Protein AF-A0A1J4KW31-F1 (afdb_monomer_lite)

Structure (mmCIF, N/CA/C/O backbone):
data_AF-A0A1J4KW31-F1
#
_entry.id   AF-A0A1J4KW31-F1
#
loop_
_atom_site.group_PDB
_atom_site.id
_atom_site.type_symbol
_atom_site.label_atom_id
_atom_site.label_alt_id
_atom_site.label_comp_id
_atom_site.label_asym_id
_atom_site.label_entity_id
_atom_site.label_seq_id
_atom_site.pdbx_PDB_ins_code
_atom_site.Cartn_x
_atom_site.Cartn_y
_atom_site.Cartn_z
_atom_site.occupancy
_atom_site.B_iso_or_equiv
_atom_site.auth_seq_id
_atom_site.auth_comp_id
_atom_site.auth_asym_id
_atom_site.auth_atom_id
_atom_site.pdbx_PDB_model_num
ATOM 1 N N . MET A 1 1 ? 45.309 -9.233 -70.392 1.00 38.06 1 MET A N 1
ATOM 2 C CA . MET A 1 1 ? 43.917 -9.528 -70.014 1.00 38.06 1 MET A CA 1
ATOM 3 C C . MET A 1 1 ? 43.989 -10.274 -68.701 1.00 38.06 1 MET A C 1
ATOM 5 O O . MET A 1 1 ? 44.300 -11.445 -68.739 1.00 38.06 1 MET A O 1
ATOM 9 N N . ASP A 1 2 ? 43.793 -9.583 -67.584 1.00 34.97 2 ASP A N 1
ATOM 10 C CA . ASP A 1 2 ? 43.535 -10.191 -66.274 1.00 34.97 2 ASP A CA 1
ATOM 11 C C . ASP A 1 2 ? 42.593 -9.230 -65.551 1.00 34.97 2 ASP A C 1
ATOM 13 O O . ASP A 1 2 ? 42.995 -8.346 -64.793 1.00 34.97 2 ASP A O 1
ATOM 17 N N . GLY A 1 3 ? 41.316 -9.311 -65.922 1.00 33.84 3 GLY A N 1
ATOM 18 C CA . GLY A 1 3 ? 40.254 -8.604 -65.227 1.00 33.84 3 GLY A CA 1
ATOM 19 C C . GLY A 1 3 ? 40.004 -9.320 -63.912 1.00 33.84 3 GLY A C 1
ATOM 20 O O . GLY A 1 3 ? 39.376 -10.375 -63.903 1.00 33.84 3 GLY A O 1
ATOM 21 N N . LYS A 1 4 ? 40.487 -8.752 -62.802 1.00 35.09 4 LYS A N 1
ATOM 22 C CA . LYS A 1 4 ? 39.924 -9.063 -61.488 1.00 35.09 4 LYS A CA 1
ATOM 23 C C . LYS A 1 4 ? 38.424 -8.792 -61.585 1.00 35.09 4 LYS A C 1
ATOM 25 O O . LYS A 1 4 ? 38.028 -7.637 -61.731 1.00 35.09 4 LYS A O 1
ATOM 30 N N . LEU A 1 5 ? 37.617 -9.851 -61.556 1.00 36.75 5 LEU A N 1
ATOM 31 C CA . LEU A 1 5 ? 36.187 -9.762 -61.286 1.00 36.75 5 LEU A CA 1
ATOM 32 C C . LEU A 1 5 ? 36.043 -8.936 -60.005 1.00 36.75 5 LEU A C 1
ATOM 34 O O . LEU A 1 5 ? 36.428 -9.387 -58.930 1.00 36.75 5 LEU A O 1
ATOM 38 N N . GLN A 1 6 ? 35.576 -7.693 -60.134 1.00 41.19 6 GLN A N 1
ATOM 39 C CA . GLN A 1 6 ? 35.019 -6.973 -58.999 1.00 41.19 6 GLN A CA 1
ATOM 40 C C . GLN A 1 6 ? 33.850 -7.825 -58.518 1.00 41.19 6 GLN A C 1
ATOM 42 O O . GLN A 1 6 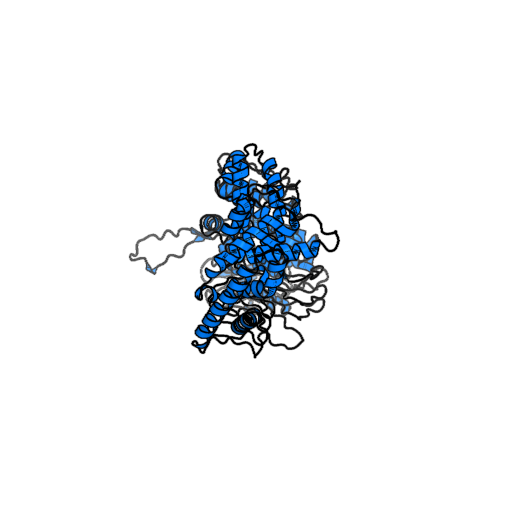? 32.857 -7.960 -59.231 1.00 41.19 6 GLN A O 1
ATOM 47 N N . GLU A 1 7 ? 34.004 -8.453 -57.354 1.00 46.44 7 GLU A N 1
ATOM 48 C CA . GLU A 1 7 ? 32.905 -9.120 -56.668 1.00 46.44 7 GLU A CA 1
ATOM 49 C C . GLU A 1 7 ? 31.782 -8.094 -56.506 1.00 46.44 7 GLU A C 1
ATOM 51 O O . GLU A 1 7 ? 31.911 -7.094 -55.801 1.00 46.44 7 GLU A O 1
ATOM 56 N N . THR A 1 8 ? 30.698 -8.286 -57.250 1.00 50.97 8 THR A N 1
ATOM 57 C CA . THR A 1 8 ? 29.507 -7.447 -57.146 1.00 50.97 8 THR A CA 1
ATOM 58 C C . THR A 1 8 ? 28.950 -7.569 -55.728 1.00 50.97 8 THR A C 1
ATOM 60 O O . THR A 1 8 ? 28.707 -8.702 -55.290 1.00 50.97 8 THR A O 1
ATOM 63 N N . PRO A 1 9 ? 28.715 -6.456 -55.012 1.00 57.38 9 PRO A N 1
ATOM 64 C CA . PRO A 1 9 ? 28.168 -6.512 -53.666 1.00 57.38 9 PRO A CA 1
ATOM 65 C C . PRO A 1 9 ? 26.799 -7.196 -53.691 1.00 57.38 9 PRO A C 1
ATOM 67 O O . PRO A 1 9 ? 25.962 -6.933 -54.558 1.00 57.38 9 PRO A O 1
ATOM 70 N N . THR A 1 10 ? 26.576 -8.112 -52.748 1.00 69.81 10 THR A N 1
ATOM 71 C CA . THR A 1 10 ? 25.244 -8.686 -52.549 1.00 69.81 10 THR A CA 1
ATOM 72 C C . THR A 1 10 ? 24.372 -7.629 -51.887 1.00 69.81 10 THR A C 1
ATOM 74 O O . THR A 1 10 ? 24.680 -7.185 -50.779 1.00 69.81 10 THR A O 1
ATOM 77 N N . SER A 1 11 ? 23.287 -7.237 -52.554 1.00 77.44 11 SER A N 1
ATOM 78 C CA . SER A 1 11 ? 22.391 -6.193 -52.054 1.00 77.44 11 SER A CA 1
ATOM 79 C C . SER A 1 11 ? 21.002 -6.744 -51.752 1.00 77.44 11 SER A C 1
ATOM 81 O O . SER A 1 11 ? 20.461 -7.543 -52.510 1.00 77.44 11 SER A O 1
ATOM 83 N N . VAL A 1 12 ? 20.387 -6.306 -50.661 1.00 80.75 12 VAL A N 1
ATOM 84 C CA . VAL A 1 12 ? 18.989 -6.596 -50.329 1.00 80.75 12 VAL A CA 1
ATOM 85 C C . VAL A 1 12 ? 18.170 -5.350 -50.621 1.00 80.75 12 VAL A C 1
ATOM 87 O O . VAL A 1 12 ? 18.346 -4.325 -49.973 1.00 80.75 12 VAL A O 1
ATOM 90 N N . ILE A 1 13 ? 17.265 -5.424 -51.591 1.00 78.88 13 ILE A N 1
ATOM 91 C CA . ILE A 1 13 ? 16.371 -4.321 -51.938 1.00 78.88 13 ILE A CA 1
ATOM 92 C C . ILE A 1 13 ? 15.018 -4.547 -51.273 1.00 78.88 13 ILE A C 1
ATOM 94 O O . ILE A 1 13 ? 14.358 -5.553 -51.527 1.00 78.88 13 ILE A O 1
ATOM 98 N N . ILE A 1 14 ? 14.597 -3.597 -50.443 1.00 80.50 14 ILE A N 1
ATOM 99 C CA . ILE A 1 14 ? 13.292 -3.581 -49.785 1.00 80.50 14 ILE A CA 1
ATOM 100 C C . ILE A 1 14 ? 12.451 -2.484 -50.426 1.00 80.50 14 ILE A C 1
ATOM 102 O O . ILE A 1 14 ? 12.738 -1.302 -50.252 1.00 80.50 14 ILE A O 1
ATOM 106 N N . TYR A 1 15 ? 11.404 -2.865 -51.150 1.00 77.81 15 TYR A N 1
ATOM 107 C CA . TYR A 1 15 ? 10.405 -1.932 -51.656 1.00 77.81 15 TYR A CA 1
ATOM 108 C C . TYR A 1 15 ? 9.298 -1.760 -50.615 1.00 77.81 15 TYR A C 1
ATOM 110 O O . TYR A 1 15 ? 8.607 -2.726 -50.299 1.00 77.81 15 TYR A O 1
ATOM 118 N N . ASN A 1 16 ? 9.145 -0.553 -50.067 1.00 72.38 16 ASN A N 1
ATOM 119 C CA . ASN A 1 16 ? 8.153 -0.233 -49.042 1.00 72.38 16 ASN A CA 1
ATOM 120 C C . ASN A 1 16 ? 7.063 0.693 -49.614 1.00 72.38 16 ASN A C 1
ATOM 122 O O . ASN A 1 16 ? 7.331 1.860 -49.918 1.00 72.38 16 ASN A O 1
ATOM 126 N N . GLY A 1 17 ? 5.845 0.168 -49.772 1.00 64.00 17 GLY A N 1
ATOM 127 C CA . GLY A 1 17 ? 4.671 0.923 -50.216 1.00 64.00 17 GLY A CA 1
ATOM 128 C C . GLY A 1 17 ? 3.807 1.394 -49.041 1.00 64.00 17 GLY A C 1
ATOM 129 O O . GLY A 1 17 ? 3.681 0.691 -48.048 1.00 64.00 17 GLY A O 1
ATOM 130 N N . ASP A 1 18 ? 3.158 2.557 -49.166 1.00 56.75 18 ASP A N 1
ATOM 131 C CA . ASP A 1 18 ? 2.408 3.206 -48.066 1.00 56.75 18 ASP A CA 1
ATOM 132 C C . ASP A 1 18 ? 1.224 2.383 -47.501 1.00 56.75 18 ASP A C 1
ATOM 134 O O . ASP A 1 18 ? 0.701 2.696 -46.436 1.00 56.75 18 ASP A O 1
ATOM 138 N N . SER A 1 19 ? 0.756 1.356 -48.218 1.00 56.47 19 SER A N 1
ATOM 139 C CA . SER A 1 19 ? -0.443 0.563 -47.870 1.00 56.47 19 SER A CA 1
ATOM 140 C C . SER A 1 19 ? -0.339 -0.927 -48.218 1.00 56.47 19 SER A C 1
ATOM 142 O O . SER A 1 19 ? -1.289 -1.676 -47.997 1.00 56.47 19 SER A O 1
ATOM 144 N N . GLU A 1 20 ? 0.812 -1.375 -48.722 1.00 65.19 20 GLU A N 1
ATOM 145 C CA . GLU A 1 20 ? 1.041 -2.759 -49.142 1.00 65.19 20 GLU A CA 1
ATOM 146 C C . GLU A 1 20 ? 2.162 -3.397 -48.321 1.00 65.19 20 GLU A C 1
ATOM 148 O O . GLU A 1 20 ? 2.982 -2.715 -47.706 1.00 65.19 20 GLU A O 1
ATOM 153 N N . ALA A 1 21 ? 2.195 -4.729 -48.307 1.00 69.38 21 ALA A N 1
ATOM 154 C CA . ALA A 1 21 ? 3.321 -5.477 -47.772 1.00 69.38 21 ALA A CA 1
ATOM 155 C C . ALA A 1 21 ? 4.626 -5.020 -48.447 1.00 69.38 21 ALA A C 1
ATOM 157 O O . ALA A 1 21 ? 4.641 -4.882 -49.675 1.00 69.38 21 ALA A O 1
ATOM 158 N N . PRO A 1 22 ? 5.729 -4.826 -47.698 1.00 78.94 22 PRO A N 1
ATOM 159 C CA . PRO A 1 22 ? 7.011 -4.604 -48.329 1.00 78.94 22 PRO A CA 1
ATOM 160 C C . PRO A 1 22 ? 7.345 -5.804 -49.220 1.00 78.94 22 PRO A C 1
ATOM 162 O O . PRO A 1 22 ? 6.882 -6.921 -48.991 1.00 78.94 22 PRO A O 1
ATOM 165 N N . ILE A 1 23 ? 8.149 -5.581 -50.251 1.00 81.00 23 ILE A N 1
ATOM 166 C CA . ILE A 1 23 ? 8.647 -6.644 -51.124 1.00 81.00 23 ILE A CA 1
ATOM 167 C C . ILE A 1 23 ? 10.164 -6.654 -51.008 1.00 81.00 23 ILE A C 1
ATOM 169 O O . ILE A 1 23 ? 10.805 -5.622 -51.193 1.00 81.00 23 ILE A O 1
ATOM 173 N N . VAL A 1 24 ? 10.742 -7.815 -50.697 1.00 84.00 24 VAL A N 1
ATOM 174 C CA . VAL A 1 24 ? 12.191 -7.972 -50.535 1.00 84.00 24 VAL A CA 1
ATOM 175 C C . VAL A 1 24 ? 12.764 -8.751 -51.712 1.00 84.00 24 VAL A C 1
ATOM 177 O O . VAL A 1 24 ? 12.282 -9.831 -52.061 1.00 84.00 24 VAL A O 1
ATOM 180 N N . HIS A 1 25 ? 13.823 -8.210 -52.302 1.00 84.56 25 HIS A N 1
ATOM 181 C CA . HIS A 1 25 ? 14.609 -8.844 -53.350 1.00 84.56 25 HIS A CA 1
ATOM 182 C C . HIS A 1 25 ? 16.068 -8.962 -52.916 1.00 84.56 25 HIS A C 1
ATOM 184 O O . HIS A 1 25 ? 16.668 -7.992 -52.466 1.00 84.56 25 HIS A O 1
ATOM 190 N N . LEU A 1 26 ? 16.655 -10.139 -53.100 1.00 82.75 26 LEU A N 1
ATOM 191 C CA . LEU A 1 26 ? 18.092 -10.349 -53.007 1.00 82.75 26 LEU A CA 1
ATOM 192 C C . LEU A 1 26 ? 18.710 -10.166 -54.391 1.00 82.75 26 LEU A C 1
ATOM 194 O O . LEU A 1 26 ? 18.348 -10.871 -55.333 1.00 82.75 26 LEU A O 1
ATOM 198 N N . HIS A 1 27 ? 19.638 -9.228 -54.506 1.00 81.00 27 HIS A N 1
ATOM 199 C CA . HIS A 1 27 ? 20.459 -9.007 -55.682 1.00 81.00 27 HIS A CA 1
ATOM 200 C C . HIS A 1 27 ? 21.807 -9.704 -55.489 1.00 81.00 27 HIS A C 1
ATOM 202 O O . HIS A 1 27 ? 22.612 -9.293 -54.652 1.00 81.00 27 HIS A O 1
ATOM 208 N N . ARG A 1 28 ? 22.044 -10.774 -56.253 1.00 74.25 28 ARG A N 1
ATOM 209 C CA . ARG A 1 28 ? 23.346 -11.452 -56.348 1.00 74.25 28 ARG A CA 1
ATOM 210 C C . ARG A 1 28 ? 23.798 -11.402 -57.802 1.00 74.25 28 ARG A C 1
ATOM 212 O O . ARG A 1 28 ? 23.046 -11.819 -58.685 1.00 74.25 28 ARG A O 1
ATOM 219 N N . GLU A 1 29 ? 25.010 -10.902 -58.030 1.00 71.00 29 GLU A N 1
ATOM 220 C CA . GLU A 1 29 ? 25.612 -10.732 -59.360 1.00 71.00 29 GLU A CA 1
ATOM 221 C C . GLU A 1 29 ? 24.761 -9.861 -60.300 1.00 71.00 29 GLU A C 1
ATOM 223 O O . GLU A 1 29 ? 24.913 -8.643 -60.324 1.00 71.00 29 GLU A O 1
ATOM 228 N N . THR A 1 30 ? 23.860 -10.489 -61.064 1.00 64.56 30 THR A N 1
ATOM 229 C CA . THR A 1 30 ? 22.984 -9.870 -62.076 1.00 64.56 30 THR A CA 1
ATOM 230 C C . THR A 1 30 ? 21.518 -10.308 -61.963 1.00 64.56 30 THR A C 1
ATOM 232 O O . THR A 1 30 ? 20.706 -9.998 -62.837 1.00 64.56 30 THR A O 1
ATOM 235 N N . LYS A 1 31 ? 21.147 -11.057 -60.913 1.00 72.75 31 LYS A N 1
ATOM 236 C CA . LYS A 1 31 ? 19.794 -11.612 -60.743 1.00 72.75 31 LYS A CA 1
ATOM 237 C C . LYS A 1 31 ? 19.123 -11.078 -59.484 1.00 72.75 31 LYS A C 1
ATOM 239 O O . LYS A 1 31 ? 19.715 -11.056 -58.407 1.00 72.75 31 LYS A O 1
ATOM 244 N N . PHE A 1 32 ? 17.844 -10.729 -59.624 1.00 77.88 32 PHE A N 1
ATOM 245 C CA . PHE A 1 32 ? 16.955 -10.420 -58.508 1.00 77.88 32 PHE A CA 1
ATOM 246 C C . PHE A 1 32 ? 16.147 -11.657 -58.126 1.00 77.88 32 PHE A C 1
ATOM 248 O O . PHE A 1 32 ? 15.304 -12.122 -58.893 1.00 77.88 32 PHE A O 1
ATOM 255 N N . GLN A 1 33 ? 16.366 -12.163 -56.918 1.00 82.19 33 GLN A N 1
ATOM 256 C CA . GLN A 1 33 ? 15.561 -13.228 -56.333 1.00 82.19 33 GLN A CA 1
ATOM 257 C C . GLN A 1 33 ? 14.582 -12.626 -55.327 1.00 82.19 33 GLN A C 1
ATOM 259 O O . GLN A 1 33 ? 14.995 -12.005 -54.351 1.00 82.19 33 GLN A O 1
ATOM 264 N N . LYS A 1 34 ? 13.276 -12.806 -55.543 1.00 81.19 34 LYS A N 1
ATOM 265 C CA . LYS A 1 34 ? 12.263 -12.414 -54.552 1.00 81.19 34 LYS A CA 1
ATOM 266 C C . LYS A 1 34 ? 12.401 -13.303 -53.312 1.00 81.19 34 LYS A C 1
ATOM 268 O O . LYS A 1 34 ? 12.395 -14.527 -53.439 1.00 81.19 34 LYS A O 1
ATOM 273 N N . ILE A 1 35 ? 12.510 -12.694 -52.133 1.00 83.00 35 ILE A N 1
ATOM 274 C CA . ILE A 1 35 ? 12.564 -13.402 -50.850 1.00 83.00 35 ILE A CA 1
ATOM 275 C C . ILE A 1 35 ? 11.153 -13.467 -50.264 1.00 83.00 35 ILE A C 1
ATOM 277 O O . ILE A 1 35 ? 10.398 -12.493 -50.310 1.00 83.00 35 ILE A O 1
ATOM 281 N N . ALA A 1 36 ? 10.789 -14.628 -49.717 1.00 79.31 36 ALA A N 1
ATOM 282 C CA . ALA A 1 36 ? 9.534 -14.787 -48.999 1.00 79.31 36 ALA A CA 1
ATOM 283 C C . ALA A 1 36 ? 9.558 -13.966 -47.702 1.00 79.31 36 ALA A C 1
ATOM 285 O O . ALA A 1 36 ? 10.450 -14.110 -46.866 1.00 79.31 36 ALA A O 1
ATOM 286 N N . LEU A 1 37 ? 8.552 -13.113 -47.547 1.00 77.88 37 LEU A N 1
ATOM 287 C CA . LEU A 1 37 ? 8.342 -12.289 -46.370 1.00 77.88 37 LEU A CA 1
ATOM 288 C C . LEU A 1 37 ? 7.237 -12.896 -45.521 1.00 77.88 37 LEU A C 1
ATOM 290 O O . LEU A 1 37 ? 6.115 -13.078 -45.993 1.00 77.88 37 LEU A O 1
ATOM 294 N N . ASN A 1 38 ? 7.548 -13.164 -44.259 1.00 74.69 38 ASN A N 1
ATOM 295 C CA . ASN A 1 38 ? 6.564 -13.638 -43.302 1.00 74.69 38 ASN A CA 1
ATOM 296 C C . ASN A 1 38 ? 6.038 -12.441 -42.509 1.00 74.69 38 ASN A C 1
ATOM 298 O O . ASN A 1 38 ? 6.777 -11.818 -41.740 1.00 74.69 38 ASN A O 1
ATOM 302 N N . GLN A 1 39 ? 4.759 -12.116 -42.704 1.00 71.50 39 GLN A N 1
ATOM 303 C CA . GLN A 1 39 ? 4.060 -11.163 -41.851 1.00 71.50 39 GLN A CA 1
ATOM 304 C C . GLN A 1 39 ? 3.663 -11.863 -40.552 1.00 71.50 39 GLN A C 1
ATOM 306 O O . GLN A 1 39 ? 2.917 -12.838 -40.584 1.00 71.50 39 GLN A O 1
ATOM 311 N N . TYR A 1 40 ? 4.133 -11.360 -39.413 1.00 67.25 40 TYR A N 1
ATOM 312 C CA . TYR A 1 40 ? 3.756 -11.919 -38.107 1.00 67.25 40 TYR A CA 1
ATOM 313 C C . TYR A 1 40 ? 2.586 -11.160 -37.491 1.00 67.25 40 TYR A C 1
ATOM 315 O O . TYR A 1 40 ? 1.611 -11.745 -37.025 1.00 67.25 40 TYR A O 1
ATOM 323 N N . ARG A 1 41 ? 2.676 -9.830 -37.497 1.00 65.75 41 ARG A N 1
ATOM 324 C CA . ARG A 1 41 ? 1.650 -8.923 -36.978 1.00 65.75 41 ARG A CA 1
ATOM 325 C C . ARG A 1 41 ? 1.728 -7.608 -37.746 1.00 65.75 41 ARG A C 1
ATOM 327 O O . ARG A 1 41 ? 2.753 -7.334 -38.366 1.00 65.75 41 ARG A O 1
ATOM 334 N N . ARG A 1 42 ? 0.649 -6.815 -37.753 1.00 67.81 42 ARG A N 1
ATOM 335 C CA . ARG A 1 42 ? 0.576 -5.533 -38.484 1.00 67.81 42 ARG A CA 1
ATOM 336 C C . ARG A 1 42 ? 1.876 -4.732 -38.299 1.00 67.81 42 ARG A C 1
ATOM 338 O O . ARG A 1 42 ? 2.243 -4.421 -37.179 1.00 67.81 42 ARG A O 1
ATOM 345 N N . GLY A 1 43 ? 2.580 -4.451 -39.397 1.00 68.12 43 GLY A N 1
ATOM 346 C CA . GLY A 1 43 ? 3.809 -3.647 -39.394 1.00 68.12 43 GLY A CA 1
ATOM 347 C C . GLY A 1 43 ? 5.132 -4.384 -39.136 1.00 68.12 43 GLY A C 1
ATOM 348 O O . GLY A 1 43 ? 6.165 -3.839 -39.515 1.00 68.12 43 GLY A O 1
ATOM 349 N N . PHE A 1 44 ? 5.137 -5.609 -38.590 1.00 76.00 44 PHE A N 1
ATOM 350 C CA . PHE A 1 44 ? 6.361 -6.404 -38.407 1.00 76.00 44 PHE A CA 1
ATOM 351 C C . PHE A 1 44 ? 6.514 -7.488 -39.472 1.00 76.00 44 PHE A C 1
ATOM 353 O O . PHE A 1 44 ? 5.629 -8.324 -39.687 1.00 76.00 44 PHE A O 1
ATOM 360 N N . TRP A 1 45 ? 7.693 -7.500 -40.083 1.00 78.25 45 TRP A N 1
ATOM 361 C CA . TRP A 1 45 ? 8.047 -8.380 -41.183 1.00 78.25 45 TRP A CA 1
ATOM 362 C C . TRP A 1 45 ? 9.384 -9.048 -40.897 1.00 78.25 45 TRP A C 1
ATOM 364 O O . TRP A 1 45 ? 10.328 -8.384 -40.475 1.00 78.25 45 TRP A O 1
ATOM 374 N N . LEU A 1 46 ? 9.457 -10.354 -41.145 1.00 81.25 46 LEU A N 1
ATOM 375 C CA . LEU A 1 46 ? 10.680 -11.132 -40.990 1.00 81.25 46 LEU A CA 1
ATOM 376 C C . LEU A 1 46 ? 10.975 -11.878 -42.290 1.00 81.25 46 LEU A C 1
ATOM 378 O O . LEU A 1 46 ? 10.084 -12.490 -42.888 1.00 81.25 46 LEU A O 1
ATOM 382 N N . PHE A 1 47 ? 12.238 -11.866 -42.693 1.00 80.81 47 PHE A N 1
ATOM 383 C CA . PHE A 1 47 ? 12.762 -12.724 -43.744 1.00 80.81 47 PHE A CA 1
ATOM 384 C C . PHE A 1 47 ? 14.138 -13.241 -43.327 1.00 80.81 47 PHE A C 1
ATOM 386 O O . PHE A 1 47 ? 14.874 -12.554 -42.620 1.00 80.81 47 PHE A O 1
ATOM 393 N N . ASN A 1 48 ? 14.469 -14.449 -43.775 1.00 76.81 48 ASN A N 1
ATOM 394 C CA . ASN A 1 48 ? 15.753 -15.078 -43.498 1.00 76.81 48 ASN A CA 1
ATOM 395 C C . ASN A 1 48 ? 16.630 -15.005 -44.744 1.00 76.81 48 ASN A C 1
ATOM 397 O O . ASN A 1 48 ? 16.151 -15.164 -45.869 1.00 76.81 48 ASN A O 1
ATOM 401 N N . LEU A 1 49 ? 17.918 -14.770 -44.529 1.00 75.50 49 LEU A N 1
ATOM 402 C CA . LEU A 1 49 ? 18.929 -14.763 -45.573 1.00 75.50 49 LEU A CA 1
ATOM 403 C C . LEU A 1 49 ? 19.797 -16.010 -45.410 1.00 75.50 49 LEU A C 1
ATOM 405 O O . LEU A 1 49 ? 20.544 -16.119 -44.444 1.00 75.50 49 LEU A O 1
ATOM 409 N N . GLU A 1 50 ? 19.690 -16.947 -46.352 1.00 68.25 50 GLU A N 1
ATOM 410 C CA . GLU A 1 50 ? 20.485 -18.179 -46.369 1.00 68.25 50 GLU A CA 1
ATOM 411 C C . GLU A 1 50 ? 21.524 -18.148 -47.510 1.00 68.25 50 GLU A C 1
ATOM 413 O O . GLU A 1 50 ? 21.262 -17.685 -48.631 1.00 68.25 50 GLU A O 1
ATOM 418 N N . GLY A 1 51 ? 22.733 -18.641 -47.228 1.00 67.00 51 GLY A N 1
ATOM 419 C CA . GLY A 1 51 ? 23.801 -18.857 -48.213 1.00 67.00 51 GLY A CA 1
ATOM 420 C C . GLY A 1 51 ? 25.112 -18.119 -47.926 1.00 67.00 51 GLY A C 1
ATOM 421 O O . GLY A 1 51 ? 25.188 -17.267 -47.048 1.00 67.00 51 GLY A O 1
ATOM 422 N N . ASN A 1 52 ? 26.149 -18.457 -48.698 1.00 61.91 52 ASN A N 1
ATOM 423 C CA . ASN A 1 52 ? 27.462 -17.817 -48.615 1.00 61.91 52 ASN A CA 1
ATOM 424 C C . ASN A 1 52 ? 27.424 -16.445 -49.299 1.00 61.91 52 ASN A C 1
ATOM 426 O O . ASN A 1 52 ? 27.055 -16.341 -50.470 1.00 61.91 52 ASN A O 1
ATOM 430 N N . PHE A 1 53 ? 27.811 -15.402 -48.571 1.00 70.06 53 PHE A N 1
ATOM 431 C CA . PHE A 1 53 ? 27.911 -14.040 -49.087 1.00 70.06 53 PHE A CA 1
ATOM 432 C C . PHE A 1 53 ? 29.383 -13.734 -49.405 1.00 70.06 53 PHE A C 1
ATOM 434 O O . PHE A 1 53 ? 30.219 -13.892 -48.517 1.00 70.06 53 PHE A O 1
ATOM 441 N N . PRO A 1 54 ? 29.726 -13.318 -50.638 1.00 59.47 54 PRO A N 1
ATOM 442 C CA . PRO A 1 54 ? 31.112 -13.127 -51.085 1.00 59.47 54 PRO A CA 1
ATOM 443 C C . PRO A 1 54 ? 31.770 -11.842 -50.536 1.00 59.47 54 PRO A C 1
ATOM 445 O O . PRO A 1 54 ? 32.561 -11.208 -51.212 1.00 59.47 54 PRO A O 1
ATOM 448 N N . GLY A 1 55 ? 31.445 -11.408 -49.317 1.00 68.12 55 GLY A N 1
ATOM 449 C CA . GLY A 1 55 ? 31.992 -10.179 -48.742 1.00 68.12 55 GLY A CA 1
ATOM 450 C C . GLY A 1 55 ? 31.823 -10.106 -47.229 1.00 68.12 55 GLY A C 1
ATOM 451 O O . GLY A 1 55 ? 31.240 -10.996 -46.622 1.00 68.12 55 GLY A O 1
ATOM 452 N N . ASN A 1 56 ? 32.313 -9.022 -46.621 1.00 72.62 56 ASN A N 1
ATOM 453 C CA . ASN A 1 56 ? 32.197 -8.777 -45.177 1.00 72.62 56 ASN A CA 1
ATOM 454 C C . ASN A 1 56 ? 30.960 -7.940 -44.804 1.00 72.62 56 ASN A C 1
ATOM 456 O O . ASN A 1 56 ? 30.840 -7.530 -43.651 1.00 72.62 56 ASN A O 1
ATOM 460 N N . SER A 1 57 ? 30.064 -7.648 -45.752 1.00 76.00 57 SER A N 1
ATOM 461 C CA . SER A 1 57 ? 28.860 -6.838 -45.535 1.00 76.00 57 SER A CA 1
ATOM 462 C C . SER A 1 57 ? 27.740 -7.158 -46.526 1.00 76.00 57 SER A C 1
ATOM 464 O O . SER A 1 57 ? 27.981 -7.712 -47.600 1.00 76.00 57 SER A O 1
ATOM 466 N N . ILE A 1 58 ? 26.516 -6.759 -46.172 1.00 79.75 58 ILE A N 1
ATOM 467 C CA . ILE A 1 58 ? 25.348 -6.725 -47.061 1.00 79.75 58 ILE A CA 1
ATOM 468 C C . ILE A 1 58 ? 24.906 -5.277 -47.241 1.00 79.75 58 ILE A C 1
ATOM 470 O O . ILE A 1 58 ? 24.724 -4.555 -46.259 1.00 79.75 58 ILE A O 1
ATOM 474 N N . ASP A 1 59 ? 24.665 -4.884 -48.490 1.00 81.38 59 ASP A N 1
ATOM 475 C CA . ASP A 1 59 ? 24.108 -3.572 -48.812 1.00 81.38 59 ASP A CA 1
ATOM 476 C C . ASP A 1 59 ? 22.582 -3.648 -48.840 1.00 81.38 59 ASP A C 1
ATOM 478 O O . ASP A 1 59 ? 21.984 -4.268 -49.713 1.00 81.38 59 ASP A O 1
ATOM 482 N N . LEU A 1 60 ? 21.916 -3.019 -47.884 1.00 80.75 60 LEU A N 1
ATOM 483 C CA . LEU A 1 60 ? 20.466 -3.003 -47.781 1.00 80.75 60 LEU A CA 1
ATOM 484 C C . LEU A 1 60 ? 19.907 -1.684 -48.321 1.00 80.75 60 LEU A C 1
ATOM 486 O O . LEU A 1 60 ? 20.082 -0.623 -47.730 1.00 80.75 60 LEU A O 1
ATOM 490 N N . CYS A 1 61 ? 19.214 -1.745 -49.453 1.00 82.31 61 CYS A N 1
ATOM 491 C CA . CYS A 1 61 ? 18.599 -0.601 -50.112 1.00 82.31 61 CYS A CA 1
ATOM 492 C C . CYS A 1 61 ? 17.095 -0.577 -49.846 1.00 82.31 61 CYS A C 1
ATOM 494 O O . CYS A 1 61 ? 16.345 -1.402 -50.358 1.00 82.31 61 CYS A O 1
ATOM 496 N N . ILE A 1 62 ? 16.632 0.406 -49.083 1.00 79.19 62 ILE A N 1
ATOM 497 C CA . ILE A 1 62 ? 15.214 0.639 -48.826 1.00 79.19 62 ILE A CA 1
ATOM 498 C C . ILE A 1 62 ? 14.701 1.658 -49.835 1.00 79.19 62 ILE A C 1
ATOM 500 O O . ILE A 1 62 ? 15.017 2.847 -49.756 1.00 79.19 62 ILE A O 1
ATOM 504 N N . SER A 1 63 ? 13.902 1.179 -50.779 1.00 77.69 63 SER A N 1
ATOM 505 C CA . SER A 1 63 ? 13.211 1.996 -51.765 1.00 77.69 63 SER A CA 1
ATOM 506 C C . SER A 1 63 ? 11.811 2.329 -51.257 1.00 77.69 63 SER A C 1
ATOM 508 O O . SER A 1 63 ? 11.034 1.438 -50.913 1.00 77.69 63 SER A O 1
ATOM 510 N N . GLN A 1 64 ? 11.500 3.618 -51.167 1.00 70.75 64 GLN A N 1
ATOM 511 C CA . GLN A 1 64 ? 10.187 4.109 -50.751 1.00 70.75 64 GLN A CA 1
ATOM 512 C C . GLN A 1 64 ? 9.371 4.521 -51.979 1.00 70.75 64 GLN A C 1
ATOM 514 O O . GLN A 1 64 ? 9.933 4.896 -53.008 1.00 70.75 64 GLN A O 1
ATOM 519 N N . LYS A 1 65 ? 8.037 4.505 -51.869 1.00 66.12 65 LYS A N 1
ATOM 520 C CA . LYS A 1 65 ? 7.139 4.928 -52.961 1.00 66.12 65 LYS A CA 1
ATOM 521 C C . LYS A 1 65 ? 7.390 6.371 -53.429 1.00 66.12 65 LYS A C 1
ATOM 523 O O . LYS A 1 65 ? 7.187 6.677 -54.603 1.00 66.12 65 LYS A O 1
ATOM 528 N N . LYS A 1 66 ? 7.820 7.256 -52.523 1.00 59.91 66 LYS A N 1
ATOM 529 C CA . LYS A 1 66 ? 8.224 8.642 -52.805 1.00 59.91 66 LYS A CA 1
ATOM 530 C C . LYS A 1 66 ? 9.529 8.959 -52.071 1.00 59.91 66 LYS A C 1
ATOM 532 O O . LYS A 1 66 ? 9.648 8.651 -50.892 1.00 59.91 66 LYS A O 1
ATOM 537 N N . GLY A 1 67 ? 10.460 9.631 -52.747 1.00 64.31 67 GLY A N 1
ATOM 538 C CA . GLY A 1 67 ? 11.736 10.073 -52.171 1.00 64.31 67 GLY A CA 1
ATOM 539 C C . GLY A 1 67 ? 12.937 9.183 -52.526 1.00 64.31 67 GLY A C 1
ATOM 540 O O . GLY A 1 67 ? 12.782 8.168 -53.208 1.00 64.31 67 GLY A O 1
ATOM 541 N N . PRO A 1 68 ? 14.157 9.586 -52.122 1.00 71.50 68 PRO A N 1
ATOM 542 C CA . PRO A 1 68 ? 15.373 8.842 -52.425 1.00 71.50 68 PRO A CA 1
ATOM 543 C C . PRO A 1 68 ? 15.402 7.499 -51.685 1.00 71.50 68 PRO A C 1
ATOM 545 O O . PRO A 1 68 ? 14.982 7.398 -50.531 1.00 71.50 68 PRO A O 1
ATOM 548 N N . SER A 1 69 ? 15.939 6.469 -52.344 1.00 75.06 69 SER A N 1
ATOM 549 C CA . SER A 1 69 ? 16.205 5.189 -51.681 1.00 75.06 69 SER A CA 1
ATOM 550 C C . SER A 1 69 ? 17.313 5.371 -50.644 1.00 75.06 69 SER A C 1
ATOM 552 O O . SER A 1 69 ? 18.299 6.062 -50.902 1.00 75.06 69 SER A O 1
ATOM 554 N N . LYS A 1 70 ? 17.158 4.755 -49.472 1.00 75.19 70 LYS A N 1
ATOM 555 C CA . LYS A 1 70 ? 18.173 4.768 -48.412 1.00 75.19 70 LYS A CA 1
ATOM 556 C C . LYS A 1 70 ? 19.002 3.496 -48.495 1.00 75.19 70 LYS A C 1
ATOM 558 O O . LYS A 1 70 ? 18.426 2.413 -48.509 1.00 75.19 70 LYS A O 1
ATOM 563 N N . SER A 1 71 ? 20.323 3.609 -48.535 1.00 76.69 71 SER A N 1
ATOM 564 C CA . SER A 1 71 ? 21.217 2.460 -48.399 1.00 76.69 71 SER A CA 1
ATOM 565 C C . SER A 1 71 ? 21.735 2.351 -46.968 1.00 76.69 71 SER A C 1
ATOM 567 O O . SER A 1 71 ? 22.050 3.347 -46.320 1.00 76.69 71 SER A O 1
ATOM 569 N N . PHE A 1 72 ? 21.822 1.121 -46.484 1.00 76.19 72 PHE A N 1
ATOM 570 C CA . PHE A 1 72 ? 22.411 0.753 -45.208 1.00 76.19 72 PHE A CA 1
ATOM 571 C C . PHE A 1 72 ? 23.442 -0.326 -45.487 1.00 76.19 72 PHE A C 1
ATOM 573 O O . PHE A 1 72 ? 23.116 -1.340 -46.091 1.00 76.19 72 PHE A O 1
ATOM 580 N N . ILE A 1 73 ? 24.678 -0.121 -45.057 1.00 77.81 73 ILE A N 1
ATOM 581 C CA . ILE A 1 73 ? 25.706 -1.155 -45.149 1.00 77.81 73 ILE A CA 1
ATOM 582 C C . ILE A 1 73 ? 25.690 -1.894 -43.819 1.00 77.81 73 ILE A C 1
ATOM 584 O O . ILE A 1 73 ? 25.888 -1.276 -42.773 1.00 77.81 73 ILE A O 1
ATOM 588 N N . ILE A 1 74 ? 25.430 -3.198 -43.854 1.00 74.31 74 ILE A N 1
ATOM 589 C CA . ILE A 1 74 ? 25.420 -4.056 -42.669 1.00 74.31 74 ILE A CA 1
ATOM 590 C C . ILE A 1 74 ? 26.676 -4.931 -42.713 1.00 74.31 74 ILE A C 1
ATOM 592 O O . ILE A 1 74 ? 26.678 -5.947 -43.410 1.00 74.31 74 ILE A O 1
ATOM 596 N N . PRO A 1 75 ? 27.766 -4.556 -42.022 1.00 72.12 75 PRO A N 1
ATOM 597 C CA . PRO A 1 75 ? 28.943 -5.407 -41.933 1.00 72.12 75 PRO A CA 1
ATOM 598 C C . PRO A 1 75 ? 28.646 -6.665 -41.114 1.00 72.12 75 PRO A C 1
ATOM 600 O O . PRO A 1 75 ? 28.122 -6.575 -40.007 1.00 72.12 75 PRO A O 1
ATOM 603 N N . PHE A 1 76 ? 29.041 -7.841 -41.601 1.00 70.56 76 PHE A N 1
ATOM 604 C CA . PHE A 1 76 ? 28.906 -9.105 -40.872 1.00 70.56 76 PHE A CA 1
ATOM 605 C C . PHE A 1 76 ? 29.648 -9.085 -39.535 1.00 70.56 76 PHE A C 1
ATOM 607 O O . PHE A 1 76 ? 29.175 -9.667 -38.570 1.00 70.56 76 PHE A O 1
ATOM 614 N N . SER A 1 77 ? 30.749 -8.335 -39.432 1.00 62.62 77 SER A N 1
ATOM 615 C CA . SER A 1 77 ? 31.455 -8.111 -38.164 1.00 62.62 77 SER A CA 1
ATOM 616 C C . SER A 1 77 ? 30.662 -7.289 -37.137 1.00 62.62 77 SER A C 1
ATOM 618 O O . SER A 1 77 ? 30.987 -7.327 -35.953 1.00 62.62 77 SER A O 1
ATOM 620 N N . SER A 1 78 ? 29.637 -6.541 -37.565 1.00 57.44 78 SER A N 1
ATOM 621 C CA . SER A 1 78 ? 28.740 -5.789 -36.671 1.00 57.44 78 SER A CA 1
ATOM 622 C C . SER A 1 78 ? 27.521 -6.588 -36.214 1.00 57.44 78 SER A C 1
ATOM 624 O O . SER A 1 78 ? 26.872 -6.208 -35.241 1.00 57.44 78 SER A O 1
ATOM 626 N N . ILE A 1 79 ? 27.231 -7.709 -36.880 1.00 61.91 79 ILE A N 1
ATOM 627 C CA . ILE A 1 79 ? 26.144 -8.614 -36.523 1.00 61.91 79 ILE A CA 1
ATOM 628 C C . ILE A 1 79 ? 26.644 -9.510 -35.384 1.00 61.91 79 ILE A C 1
ATOM 630 O O . ILE A 1 79 ? 27.238 -10.560 -35.609 1.00 61.91 79 ILE A O 1
ATOM 634 N N . LYS A 1 80 ? 26.455 -9.055 -34.142 1.00 59.03 80 LYS A N 1
ATOM 635 C CA . LYS A 1 80 ? 26.743 -9.864 -32.945 1.00 59.03 80 LYS A CA 1
ATOM 636 C C . LYS A 1 80 ? 25.631 -10.868 -32.642 1.00 59.03 80 LYS A C 1
ATOM 638 O O . LYS A 1 80 ? 25.884 -11.915 -32.065 1.00 59.03 80 LYS A O 1
ATOM 643 N N . SER A 1 81 ? 24.407 -10.547 -33.040 1.00 60.81 81 SER A N 1
ATOM 644 C CA . SER A 1 81 ? 23.202 -11.348 -32.840 1.00 60.81 81 SER A CA 1
ATOM 645 C C . SER A 1 81 ? 22.766 -12.062 -34.114 1.00 60.81 81 SER A C 1
ATOM 647 O O . SER A 1 81 ? 23.144 -11.700 -35.218 1.00 60.81 81 SER A O 1
ATOM 649 N N . ASN A 1 82 ? 21.875 -13.042 -33.992 1.00 67.44 82 ASN A N 1
ATOM 650 C CA . ASN A 1 82 ? 21.345 -13.770 -35.148 1.00 67.44 82 ASN A CA 1
ATOM 651 C C . ASN A 1 82 ? 20.336 -12.960 -36.002 1.00 67.44 82 ASN A C 1
ATOM 653 O O . ASN A 1 82 ? 19.698 -13.536 -36.883 1.00 67.44 82 ASN A O 1
ATOM 657 N N . PHE A 1 83 ? 20.134 -11.658 -35.741 1.00 77.12 83 PHE A N 1
ATOM 658 C CA . PHE A 1 83 ? 19.211 -10.801 -36.499 1.00 77.12 83 PHE A CA 1
ATOM 659 C C . PHE A 1 83 ? 19.573 -9.307 -36.420 1.00 77.12 83 PHE A C 1
ATOM 661 O O . PHE A 1 83 ? 20.243 -8.857 -35.501 1.00 77.12 83 PHE A O 1
ATOM 668 N N . THR A 1 84 ? 19.069 -8.498 -37.354 1.00 76.38 84 THR A N 1
ATOM 669 C CA . THR A 1 84 ? 19.181 -7.029 -37.307 1.00 76.38 84 THR A CA 1
ATOM 670 C C . THR A 1 84 ? 17.790 -6.408 -37.333 1.00 76.38 84 THR A C 1
ATOM 672 O O . THR A 1 84 ? 16.974 -6.756 -38.188 1.00 76.38 84 THR A O 1
ATOM 675 N N . PHE A 1 85 ? 17.508 -5.486 -36.409 1.00 80.88 85 PHE A N 1
ATOM 676 C CA . PHE A 1 85 ? 16.234 -4.775 -36.368 1.00 80.88 85 PHE A CA 1
ATOM 677 C C . PHE A 1 85 ? 16.316 -3.457 -37.143 1.00 80.88 85 PHE A C 1
ATOM 679 O O . PHE A 1 85 ? 17.141 -2.597 -36.843 1.00 80.88 85 PHE A O 1
ATOM 686 N N . LEU A 1 86 ? 15.431 -3.271 -38.124 1.00 76.94 86 LEU A N 1
ATOM 687 C CA . LEU A 1 86 ? 15.401 -2.070 -38.959 1.00 76.94 86 LEU A CA 1
ATOM 688 C C . LEU A 1 86 ? 14.025 -1.410 -38.905 1.00 76.94 86 LEU A C 1
ATOM 690 O O . LEU A 1 86 ? 13.028 -1.992 -39.331 1.00 76.94 86 LEU A O 1
ATOM 694 N N . ASN A 1 87 ? 13.975 -0.162 -38.433 1.00 74.12 87 ASN A N 1
ATOM 695 C CA . ASN A 1 87 ? 12.772 0.656 -38.543 1.00 74.12 87 ASN A CA 1
ATOM 696 C C . ASN A 1 87 ? 12.733 1.357 -39.909 1.00 74.12 87 ASN A C 1
ATOM 698 O O . ASN A 1 87 ? 13.510 2.273 -40.176 1.00 74.12 87 ASN A O 1
ATOM 702 N N . ILE A 1 88 ? 11.804 0.935 -40.765 1.00 70.25 88 ILE A N 1
ATOM 703 C CA . ILE A 1 88 ? 11.654 1.454 -42.133 1.00 70.25 88 ILE A CA 1
ATOM 704 C C . ILE A 1 88 ? 10.679 2.640 -42.238 1.00 70.25 88 ILE A C 1
ATOM 706 O O . ILE A 1 88 ? 10.648 3.321 -43.269 1.00 70.25 88 ILE A O 1
ATOM 710 N N . LYS A 1 89 ? 9.904 2.911 -41.179 1.00 63.53 89 LYS A N 1
ATOM 711 C CA . LYS A 1 89 ? 8.981 4.048 -41.079 1.00 63.53 89 LYS A CA 1
ATOM 712 C C . LYS A 1 89 ? 9.724 5.247 -40.489 1.00 63.53 89 LYS A C 1
ATOM 714 O O . LYS A 1 89 ? 9.889 5.371 -39.279 1.00 63.53 89 LYS A O 1
ATOM 719 N N . ASN A 1 90 ? 10.221 6.126 -41.356 1.00 53.09 90 ASN A N 1
ATOM 720 C CA . ASN A 1 90 ? 10.854 7.371 -40.926 1.00 53.09 90 ASN A CA 1
ATOM 721 C C . ASN A 1 90 ? 9.769 8.388 -40.534 1.00 53.09 90 ASN A C 1
ATOM 723 O O . ASN A 1 90 ? 9.089 8.892 -41.420 1.00 53.09 90 ASN A O 1
ATOM 727 N N . GLY A 1 91 ? 9.638 8.705 -39.240 1.00 53.47 91 GLY A N 1
ATOM 728 C CA . GLY A 1 91 ? 8.875 9.870 -38.761 1.00 53.47 91 GLY A CA 1
ATOM 729 C C . GLY A 1 91 ? 7.455 9.636 -38.220 1.00 53.47 91 GLY A C 1
ATOM 730 O O . GLY A 1 91 ? 6.788 10.619 -37.940 1.00 53.47 91 GLY A O 1
ATOM 731 N N . GLU A 1 92 ? 6.986 8.393 -38.048 1.00 54.97 92 GLU A N 1
ATOM 732 C CA . GLU A 1 92 ? 5.648 8.090 -37.475 1.00 54.97 92 GLU A CA 1
ATOM 733 C C . GLU A 1 92 ? 5.686 7.677 -35.980 1.00 54.97 92 GLU A C 1
ATOM 735 O O . GLU A 1 92 ? 4.766 7.023 -35.494 1.00 54.97 92 GLU A O 1
ATOM 740 N N . GLY A 1 93 ? 6.747 8.019 -35.239 1.00 66.25 93 GLY A N 1
ATOM 741 C CA . GLY A 1 93 ? 6.937 7.568 -33.852 1.00 66.25 93 GLY A CA 1
ATOM 742 C C . GLY A 1 93 ? 7.327 6.084 -33.713 1.00 66.25 93 GLY A C 1
ATOM 743 O O . GLY A 1 93 ? 7.620 5.391 -34.693 1.00 66.25 93 GLY A O 1
ATOM 744 N N . LEU A 1 94 ? 7.403 5.594 -32.470 1.00 79.00 94 LEU A N 1
ATOM 745 C CA . LEU A 1 94 ? 7.595 4.166 -32.179 1.00 79.00 94 LEU A CA 1
ATOM 746 C C . LEU A 1 94 ? 6.262 3.425 -32.341 1.00 79.00 94 LEU A C 1
ATOM 748 O O . LEU A 1 94 ? 5.201 3.955 -32.023 1.00 79.00 94 LEU A O 1
ATOM 752 N N . MET A 1 95 ? 6.313 2.178 -32.809 1.00 82.44 95 MET A N 1
ATOM 753 C CA . MET A 1 95 ? 5.145 1.293 -32.770 1.00 82.44 95 MET A CA 1
ATOM 754 C C . MET A 1 95 ? 4.725 1.018 -31.322 1.00 82.44 95 MET A C 1
ATOM 756 O O . MET A 1 95 ? 5.533 1.183 -30.417 1.00 82.44 95 MET A O 1
ATOM 760 N N . SER A 1 96 ? 3.492 0.567 -31.081 1.00 87.25 96 SER A N 1
ATOM 761 C CA . SER A 1 96 ? 3.075 0.243 -29.716 1.00 87.25 96 SER A CA 1
ATOM 762 C C . SER A 1 96 ? 3.936 -0.874 -29.107 1.00 87.25 96 SER A C 1
ATOM 764 O O . SER A 1 96 ? 4.240 -1.886 -29.751 1.00 87.25 96 SER A O 1
ATOM 766 N N . PHE A 1 97 ? 4.297 -0.730 -27.831 1.00 90.31 97 PHE A N 1
ATOM 767 C CA . PHE A 1 97 ? 5.055 -1.749 -27.111 1.00 90.31 97 PHE A CA 1
ATOM 768 C C . PHE A 1 97 ? 4.308 -3.090 -27.056 1.00 90.31 97 PHE A C 1
ATOM 770 O O . PHE A 1 97 ? 4.922 -4.147 -27.156 1.00 90.31 97 PHE A O 1
ATOM 777 N N . ALA A 1 98 ? 2.974 -3.074 -26.982 1.00 87.56 98 ALA A N 1
ATOM 778 C CA . ALA A 1 98 ? 2.161 -4.290 -27.008 1.00 87.56 98 ALA A CA 1
ATOM 779 C C . ALA A 1 98 ? 2.329 -5.099 -28.312 1.00 87.56 98 ALA A C 1
ATOM 781 O O . ALA A 1 98 ? 2.325 -6.335 -28.287 1.00 87.56 98 ALA A O 1
ATOM 782 N N . GLU A 1 99 ? 2.485 -4.427 -29.456 1.00 86.75 99 GLU A N 1
ATOM 783 C CA . GLU A 1 99 ? 2.779 -5.082 -30.732 1.0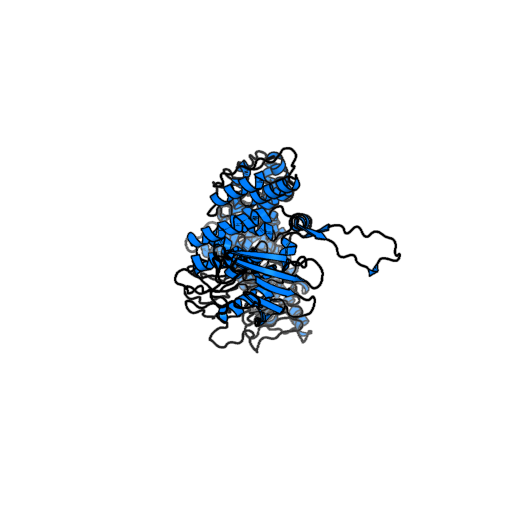0 86.75 99 GLU A CA 1
ATOM 784 C C . GLU A 1 99 ? 4.211 -5.616 -30.765 1.00 86.75 99 GLU A C 1
ATOM 786 O O . GLU A 1 99 ? 4.401 -6.772 -31.149 1.00 86.75 99 GLU A O 1
ATOM 791 N N . PHE A 1 100 ? 5.185 -4.824 -30.299 1.00 89.75 100 PHE A N 1
ATOM 792 C CA . PHE A 1 100 ? 6.589 -5.234 -30.172 1.00 89.75 100 PHE A CA 1
ATOM 793 C C . PHE A 1 100 ? 6.740 -6.483 -29.291 1.00 89.75 100 PHE A C 1
ATOM 795 O O . PHE A 1 100 ? 7.288 -7.496 -29.725 1.00 89.75 100 PHE A O 1
ATOM 802 N N . HIS A 1 101 ? 6.181 -6.447 -28.082 1.00 89.81 101 HIS A N 1
ATOM 803 C CA . HIS A 1 101 ? 6.236 -7.533 -27.108 1.00 89.81 101 HIS A CA 1
ATOM 804 C C . HIS A 1 101 ? 5.611 -8.824 -27.656 1.00 89.81 101 HIS A C 1
ATOM 806 O O . HIS A 1 101 ? 6.195 -9.902 -27.555 1.00 89.81 101 HIS A O 1
ATOM 812 N N . ALA A 1 102 ? 4.441 -8.731 -28.295 1.00 86.75 102 ALA A N 1
ATOM 813 C CA . ALA A 1 102 ? 3.794 -9.896 -28.893 1.00 86.75 102 ALA A CA 1
ATOM 814 C C . ALA A 1 102 ? 4.571 -10.469 -30.087 1.00 86.75 102 ALA A C 1
ATOM 816 O O . ALA A 1 102 ? 4.626 -11.690 -30.241 1.00 86.75 102 ALA A O 1
ATOM 817 N N . PHE A 1 103 ? 5.163 -9.608 -30.924 1.00 88.38 103 PHE A N 1
ATOM 818 C CA . PHE A 1 103 ? 5.996 -10.042 -32.042 1.00 88.38 103 PHE A CA 1
ATOM 819 C C . PHE A 1 103 ? 7.193 -10.855 -31.545 1.00 88.38 103 PHE A C 1
ATOM 821 O O . PHE A 1 103 ? 7.364 -11.992 -31.982 1.00 88.38 103 PHE A O 1
ATOM 828 N N . PHE A 1 104 ? 7.974 -10.322 -30.600 1.00 88.19 104 PHE A N 1
ATOM 829 C CA . PHE A 1 104 ? 9.167 -11.013 -30.109 1.00 88.19 104 PHE A CA 1
ATOM 830 C C . PHE A 1 104 ? 8.827 -12.297 -29.348 1.00 88.19 104 PHE A C 1
ATOM 832 O O . PHE A 1 104 ? 9.456 -13.321 -29.611 1.00 88.19 104 PHE A O 1
ATOM 839 N N . ASN A 1 105 ? 7.769 -12.315 -28.529 1.00 87.25 105 ASN A N 1
ATOM 840 C CA . ASN A 1 105 ? 7.302 -13.559 -27.903 1.00 87.25 105 ASN A CA 1
ATOM 841 C C . ASN A 1 105 ? 6.931 -14.629 -28.944 1.00 87.25 105 ASN A C 1
ATOM 843 O O . ASN A 1 105 ? 7.284 -15.800 -28.791 1.00 87.25 105 ASN A O 1
ATOM 847 N N . SER A 1 106 ? 6.253 -14.247 -30.033 1.00 84.94 106 SER A N 1
ATOM 848 C CA . SER A 1 106 ? 5.899 -15.175 -31.115 1.00 84.94 106 SER A CA 1
ATOM 849 C C . SER A 1 106 ? 7.121 -15.630 -31.921 1.00 84.94 106 SER A C 1
ATOM 851 O O . SER A 1 106 ? 7.235 -16.804 -32.269 1.00 84.94 106 SER A O 1
ATOM 853 N N . ALA A 1 107 ? 8.057 -14.727 -32.211 1.00 81.88 107 ALA A N 1
ATOM 854 C CA . ALA A 1 107 ? 9.248 -15.039 -32.991 1.00 81.88 107 ALA A CA 1
ATOM 855 C C . ALA A 1 107 ? 10.214 -15.965 -32.229 1.00 81.88 107 ALA A C 1
ATOM 857 O O . ALA A 1 107 ? 10.759 -16.898 -32.821 1.00 81.88 107 ALA A O 1
ATOM 858 N N . ILE A 1 108 ? 10.380 -15.748 -30.921 1.00 82.12 108 ILE A N 1
ATOM 859 C CA . ILE A 1 108 ? 11.220 -16.578 -30.046 1.00 82.12 108 ILE A CA 1
ATOM 860 C C . ILE A 1 108 ? 10.578 -17.955 -29.833 1.00 82.12 108 ILE A C 1
ATOM 862 O O . ILE A 1 108 ? 11.227 -18.973 -30.064 1.00 82.12 108 ILE A O 1
ATOM 866 N N . SER A 1 109 ? 9.284 -18.014 -29.488 1.00 81.94 109 SER A N 1
ATOM 867 C CA . SER A 1 109 ? 8.579 -19.295 -29.278 1.00 81.94 109 SER A CA 1
ATOM 868 C C . SER A 1 109 ? 8.554 -20.181 -30.529 1.00 81.94 109 SER A C 1
ATOM 870 O O . SER A 1 109 ? 8.711 -21.396 -30.428 1.00 81.94 109 SER A O 1
ATOM 872 N N . ASN A 1 110 ? 8.452 -19.580 -31.719 1.00 80.06 110 ASN A N 1
ATOM 873 C CA . ASN A 1 110 ? 8.527 -20.295 -32.995 1.00 80.06 110 ASN A CA 1
ATOM 874 C C . ASN A 1 110 ? 9.967 -20.588 -33.466 1.00 80.06 110 ASN A C 1
ATOM 876 O O . ASN A 1 110 ? 10.143 -21.079 -34.585 1.00 80.06 110 ASN A O 1
ATOM 880 N N . ARG A 1 111 ? 10.993 -20.281 -32.653 1.00 76.19 111 ARG A N 1
ATOM 881 C CA . ARG A 1 111 ? 12.429 -20.445 -32.970 1.00 76.19 111 ARG A CA 1
ATOM 882 C C . ARG A 1 111 ? 12.848 -19.761 -34.275 1.00 76.19 111 ARG A C 1
ATOM 884 O O . ARG A 1 111 ? 13.673 -20.264 -35.032 1.00 76.19 111 ARG A O 1
ATOM 891 N N . LYS A 1 112 ? 12.224 -18.624 -34.576 1.00 72.69 112 LYS A N 1
ATOM 892 C CA . LYS A 1 112 ? 12.501 -17.810 -35.771 1.00 72.69 112 LYS A CA 1
ATOM 893 C C . LYS A 1 112 ? 13.586 -16.776 -35.509 1.00 72.69 112 LYS A C 1
ATOM 895 O O . LYS A 1 112 ? 14.232 -16.325 -36.446 1.00 72.69 112 LYS A O 1
ATOM 900 N N . ILE A 1 113 ? 13.788 -16.449 -34.237 1.00 74.44 113 ILE A N 1
ATOM 901 C CA . ILE A 1 113 ? 14.941 -15.723 -33.724 1.00 74.44 113 ILE A CA 1
ATOM 902 C C . ILE A 1 113 ? 15.657 -16.680 -32.770 1.00 74.44 113 ILE A C 1
ATOM 904 O O . ILE A 1 113 ? 15.043 -17.182 -31.829 1.00 74.44 113 ILE A O 1
ATOM 908 N N . ASN A 1 114 ? 16.937 -16.951 -33.029 1.00 68.50 114 ASN A N 1
ATOM 909 C CA . ASN A 1 114 ? 17.785 -17.763 -32.156 1.00 68.50 114 ASN A CA 1
ATOM 910 C C . ASN A 1 114 ? 18.189 -16.932 -30.936 1.00 68.50 114 ASN A C 1
ATOM 912 O O . ASN A 1 114 ? 19.258 -16.323 -30.918 1.00 68.50 114 ASN A O 1
ATOM 916 N N . PHE A 1 115 ? 17.286 -16.880 -29.965 1.00 75.25 115 PHE A N 1
ATOM 917 C CA . PHE A 1 115 ? 17.480 -16.286 -28.654 1.00 75.25 115 PHE A CA 1
ATOM 918 C C . PHE A 1 115 ? 16.780 -17.185 -27.642 1.00 75.25 115 PHE A C 1
ATOM 920 O O . PHE A 1 115 ? 15.597 -17.494 -27.795 1.00 75.25 115 PHE A O 1
ATOM 927 N N . SER A 1 116 ? 17.520 -17.660 -26.650 1.00 70.62 116 SER A N 1
ATOM 928 C CA . SER A 1 116 ? 16.990 -18.524 -25.605 1.00 70.62 116 SER A CA 1
ATOM 929 C C . SER A 1 116 ? 17.673 -18.173 -24.303 1.00 70.62 116 SER A C 1
ATOM 931 O O . SER A 1 116 ? 18.889 -18.063 -24.241 1.00 70.62 116 SER A O 1
ATOM 933 N N . PHE A 1 117 ? 16.883 -18.048 -23.250 1.00 70.31 117 PHE A N 1
ATOM 934 C CA . PHE A 1 117 ? 17.411 -17.894 -21.902 1.00 70.31 117 PHE A CA 1
ATOM 935 C C . PHE A 1 117 ? 17.700 -19.240 -21.250 1.00 70.31 117 PHE A C 1
ATOM 937 O O . PHE A 1 117 ? 18.165 -19.280 -20.123 1.00 70.31 117 PHE A O 1
ATOM 944 N N . ASP A 1 118 ? 17.484 -20.342 -21.966 1.00 68.44 118 ASP A N 1
ATOM 945 C CA . ASP A 1 118 ? 17.915 -21.676 -21.556 1.00 68.44 118 ASP A CA 1
ATOM 946 C C . ASP A 1 118 ? 19.289 -22.025 -22.159 1.00 68.44 118 ASP A C 1
ATOM 948 O O . ASP A 1 118 ? 19.719 -23.178 -22.112 1.00 68.44 118 ASP A O 1
ATOM 952 N N . SER A 1 119 ? 19.976 -21.055 -22.776 1.00 76.00 119 SER A N 1
ATOM 953 C CA . SER A 1 119 ? 21.315 -21.262 -23.315 1.00 76.00 119 SER A CA 1
ATOM 954 C C . SER A 1 119 ? 22.361 -21.387 -22.204 1.00 76.00 119 SER A C 1
ATOM 956 O O . SER A 1 119 ? 22.185 -20.911 -21.081 1.00 76.00 119 SER A O 1
ATOM 958 N N . ASN A 1 120 ? 23.493 -22.014 -22.534 1.00 74.06 120 ASN A N 1
ATOM 959 C CA . ASN A 1 120 ? 24.627 -22.137 -21.615 1.00 74.06 120 ASN A CA 1
ATOM 960 C C . ASN A 1 120 ? 25.319 -20.784 -21.328 1.00 74.06 120 ASN A C 1
ATOM 962 O O . ASN A 1 120 ? 26.100 -20.710 -20.384 1.00 74.06 120 ASN A O 1
ATOM 966 N N . ASP A 1 121 ? 25.056 -19.739 -22.126 1.00 83.31 121 ASP A N 1
ATOM 967 C CA . ASP A 1 121 ? 25.642 -18.396 -21.991 1.00 83.31 121 ASP A CA 1
ATOM 968 C C . ASP A 1 121 ? 24.570 -17.300 -22.155 1.00 83.31 121 ASP A C 1
ATOM 970 O O . ASP A 1 121 ? 24.541 -16.526 -23.116 1.00 83.31 121 ASP A O 1
ATOM 974 N N . GLN A 1 122 ? 23.658 -17.253 -21.181 1.00 84.56 122 GLN A N 1
ATOM 975 C CA . GLN A 1 122 ? 22.520 -16.327 -21.157 1.00 84.56 122 GLN A CA 1
ATOM 976 C C . GLN A 1 122 ? 22.946 -14.853 -21.257 1.00 84.56 122 GLN A C 1
ATOM 978 O O . GLN A 1 122 ? 22.253 -14.046 -21.875 1.00 84.56 122 GLN A O 1
ATOM 983 N N . LEU A 1 123 ? 24.076 -14.481 -20.646 1.00 88.56 123 LEU A N 1
ATOM 984 C CA . LEU A 1 123 ? 24.547 -13.093 -20.613 1.00 88.56 123 LEU A CA 1
ATOM 985 C C . LEU A 1 123 ? 24.998 -12.621 -21.995 1.00 88.56 123 LEU A C 1
ATOM 987 O O . LEU A 1 123 ? 24.647 -11.514 -22.410 1.00 88.56 123 LEU A O 1
ATOM 991 N N . SER A 1 124 ? 25.737 -13.465 -22.718 1.00 86.50 124 SER A N 1
ATOM 992 C CA . SER A 1 124 ? 26.140 -13.179 -24.095 1.00 86.50 124 SER A CA 1
ATOM 993 C C . SER A 1 124 ? 24.926 -13.061 -25.015 1.00 86.50 124 SER A C 1
ATOM 995 O O . SER A 1 124 ? 24.833 -12.106 -25.789 1.00 86.50 124 SER A O 1
ATOM 997 N N . ASP A 1 125 ? 23.941 -13.952 -24.868 1.00 85.50 125 ASP A N 1
ATOM 998 C CA . ASP A 1 125 ? 22.699 -13.892 -25.642 1.00 85.50 125 ASP A CA 1
ATOM 999 C C . ASP A 1 125 ? 21.909 -12.601 -25.373 1.00 85.50 125 ASP A C 1
ATOM 1001 O O . ASP A 1 125 ? 21.400 -11.982 -26.313 1.00 85.50 125 ASP A O 1
ATOM 1005 N N . ILE A 1 126 ? 21.843 -12.155 -24.113 1.00 89.06 126 ILE A N 1
ATOM 1006 C CA . ILE A 1 126 ? 21.216 -10.882 -23.727 1.00 89.06 126 ILE A CA 1
ATOM 1007 C C . ILE A 1 126 ? 21.961 -9.687 -24.341 1.00 89.06 126 ILE A C 1
ATOM 1009 O O . ILE A 1 126 ? 21.316 -8.828 -24.949 1.00 89.06 126 ILE A O 1
ATOM 1013 N N . ASP A 1 127 ? 23.296 -9.612 -24.226 1.00 89.62 127 ASP A N 1
ATOM 1014 C CA . ASP A 1 127 ? 24.076 -8.506 -24.817 1.00 89.62 127 ASP A CA 1
ATOM 1015 C C . ASP A 1 127 ? 23.924 -8.483 -26.344 1.00 89.62 127 ASP A C 1
ATOM 1017 O O . ASP A 1 127 ? 23.723 -7.417 -26.933 1.00 89.62 127 ASP A O 1
ATOM 1021 N N . CYS A 1 128 ? 23.936 -9.656 -26.983 1.00 85.38 128 CYS A N 1
ATOM 1022 C CA . CYS A 1 128 ? 23.703 -9.791 -28.416 1.00 85.38 128 CYS A CA 1
ATOM 1023 C C . CYS A 1 128 ? 22.303 -9.291 -28.795 1.00 85.38 128 CYS A C 1
ATOM 1025 O O . CYS A 1 128 ? 22.178 -8.438 -29.679 1.00 85.38 128 CYS A O 1
ATOM 1027 N N . PHE A 1 129 ? 21.252 -9.750 -28.108 1.00 88.31 129 PHE A N 1
ATOM 1028 C CA . PHE A 1 129 ? 19.882 -9.299 -28.354 1.00 88.31 129 PHE A CA 1
ATOM 1029 C C . PHE A 1 129 ? 19.765 -7.774 -28.241 1.00 88.31 129 PHE A C 1
ATOM 1031 O O . PHE A 1 129 ? 19.308 -7.129 -29.185 1.00 88.31 129 PHE A O 1
ATOM 1038 N N . LEU A 1 130 ? 20.257 -7.183 -27.149 1.00 90.31 130 LEU A N 1
ATOM 1039 C CA . LEU A 1 130 ? 20.200 -5.736 -26.917 1.00 90.31 130 LEU A CA 1
ATOM 1040 C C . LEU A 1 130 ? 20.984 -4.935 -27.964 1.00 90.31 130 LEU A C 1
ATOM 1042 O O . LEU A 1 130 ? 20.488 -3.919 -28.449 1.00 90.31 130 LEU A O 1
ATOM 1046 N N . SER A 1 131 ? 22.152 -5.424 -28.388 1.00 88.00 131 SER A N 1
ATOM 1047 C CA . SER A 1 131 ? 22.971 -4.766 -29.417 1.00 88.00 131 SER A CA 1
ATOM 1048 C C . SER A 1 131 ? 22.304 -4.679 -30.799 1.00 88.00 131 SER A C 1
ATOM 1050 O O . SER A 1 131 ? 22.765 -3.929 -31.656 1.00 88.00 131 SER A O 1
ATOM 1052 N N . SER A 1 132 ? 21.205 -5.413 -31.012 1.00 86.00 132 SER A N 1
ATOM 1053 C CA . SER A 1 132 ? 20.459 -5.444 -32.279 1.00 86.00 132 SER A CA 1
ATOM 1054 C C . SER A 1 132 ? 19.535 -4.240 -32.479 1.00 86.00 132 SER A C 1
ATOM 1056 O O . SER A 1 132 ? 18.959 -4.093 -33.561 1.00 86.00 132 SER A O 1
ATOM 1058 N N . PHE A 1 133 ? 19.341 -3.416 -31.443 1.00 86.75 133 PHE A N 1
ATOM 1059 C CA . PHE A 1 133 ? 18.372 -2.322 -31.425 1.00 86.75 133 PHE A CA 1
ATOM 1060 C C . PHE A 1 133 ? 19.041 -0.955 -31.271 1.00 86.75 133 PHE A C 1
ATOM 1062 O O . PHE A 1 133 ? 20.001 -0.786 -30.525 1.00 86.75 133 PHE A O 1
ATOM 1069 N N . ASN A 1 134 ? 18.453 0.052 -31.922 1.00 79.25 134 ASN A N 1
ATOM 1070 C CA . ASN A 1 134 ? 18.925 1.437 -31.889 1.00 79.25 134 ASN A CA 1
ATOM 1071 C C . ASN A 1 134 ? 17.958 2.348 -31.110 1.00 79.25 134 ASN A C 1
ATOM 1073 O O . ASN A 1 134 ? 16.739 2.154 -31.156 1.00 79.25 134 ASN A O 1
ATOM 1077 N N . GLU A 1 135 ? 18.504 3.391 -30.471 1.00 75.69 135 GLU A N 1
ATOM 1078 C CA . GLU A 1 135 ? 17.784 4.483 -29.785 1.00 75.69 135 GLU A CA 1
ATOM 1079 C C . GLU A 1 135 ? 16.556 4.023 -28.965 1.00 75.69 135 GLU A C 1
ATOM 1081 O O . GLU A 1 135 ? 16.704 3.418 -27.907 1.00 75.69 135 GLU A O 1
ATOM 1086 N N . GLY A 1 136 ? 15.335 4.313 -29.439 1.00 79.25 136 GLY A N 1
ATOM 1087 C CA . GLY A 1 136 ? 14.087 4.070 -28.709 1.00 79.25 136 GLY A CA 1
ATOM 1088 C C . GLY A 1 136 ? 13.668 2.600 -28.643 1.00 79.25 136 GLY A C 1
ATOM 1089 O O . GLY A 1 136 ? 13.072 2.184 -27.654 1.00 79.25 136 GLY A O 1
ATOM 1090 N N . TYR A 1 137 ? 14.025 1.780 -29.638 1.00 87.75 137 TYR A N 1
ATOM 1091 C CA . TYR A 1 137 ? 13.720 0.343 -29.592 1.00 87.75 137 TYR A CA 1
ATOM 1092 C C . TYR A 1 137 ? 14.649 -0.424 -28.645 1.00 87.75 137 TYR A C 1
ATOM 1094 O O . TYR A 1 137 ? 14.293 -1.519 -28.220 1.00 87.75 137 TYR A O 1
ATOM 1102 N N . LEU A 1 138 ? 15.792 0.153 -28.257 1.00 90.94 138 LEU A N 1
ATOM 1103 C CA . LEU A 1 138 ? 16.625 -0.404 -27.191 1.00 90.94 138 LEU A CA 1
ATOM 1104 C C . LEU A 1 138 ? 15.895 -0.349 -25.838 1.00 90.94 138 LEU A C 1
ATOM 1106 O O . LEU A 1 138 ? 15.929 -1.320 -25.090 1.00 90.94 138 LEU A O 1
ATOM 1110 N N . VAL A 1 139 ? 15.167 0.741 -25.555 1.00 91.44 139 VAL A N 1
ATOM 1111 C CA . VAL A 1 139 ? 14.305 0.839 -24.361 1.00 91.44 139 VAL A CA 1
ATOM 1112 C C . VAL A 1 139 ? 13.221 -0.241 -24.401 1.00 91.44 139 VAL A C 1
ATOM 1114 O O . VAL A 1 139 ? 12.999 -0.926 -23.408 1.00 91.44 139 VAL A O 1
ATOM 1117 N N . TYR A 1 140 ? 12.597 -0.466 -25.562 1.00 93.19 140 TYR A N 1
ATOM 1118 C CA . TYR A 1 140 ? 11.613 -1.543 -25.728 1.00 93.19 140 TYR A CA 1
ATOM 1119 C C . TYR A 1 140 ? 12.237 -2.923 -25.522 1.00 93.19 140 TYR A C 1
ATOM 1121 O O . TYR A 1 140 ? 11.640 -3.768 -24.867 1.00 93.19 140 TYR A O 1
ATOM 1129 N N . ALA A 1 141 ? 13.440 -3.162 -26.039 1.00 93.38 141 ALA A N 1
ATOM 1130 C CA . ALA A 1 141 ? 14.142 -4.423 -25.841 1.00 93.38 141 ALA A CA 1
ATOM 1131 C C . ALA A 1 141 ? 14.442 -4.680 -24.353 1.00 93.38 141 ALA A C 1
ATOM 1133 O O . ALA A 1 141 ? 14.222 -5.787 -23.869 1.00 93.38 141 ALA A O 1
ATOM 1134 N N . LEU A 1 142 ? 14.857 -3.654 -23.606 1.00 94.75 142 LEU A N 1
ATOM 1135 C CA . LEU A 1 142 ? 15.111 -3.751 -22.165 1.00 94.75 142 LEU A CA 1
ATOM 1136 C C . LEU A 1 142 ? 13.836 -4.038 -21.358 1.00 94.75 142 LEU A C 1
ATOM 1138 O O . LEU A 1 142 ? 13.834 -4.937 -20.518 1.00 94.75 142 LEU A O 1
ATOM 1142 N N . ILE A 1 143 ? 12.739 -3.331 -21.650 1.00 94.19 143 ILE A N 1
ATOM 1143 C CA . ILE A 1 143 ? 11.432 -3.596 -21.024 1.00 94.19 143 ILE A CA 1
ATOM 1144 C C . ILE A 1 143 ? 10.929 -4.990 -21.423 1.00 94.19 143 ILE A C 1
ATOM 1146 O O . ILE A 1 143 ? 10.360 -5.712 -20.613 1.00 94.19 143 ILE A O 1
ATOM 1150 N N . PHE A 1 144 ? 11.156 -5.415 -22.665 1.00 93.81 144 PHE A N 1
ATOM 1151 C CA . PHE A 1 144 ? 10.782 -6.751 -23.113 1.00 93.81 144 PHE A CA 1
ATOM 1152 C C . PHE A 1 144 ? 11.483 -7.843 -22.302 1.00 93.81 144 PHE A C 1
ATOM 1154 O O . PHE A 1 144 ? 10.801 -8.781 -21.893 1.00 93.81 144 PHE A O 1
ATOM 1161 N N . ILE A 1 145 ? 12.791 -7.706 -22.043 1.00 93.12 145 ILE A N 1
ATOM 1162 C CA . ILE A 1 145 ? 13.559 -8.647 -21.212 1.00 93.12 145 ILE A CA 1
ATOM 1163 C C . ILE A 1 145 ? 13.004 -8.692 -19.786 1.00 93.12 145 ILE A C 1
ATOM 1165 O O . ILE A 1 145 ? 12.783 -9.784 -19.270 1.00 93.12 145 ILE A O 1
ATOM 1169 N N . SER A 1 146 ? 12.714 -7.543 -19.164 1.00 92.69 146 SER A N 1
ATOM 1170 C CA . SER A 1 146 ? 12.195 -7.519 -17.785 1.00 92.69 146 SER A CA 1
ATOM 1171 C C . SER A 1 146 ? 10.826 -8.195 -17.637 1.00 92.69 146 SER A C 1
ATOM 1173 O O . SER A 1 146 ? 10.463 -8.646 -16.555 1.00 92.69 146 SER A O 1
ATOM 1175 N N . CYS A 1 147 ? 10.056 -8.299 -18.720 1.00 90.81 147 CYS A N 1
ATOM 1176 C CA . CYS A 1 147 ? 8.732 -8.920 -18.711 1.00 90.81 147 CYS A CA 1
ATOM 1177 C C . CYS A 1 147 ? 8.760 -10.448 -18.819 1.00 90.81 147 CYS A C 1
ATOM 1179 O O . CYS A 1 147 ? 7.703 -11.082 -18.752 1.00 90.81 147 CYS A O 1
ATOM 1181 N N . GLN A 1 148 ? 9.933 -11.044 -19.019 1.00 89.06 148 GLN A N 1
ATOM 1182 C CA . GLN A 1 148 ? 10.048 -12.475 -19.248 1.00 89.06 148 GLN A CA 1
ATOM 1183 C C . GLN A 1 148 ? 10.010 -13.262 -17.930 1.00 89.06 148 GLN A C 1
ATOM 1185 O O . GLN A 1 148 ? 10.503 -12.781 -16.907 1.00 89.06 148 GLN A O 1
ATOM 1190 N N . PRO A 1 149 ? 9.435 -14.478 -17.922 1.00 86.62 149 PRO A N 1
ATOM 1191 C CA . PRO A 1 149 ? 9.247 -15.270 -16.710 1.00 86.62 149 PRO A CA 1
ATOM 1192 C C . PRO A 1 149 ? 10.532 -16.016 -16.298 1.00 86.62 149 PRO A C 1
ATOM 1194 O O . PRO A 1 149 ? 10.496 -17.224 -16.072 1.00 86.62 149 PRO A O 1
ATOM 1197 N N . TRP A 1 150 ? 11.672 -15.318 -16.210 1.00 87.25 150 TRP A N 1
ATOM 1198 C CA . TRP A 1 150 ? 12.911 -15.900 -15.686 1.00 87.25 150 TRP A CA 1
ATOM 1199 C C . TRP A 1 150 ? 13.272 -15.331 -14.337 1.00 87.25 150 TRP A C 1
ATOM 1201 O O . TRP A 1 150 ? 13.577 -14.151 -14.170 1.00 87.25 150 TRP A O 1
ATOM 1211 N N . TYR A 1 151 ? 13.305 -16.248 -13.387 1.00 87.75 151 TYR A N 1
ATOM 1212 C CA . TYR A 1 151 ? 13.633 -15.994 -12.003 1.00 87.75 151 TYR A CA 1
ATOM 1213 C C . TYR A 1 151 ? 14.996 -15.301 -11.844 1.00 87.75 151 TYR A C 1
ATOM 1215 O O . TYR A 1 151 ? 15.102 -14.325 -11.110 1.00 87.75 151 TYR A O 1
ATOM 1223 N N . SER A 1 152 ? 16.016 -15.735 -12.595 1.00 87.19 152 SER A N 1
ATOM 1224 C CA . SER A 1 152 ? 17.386 -15.208 -12.511 1.00 87.19 152 SER A CA 1
ATOM 1225 C C . SER A 1 152 ? 17.520 -13.721 -12.851 1.00 87.19 152 SER A C 1
ATOM 1227 O O . SER A 1 152 ? 18.464 -13.093 -12.383 1.00 87.19 152 SER A O 1
ATOM 1229 N N . LEU A 1 153 ? 16.586 -13.133 -13.611 1.00 88.31 153 LEU A N 1
ATOM 1230 C CA . LEU A 1 153 ? 16.615 -11.699 -13.927 1.00 88.31 153 LEU A CA 1
ATOM 1231 C C . LEU A 1 153 ? 16.381 -10.818 -12.695 1.00 88.31 153 LEU A C 1
ATOM 1233 O O . LEU A 1 153 ? 16.858 -9.686 -12.645 1.00 88.31 153 LEU A O 1
ATOM 1237 N N . PHE A 1 154 ? 15.653 -11.331 -11.706 1.00 88.88 154 PHE A N 1
ATOM 1238 C CA . PHE A 1 154 ? 15.276 -10.612 -10.488 1.00 88.88 154 PHE A CA 1
ATOM 1239 C C . PHE A 1 154 ? 16.144 -11.014 -9.291 1.00 88.88 154 PHE A C 1
ATOM 1241 O O . PHE A 1 154 ? 15.749 -10.851 -8.143 1.00 88.88 154 PHE A O 1
ATOM 1248 N N . HIS A 1 155 ? 17.339 -11.533 -9.574 1.00 88.50 155 HIS A N 1
ATOM 1249 C CA . HIS A 1 155 ? 18.400 -11.731 -8.600 1.00 88.50 155 HIS A CA 1
ATOM 1250 C C . HIS A 1 155 ? 19.662 -11.050 -9.095 1.00 88.50 155 HIS A C 1
ATOM 1252 O O . HIS A 1 155 ? 20.011 -11.168 -10.272 1.00 88.50 155 HIS A O 1
ATOM 1258 N N . PHE A 1 156 ? 20.342 -10.342 -8.195 1.00 90.00 156 PHE A N 1
ATOM 1259 C CA . PHE A 1 156 ? 21.561 -9.626 -8.536 1.00 90.00 156 PHE A CA 1
ATOM 1260 C C . PHE A 1 156 ? 22.573 -10.550 -9.226 1.00 90.00 156 PHE A C 1
ATOM 1262 O O . PHE A 1 156 ? 22.914 -11.628 -8.728 1.00 90.00 156 PHE A O 1
ATOM 1269 N N . ASN A 1 157 ? 23.058 -10.108 -10.382 1.00 91.38 157 ASN A N 1
ATOM 1270 C CA . ASN A 1 157 ? 24.112 -10.769 -11.129 1.00 91.38 157 ASN A CA 1
ATOM 1271 C C . ASN A 1 157 ? 25.070 -9.703 -11.664 1.00 91.38 157 ASN A C 1
ATOM 1273 O O . ASN A 1 157 ? 24.672 -8.844 -12.446 1.00 91.38 157 ASN A O 1
ATOM 1277 N N . GLU A 1 158 ? 26.342 -9.772 -11.274 1.00 90.94 158 GLU A N 1
ATOM 1278 C CA . GLU A 1 158 ? 27.347 -8.762 -1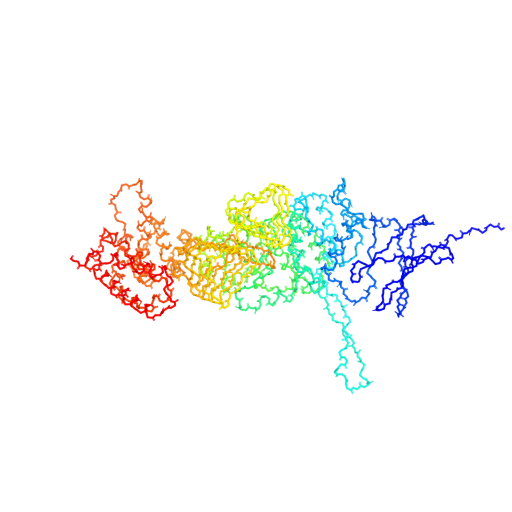1.632 1.00 90.94 158 GLU A CA 1
ATOM 1279 C C . GLU A 1 158 ? 27.492 -8.580 -13.155 1.00 90.94 158 GLU A C 1
ATOM 1281 O O . GLU A 1 158 ? 27.569 -7.454 -13.649 1.00 90.94 158 GLU A O 1
ATOM 1286 N N . GLY A 1 159 ? 27.455 -9.674 -13.923 1.00 92.38 159 GLY A N 1
ATOM 1287 C CA . GLY A 1 159 ? 27.545 -9.626 -15.382 1.00 92.38 159 GLY A CA 1
ATOM 1288 C C . GLY A 1 159 ? 26.323 -8.970 -16.030 1.00 92.38 159 GLY A C 1
ATOM 1289 O O . GLY A 1 159 ? 26.469 -8.103 -16.894 1.00 92.38 159 GLY A O 1
ATOM 1290 N N . LEU A 1 160 ? 25.117 -9.332 -15.581 1.00 92.00 160 LEU A N 1
ATOM 1291 C CA . LEU A 1 160 ? 23.871 -8.722 -16.052 1.00 92.00 160 LEU A CA 1
ATOM 1292 C C . LEU A 1 160 ? 23.788 -7.241 -15.669 1.00 92.00 160 LEU A C 1
ATOM 1294 O O . LEU A 1 160 ? 23.408 -6.415 -16.498 1.00 92.00 160 LEU A O 1
ATOM 1298 N N . SER A 1 161 ? 24.199 -6.904 -14.447 1.00 92.44 161 SER A N 1
ATOM 1299 C CA . SER A 1 161 ? 24.312 -5.534 -13.953 1.00 92.44 161 SER A CA 1
ATOM 1300 C C . SER A 1 161 ? 25.252 -4.702 -14.835 1.00 92.44 161 SER A C 1
ATOM 1302 O O . SER A 1 161 ? 24.872 -3.626 -15.301 1.00 92.44 161 SER A O 1
ATOM 1304 N N . GLY A 1 162 ? 26.424 -5.239 -15.196 1.00 92.62 162 GLY A N 1
ATOM 1305 C CA . GLY A 1 162 ? 27.360 -4.591 -16.120 1.00 92.62 162 GLY A CA 1
ATOM 1306 C C . GLY A 1 162 ? 26.775 -4.342 -17.518 1.00 92.62 162 GLY A C 1
ATOM 1307 O O . GLY A 1 162 ? 26.933 -3.248 -18.074 1.00 92.62 162 GLY A O 1
ATOM 1308 N N . ILE A 1 163 ? 26.049 -5.320 -18.075 1.00 93.06 163 ILE A N 1
ATOM 1309 C CA . ILE A 1 163 ? 25.334 -5.174 -19.356 1.00 93.06 163 ILE A CA 1
ATOM 1310 C C . ILE A 1 163 ? 24.264 -4.081 -19.247 1.00 93.06 163 ILE A C 1
ATOM 1312 O O . ILE A 1 163 ? 24.182 -3.194 -20.101 1.00 93.06 163 ILE A O 1
ATOM 1316 N N . LEU A 1 164 ? 23.459 -4.116 -18.185 1.00 93.44 164 LEU A N 1
ATOM 1317 C CA . LEU A 1 164 ? 22.367 -3.175 -17.977 1.00 93.44 164 LEU A CA 1
ATOM 1318 C C . LEU A 1 164 ? 22.889 -1.743 -17.800 1.00 93.44 164 LEU A C 1
ATOM 1320 O O . LEU A 1 164 ? 22.397 -0.828 -18.462 1.00 93.44 164 LEU A O 1
ATOM 1324 N N . PHE A 1 165 ? 23.936 -1.553 -16.991 1.00 92.62 165 PHE A N 1
ATOM 1325 C CA . PHE A 1 165 ? 24.590 -0.259 -16.794 1.00 92.62 165 PHE A CA 1
ATOM 1326 C C . PHE A 1 165 ? 25.103 0.323 -18.117 1.00 92.62 165 PHE A C 1
ATOM 1328 O O . PHE A 1 165 ? 24.826 1.484 -18.422 1.00 92.62 165 PHE A O 1
ATOM 1335 N N . LYS A 1 166 ? 25.784 -0.488 -18.943 1.00 91.75 166 LYS A N 1
ATOM 1336 C CA . LYS A 1 166 ? 26.296 -0.085 -20.266 1.00 91.75 166 LYS A CA 1
ATOM 1337 C C . LYS A 1 166 ? 25.195 0.501 -21.157 1.00 91.75 166 LYS A C 1
ATOM 1339 O O . LYS A 1 166 ? 25.397 1.562 -21.750 1.00 91.75 166 LYS A O 1
ATOM 1344 N N . TYR A 1 167 ? 24.043 -0.163 -21.268 1.00 93.12 167 TYR A N 1
ATOM 1345 C CA . TYR A 1 167 ? 22.957 0.306 -22.137 1.00 93.12 167 TYR A CA 1
ATOM 1346 C C . TYR A 1 167 ? 22.154 1.456 -21.518 1.00 93.12 167 TYR A C 1
ATOM 1348 O O . TYR A 1 167 ? 21.874 2.439 -22.208 1.00 93.12 167 TYR A O 1
ATOM 1356 N N . LEU A 1 168 ? 21.824 1.383 -20.225 1.00 92.31 168 LEU A N 1
ATOM 1357 C CA . LEU A 1 168 ? 21.030 2.420 -19.559 1.00 92.31 168 LEU A CA 1
ATOM 1358 C C . LEU A 1 168 ? 21.776 3.736 -19.401 1.00 92.31 168 LEU A C 1
ATOM 1360 O O . LEU A 1 168 ? 21.161 4.784 -19.577 1.00 92.31 168 LEU A O 1
ATOM 1364 N N . LYS A 1 169 ? 23.090 3.704 -19.143 1.00 91.19 169 LYS A N 1
ATOM 1365 C CA . LYS A 1 169 ? 23.919 4.915 -19.107 1.00 91.19 169 LYS A CA 1
ATOM 1366 C C . LYS A 1 169 ? 23.785 5.701 -20.419 1.00 91.19 169 LYS A C 1
ATOM 1368 O O . LYS A 1 169 ? 23.527 6.900 -20.394 1.00 91.19 169 LYS A O 1
ATOM 1373 N N . ASN A 1 170 ? 23.859 5.018 -21.563 1.00 88.50 170 ASN A N 1
ATOM 1374 C CA . ASN A 1 170 ? 23.695 5.651 -22.876 1.00 88.50 170 ASN A CA 1
ATOM 1375 C C . ASN A 1 170 ? 22.276 6.193 -23.098 1.00 88.50 170 ASN A C 1
ATOM 1377 O O . ASN A 1 170 ? 22.113 7.292 -23.625 1.00 88.50 170 ASN A O 1
ATOM 1381 N N . ILE A 1 171 ? 21.248 5.443 -22.690 1.00 89.12 171 ILE A N 1
ATOM 1382 C CA . ILE A 1 171 ? 19.848 5.881 -22.792 1.00 89.12 171 ILE A CA 1
ATOM 1383 C C . ILE A 1 171 ? 19.613 7.134 -21.941 1.00 89.12 171 ILE A C 1
ATOM 1385 O O . ILE A 1 171 ? 18.991 8.078 -22.425 1.00 89.12 171 ILE A O 1
ATOM 1389 N N . LEU A 1 172 ? 20.139 7.178 -20.714 1.00 89.00 172 LEU A N 1
ATOM 1390 C CA . LEU A 1 172 ? 20.035 8.346 -19.841 1.00 89.00 172 LEU A CA 1
ATOM 1391 C C . LEU A 1 172 ? 20.625 9.584 -20.520 1.00 89.00 172 LEU A C 1
ATOM 1393 O O . LEU A 1 172 ? 19.911 10.567 -20.676 1.00 89.00 172 LEU A O 1
ATOM 1397 N N . PHE A 1 173 ? 21.849 9.531 -21.053 1.00 86.38 173 PHE A N 1
ATOM 1398 C CA . PHE A 1 173 ? 22.402 10.684 -21.785 1.00 86.38 173 PHE A CA 1
ATOM 1399 C C . PHE A 1 173 ? 21.567 11.108 -22.987 1.00 86.38 173 PHE A C 1
ATOM 1401 O O . PHE A 1 173 ? 21.484 12.294 -23.303 1.00 86.38 173 PHE A O 1
ATOM 1408 N N . LEU A 1 174 ? 20.951 10.144 -23.671 1.00 83.19 174 LEU A N 1
ATOM 1409 C CA . LEU A 1 174 ? 20.131 10.430 -24.836 1.00 83.19 174 LEU A CA 1
ATOM 1410 C C . LEU A 1 174 ? 18.795 11.076 -24.482 1.00 83.19 174 LEU A C 1
ATOM 1412 O O . LEU A 1 174 ? 18.290 11.821 -25.316 1.00 83.19 174 LEU A O 1
ATOM 1416 N N . TYR A 1 175 ? 18.203 10.783 -23.323 1.00 84.06 175 TYR A N 1
ATOM 1417 C CA . TYR A 1 175 ? 16.818 11.165 -23.027 1.00 84.06 175 TYR A CA 1
ATOM 1418 C C . TYR A 1 175 ? 16.640 12.075 -21.809 1.00 84.06 175 TYR A C 1
ATOM 1420 O O . TYR A 1 175 ? 15.600 12.719 -21.731 1.00 84.06 175 TYR A O 1
ATOM 1428 N N . PHE A 1 176 ? 17.635 12.209 -20.926 1.00 82.81 176 PHE A N 1
ATOM 1429 C CA . PHE A 1 176 ? 17.512 12.967 -19.674 1.00 82.81 176 PHE A CA 1
ATOM 1430 C C . PHE A 1 176 ? 17.142 14.443 -19.901 1.00 82.81 176 PHE A C 1
ATOM 1432 O O . PHE A 1 176 ? 16.176 14.931 -19.327 1.00 82.81 176 PHE A O 1
ATOM 1439 N N . PHE A 1 177 ? 17.848 15.136 -20.804 1.00 76.38 177 PHE A N 1
ATOM 1440 C CA . PHE A 1 177 ? 17.541 16.530 -21.176 1.00 76.38 177 PHE A CA 1
ATOM 1441 C C . PHE A 1 177 ? 16.716 16.653 -22.471 1.00 76.38 177 PHE A C 1
ATOM 1443 O O . PHE A 1 177 ? 16.259 17.738 -22.842 1.00 76.38 177 PHE A O 1
ATOM 1450 N N . LYS A 1 178 ? 16.559 15.562 -23.234 1.00 65.88 178 LYS A N 1
ATOM 1451 C CA . LYS A 1 178 ? 16.142 15.645 -24.640 1.00 65.88 178 LYS A CA 1
ATOM 1452 C C . LYS A 1 178 ? 14.644 15.898 -24.794 1.00 65.88 178 LYS A C 1
ATOM 1454 O O . LYS A 1 178 ? 13.808 15.053 -24.493 1.00 65.88 178 LYS A O 1
ATOM 1459 N N . ARG A 1 179 ? 14.330 17.027 -25.430 1.00 56.84 179 ARG A N 1
ATOM 1460 C CA . ARG A 1 179 ? 13.029 17.340 -26.041 1.00 56.84 179 ARG A CA 1
ATOM 1461 C C . ARG A 1 179 ? 13.196 17.167 -27.560 1.00 56.84 179 ARG A C 1
ATOM 1463 O O . ARG A 1 179 ? 13.806 18.026 -28.194 1.00 56.84 179 ARG A O 1
ATOM 1470 N N . LYS A 1 180 ? 12.785 16.038 -28.163 1.00 44.47 180 LYS A N 1
ATOM 1471 C CA . LYS A 1 180 ? 12.924 15.841 -29.631 1.00 44.47 180 LYS A CA 1
ATOM 1472 C C . LYS A 1 180 ? 11.904 16.719 -30.360 1.00 44.47 180 LYS A C 1
ATOM 1474 O O . LYS A 1 180 ? 10.780 16.826 -29.903 1.00 44.47 180 LYS A O 1
ATOM 1479 N N . THR A 1 181 ? 12.266 17.315 -31.491 1.00 36.81 181 THR A N 1
ATOM 1480 C CA . THR A 1 181 ? 11.355 18.060 -32.377 1.00 36.81 181 THR A CA 1
ATOM 1481 C C . THR A 1 181 ? 10.729 17.137 -33.434 1.00 36.81 181 THR A C 1
ATOM 1483 O O . THR A 1 181 ? 11.446 16.416 -34.123 1.00 36.81 181 THR A O 1
ATOM 1486 N N . GLU A 1 182 ? 9.409 17.181 -33.607 1.00 41.00 182 GLU A N 1
ATOM 1487 C CA . GLU A 1 182 ? 8.667 16.661 -34.766 1.00 41.00 182 GLU A CA 1
ATOM 1488 C C . GLU A 1 182 ? 7.951 17.805 -35.490 1.00 41.00 182 GLU A C 1
ATOM 1490 O O . GLU A 1 182 ? 7.580 18.794 -34.879 1.00 41.00 182 GLU A O 1
ATOM 1495 N N . LEU A 1 183 ? 7.749 17.704 -36.801 1.00 38.59 183 LEU A N 1
ATOM 1496 C CA . LEU A 1 183 ? 7.038 18.709 -37.601 1.00 38.59 183 LEU A CA 1
ATOM 1497 C C . LEU A 1 183 ? 5.515 18.526 -37.441 1.00 38.59 183 LEU A C 1
ATOM 1499 O O . LEU A 1 183 ? 5.013 17.437 -37.706 1.00 38.59 183 LEU A O 1
ATOM 1503 N N . GLU A 1 184 ? 4.763 19.560 -37.034 1.00 39.34 184 GLU A N 1
ATOM 1504 C CA . GLU A 1 184 ? 3.290 19.481 -37.000 1.00 39.34 184 GLU A CA 1
ATOM 1505 C C . GLU A 1 184 ? 2.707 19.172 -38.390 1.00 39.34 184 GLU A C 1
ATOM 1507 O O . GLU A 1 184 ? 3.042 19.813 -39.387 1.00 39.34 184 GLU A O 1
ATOM 1512 N N . THR A 1 185 ? 1.772 18.224 -38.468 1.00 42.41 185 THR A N 1
ATOM 1513 C CA . THR A 1 185 ? 0.937 18.068 -39.664 1.00 42.41 185 THR A CA 1
ATOM 1514 C C . THR A 1 185 ? -0.164 19.135 -39.635 1.00 42.41 185 THR A C 1
ATOM 1516 O O . THR A 1 185 ? -0.954 19.175 -38.689 1.00 42.41 185 THR A O 1
ATOM 1519 N N . PRO A 1 186 ? -0.239 20.040 -40.627 1.00 43.12 186 PRO A N 1
ATOM 1520 C CA . PRO A 1 186 ? -1.214 21.122 -40.594 1.00 43.12 186 PRO A CA 1
ATOM 1521 C C . PRO A 1 186 ? -2.651 20.596 -40.658 1.00 43.12 186 PRO A C 1
ATOM 1523 O O . PRO A 1 186 ? -2.995 19.724 -41.457 1.00 43.12 186 PRO A O 1
ATOM 1526 N N . ASN A 1 187 ? -3.524 21.160 -39.822 1.00 44.78 187 ASN A N 1
ATOM 1527 C CA . ASN A 1 187 ? -4.949 20.851 -39.842 1.00 44.78 187 ASN A CA 1
ATOM 1528 C C . ASN A 1 187 ? -5.634 21.607 -40.992 1.00 44.78 187 ASN A C 1
ATOM 1530 O O . ASN A 1 187 ? -6.123 22.726 -40.828 1.00 44.78 187 ASN A O 1
ATOM 1534 N N . PHE A 1 188 ? -5.685 20.977 -42.167 1.00 52.44 188 PHE A N 1
ATOM 1535 C CA . PHE A 1 188 ? -6.236 21.561 -43.395 1.00 52.44 188 PHE A CA 1
ATOM 1536 C C . PHE A 1 188 ? -7.727 21.941 -43.319 1.00 52.44 188 PHE A C 1
ATOM 1538 O O . PHE A 1 188 ? -8.208 22.659 -44.189 1.00 52.44 188 PHE A O 1
ATOM 1545 N N . LYS A 1 189 ? -8.472 21.524 -42.280 1.00 49.12 189 LYS A N 1
ATOM 1546 C CA . LYS A 1 189 ? -9.890 21.901 -42.106 1.00 49.12 189 LYS A CA 1
ATOM 1547 C C . LYS A 1 189 ? -10.107 23.364 -41.691 1.00 49.12 189 LYS A C 1
ATOM 1549 O O . LYS A 1 189 ? -11.250 23.809 -41.696 1.00 49.12 189 LYS A O 1
ATOM 1554 N N . LYS A 1 190 ? -9.054 24.099 -41.311 1.00 47.00 190 LYS A N 1
ATOM 1555 C CA . LYS A 1 190 ? -9.149 25.492 -40.828 1.00 47.00 190 LYS A CA 1
ATOM 1556 C C . LYS A 1 190 ? -8.632 26.559 -41.806 1.00 47.00 190 LYS A C 1
ATOM 1558 O O . LYS A 1 190 ? -8.697 27.735 -41.468 1.00 47.00 190 LYS A O 1
ATOM 1563 N N . PHE A 1 191 ? -8.145 26.190 -42.990 1.00 48.06 191 PHE A N 1
ATOM 1564 C CA . PHE A 1 191 ? -7.605 27.152 -43.960 1.00 48.06 191 PHE A CA 1
ATOM 1565 C C . PHE A 1 191 ? -8.654 27.524 -45.015 1.00 48.06 191 PHE A C 1
ATOM 1567 O O . PHE A 1 191 ? -9.179 26.649 -45.699 1.00 48.06 191 PHE A O 1
ATOM 1574 N N . SER A 1 192 ? -8.958 28.819 -45.150 1.00 48.25 192 SER A N 1
ATOM 1575 C CA . SER A 1 192 ? -9.943 29.347 -46.108 1.00 48.25 192 SER A CA 1
ATOM 1576 C C . SER A 1 192 ? -9.338 30.009 -47.357 1.00 48.25 192 SER A C 1
ATOM 1578 O O . SER A 1 192 ? -10.101 30.365 -48.251 1.00 48.25 192 SER A O 1
ATOM 1580 N N . CYS A 1 193 ? -8.009 30.132 -47.487 1.00 44.53 193 CYS A N 1
ATOM 1581 C CA . CYS A 1 193 ? -7.371 30.802 -48.633 1.00 44.53 193 CYS A CA 1
ATOM 1582 C C . CYS A 1 193 ? -6.107 30.084 -49.146 1.00 44.53 193 CYS A C 1
ATOM 1584 O O . CYS A 1 193 ? -5.313 29.553 -48.377 1.00 44.53 193 CYS A O 1
ATOM 1586 N N . GLN A 1 194 ? -5.908 30.109 -50.471 1.00 45.19 194 GLN A N 1
ATOM 1587 C CA . GLN A 1 194 ? -4.837 29.419 -51.214 1.00 45.19 194 GLN A CA 1
ATOM 1588 C C . GLN A 1 194 ? -3.439 30.082 -51.148 1.00 45.19 194 GLN A C 1
ATOM 1590 O O . GLN A 1 194 ? -2.553 29.681 -51.899 1.00 45.19 194 GLN A O 1
ATOM 1595 N N . THR A 1 195 ? -3.199 31.072 -50.282 1.00 44.97 195 THR A N 1
ATOM 1596 C CA . THR A 1 195 ? -1.937 31.850 -50.283 1.00 44.97 195 THR A CA 1
ATO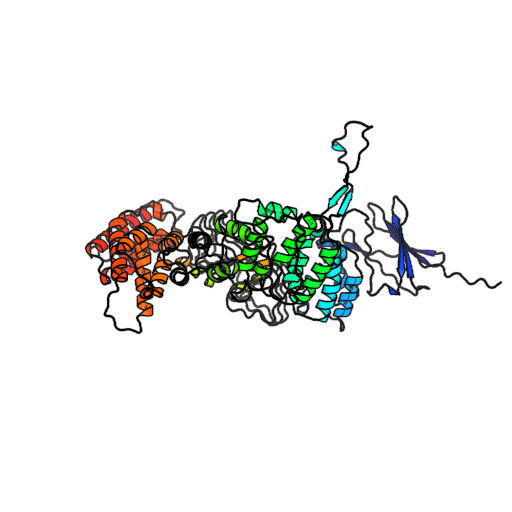M 1597 C C . THR A 1 195 ? -1.194 31.920 -48.948 1.00 44.97 195 THR A C 1
ATOM 1599 O O . THR A 1 195 ? -0.151 32.569 -48.885 1.00 44.97 195 THR A O 1
ATOM 1602 N N . ASP A 1 196 ? -1.654 31.242 -47.895 1.00 41.44 196 ASP A N 1
ATOM 1603 C CA . ASP A 1 196 ? -0.947 31.262 -46.610 1.00 41.44 196 ASP A CA 1
ATOM 1604 C C . ASP A 1 196 ? 0.211 30.252 -46.606 1.00 41.44 196 ASP A C 1
ATOM 1606 O O . ASP A 1 196 ? 0.017 29.037 -46.690 1.00 41.44 196 ASP A O 1
ATOM 1610 N N . ILE A 1 197 ? 1.446 30.757 -46.509 1.00 47.03 197 ILE A N 1
ATOM 1611 C CA . ILE A 1 197 ? 2.650 29.939 -46.323 1.00 47.03 197 ILE A CA 1
ATOM 1612 C C . ILE A 1 197 ? 2.544 29.257 -44.954 1.00 47.03 197 ILE A C 1
ATOM 1614 O O . ILE A 1 197 ? 2.712 29.887 -43.910 1.00 47.03 197 ILE A O 1
ATOM 1618 N N . CYS A 1 198 ? 2.263 27.954 -44.952 1.00 41.09 198 CYS A N 1
ATOM 1619 C CA . CYS A 1 198 ? 2.197 27.151 -43.738 1.00 41.09 198 CYS A CA 1
ATOM 1620 C C . CYS A 1 198 ? 3.606 26.971 -43.151 1.00 41.09 198 CYS A C 1
ATOM 1622 O O . CYS A 1 198 ? 4.359 26.089 -43.568 1.00 41.09 198 CYS A O 1
ATOM 1624 N N . VAL A 1 199 ? 3.971 27.798 -42.169 1.00 47.22 199 VAL A N 1
ATOM 1625 C CA . VAL A 1 199 ? 5.165 27.562 -41.349 1.00 47.22 199 VAL A CA 1
ATOM 1626 C C . VAL A 1 199 ? 4.839 26.427 -40.386 1.00 47.22 199 VAL A C 1
ATOM 1628 O O . VAL A 1 199 ? 4.198 26.636 -39.357 1.00 47.22 199 VAL A O 1
ATOM 1631 N N . ILE A 1 200 ? 5.253 25.210 -40.741 1.00 46.47 200 ILE A N 1
ATOM 1632 C CA . ILE A 1 200 ? 5.177 24.061 -39.841 1.00 46.47 200 ILE A CA 1
ATOM 1633 C C . ILE A 1 200 ? 6.089 24.352 -38.650 1.00 46.47 200 ILE A C 1
ATOM 1635 O O . ILE A 1 200 ? 7.315 24.364 -38.786 1.00 46.47 200 ILE A O 1
ATOM 1639 N N . LYS A 1 201 ? 5.499 24.619 -37.484 1.00 47.16 201 LYS A N 1
ATOM 1640 C CA . LYS A 1 201 ? 6.274 24.731 -36.253 1.00 47.16 201 LYS A CA 1
ATOM 1641 C C . LYS A 1 201 ? 6.633 23.319 -35.789 1.00 47.16 201 LYS A C 1
ATOM 1643 O O . LYS A 1 201 ? 5.764 22.447 -35.770 1.00 47.16 201 LYS A O 1
ATOM 1648 N N . PRO A 1 202 ? 7.898 23.058 -35.436 1.00 48.41 202 PRO A N 1
ATOM 1649 C CA . PRO A 1 202 ? 8.243 21.801 -34.807 1.00 48.41 202 PRO A CA 1
ATOM 1650 C C . PRO A 1 202 ? 7.572 21.716 -33.424 1.00 48.41 202 PRO A C 1
ATOM 1652 O O . PRO A 1 202 ? 7.799 22.573 -32.570 1.00 48.41 202 PRO A O 1
ATOM 1655 N N . ARG A 1 203 ? 6.743 20.694 -33.201 1.00 53.31 203 ARG A N 1
ATOM 1656 C CA . ARG A 1 203 ? 6.235 20.280 -31.892 1.00 53.31 203 ARG A CA 1
ATOM 1657 C C . ARG A 1 203 ? 7.289 19.425 -31.198 1.00 53.31 203 ARG A C 1
ATOM 1659 O O . ARG A 1 203 ? 7.823 18.489 -31.778 1.00 53.31 203 ARG A O 1
ATOM 1666 N N . PHE A 1 204 ? 7.579 19.721 -29.941 1.00 57.56 204 PHE A N 1
ATOM 1667 C CA . PHE A 1 204 ? 8.477 18.891 -29.148 1.00 57.56 204 PHE A CA 1
ATOM 1668 C C . PHE A 1 204 ? 7.731 17.649 -28.641 1.00 57.56 204 PHE A C 1
ATOM 1670 O O . PHE A 1 204 ? 6.698 17.802 -27.995 1.00 57.56 204 PHE A O 1
ATOM 1677 N N . ILE A 1 205 ? 8.247 16.449 -28.921 1.00 61.62 205 ILE A N 1
ATOM 1678 C CA . ILE A 1 205 ? 7.854 15.207 -28.252 1.00 61.62 205 ILE A CA 1
ATOM 1679 C C . ILE A 1 205 ? 8.853 14.939 -27.132 1.00 61.62 205 ILE A C 1
ATOM 1681 O O . ILE A 1 205 ? 10.066 14.798 -27.344 1.00 61.62 205 ILE A O 1
ATOM 1685 N N . SER A 1 206 ? 8.324 14.895 -25.919 1.00 69.81 206 SER A N 1
ATOM 1686 C CA . SER A 1 206 ? 9.063 14.524 -24.719 1.00 69.81 206 SER A CA 1
ATOM 1687 C C . SER A 1 206 ? 9.308 13.005 -24.676 1.00 69.81 206 SER A C 1
ATOM 1689 O O . SER A 1 206 ? 8.549 12.224 -25.251 1.00 69.81 206 SER A O 1
ATOM 1691 N N . ALA A 1 207 ? 10.370 12.554 -24.002 1.00 75.12 207 ALA A N 1
ATOM 1692 C CA . ALA A 1 207 ? 10.618 11.117 -23.823 1.00 75.12 207 ALA A CA 1
ATOM 1693 C C . ALA A 1 207 ? 9.416 10.344 -23.212 1.00 75.12 207 ALA A C 1
ATOM 1695 O O . ALA A 1 207 ? 9.101 9.269 -23.726 1.00 75.12 207 ALA A O 1
ATOM 1696 N N . PRO A 1 208 ? 8.667 10.891 -22.232 1.00 76.69 208 PRO A N 1
ATOM 1697 C CA . PRO A 1 208 ? 7.447 10.265 -21.713 1.00 76.69 208 PRO A CA 1
ATOM 1698 C C . PRO A 1 208 ? 6.375 10.032 -22.780 1.00 76.69 208 PRO A C 1
ATOM 1700 O O . PRO A 1 208 ? 5.798 8.950 -22.853 1.00 76.69 208 PRO A O 1
ATOM 1703 N N . GLU A 1 209 ? 6.138 11.009 -23.662 1.00 77.56 209 GLU A N 1
ATOM 1704 C CA . GLU A 1 209 ? 5.187 10.850 -24.770 1.00 77.56 209 GLU A CA 1
ATOM 1705 C C . GLU A 1 209 ? 5.652 9.751 -25.741 1.00 77.56 209 GLU A C 1
ATOM 1707 O O . GLU A 1 209 ? 4.842 8.921 -26.163 1.00 77.56 209 GLU A O 1
ATOM 1712 N N . LEU A 1 210 ? 6.960 9.690 -26.034 1.00 80.88 210 LEU A N 1
ATOM 1713 C CA . LEU A 1 210 ? 7.563 8.674 -26.907 1.00 80.88 210 LEU A CA 1
ATOM 1714 C C . LEU A 1 210 ? 7.388 7.245 -26.363 1.00 80.88 210 LEU A C 1
ATOM 1716 O O . LEU A 1 210 ? 7.203 6.305 -27.140 1.00 80.88 210 LEU A O 1
ATOM 1720 N N . PHE A 1 211 ? 7.449 7.078 -25.040 1.00 85.94 211 PHE A N 1
ATOM 1721 C CA . PHE A 1 211 ? 7.370 5.779 -24.366 1.00 85.94 211 PHE A CA 1
ATOM 1722 C C . PHE A 1 211 ? 6.021 5.510 -23.686 1.00 85.94 211 PHE A C 1
ATOM 1724 O O . PHE A 1 211 ? 5.886 4.510 -22.986 1.00 85.94 211 PHE A O 1
ATOM 1731 N N . SER A 1 212 ? 5.005 6.335 -23.941 1.00 84.81 212 SER A N 1
ATOM 1732 C CA . SER A 1 212 ? 3.661 6.213 -23.353 1.00 84.81 212 SER A CA 1
ATOM 1733 C C . SER A 1 212 ? 3.037 4.822 -23.526 1.00 84.81 212 SER A C 1
ATOM 1735 O O . SER A 1 212 ? 2.409 4.299 -22.612 1.00 84.81 212 SER A O 1
ATOM 1737 N N . SER A 1 213 ? 3.278 4.148 -24.658 1.00 88.94 213 SER A N 1
ATOM 1738 C CA . SER A 1 213 ? 2.753 2.791 -24.885 1.00 88.94 213 SER A CA 1
ATOM 1739 C C . SER A 1 213 ? 3.364 1.709 -23.975 1.00 88.94 213 SER A C 1
ATOM 1741 O O . SER A 1 213 ? 2.838 0.594 -23.916 1.00 88.94 213 SER A O 1
ATOM 1743 N N . CYS A 1 214 ? 4.449 2.024 -23.258 1.00 88.50 214 CYS A N 1
ATOM 1744 C CA . CYS A 1 214 ? 5.097 1.133 -22.301 1.00 88.50 214 CYS A CA 1
ATOM 1745 C C . CYS A 1 214 ? 4.509 1.210 -20.893 1.00 88.50 214 CYS A C 1
ATOM 1747 O O . CYS A 1 214 ? 4.853 0.339 -20.105 1.00 88.50 214 CYS A O 1
ATOM 1749 N N . GLU A 1 215 ? 3.665 2.196 -20.566 1.00 84.69 215 GLU A N 1
ATOM 1750 C CA . GLU A 1 215 ? 3.236 2.534 -19.194 1.00 84.69 215 GLU A CA 1
ATOM 1751 C C . GLU A 1 215 ? 2.890 1.303 -18.343 1.00 84.69 215 GLU A C 1
ATOM 1753 O O . GLU A 1 215 ? 3.405 1.120 -17.248 1.00 84.69 215 GLU A O 1
ATOM 1758 N N . ALA A 1 216 ? 2.123 0.361 -18.895 1.00 84.12 216 ALA A N 1
ATOM 1759 C CA . ALA A 1 216 ? 1.744 -0.848 -18.175 1.00 84.12 216 ALA A CA 1
ATOM 1760 C C . ALA A 1 216 ? 2.938 -1.741 -17.755 1.00 84.12 216 ALA A C 1
ATOM 1762 O O . ALA A 1 216 ? 2.779 -2.593 -16.892 1.00 84.12 216 ALA A O 1
ATOM 1763 N N . PHE A 1 217 ? 4.105 -1.656 -18.382 1.00 88.25 217 PHE A N 1
ATOM 1764 C CA . PHE A 1 217 ? 5.263 -2.542 -18.175 1.00 88.25 217 PHE A CA 1
ATOM 1765 C C . PHE A 1 217 ? 6.434 -1.853 -17.461 1.00 88.25 217 PHE A C 1
ATOM 1767 O O . PHE A 1 217 ? 7.410 -2.516 -17.102 1.00 88.25 217 PHE A O 1
ATOM 1774 N N . VAL A 1 218 ? 6.345 -0.537 -17.261 1.00 88.62 218 VAL A N 1
ATOM 1775 C CA . VAL A 1 218 ? 7.447 0.289 -16.762 1.00 88.62 218 VAL A CA 1
ATOM 1776 C C . VAL A 1 218 ? 7.841 -0.094 -15.335 1.00 88.62 218 VAL A C 1
ATOM 1778 O O . VAL A 1 218 ? 9.027 -0.273 -15.076 1.00 88.62 218 VAL A O 1
ATOM 1781 N N . ASP A 1 219 ? 6.887 -0.357 -14.441 1.00 88.12 219 ASP A N 1
ATOM 1782 C CA . ASP A 1 219 ? 7.229 -0.784 -13.079 1.00 88.12 219 ASP A CA 1
ATOM 1783 C C . ASP A 1 219 ? 7.989 -2.110 -13.044 1.00 88.12 219 ASP A C 1
ATOM 1785 O O . ASP A 1 219 ? 8.910 -2.275 -12.248 1.00 88.12 219 ASP A O 1
ATOM 1789 N N . THR A 1 220 ? 7.628 -3.073 -13.901 1.00 91.25 220 THR A N 1
ATOM 1790 C CA . THR A 1 220 ? 8.348 -4.354 -13.994 1.00 91.25 220 THR A CA 1
ATOM 1791 C C . THR A 1 220 ? 9.790 -4.126 -14.428 1.00 91.25 220 THR A C 1
ATOM 1793 O O . THR A 1 220 ? 10.714 -4.753 -13.913 1.00 91.25 220 THR A O 1
ATOM 1796 N N . PHE A 1 221 ? 9.991 -3.192 -15.354 1.00 92.62 221 PHE A N 1
ATOM 1797 C CA . PHE A 1 221 ? 11.314 -2.746 -15.748 1.00 92.62 221 PHE A CA 1
ATOM 1798 C C . PHE A 1 221 ? 12.054 -2.031 -14.608 1.00 92.62 221 PHE A C 1
ATOM 1800 O O . PHE A 1 221 ? 13.222 -2.332 -14.386 1.00 92.62 221 PHE A O 1
ATOM 1807 N N . PHE A 1 222 ? 11.400 -1.180 -13.816 1.00 90.94 222 PHE A N 1
ATOM 1808 C CA . PHE A 1 222 ? 12.032 -0.560 -12.647 1.00 90.94 222 PHE A CA 1
ATOM 1809 C C . PHE A 1 222 ? 12.376 -1.559 -11.548 1.00 90.94 222 PHE A C 1
ATOM 1811 O O . PHE A 1 222 ? 13.437 -1.428 -10.952 1.00 90.94 222 PHE A O 1
ATOM 1818 N N . ALA A 1 223 ? 11.539 -2.570 -11.304 1.00 89.81 223 ALA A N 1
ATOM 1819 C CA . ALA A 1 223 ? 11.866 -3.670 -10.400 1.00 89.81 223 ALA A CA 1
ATOM 1820 C C . ALA A 1 223 ? 13.121 -4.412 -10.881 1.00 89.81 223 ALA A C 1
ATOM 1822 O O . ALA A 1 223 ? 14.053 -4.613 -10.112 1.00 89.81 223 ALA A O 1
ATOM 1823 N N . PHE A 1 224 ? 13.202 -4.717 -12.179 1.00 92.75 224 PHE A N 1
ATOM 1824 C CA . PHE A 1 224 ? 14.396 -5.318 -12.774 1.00 92.75 224 PHE A CA 1
ATOM 1825 C C . PHE A 1 224 ? 15.648 -4.436 -12.604 1.00 92.75 224 PHE A C 1
ATOM 1827 O O . PHE A 1 224 ? 16.693 -4.919 -12.174 1.00 92.75 224 PHE A O 1
ATOM 1834 N N . VAL A 1 225 ? 15.547 -3.132 -12.881 1.00 92.31 225 VAL A N 1
ATOM 1835 C CA . VAL A 1 225 ? 16.657 -2.184 -12.686 1.00 92.31 225 VAL A CA 1
ATOM 1836 C C . VAL A 1 225 ? 17.042 -2.072 -11.212 1.00 92.31 225 VAL A C 1
ATOM 1838 O O . VAL A 1 225 ? 18.230 -2.022 -10.908 1.00 92.31 225 VAL A O 1
ATOM 1841 N N . ARG A 1 226 ? 16.068 -2.059 -10.298 1.00 89.88 226 ARG A N 1
ATOM 1842 C CA . ARG A 1 226 ? 16.297 -1.964 -8.854 1.00 89.88 226 ARG A CA 1
ATOM 1843 C C . ARG A 1 226 ? 17.106 -3.149 -8.344 1.00 89.88 226 ARG A C 1
ATOM 1845 O O . ARG A 1 226 ? 18.072 -2.920 -7.627 1.00 89.88 226 ARG A O 1
ATOM 1852 N N . GLU A 1 227 ? 16.773 -4.365 -8.771 1.00 89.56 227 GLU A N 1
ATOM 1853 C CA . GLU A 1 227 ? 17.509 -5.568 -8.357 1.00 89.56 227 GLU A CA 1
ATOM 1854 C C . GLU A 1 227 ? 18.935 -5.632 -8.917 1.00 89.56 227 GLU A C 1
ATOM 1856 O O . GLU A 1 227 ? 19.827 -6.188 -8.283 1.00 89.56 227 GLU A O 1
ATOM 1861 N N . GLN A 1 228 ? 19.181 -5.068 -10.104 1.00 91.12 228 GLN A N 1
ATOM 1862 C CA . GLN A 1 228 ? 20.503 -5.141 -10.740 1.00 91.12 228 GLN A CA 1
ATOM 1863 C C . GLN A 1 228 ? 21.410 -3.942 -10.429 1.00 91.12 228 GLN A C 1
ATOM 1865 O O . GLN A 1 228 ? 22.631 -4.090 -10.385 1.00 91.12 228 GLN A O 1
ATOM 1870 N N . LEU A 1 229 ? 20.842 -2.744 -10.267 1.00 90.81 229 LEU A N 1
ATOM 1871 C CA . LEU A 1 229 ? 21.573 -1.471 -10.186 1.00 90.81 229 LEU A CA 1
ATOM 1872 C C . LEU A 1 229 ? 21.190 -0.611 -8.973 1.00 90.81 229 LEU A C 1
ATOM 1874 O O . LEU A 1 229 ? 21.820 0.421 -8.747 1.00 90.81 229 LEU A O 1
ATOM 1878 N N . GLY A 1 230 ? 20.207 -1.027 -8.173 1.00 88.62 230 GLY A N 1
ATOM 1879 C CA . GLY A 1 230 ? 19.778 -0.328 -6.963 1.00 88.62 230 GLY A CA 1
ATOM 1880 C C . GLY A 1 230 ? 18.685 0.725 -7.188 1.00 88.62 230 GLY A C 1
ATOM 1881 O O . GLY A 1 230 ? 18.441 1.213 -8.297 1.00 88.62 230 GLY A O 1
ATOM 1882 N N . SER A 1 231 ? 18.014 1.099 -6.095 1.00 85.50 231 SER A N 1
ATOM 1883 C CA . SER A 1 231 ? 16.844 1.992 -6.112 1.00 85.50 231 SER A CA 1
ATOM 1884 C C . SER A 1 231 ? 17.139 3.391 -6.657 1.00 85.50 231 SER A C 1
ATOM 1886 O O . SER A 1 231 ? 16.322 3.928 -7.403 1.00 85.50 231 SER A O 1
ATOM 1888 N N . GLY A 1 232 ? 18.303 3.978 -6.353 1.00 87.94 232 GLY A N 1
ATOM 1889 C CA . GLY A 1 232 ? 18.663 5.294 -6.893 1.00 87.94 232 GLY A CA 1
ATOM 1890 C C . GLY A 1 232 ? 18.860 5.299 -8.406 1.00 87.94 232 GLY A C 1
ATOM 1891 O O . GLY A 1 232 ? 18.476 6.255 -9.077 1.00 87.94 232 GLY A O 1
ATOM 1892 N N . PHE A 1 233 ? 19.379 4.207 -8.972 1.00 90.12 233 PHE A N 1
ATOM 1893 C CA . PHE A 1 233 ? 19.499 4.076 -10.421 1.00 90.12 233 PHE A CA 1
ATOM 1894 C C . PHE A 1 233 ? 18.129 3.877 -11.077 1.00 90.12 233 PHE A C 1
ATOM 1896 O O . PHE A 1 233 ? 17.841 4.492 -12.104 1.00 90.12 233 PHE A O 1
ATOM 1903 N N . ALA A 1 234 ? 17.258 3.064 -10.470 1.00 89.31 234 ALA A N 1
ATOM 1904 C CA . ALA A 1 234 ? 15.881 2.904 -10.935 1.00 89.31 234 ALA A CA 1
ATOM 1905 C C . ALA A 1 234 ? 15.133 4.250 -10.958 1.00 89.31 234 ALA A C 1
ATOM 1907 O O . ALA A 1 234 ? 14.467 4.557 -11.948 1.00 89.31 234 ALA A O 1
ATOM 1908 N N . PHE A 1 235 ? 15.323 5.092 -9.934 1.00 87.81 235 PHE A N 1
ATOM 1909 C CA . PHE A 1 235 ? 14.779 6.451 -9.914 1.00 87.81 235 PHE A CA 1
ATOM 1910 C C . PHE A 1 235 ? 15.334 7.313 -11.057 1.00 87.81 235 PHE A C 1
ATOM 1912 O O . PHE A 1 235 ? 14.557 7.927 -11.785 1.00 87.81 235 PHE A O 1
ATOM 1919 N N . LEU A 1 236 ? 16.653 7.312 -11.292 1.00 88.31 236 LEU A N 1
ATOM 1920 C CA . LEU A 1 236 ? 17.248 8.027 -12.431 1.00 88.31 236 LEU A CA 1
ATOM 1921 C C . LEU A 1 236 ? 16.628 7.603 -13.764 1.00 88.31 236 LEU A C 1
ATOM 1923 O O . LEU A 1 236 ? 16.283 8.450 -14.582 1.00 88.31 236 LEU A O 1
ATOM 1927 N N . VAL A 1 237 ? 16.440 6.303 -13.981 1.00 89.00 237 VAL A N 1
ATOM 1928 C CA . VAL A 1 237 ? 15.813 5.777 -15.202 1.00 89.00 237 VAL A CA 1
ATOM 1929 C C . VAL A 1 237 ? 14.341 6.184 -15.299 1.00 89.00 237 VAL A C 1
ATOM 1931 O O . VAL A 1 237 ? 13.858 6.457 -16.398 1.00 89.00 237 VAL A O 1
ATOM 1934 N N . SER A 1 238 ? 13.637 6.299 -14.170 1.00 86.38 238 SER A N 1
ATOM 1935 C CA . SER A 1 238 ? 12.233 6.724 -14.144 1.00 86.38 238 SER A CA 1
ATOM 1936 C C . SER A 1 238 ? 12.006 8.137 -14.687 1.00 86.38 238 SER A C 1
ATOM 1938 O O . SER A 1 238 ? 10.952 8.411 -15.268 1.00 86.38 238 SER A O 1
ATOM 1940 N N . THR A 1 239 ? 13.025 9.001 -14.617 1.00 82.38 239 THR A N 1
ATOM 1941 C CA . THR A 1 239 ? 12.971 10.361 -15.176 1.00 82.38 239 THR A CA 1
ATOM 1942 C C . THR A 1 239 ? 12.735 10.380 -16.691 1.00 82.38 239 THR A C 1
ATOM 1944 O O . THR A 1 239 ? 12.165 11.332 -17.212 1.00 82.38 239 THR A O 1
ATOM 1947 N N . ILE A 1 240 ? 13.086 9.303 -17.408 1.00 83.31 240 ILE A N 1
ATOM 1948 C CA . ILE A 1 240 ? 12.846 9.166 -18.855 1.00 83.31 240 ILE A CA 1
ATOM 1949 C C . ILE A 1 240 ? 11.349 9.011 -19.163 1.00 83.31 240 ILE A C 1
ATOM 1951 O O . ILE A 1 240 ? 10.874 9.447 -20.213 1.00 83.31 240 ILE A O 1
ATOM 1955 N N . PHE A 1 241 ? 10.605 8.377 -18.256 1.00 80.19 241 PHE A N 1
ATOM 1956 C CA . PHE A 1 241 ? 9.187 8.048 -18.426 1.00 80.19 241 PHE A CA 1
ATOM 1957 C C . PHE A 1 241 ? 8.260 9.095 -17.814 1.00 80.19 241 PHE A C 1
ATOM 1959 O O . PHE A 1 241 ? 7.044 8.998 -17.952 1.00 80.19 241 PHE A O 1
ATOM 1966 N N . THR A 1 242 ? 8.829 10.114 -17.176 1.00 70.25 242 THR A N 1
ATOM 1967 C CA . THR A 1 242 ? 8.092 11.080 -16.374 1.00 70.25 242 THR A CA 1
ATOM 1968 C C . THR A 1 242 ? 8.312 12.499 -16.895 1.00 70.25 242 THR A C 1
ATOM 1970 O O . THR A 1 242 ? 9.445 12.910 -17.127 1.00 70.25 242 THR A O 1
ATOM 1973 N N . SER A 1 243 ? 7.243 13.270 -17.132 1.00 57.34 243 SER A N 1
ATOM 1974 C CA . SER A 1 243 ? 7.390 14.617 -17.712 1.00 57.34 243 SER A CA 1
ATOM 1975 C C . SER A 1 243 ? 7.674 15.690 -16.656 1.00 57.34 243 SER A C 1
ATOM 1977 O O . SER A 1 243 ? 7.082 15.685 -15.583 1.00 57.34 243 SER A O 1
ATOM 1979 N N . ILE A 1 244 ? 8.523 16.669 -16.985 1.00 49.38 244 ILE A N 1
ATOM 1980 C CA . ILE A 1 244 ? 8.789 17.850 -16.137 1.00 49.38 244 ILE A CA 1
ATOM 1981 C C . ILE A 1 244 ? 7.506 18.665 -15.888 1.00 49.38 244 ILE A C 1
ATOM 1983 O O . ILE A 1 244 ? 7.317 19.222 -14.813 1.00 49.38 244 ILE A O 1
ATOM 1987 N N . ASN A 1 245 ? 6.585 18.702 -16.857 1.00 43.62 245 ASN A N 1
ATOM 1988 C CA . ASN A 1 245 ? 5.282 19.339 -16.661 1.00 43.62 245 ASN A CA 1
ATOM 1989 C C . ASN A 1 245 ? 4.406 18.552 -15.684 1.00 43.62 245 ASN A C 1
ATOM 1991 O O . ASN A 1 245 ? 3.640 19.176 -14.969 1.00 43.62 245 ASN A O 1
ATOM 1995 N N . ALA A 1 246 ? 4.545 17.224 -15.613 1.00 50.28 246 ALA A N 1
ATOM 1996 C CA . ALA A 1 246 ? 3.907 16.426 -14.573 1.00 50.28 246 ALA A CA 1
ATOM 1997 C C . ALA A 1 246 ? 4.512 16.755 -13.206 1.00 50.28 246 ALA A C 1
ATOM 1999 O O . ALA A 1 246 ? 3.746 16.960 -12.286 1.00 50.28 246 ALA A O 1
ATOM 2000 N N . ILE A 1 247 ? 5.833 16.942 -13.078 1.00 48.06 247 ILE A N 1
ATOM 2001 C CA . ILE A 1 247 ? 6.456 17.429 -11.828 1.00 48.06 247 ILE A CA 1
ATOM 2002 C C . ILE A 1 247 ? 5.818 18.759 -11.395 1.00 48.06 247 ILE A C 1
ATOM 2004 O O . ILE A 1 247 ? 5.280 18.843 -10.301 1.00 48.06 247 ILE A O 1
ATOM 2008 N N . HIS A 1 248 ? 5.766 19.764 -12.277 1.00 43.28 248 HIS A N 1
ATOM 2009 C CA . HIS A 1 248 ? 5.172 21.067 -11.946 1.00 43.28 248 HIS A CA 1
ATOM 2010 C C . HIS A 1 248 ? 3.634 21.073 -11.805 1.00 43.28 248 HIS A C 1
ATOM 2012 O O . HIS A 1 248 ? 3.114 21.907 -11.072 1.00 43.28 248 HIS A O 1
ATOM 2018 N N . GLN A 1 249 ? 2.885 20.210 -12.502 1.00 42.81 249 GLN A N 1
ATOM 2019 C CA . GLN A 1 249 ? 1.418 20.116 -12.381 1.00 42.81 249 GLN A CA 1
ATOM 2020 C C . GLN A 1 249 ? 0.992 19.310 -11.150 1.00 42.81 249 GLN A C 1
ATOM 2022 O O . GLN A 1 249 ? 0.060 19.721 -10.475 1.00 42.81 249 GLN A O 1
ATOM 2027 N N . ILE A 1 250 ? 1.711 18.233 -10.819 1.00 45.34 250 ILE A N 1
ATOM 2028 C CA . ILE A 1 250 ? 1.534 17.452 -9.581 1.00 45.34 250 ILE A CA 1
ATOM 2029 C C . ILE A 1 250 ? 1.809 18.325 -8.345 1.00 45.34 250 ILE A C 1
ATOM 2031 O O . ILE A 1 250 ? 1.233 18.102 -7.290 1.00 45.34 250 ILE A O 1
ATOM 2035 N N . MET A 1 251 ? 2.660 19.345 -8.480 1.00 43.50 251 MET A N 1
ATOM 2036 C CA . MET A 1 251 ? 3.027 20.262 -7.395 1.00 43.50 251 MET A CA 1
ATOM 2037 C C . MET A 1 251 ? 2.084 21.457 -7.206 1.00 43.50 251 MET A C 1
ATOM 2039 O O . MET A 1 251 ? 2.218 22.143 -6.206 1.00 43.50 251 MET A O 1
ATOM 2043 N N . ASN A 1 252 ? 1.162 21.720 -8.139 1.00 37.06 252 ASN A N 1
ATOM 2044 C CA . ASN A 1 252 ? 0.212 22.843 -8.061 1.00 37.06 252 ASN A CA 1
ATOM 2045 C C . ASN A 1 252 ? -1.241 22.388 -7.823 1.00 37.06 252 ASN A C 1
ATOM 2047 O O . ASN A 1 252 ? -2.152 23.212 -7.883 1.00 37.06 252 ASN A O 1
ATOM 2051 N N . ASP A 1 253 ? -1.484 21.090 -7.631 1.00 36.97 253 ASP A N 1
ATOM 2052 C CA . ASP A 1 253 ? -2.822 20.580 -7.331 1.00 36.97 253 ASP A CA 1
ATOM 2053 C C . ASP A 1 253 ? -3.033 20.628 -5.808 1.00 36.97 253 ASP A C 1
ATOM 2055 O O . ASP A 1 253 ? -2.448 19.845 -5.062 1.00 36.97 253 ASP A O 1
ATOM 2059 N N . ASP A 1 254 ? -3.874 21.559 -5.345 1.00 34.75 254 ASP A N 1
ATOM 2060 C CA . ASP A 1 254 ? -4.267 21.730 -3.931 1.00 34.75 254 ASP A CA 1
ATOM 2061 C C . ASP A 1 254 ? -5.010 20.503 -3.360 1.00 34.75 254 ASP A C 1
ATOM 2063 O O . ASP A 1 254 ? -5.326 20.426 -2.169 1.00 34.75 254 ASP A O 1
ATOM 2067 N N . ASN A 1 255 ? -5.296 19.504 -4.197 1.00 34.09 255 ASN A N 1
ATOM 2068 C CA . ASN A 1 255 ? -5.742 18.205 -3.735 1.00 34.09 255 ASN A CA 1
ATOM 2069 C C . ASN A 1 255 ? -4.551 17.442 -3.150 1.00 34.09 255 ASN A C 1
ATOM 2071 O O . ASN A 1 255 ? -3.759 16.851 -3.877 1.00 34.09 255 ASN A O 1
ATOM 2075 N N . HIS A 1 256 ? -4.482 17.403 -1.819 1.00 38.62 256 HIS A N 1
ATOM 2076 C CA . HIS A 1 256 ? -3.539 16.660 -0.969 1.00 38.62 256 HIS A CA 1
ATOM 2077 C C . HIS A 1 256 ? -3.426 15.128 -1.224 1.00 38.62 256 HIS A C 1
ATOM 2079 O O . HIS A 1 256 ? -3.219 14.372 -0.277 1.00 38.62 256 HIS A O 1
ATOM 2085 N N . ASN A 1 257 ? -3.615 14.610 -2.443 1.00 35.72 257 ASN A N 1
ATOM 2086 C CA . ASN A 1 257 ? -3.882 13.189 -2.671 1.00 35.72 257 ASN A CA 1
ATOM 2087 C C . ASN A 1 257 ? -3.197 12.491 -3.858 1.00 35.72 257 ASN A C 1
ATOM 2089 O O . ASN A 1 257 ? -3.435 11.293 -3.985 1.00 35.72 257 ASN A O 1
ATOM 2093 N N . ASP A 1 258 ? -2.339 13.121 -4.667 1.00 37.84 258 ASP A N 1
ATOM 2094 C CA . ASP A 1 258 ? -1.647 12.389 -5.750 1.00 37.84 258 ASP A CA 1
ATOM 2095 C C . ASP A 1 258 ? -0.189 12.851 -5.971 1.00 37.84 258 ASP A C 1
ATOM 2097 O O . ASP A 1 258 ? 0.162 13.441 -6.989 1.00 37.84 258 ASP A O 1
ATOM 2101 N N . PHE A 1 259 ? 0.699 12.524 -5.025 1.00 39.97 259 PHE A N 1
ATOM 2102 C CA . PHE A 1 259 ? 2.141 12.838 -5.048 1.00 39.97 259 PHE A CA 1
ATOM 2103 C C . PHE A 1 259 ? 3.002 11.839 -5.866 1.00 39.97 259 PHE A C 1
ATOM 2105 O O . PHE A 1 259 ? 4.134 11.517 -5.522 1.00 39.97 259 PHE A O 1
ATOM 2112 N N . GLN A 1 260 ? 2.525 11.389 -7.030 1.00 44.94 260 GLN A N 1
ATOM 2113 C CA . GLN A 1 260 ? 2.985 10.147 -7.689 1.00 44.94 260 GLN A CA 1
ATOM 2114 C C . GLN A 1 260 ? 4.458 10.072 -8.158 1.00 44.94 260 GLN A C 1
ATOM 2116 O O . GLN A 1 260 ? 4.919 9.001 -8.563 1.00 44.94 260 GLN A O 1
ATOM 2121 N N . LEU A 1 261 ? 5.209 11.176 -8.145 1.00 39.94 261 LEU A N 1
ATOM 2122 C CA . LEU A 1 261 ? 6.563 11.246 -8.707 1.00 39.94 261 LEU A CA 1
ATOM 2123 C C . LEU A 1 261 ? 7.666 10.951 -7.683 1.00 39.94 261 LEU A C 1
ATOM 2125 O O . LEU A 1 261 ? 8.677 10.335 -8.024 1.00 39.94 261 LEU A O 1
ATOM 2129 N N . PHE A 1 262 ? 7.452 11.350 -6.426 1.00 47.72 262 PHE A N 1
ATOM 2130 C CA . PHE A 1 262 ? 8.442 11.230 -5.349 1.00 47.72 262 PHE A CA 1
ATOM 2131 C C . PHE A 1 262 ? 8.145 10.096 -4.364 1.00 47.72 262 PHE A C 1
ATOM 2133 O O . PHE A 1 262 ? 9.046 9.720 -3.624 1.00 47.72 262 PHE A O 1
ATOM 2140 N N . ASP A 1 263 ? 6.979 9.447 -4.441 1.00 48.16 263 ASP A N 1
ATOM 2141 C CA . ASP A 1 263 ? 6.683 8.218 -3.674 1.00 48.16 263 ASP A CA 1
ATOM 2142 C C . ASP A 1 263 ? 7.580 7.031 -4.088 1.00 48.16 263 ASP A C 1
ATOM 2144 O O . ASP A 1 263 ? 7.649 6.003 -3.416 1.00 48.16 263 ASP A O 1
ATOM 2148 N N . SER A 1 264 ? 8.315 7.190 -5.196 1.00 53.88 264 SER A N 1
ATOM 2149 C CA . SER A 1 264 ? 9.356 6.275 -5.671 1.00 53.88 264 SER A CA 1
ATOM 2150 C C . SER A 1 264 ? 10.784 6.724 -5.334 1.00 53.88 264 SER A C 1
ATOM 2152 O O . SER A 1 264 ? 11.739 6.040 -5.726 1.00 53.88 264 SER A O 1
ATOM 2154 N N . ALA A 1 265 ? 10.953 7.861 -4.640 1.00 69.00 265 ALA A N 1
ATOM 2155 C CA . ALA A 1 265 ? 12.265 8.326 -4.218 1.00 69.00 265 ALA A CA 1
ATOM 2156 C C . ALA A 1 265 ? 12.925 7.224 -3.382 1.00 69.00 265 ALA A C 1
ATOM 2158 O O . ALA A 1 265 ? 12.295 6.651 -2.490 1.00 69.00 265 ALA A O 1
ATOM 2159 N N . PRO A 1 266 ? 14.181 6.868 -3.681 1.00 79.94 266 PRO A N 1
ATOM 2160 C CA . PRO A 1 266 ? 14.846 5.823 -2.938 1.00 79.94 266 PRO A CA 1
ATOM 2161 C C . PRO A 1 266 ? 15.029 6.246 -1.469 1.00 79.94 266 PRO A C 1
ATOM 2163 O O . PRO A 1 266 ? 15.172 7.444 -1.173 1.00 79.94 266 PRO A O 1
ATOM 2166 N N . PRO A 1 267 ? 15.107 5.268 -0.549 1.00 78.00 267 PRO A N 1
ATOM 2167 C CA . PRO A 1 267 ? 15.487 5.533 0.833 1.00 78.00 267 PRO A CA 1
ATOM 2168 C C . PRO A 1 267 ? 16.834 6.269 0.919 1.00 78.00 267 PRO A C 1
ATOM 2170 O O . PRO A 1 267 ? 17.619 6.335 -0.032 1.00 78.00 267 PRO A O 1
ATOM 2173 N N . LEU A 1 268 ? 17.133 6.839 2.085 1.00 79.12 268 LEU A N 1
ATOM 2174 C CA . LEU A 1 268 ? 18.396 7.546 2.345 1.00 79.12 268 LEU A CA 1
ATOM 2175 C C . LEU A 1 268 ? 19.642 6.651 2.250 1.00 79.12 268 LEU A C 1
ATOM 2177 O O . LEU A 1 268 ? 20.763 7.160 2.180 1.00 79.12 268 LEU A O 1
ATOM 2181 N N . THR A 1 269 ? 19.449 5.336 2.187 1.00 73.44 269 THR A N 1
ATOM 2182 C CA . THR A 1 269 ? 20.477 4.310 2.027 1.00 73.44 269 THR A CA 1
ATOM 2183 C C . THR A 1 269 ? 20.043 3.293 0.972 1.00 73.44 269 THR A C 1
ATOM 2185 O O . THR A 1 269 ? 18.932 2.782 1.012 1.00 73.44 269 THR A O 1
ATOM 2188 N N . TYR A 1 270 ? 20.912 2.995 0.005 1.00 75.31 270 TYR A N 1
ATOM 2189 C CA . TYR A 1 270 ? 20.717 1.927 -0.983 1.00 75.31 270 TYR A CA 1
ATOM 2190 C C . TYR A 1 270 ? 22.063 1.567 -1.648 1.00 75.31 270 TYR A C 1
ATOM 2192 O O . TYR A 1 270 ? 23.047 2.302 -1.519 1.00 75.31 270 TYR A O 1
ATOM 2200 N N . GLU A 1 271 ? 22.114 0.426 -2.339 1.00 72.12 271 GLU A N 1
ATOM 2201 C CA . GLU A 1 271 ? 23.330 -0.123 -2.963 1.00 72.12 271 GLU A CA 1
ATOM 2202 C C . GLU A 1 271 ? 23.777 0.641 -4.231 1.00 72.12 271 GLU A C 1
ATOM 2204 O O . GLU A 1 271 ? 22.990 1.332 -4.870 1.00 72.12 271 GLU A O 1
ATOM 2209 N N . ASN A 1 272 ? 25.044 0.493 -4.642 1.00 69.62 272 ASN A N 1
ATOM 2210 C CA . ASN A 1 272 ? 25.571 0.990 -5.930 1.00 69.62 272 ASN A CA 1
ATOM 2211 C C . ASN A 1 272 ? 25.589 2.526 -6.144 1.00 69.62 272 ASN A C 1
ATOM 2213 O O . ASN A 1 272 ? 25.531 3.007 -7.280 1.00 69.62 272 ASN A O 1
ATOM 2217 N N . SER A 1 273 ? 25.771 3.321 -5.082 1.00 67.81 273 SER A N 1
ATOM 2218 C CA . SER A 1 273 ? 25.867 4.796 -5.167 1.00 67.81 273 SER A CA 1
ATOM 2219 C C . SER A 1 273 ? 27.021 5.328 -6.039 1.00 67.81 273 SER A C 1
ATOM 2221 O O . SER A 1 273 ? 26.953 6.447 -6.544 1.00 67.81 273 SER A O 1
ATOM 2223 N N . THR A 1 274 ? 28.059 4.530 -6.296 1.00 73.44 274 THR A N 1
ATOM 2224 C CA . THR A 1 274 ? 29.216 4.923 -7.123 1.00 73.44 274 THR A CA 1
ATOM 2225 C C . THR A 1 274 ? 28.876 5.099 -8.606 1.00 73.44 274 THR A C 1
ATOM 2227 O O . THR A 1 274 ? 29.424 5.987 -9.263 1.00 73.44 274 THR A O 1
ATOM 2230 N N . HIS A 1 275 ? 27.957 4.294 -9.150 1.00 81.19 275 HIS A N 1
ATOM 2231 C CA . HIS A 1 275 ? 27.486 4.439 -10.532 1.00 81.19 275 HIS A CA 1
ATOM 2232 C C . HIS A 1 275 ? 26.730 5.755 -10.737 1.00 81.19 275 HIS A C 1
ATOM 2234 O O . HIS A 1 275 ? 26.845 6.388 -11.789 1.00 81.19 275 HIS A O 1
ATOM 2240 N N . ILE A 1 276 ? 25.996 6.176 -9.708 1.00 86.88 276 ILE A N 1
ATOM 2241 C CA . ILE A 1 276 ? 25.210 7.407 -9.695 1.00 86.88 276 ILE A CA 1
ATOM 2242 C C . ILE A 1 276 ? 26.122 8.634 -9.748 1.00 86.88 276 ILE A C 1
ATOM 2244 O O . ILE A 1 276 ? 25.887 9.526 -10.562 1.00 86.88 276 ILE A O 1
ATOM 2248 N N . ASP A 1 277 ? 27.207 8.642 -8.967 1.00 88.00 277 ASP A N 1
ATOM 2249 C CA . ASP A 1 277 ? 28.187 9.735 -8.973 1.00 88.00 277 ASP A CA 1
ATOM 2250 C C . ASP A 1 277 ? 28.782 9.976 -10.377 1.00 88.00 277 ASP A C 1
ATOM 2252 O O . ASP A 1 277 ? 28.875 11.120 -10.828 1.00 88.00 277 ASP A O 1
ATOM 2256 N N . SER A 1 278 ? 29.141 8.905 -11.103 1.00 88.19 278 SER A N 1
ATOM 2257 C CA . SER A 1 278 ? 29.655 9.017 -12.480 1.00 88.19 278 SER A CA 1
ATOM 2258 C C . SER A 1 278 ? 28.617 9.602 -13.436 1.00 88.19 278 SER A C 1
ATOM 2260 O O . SER A 1 278 ? 28.967 10.444 -14.260 1.00 88.19 278 SER A O 1
ATOM 2262 N N . ILE A 1 279 ? 27.359 9.165 -13.344 1.00 91.38 279 ILE A N 1
ATOM 2263 C CA . ILE A 1 279 ? 26.295 9.641 -14.234 1.00 91.38 279 ILE A CA 1
ATOM 2264 C C . ILE A 1 279 ? 26.010 11.119 -13.992 1.00 91.38 279 ILE A C 1
ATOM 2266 O O . ILE A 1 279 ? 25.916 11.872 -14.957 1.00 91.38 279 ILE A O 1
ATOM 2270 N N . PHE A 1 280 ? 25.916 11.555 -12.733 1.00 92.19 280 PHE A N 1
ATOM 2271 C CA . PHE A 1 280 ? 25.695 12.969 -12.435 1.00 92.19 280 PHE A CA 1
ATOM 2272 C C . PHE A 1 280 ? 26.843 13.852 -12.901 1.00 92.19 280 PHE A C 1
ATOM 2274 O O . PHE A 1 280 ? 26.578 14.919 -13.447 1.00 92.19 280 PHE A O 1
ATOM 2281 N N . SER A 1 281 ? 28.095 13.408 -12.752 1.00 91.12 281 SER A N 1
ATOM 2282 C CA . SER A 1 281 ? 29.245 14.153 -13.274 1.00 91.12 281 SER A CA 1
ATOM 2283 C C . SER A 1 281 ? 29.144 14.372 -14.783 1.00 91.12 281 SER A C 1
ATOM 2285 O O . SER A 1 281 ? 29.359 15.482 -15.267 1.00 91.12 281 SER A O 1
ATOM 2287 N N . ASP A 1 282 ? 28.786 13.325 -15.523 1.00 91.12 282 ASP A N 1
ATOM 2288 C CA . ASP A 1 282 ? 28.660 13.391 -16.975 1.00 91.12 282 ASP A CA 1
ATOM 2289 C C . ASP A 1 282 ? 27.422 14.218 -17.403 1.00 91.12 282 ASP A C 1
ATOM 2291 O O . ASP A 1 282 ? 27.503 15.014 -18.338 1.00 91.12 282 ASP A O 1
ATOM 2295 N N . LEU A 1 283 ? 26.279 14.079 -16.711 1.00 91.50 283 LEU A N 1
ATOM 2296 C CA . LEU A 1 283 ? 25.054 14.852 -16.983 1.00 91.50 283 LEU A CA 1
ATOM 2297 C C . LEU A 1 283 ? 25.237 16.342 -16.676 1.00 91.50 283 LEU A C 1
ATOM 2299 O O . LEU A 1 283 ? 24.789 17.191 -17.443 1.00 91.50 283 LEU A O 1
ATOM 2303 N N . PHE A 1 284 ? 25.923 16.667 -15.581 1.00 91.75 284 PHE A N 1
ATOM 2304 C CA . PHE A 1 284 ? 26.235 18.045 -15.213 1.00 91.75 284 PHE A CA 1
ATOM 2305 C C . PHE A 1 284 ? 27.107 18.724 -16.276 1.00 91.75 284 PHE A C 1
ATOM 2307 O O . PHE A 1 284 ? 26.897 19.893 -16.585 1.00 91.75 284 PHE A O 1
ATOM 2314 N N . ALA A 1 285 ? 28.040 17.985 -16.890 1.00 90.31 285 ALA A N 1
ATOM 2315 C CA . ALA A 1 285 ? 28.915 18.506 -17.941 1.00 90.31 285 ALA A CA 1
ATOM 2316 C C . ALA A 1 285 ? 28.182 18.860 -19.250 1.00 90.31 285 ALA A C 1
ATOM 2318 O O . ALA A 1 285 ? 28.695 19.663 -20.030 1.00 90.31 285 ALA A O 1
ATOM 2319 N N . ILE A 1 286 ? 27.007 18.272 -19.504 1.00 89.38 286 ILE A N 1
ATOM 2320 C CA . ILE A 1 286 ? 26.219 18.520 -20.724 1.00 89.38 286 ILE A CA 1
ATOM 2321 C C . ILE A 1 286 ? 24.996 19.421 -20.498 1.00 89.38 286 ILE A C 1
ATOM 2323 O O . ILE A 1 286 ? 24.346 19.781 -21.478 1.00 89.38 286 ILE A O 1
ATOM 2327 N N . ALA A 1 287 ? 24.668 19.773 -19.250 1.00 87.75 287 ALA A N 1
ATOM 2328 C CA . ALA A 1 287 ? 23.565 20.678 -18.926 1.00 87.75 287 ALA A CA 1
ATOM 2329 C C . ALA A 1 287 ? 23.839 22.092 -19.472 1.00 87.75 287 ALA A C 1
ATOM 2331 O O . ALA A 1 287 ? 24.952 22.606 -19.348 1.00 87.75 287 ALA A O 1
ATOM 2332 N N . GLN A 1 288 ? 22.835 22.725 -20.095 1.00 85.62 288 GLN A N 1
ATOM 2333 C CA . GLN A 1 288 ? 23.020 24.014 -20.785 1.00 85.62 288 GLN A CA 1
ATOM 2334 C C . GLN A 1 288 ? 22.090 25.116 -20.281 1.00 85.62 288 GLN A C 1
ATOM 2336 O O . GLN A 1 288 ? 22.472 26.286 -20.290 1.00 85.62 288 GLN A O 1
ATOM 2341 N N . THR A 1 289 ? 20.870 24.771 -19.871 1.00 83.94 289 THR A N 1
ATOM 2342 C CA . THR A 1 289 ? 19.847 25.747 -19.477 1.00 83.94 289 THR A CA 1
ATOM 2343 C C . THR A 1 289 ? 19.614 25.756 -17.969 1.00 83.94 289 THR A C 1
ATOM 2345 O O . THR A 1 289 ? 19.876 24.773 -17.284 1.00 83.94 289 THR A O 1
ATOM 2348 N N . GLU A 1 290 ? 19.068 26.853 -17.440 1.00 82.62 290 GLU A N 1
ATOM 2349 C CA . GLU A 1 290 ? 18.649 26.955 -16.032 1.00 82.62 290 GLU A CA 1
ATOM 2350 C C . GLU A 1 290 ? 17.727 25.800 -15.619 1.00 82.62 290 GLU A C 1
ATOM 2352 O O . GLU A 1 290 ? 17.961 25.155 -14.601 1.00 82.62 290 GLU A O 1
ATOM 2357 N N . LYS A 1 291 ? 16.759 25.456 -16.479 1.00 79.81 291 LYS A N 1
ATOM 2358 C CA . LYS A 1 291 ? 15.836 24.334 -16.262 1.00 79.81 291 LYS A CA 1
ATOM 2359 C C . LYS A 1 291 ? 16.537 22.976 -16.232 1.00 79.81 291 LYS A C 1
ATOM 2361 O O . LYS A 1 291 ? 16.076 22.083 -15.530 1.00 79.81 291 LYS A O 1
ATOM 2366 N N . ASP A 1 292 ? 17.627 22.808 -16.982 1.00 83.56 292 ASP A N 1
ATOM 2367 C CA . ASP A 1 292 ? 18.419 21.574 -16.948 1.00 83.56 292 ASP A CA 1
ATOM 2368 C C . ASP A 1 292 ? 19.124 21.426 -15.597 1.00 83.56 292 ASP A C 1
ATOM 2370 O O . ASP A 1 292 ? 19.092 20.349 -15.004 1.00 83.56 292 ASP A O 1
ATOM 2374 N N . PHE A 1 293 ? 19.726 22.507 -15.089 1.00 87.31 293 PHE A N 1
ATOM 2375 C CA . PHE A 1 293 ? 20.389 22.506 -13.783 1.00 87.31 293 PHE A CA 1
ATOM 2376 C C . PHE A 1 293 ? 19.403 22.328 -12.630 1.00 87.31 293 PHE A C 1
ATOM 2378 O O . PHE A 1 293 ? 19.693 21.564 -11.713 1.00 87.31 293 PHE A O 1
ATOM 2385 N N . GLU A 1 294 ? 18.241 22.980 -12.691 1.00 83.94 294 GLU A N 1
ATOM 2386 C CA . GLU A 1 294 ? 17.170 22.820 -11.706 1.00 83.94 294 GLU A CA 1
ATOM 2387 C C . GLU A 1 294 ? 16.659 21.368 -11.674 1.00 83.94 294 GLU A C 1
ATOM 2389 O O . GLU A 1 294 ? 16.629 20.730 -10.620 1.00 83.94 294 GLU A O 1
ATOM 2394 N N . PHE A 1 295 ? 16.350 20.795 -12.841 1.00 82.31 295 PHE A N 1
ATOM 2395 C CA . PHE A 1 295 ? 15.904 19.406 -12.943 1.00 82.31 295 PHE A CA 1
ATOM 2396 C C . PHE A 1 295 ? 16.962 18.411 -12.450 1.00 82.31 295 PHE A C 1
ATOM 2398 O O . PHE A 1 295 ? 16.651 17.464 -11.719 1.00 82.31 295 PHE A O 1
ATOM 2405 N N . LEU A 1 296 ? 18.226 18.632 -12.819 1.00 88.00 296 LEU A N 1
ATOM 2406 C CA . LEU A 1 296 ? 19.337 17.797 -12.378 1.00 88.00 296 LEU A CA 1
ATOM 2407 C C . LEU A 1 296 ? 19.550 17.904 -10.860 1.00 88.00 296 LEU A C 1
ATOM 2409 O O . LEU A 1 296 ? 19.824 16.888 -10.223 1.00 88.00 296 LEU A O 1
ATOM 2413 N N . TYR A 1 297 ? 19.364 19.093 -10.277 1.00 88.56 297 TYR A N 1
ATOM 2414 C CA . TYR A 1 297 ? 19.440 19.316 -8.834 1.00 88.56 297 TYR A CA 1
ATOM 2415 C C . TYR A 1 297 ? 18.347 18.558 -8.074 1.00 88.56 297 TYR A C 1
ATOM 2417 O O . TYR A 1 297 ? 18.666 17.803 -7.155 1.00 88.56 297 TYR A O 1
ATOM 2425 N N . PHE A 1 298 ? 17.079 18.671 -8.486 1.00 85.94 298 PHE A N 1
ATOM 2426 C CA . PHE A 1 298 ? 15.979 17.921 -7.862 1.00 85.94 298 PHE A CA 1
ATOM 2427 C C . PHE A 1 298 ? 16.167 16.409 -7.987 1.00 85.94 298 PHE A C 1
ATOM 2429 O O . PHE A 1 298 ? 15.957 15.662 -7.028 1.00 85.94 298 PHE A O 1
ATOM 2436 N N . THR A 1 299 ? 16.626 15.954 -9.154 1.00 87.69 299 THR A N 1
ATOM 2437 C CA . THR A 1 299 ? 16.917 14.537 -9.388 1.00 87.69 299 THR A CA 1
ATOM 2438 C C . THR A 1 299 ? 18.049 14.051 -8.484 1.00 87.69 299 THR A C 1
ATOM 2440 O O . THR A 1 299 ? 17.936 12.992 -7.869 1.00 87.69 299 THR A O 1
ATOM 2443 N N . TRP A 1 300 ? 19.127 14.829 -8.358 1.00 90.00 300 TRP A N 1
ATOM 2444 C CA . TRP A 1 300 ? 20.234 14.521 -7.456 1.00 90.00 300 TRP A CA 1
ATOM 2445 C C . TRP A 1 300 ? 19.790 14.485 -5.998 1.00 90.00 300 TRP A C 1
ATOM 2447 O O . TRP A 1 300 ? 20.094 13.517 -5.305 1.00 90.00 300 TRP A O 1
ATOM 2457 N N . LEU A 1 301 ? 19.019 15.474 -5.543 1.00 87.44 301 LEU A N 1
ATOM 2458 C CA . LEU A 1 301 ? 18.507 15.528 -4.174 1.00 87.44 301 LEU A CA 1
ATOM 2459 C C . LEU A 1 301 ? 17.612 14.321 -3.841 1.00 87.44 301 LEU A C 1
ATOM 2461 O O . LEU A 1 301 ? 17.636 13.810 -2.719 1.00 87.44 301 LEU A O 1
ATOM 2465 N N . SER A 1 302 ? 16.865 13.831 -4.831 1.00 86.31 302 SER A N 1
ATOM 2466 C CA . SER A 1 302 ? 15.990 12.664 -4.686 1.00 86.31 302 SER A CA 1
ATOM 2467 C C . SER A 1 302 ? 16.764 11.367 -4.457 1.00 86.31 302 SER A C 1
ATOM 2469 O O . SER A 1 302 ? 16.266 10.472 -3.782 1.00 86.31 302 SER A O 1
ATOM 2471 N N . VAL A 1 303 ? 17.991 11.259 -4.978 1.00 87.38 303 VAL A N 1
ATOM 2472 C CA . VAL A 1 303 ? 18.785 10.023 -4.896 1.00 87.38 303 VAL A CA 1
ATOM 2473 C C . VAL A 1 303 ? 20.025 10.140 -4.016 1.00 87.38 303 VAL A C 1
ATOM 2475 O O . VAL A 1 303 ? 20.606 9.118 -3.672 1.00 87.38 303 VAL A O 1
ATOM 2478 N N . CYS A 1 304 ? 20.471 11.331 -3.619 1.00 86.06 304 CYS A N 1
ATOM 2479 C CA . CYS A 1 304 ? 21.734 11.477 -2.896 1.00 86.06 304 CYS A CA 1
ATOM 2480 C C . CYS A 1 304 ? 21.700 10.768 -1.532 1.00 86.06 304 CYS A C 1
ATOM 2482 O O . CYS A 1 304 ? 20.743 10.879 -0.771 1.00 86.06 304 CYS A O 1
ATOM 2484 N N . THR A 1 305 ? 22.751 10.031 -1.197 1.00 83.38 305 THR A N 1
ATOM 2485 C CA . THR A 1 305 ? 22.895 9.339 0.097 1.00 83.38 305 THR A CA 1
ATOM 2486 C C . THR A 1 305 ? 24.133 9.856 0.834 1.00 83.38 305 THR A C 1
ATOM 2488 O O . THR A 1 305 ? 24.968 10.539 0.222 1.00 83.38 305 THR A O 1
ATOM 2491 N N . PRO A 1 306 ? 24.338 9.503 2.113 1.00 78.75 306 PRO A N 1
ATOM 2492 C CA . PRO A 1 306 ? 25.606 9.766 2.796 1.00 78.75 306 PRO A CA 1
ATOM 2493 C C . PRO A 1 306 ? 26.825 9.165 2.075 1.00 78.75 306 PRO A C 1
ATOM 2495 O O . PRO A 1 306 ? 27.914 9.725 2.147 1.00 78.75 306 PRO A O 1
ATOM 2498 N N . SER A 1 307 ? 26.648 8.067 1.326 1.00 79.44 307 SER A N 1
ATOM 2499 C CA . SER A 1 307 ? 27.729 7.413 0.576 1.00 79.44 307 SER A CA 1
ATOM 2500 C C . SER A 1 307 ? 28.018 8.035 -0.797 1.00 79.44 307 SER A C 1
ATOM 2502 O O . SER A 1 307 ? 29.060 7.733 -1.380 1.00 79.44 307 SER A O 1
ATOM 2504 N N . THR A 1 308 ? 27.139 8.903 -1.317 1.00 83.44 308 THR A N 1
ATOM 2505 C CA . THR A 1 308 ? 27.386 9.615 -2.587 1.00 83.44 308 THR A CA 1
ATOM 2506 C C . THR A 1 308 ? 28.520 10.627 -2.450 1.00 83.44 308 THR A C 1
ATOM 2508 O O . THR A 1 308 ? 28.494 11.494 -1.566 1.00 83.44 308 THR A O 1
ATOM 2511 N N . LYS A 1 309 ? 29.503 10.532 -3.352 1.00 86.12 309 LYS A N 1
ATOM 2512 C CA . LYS A 1 309 ? 30.694 11.393 -3.385 1.00 86.12 309 LYS A CA 1
ATOM 2513 C C . LYS A 1 309 ? 30.507 12.614 -4.276 1.00 86.12 309 LYS A C 1
ATOM 2515 O O . LYS A 1 309 ? 31.189 13.617 -4.069 1.00 86.12 309 LYS A O 1
ATOM 2520 N N . PHE A 1 310 ? 29.613 12.546 -5.262 1.00 86.19 310 PHE A N 1
ATOM 2521 C CA . PHE A 1 310 ? 29.331 13.674 -6.136 1.00 86.19 310 PHE A CA 1
ATOM 2522 C C . PHE A 1 310 ? 28.671 14.808 -5.342 1.00 86.19 310 PHE A C 1
ATOM 2524 O O . PHE A 1 310 ? 27.616 14.633 -4.725 1.00 86.19 310 PHE A O 1
ATOM 2531 N N . GLN A 1 311 ? 29.300 15.983 -5.363 1.00 83.25 311 GLN A N 1
ATOM 2532 C CA . GLN A 1 311 ? 28.783 17.196 -4.737 1.00 83.25 311 GLN A CA 1
ATOM 2533 C C . GLN A 1 311 ? 28.196 18.112 -5.805 1.00 83.25 311 GLN A C 1
ATOM 2535 O O . GLN A 1 311 ? 28.926 18.654 -6.637 1.00 83.25 311 GLN A O 1
ATOM 2540 N N . PHE A 1 312 ? 26.880 18.307 -5.762 1.00 85.38 312 PHE A N 1
ATOM 2541 C CA . PHE A 1 312 ? 26.199 19.220 -6.666 1.00 85.38 312 PHE A CA 1
ATOM 2542 C C . PHE A 1 312 ? 26.388 20.662 -6.188 1.00 85.38 312 PHE A C 1
ATOM 2544 O O . PHE A 1 312 ? 25.919 21.037 -5.116 1.00 85.38 312 PHE A O 1
ATOM 2551 N N . LYS A 1 313 ? 27.069 21.488 -6.985 1.00 84.25 313 LYS A N 1
ATOM 2552 C CA . LYS A 1 313 ? 27.134 22.936 -6.756 1.00 84.25 313 LYS A CA 1
ATOM 2553 C C . LYS A 1 313 ? 26.159 23.613 -7.698 1.00 84.25 313 LYS A C 1
ATOM 2555 O O . LYS A 1 313 ? 26.406 23.663 -8.902 1.00 84.25 313 LYS A O 1
ATOM 2560 N N . LEU A 1 314 ? 25.054 24.098 -7.143 1.00 83.31 314 LEU A N 1
ATOM 2561 C CA . LEU A 1 314 ? 24.048 24.795 -7.924 1.00 83.31 314 LEU A CA 1
ATOM 2562 C C . LEU A 1 314 ? 24.645 26.098 -8.489 1.00 83.31 314 LEU A C 1
ATOM 2564 O O . LEU A 1 314 ? 25.289 26.833 -7.734 1.00 83.31 314 LEU A O 1
ATOM 2568 N N . PRO A 1 315 ? 24.503 26.378 -9.797 1.00 84.31 315 PRO A N 1
ATOM 2569 C CA . PRO A 1 315 ? 24.955 27.644 -10.359 1.00 84.31 315 PRO A CA 1
ATOM 2570 C C . PRO A 1 315 ? 24.183 28.830 -9.767 1.00 84.31 315 PRO A C 1
ATOM 2572 O O . PRO A 1 315 ? 22.969 28.758 -9.630 1.00 84.31 315 PRO A O 1
ATOM 2575 N N . ASN A 1 316 ? 24.862 29.953 -9.510 1.00 82.56 316 ASN A N 1
ATOM 2576 C CA . ASN A 1 316 ? 24.276 31.136 -8.851 1.00 82.56 316 ASN A CA 1
ATOM 2577 C C . ASN A 1 316 ? 23.052 31.752 -9.560 1.00 82.56 316 ASN A C 1
ATOM 2579 O O . ASN A 1 316 ? 22.361 32.575 -8.971 1.00 82.56 316 ASN A O 1
ATOM 2583 N N . PHE A 1 317 ? 22.828 31.433 -10.836 1.00 80.50 317 PHE A N 1
ATOM 2584 C CA . PHE A 1 317 ? 21.684 31.925 -11.610 1.00 80.50 317 PHE A CA 1
ATOM 2585 C C . PHE A 1 317 ? 20.443 31.031 -11.494 1.00 80.50 317 PHE A C 1
ATOM 2587 O O . PHE A 1 317 ? 19.408 31.390 -12.038 1.00 80.50 317 PHE A O 1
ATOM 2594 N N . VAL A 1 318 ? 20.549 29.873 -10.837 1.00 80.19 318 VAL A N 1
ATOM 2595 C CA . VAL A 1 318 ? 19.438 28.942 -10.618 1.00 80.19 318 VAL A CA 1
ATOM 2596 C C . VAL A 1 318 ? 18.917 29.159 -9.203 1.00 80.19 318 VAL A C 1
ATOM 2598 O O . VAL A 1 318 ? 19.677 29.020 -8.245 1.00 80.19 318 VAL A O 1
ATOM 2601 N N . ASN A 1 319 ? 17.628 29.462 -9.068 1.00 82.25 319 ASN A N 1
ATOM 2602 C CA . ASN A 1 319 ? 16.956 29.533 -7.773 1.00 82.25 319 ASN A CA 1
ATOM 2603 C C . ASN A 1 319 ? 15.901 28.416 -7.689 1.00 82.25 319 ASN A C 1
ATOM 2605 O O . ASN A 1 319 ? 14.831 28.559 -8.283 1.00 82.25 319 ASN A O 1
ATOM 2609 N N . PRO A 1 320 ? 16.203 27.280 -7.038 1.00 80.56 320 PRO A N 1
ATOM 2610 C CA . PRO A 1 320 ? 15.323 26.125 -7.044 1.00 80.56 320 PRO A CA 1
ATOM 2611 C C . PRO A 1 320 ? 14.113 26.388 -6.145 1.00 80.56 320 PRO A C 1
ATOM 2613 O O . PRO A 1 320 ? 14.246 26.957 -5.062 1.00 80.56 320 PRO A O 1
ATOM 2616 N N . SER A 1 321 ? 12.931 25.923 -6.550 1.00 83.25 321 SER A N 1
ATOM 2617 C CA . SER A 1 321 ? 11.754 26.005 -5.679 1.00 83.25 321 SER A CA 1
ATOM 2618 C C . SER A 1 321 ? 11.972 25.226 -4.374 1.00 83.25 321 SER A C 1
ATOM 2620 O O . SER A 1 321 ? 12.094 23.997 -4.368 1.00 83.25 321 SER A O 1
ATOM 2622 N N . LEU A 1 322 ? 11.983 25.948 -3.252 1.00 83.12 322 LEU A N 1
ATOM 2623 C CA . LEU A 1 322 ? 12.119 25.380 -1.909 1.00 83.12 322 LEU A CA 1
ATOM 2624 C C . LEU A 1 322 ? 10.928 24.482 -1.523 1.00 83.12 322 LEU A C 1
ATOM 2626 O O . LEU A 1 322 ? 11.073 23.567 -0.711 1.00 83.12 322 LEU A O 1
ATOM 2630 N N . GLU A 1 323 ? 9.766 24.664 -2.155 1.00 81.31 323 GLU A N 1
ATOM 2631 C CA . GLU A 1 323 ? 8.612 23.768 -2.007 1.00 81.31 323 GLU A CA 1
ATOM 2632 C C . GLU A 1 323 ? 8.896 22.378 -2.561 1.00 81.31 323 GLU A C 1
ATOM 2634 O O . GLU A 1 323 ? 8.640 21.370 -1.901 1.00 81.31 323 GLU A O 1
ATOM 2639 N N . ILE A 1 324 ? 9.526 22.324 -3.732 1.00 79.50 324 ILE A N 1
ATOM 2640 C CA . ILE A 1 324 ? 9.941 21.071 -4.361 1.00 79.50 324 ILE A CA 1
ATOM 2641 C C . ILE A 1 324 ? 10.982 20.367 -3.495 1.00 79.50 324 ILE A C 1
ATOM 2643 O O . ILE A 1 324 ? 10.856 19.173 -3.225 1.00 79.50 324 ILE A O 1
ATOM 2647 N N . VAL A 1 325 ? 11.973 21.116 -3.005 1.00 83.31 325 VAL A N 1
ATOM 2648 C CA . VAL A 1 325 ? 12.997 20.610 -2.077 1.00 83.31 325 VAL A CA 1
ATOM 2649 C C . VAL A 1 325 ? 12.349 20.023 -0.822 1.00 83.31 325 VAL A C 1
ATOM 2651 O O . VAL A 1 325 ? 12.655 18.893 -0.440 1.00 83.31 325 VAL A O 1
ATOM 2654 N N . THR A 1 326 ? 11.406 20.750 -0.223 1.00 81.38 326 THR A N 1
ATOM 2655 C CA . THR A 1 326 ? 10.675 20.314 0.972 1.00 81.38 326 THR A CA 1
ATOM 2656 C C . THR A 1 326 ? 9.906 19.018 0.711 1.00 81.38 326 THR A C 1
ATOM 2658 O O . THR A 1 326 ? 9.984 18.083 1.506 1.00 81.38 326 THR A O 1
ATOM 2661 N N . ASN A 1 327 ? 9.211 18.915 -0.422 1.00 81.00 327 ASN A N 1
ATOM 2662 C CA . ASN A 1 327 ? 8.449 17.719 -0.775 1.00 81.00 327 ASN A CA 1
ATOM 2663 C C . ASN A 1 327 ? 9.347 16.506 -1.068 1.00 81.00 327 ASN A C 1
ATOM 2665 O O . ASN A 1 327 ? 9.014 15.395 -0.655 1.00 81.00 327 ASN A O 1
ATOM 2669 N N . ILE A 1 328 ? 10.520 16.709 -1.682 1.00 82.50 328 ILE A N 1
ATOM 2670 C CA . ILE A 1 328 ? 11.534 15.653 -1.843 1.00 82.50 328 ILE A CA 1
ATOM 2671 C C . ILE A 1 328 ? 11.992 15.145 -0.473 1.00 82.50 328 ILE A C 1
ATOM 2673 O O . ILE A 1 328 ? 12.035 13.936 -0.249 1.00 82.50 328 ILE A O 1
ATOM 2677 N N . ILE A 1 329 ? 12.308 16.050 0.460 1.00 83.06 329 ILE A N 1
ATOM 2678 C CA . ILE A 1 329 ? 12.725 15.677 1.818 1.00 83.06 329 ILE A CA 1
ATOM 2679 C C . ILE A 1 329 ? 11.618 14.870 2.504 1.00 83.06 329 ILE A C 1
ATOM 2681 O O . ILE A 1 329 ? 11.890 13.773 2.992 1.00 83.06 329 ILE A O 1
ATOM 2685 N N . LYS A 1 330 ? 10.370 15.363 2.485 1.00 82.00 330 LYS A N 1
ATOM 2686 C CA . LYS A 1 330 ? 9.205 14.664 3.053 1.00 82.00 330 LYS A CA 1
ATOM 2687 C C . LYS A 1 330 ? 9.083 13.241 2.508 1.00 82.00 330 LYS A C 1
ATOM 2689 O O . LYS A 1 330 ? 9.056 12.294 3.292 1.00 82.00 330 LYS A O 1
ATOM 2694 N N . ALA A 1 331 ? 9.066 13.083 1.184 1.00 80.31 331 ALA A N 1
ATOM 2695 C CA . ALA A 1 331 ? 8.908 11.783 0.537 1.00 80.31 331 ALA A CA 1
ATOM 2696 C C . ALA A 1 331 ? 10.009 10.798 0.959 1.00 80.31 331 ALA A C 1
ATOM 2698 O O . ALA A 1 331 ? 9.729 9.660 1.333 1.00 80.31 331 ALA A O 1
ATOM 2699 N N . ARG A 1 332 ? 11.265 11.258 1.012 1.00 83.44 332 ARG A N 1
ATOM 2700 C CA . ARG A 1 332 ? 12.397 10.423 1.436 1.00 83.44 332 ARG A CA 1
ATOM 2701 C C . ARG A 1 332 ? 12.330 10.030 2.908 1.00 83.44 332 ARG A C 1
ATOM 2703 O O . ARG A 1 332 ? 12.660 8.891 3.239 1.00 83.44 332 ARG A O 1
ATOM 2710 N N . LEU A 1 333 ? 11.890 10.932 3.788 1.00 84.94 333 LEU A N 1
ATOM 2711 C CA . LEU A 1 333 ? 11.701 10.629 5.210 1.00 84.94 333 LEU A CA 1
ATOM 2712 C C . LEU A 1 333 ? 10.601 9.585 5.430 1.00 84.94 333 LEU A C 1
ATOM 2714 O O . LEU A 1 333 ? 10.730 8.753 6.321 1.00 84.94 333 LEU A O 1
ATOM 2718 N N . LEU A 1 334 ? 9.546 9.579 4.611 1.00 84.94 334 LEU A N 1
ATOM 2719 C CA . LEU A 1 334 ? 8.443 8.619 4.725 1.00 84.94 334 LEU A CA 1
ATOM 2720 C C . LEU A 1 334 ? 8.846 7.174 4.399 1.00 84.94 334 LEU A C 1
ATOM 2722 O O . LEU A 1 334 ? 8.272 6.250 4.977 1.00 84.94 334 LEU A O 1
ATOM 2726 N N . VAL A 1 335 ? 9.817 6.978 3.503 1.00 81.38 335 VAL A N 1
ATOM 2727 C CA . VAL A 1 335 ? 10.213 5.655 2.972 1.00 81.38 335 VAL A CA 1
ATOM 2728 C C . VAL A 1 335 ? 11.577 5.159 3.464 1.00 81.38 335 VAL A C 1
ATOM 2730 O O . VAL A 1 335 ? 11.997 4.065 3.098 1.00 81.38 335 VAL A O 1
ATOM 2733 N N . SER A 1 336 ? 12.294 5.948 4.266 1.00 83.56 336 SER A N 1
ATOM 2734 C CA . SER A 1 336 ? 13.606 5.563 4.808 1.00 83.56 336 SER A CA 1
ATOM 2735 C C . SER A 1 336 ? 13.484 4.819 6.131 1.00 83.56 336 SER A C 1
ATOM 2737 O O . SER A 1 336 ? 12.608 5.115 6.930 1.00 83.56 336 SER A O 1
ATOM 2739 N N . GLU A 1 337 ? 14.393 3.896 6.423 1.00 80.00 337 GLU A N 1
ATOM 2740 C CA . GLU A 1 337 ? 14.478 3.315 7.766 1.00 80.00 337 GLU A CA 1
ATOM 2741 C C . GLU A 1 337 ? 15.034 4.335 8.774 1.00 80.00 337 GLU A C 1
ATOM 2743 O O . GLU A 1 337 ? 15.879 5.173 8.436 1.00 80.00 337 GLU A O 1
ATOM 2748 N N . VAL A 1 338 ? 14.564 4.263 10.022 1.00 66.50 338 VAL A N 1
ATOM 2749 C CA . VAL A 1 338 ? 14.998 5.155 11.107 1.00 66.50 338 VAL A CA 1
ATOM 2750 C C . VAL A 1 338 ? 16.467 4.875 11.428 1.00 66.50 338 VAL A C 1
ATOM 2752 O O . VAL A 1 338 ? 16.802 3.876 12.061 1.00 66.50 338 VAL A O 1
ATOM 2755 N N . SER A 1 339 ? 17.363 5.760 10.988 1.00 64.94 339 SER A N 1
ATOM 2756 C CA . SER A 1 339 ? 18.789 5.712 11.330 1.00 64.94 339 SER A CA 1
ATOM 2757 C C . SER A 1 339 ? 19.332 7.129 11.540 1.00 64.94 339 SER A C 1
ATOM 2759 O O . SER A 1 339 ? 19.348 7.955 10.626 1.00 64.94 339 SER A O 1
ATOM 2761 N N . LEU A 1 340 ? 19.757 7.409 12.777 1.00 55.81 340 LEU A N 1
ATOM 2762 C CA . LEU A 1 340 ? 20.075 8.752 13.284 1.00 55.81 340 LEU A CA 1
ATOM 2763 C C . LEU A 1 340 ? 21.271 9.409 12.560 1.00 55.81 340 LEU A C 1
ATOM 2765 O O . LEU A 1 340 ? 21.323 10.625 12.403 1.00 55.81 340 LEU A O 1
ATOM 2769 N N . GLU A 1 341 ? 22.227 8.610 12.078 1.00 59.69 341 GLU A N 1
ATOM 2770 C CA . GLU A 1 341 ? 23.513 9.104 11.557 1.00 59.69 341 GLU A CA 1
ATOM 2771 C C . GLU A 1 341 ? 23.456 9.603 10.100 1.00 59.69 341 GLU A C 1
ATOM 2773 O O . GLU A 1 341 ? 24.343 10.338 9.656 1.00 59.69 341 GLU A O 1
ATOM 2778 N N . ASN A 1 342 ? 22.408 9.244 9.349 1.00 61.56 342 ASN A N 1
ATOM 2779 C CA . ASN A 1 342 ? 22.361 9.440 7.897 1.00 61.56 342 ASN A CA 1
ATOM 2780 C C . ASN A 1 342 ? 21.799 10.807 7.464 1.00 61.56 342 ASN A C 1
ATOM 2782 O O . ASN A 1 342 ? 22.126 11.290 6.378 1.00 61.56 342 ASN A O 1
ATOM 2786 N N . LEU A 1 343 ? 20.978 11.461 8.295 1.00 66.00 343 LEU A N 1
ATOM 2787 C CA . LEU A 1 343 ? 20.293 12.703 7.912 1.00 66.00 343 LEU A CA 1
ATOM 2788 C C . LEU A 1 343 ? 21.223 13.927 7.951 1.00 66.00 343 LEU A C 1
ATOM 2790 O O . LEU A 1 343 ? 21.315 14.671 6.973 1.00 66.00 343 LEU A O 1
ATOM 2794 N N . GLN A 1 344 ? 21.933 14.101 9.072 1.00 60.22 344 GLN A N 1
ATOM 2795 C CA . GLN A 1 344 ? 22.804 15.254 9.341 1.00 60.22 344 GLN A CA 1
ATOM 2796 C C . GLN A 1 344 ? 24.069 15.244 8.485 1.00 60.22 344 GLN A C 1
ATOM 2798 O O . GLN A 1 344 ? 24.416 16.245 7.863 1.00 60.22 344 GLN A O 1
ATOM 2803 N N . ASN A 1 345 ? 24.729 14.088 8.397 1.00 59.81 345 ASN A N 1
ATOM 2804 C CA . ASN A 1 345 ? 25.975 13.945 7.646 1.00 59.81 345 ASN A CA 1
ATOM 2805 C C . ASN A 1 345 ? 25.749 13.847 6.124 1.00 59.81 345 ASN A C 1
ATOM 2807 O O . ASN A 1 345 ? 26.700 13.984 5.354 1.00 59.81 345 ASN A O 1
ATOM 2811 N N . GLY A 1 346 ? 24.508 13.606 5.682 1.00 68.38 346 GLY A N 1
ATOM 2812 C CA . GLY A 1 346 ? 24.173 13.273 4.297 1.00 68.38 346 GLY A CA 1
ATOM 2813 C C . GLY A 1 346 ? 23.379 14.338 3.544 1.00 68.38 346 GLY A C 1
ATOM 2814 O O . GLY A 1 346 ? 23.915 14.961 2.633 1.00 68.38 346 GLY A O 1
ATOM 2815 N N . LEU A 1 347 ? 22.082 14.465 3.849 1.00 76.31 347 LEU A N 1
ATOM 2816 C CA . LEU A 1 347 ? 21.122 15.201 3.015 1.00 76.31 347 LEU A CA 1
ATOM 2817 C C . LEU A 1 347 ? 21.169 16.710 3.265 1.00 76.31 347 LEU A C 1
ATOM 2819 O O . LEU A 1 347 ? 21.339 17.474 2.322 1.00 76.31 347 LEU A O 1
ATOM 2823 N N . PHE A 1 348 ? 21.044 17.142 4.522 1.00 78.06 348 PHE A N 1
ATOM 2824 C CA . PHE A 1 348 ? 20.921 18.568 4.849 1.00 78.06 348 PHE A CA 1
ATOM 2825 C C . PHE A 1 348 ? 22.228 19.337 4.662 1.00 78.06 348 PHE A C 1
ATOM 2827 O O . PHE A 1 348 ? 22.205 20.452 4.156 1.00 78.06 348 PHE A O 1
ATOM 2834 N N . SER A 1 349 ? 23.377 18.713 4.941 1.00 73.19 349 SER A N 1
ATOM 2835 C CA . SER A 1 349 ? 24.700 19.309 4.686 1.00 73.19 349 SER A CA 1
ATOM 2836 C C . SER A 1 349 ? 24.951 19.647 3.208 1.00 73.19 349 SER A C 1
ATOM 2838 O O . SER A 1 349 ? 25.874 20.394 2.882 1.00 73.19 349 SER A O 1
ATOM 2840 N N . LYS A 1 350 ? 24.139 19.084 2.308 1.00 74.50 350 LYS A N 1
ATOM 2841 C CA . LYS A 1 350 ? 24.234 19.206 0.854 1.00 74.50 350 LYS A CA 1
ATOM 2842 C C . LYS A 1 350 ? 23.235 20.210 0.255 1.00 74.50 350 LYS A C 1
ATOM 2844 O O . LYS A 1 350 ? 23.291 20.452 -0.952 1.00 74.50 350 LYS A O 1
ATOM 2849 N N . ILE A 1 351 ? 22.341 20.791 1.058 1.00 79.00 351 ILE A N 1
ATOM 2850 C CA . ILE A 1 351 ? 21.321 21.751 0.611 1.00 79.00 351 ILE A CA 1
ATOM 2851 C C . ILE A 1 351 ? 21.837 23.188 0.784 1.00 79.00 351 ILE A C 1
ATOM 2853 O O . ILE A 1 351 ? 22.434 23.526 1.803 1.00 79.00 351 ILE A O 1
ATOM 2857 N N . GLN A 1 352 ? 21.633 24.035 -0.229 1.00 74.12 352 GLN A N 1
ATOM 2858 C CA . GLN A 1 352 ? 21.909 25.476 -0.151 1.00 74.12 352 GLN A CA 1
ATOM 2859 C C . GLN A 1 352 ? 20.704 26.205 0.474 1.00 74.12 352 GLN A C 1
ATOM 2861 O O . GLN A 1 352 ? 19.589 25.707 0.375 1.00 74.12 352 GLN A O 1
ATOM 2866 N N . ASN A 1 353 ? 20.911 27.372 1.097 1.00 76.50 353 ASN A N 1
ATOM 2867 C CA . ASN A 1 353 ? 19.860 28.170 1.761 1.00 76.50 353 ASN A CA 1
ATOM 2868 C C . ASN A 1 353 ? 19.076 27.411 2.855 1.00 76.50 353 ASN A C 1
ATOM 2870 O O . ASN A 1 353 ? 17.849 27.460 2.915 1.00 76.50 353 ASN A O 1
ATOM 2874 N N . LEU A 1 354 ? 19.790 26.712 3.743 1.00 80.38 354 LEU A N 1
ATOM 2875 C CA . LEU A 1 354 ? 19.196 25.978 4.871 1.00 80.38 354 LEU A CA 1
ATOM 2876 C C . LEU A 1 354 ? 18.300 26.848 5.769 1.00 80.38 354 LEU A C 1
ATOM 2878 O O . LEU A 1 354 ? 17.295 26.347 6.270 1.00 80.38 354 LEU A O 1
ATOM 2882 N N . ASP A 1 355 ? 18.628 28.130 5.941 1.00 79.88 355 ASP A N 1
ATOM 2883 C CA . ASP A 1 355 ? 17.838 29.058 6.759 1.00 79.88 355 ASP A CA 1
ATOM 2884 C C . ASP A 1 355 ? 16.443 29.294 6.143 1.00 79.88 355 ASP A C 1
ATOM 2886 O O . ASP A 1 355 ? 15.431 29.080 6.806 1.00 79.88 355 ASP A O 1
ATOM 2890 N N . GLU A 1 356 ? 16.368 29.603 4.842 1.00 83.00 356 GLU A N 1
ATOM 2891 C CA . GLU A 1 356 ? 15.095 29.785 4.119 1.00 83.00 356 GLU A CA 1
ATOM 2892 C C . GLU A 1 356 ? 14.272 28.488 4.070 1.00 83.00 356 GLU A C 1
ATOM 2894 O O . GLU A 1 356 ? 13.045 28.506 4.182 1.00 83.00 356 GLU A O 1
ATOM 2899 N N . LEU A 1 357 ? 14.942 27.337 3.939 1.00 83.56 357 LEU A N 1
ATOM 2900 C CA . LEU A 1 357 ? 14.284 26.033 4.015 1.00 83.56 357 LEU A CA 1
ATOM 2901 C C . LEU A 1 357 ? 13.686 25.785 5.407 1.00 83.56 357 LEU A C 1
ATOM 2903 O O . LEU A 1 357 ? 12.606 25.208 5.514 1.00 83.56 357 LEU A O 1
ATOM 2907 N N . THR A 1 358 ? 14.372 26.214 6.467 1.00 82.56 358 THR A N 1
ATOM 2908 C CA . THR A 1 358 ? 13.887 26.083 7.847 1.00 82.56 358 THR A CA 1
ATOM 2909 C C . THR A 1 358 ? 12.623 26.913 8.053 1.00 82.56 358 THR A C 1
ATOM 2911 O O . THR A 1 358 ? 11.636 26.388 8.572 1.00 82.56 358 THR A O 1
ATOM 2914 N N . ASP A 1 359 ? 12.612 28.152 7.554 1.00 82.19 359 ASP A N 1
ATOM 2915 C CA . ASP A 1 359 ? 11.427 29.019 7.561 1.00 82.19 359 ASP A CA 1
ATOM 2916 C C . ASP A 1 359 ? 10.273 28.421 6.749 1.00 82.19 359 ASP A C 1
ATOM 2918 O O . ASP A 1 359 ? 9.103 28.530 7.116 1.00 82.19 359 ASP A O 1
ATOM 2922 N N . GLN A 1 360 ? 10.575 27.749 5.641 1.00 83.44 360 GLN A N 1
ATOM 2923 C CA . GLN A 1 360 ? 9.551 27.085 4.850 1.00 83.44 360 GLN A CA 1
ATOM 2924 C C . GLN A 1 360 ? 8.975 25.845 5.551 1.00 83.44 360 GLN A C 1
ATOM 2926 O O . GLN A 1 360 ? 7.763 25.620 5.515 1.00 83.44 360 GLN A O 1
ATOM 2931 N N . ILE A 1 361 ? 9.821 25.040 6.197 1.00 81.88 361 ILE A N 1
ATOM 2932 C CA . ILE A 1 361 ? 9.381 23.860 6.950 1.00 81.88 361 ILE A CA 1
ATOM 2933 C C . ILE A 1 361 ? 8.494 24.280 8.131 1.00 81.88 361 ILE A C 1
ATOM 2935 O O . ILE A 1 361 ? 7.503 23.609 8.417 1.00 81.88 361 ILE A O 1
ATOM 2939 N N . SER A 1 362 ? 8.795 25.393 8.797 1.00 79.25 362 SER A N 1
ATOM 2940 C CA . SER A 1 362 ? 7.982 25.873 9.916 1.00 79.25 362 SER A CA 1
ATOM 2941 C C . SER A 1 362 ? 6.652 26.500 9.478 1.00 79.25 362 SER A C 1
ATOM 2943 O O . SER A 1 362 ? 5.637 26.255 10.130 1.00 79.25 362 SER A O 1
ATOM 2945 N N . ASN A 1 363 ? 6.626 27.245 8.365 1.00 77.50 363 ASN A N 1
ATOM 2946 C CA . ASN A 1 363 ? 5.456 28.037 7.960 1.00 77.50 363 ASN A CA 1
ATOM 2947 C C . ASN A 1 363 ? 4.464 27.327 7.011 1.00 77.50 363 ASN A C 1
ATOM 2949 O O . ASN A 1 363 ? 3.286 27.674 7.024 1.00 77.50 363 ASN A O 1
ATOM 2953 N N . ASN A 1 364 ? 4.889 26.346 6.199 1.00 68.44 364 ASN A N 1
ATOM 2954 C CA . ASN A 1 364 ? 4.058 25.768 5.121 1.00 68.44 364 ASN A CA 1
ATOM 2955 C C . ASN A 1 364 ? 3.445 24.391 5.453 1.00 68.44 364 ASN A C 1
ATOM 2957 O O . ASN A 1 364 ? 3.508 23.478 4.624 1.00 68.44 364 ASN A O 1
ATOM 2961 N N . ASP A 1 365 ? 2.890 24.204 6.660 1.00 68.00 365 ASP A N 1
ATOM 2962 C CA . ASP A 1 365 ? 2.247 22.940 7.085 1.00 68.00 365 ASP A CA 1
ATOM 2963 C C . ASP A 1 365 ? 3.117 21.699 6.758 1.00 68.00 365 ASP A C 1
ATOM 2965 O O . ASP A 1 365 ? 2.656 20.650 6.292 1.00 68.00 365 ASP A O 1
ATOM 2969 N N . CYS A 1 366 ? 4.437 21.823 6.934 1.00 74.94 366 CYS A N 1
ATOM 2970 C CA . CYS A 1 366 ? 5.363 20.766 6.562 1.00 74.94 366 CYS A CA 1
ATOM 2971 C C . CYS A 1 366 ? 5.248 19.591 7.533 1.00 74.94 366 CYS A C 1
ATOM 2973 O O . CYS A 1 366 ? 5.544 19.711 8.720 1.00 74.94 366 CYS A O 1
ATOM 2975 N N . PHE A 1 367 ? 4.854 18.429 7.015 1.00 83.25 367 PHE A N 1
ATOM 2976 C CA . PHE A 1 367 ? 4.874 17.196 7.782 1.00 83.25 367 PHE A CA 1
ATOM 2977 C C . PHE A 1 367 ? 6.293 16.638 7.917 1.00 83.25 367 PHE A C 1
ATOM 2979 O O . PHE A 1 367 ? 6.881 16.198 6.928 1.00 83.25 367 PHE A O 1
ATOM 2986 N N . ILE A 1 368 ? 6.796 16.570 9.148 1.00 86.94 368 ILE A N 1
ATOM 2987 C CA . ILE A 1 368 ? 7.983 15.797 9.498 1.00 86.94 368 ILE A CA 1
ATOM 2988 C C . ILE A 1 368 ? 7.546 14.597 10.350 1.00 86.94 368 ILE A C 1
ATOM 2990 O O . ILE A 1 368 ? 6.866 14.769 11.358 1.00 86.94 368 ILE A O 1
ATOM 2994 N N . PRO A 1 369 ? 7.929 13.362 9.995 1.00 88.56 369 PRO A N 1
ATOM 2995 C CA . PRO A 1 369 ? 7.712 12.215 10.868 1.00 88.56 369 PRO A CA 1
ATOM 2996 C C . PRO A 1 369 ? 8.265 12.420 12.289 1.00 88.56 369 PRO A C 1
ATOM 2998 O O . PRO A 1 369 ? 9.402 12.866 12.454 1.00 88.56 369 PRO A O 1
ATOM 3001 N N . PHE A 1 370 ? 7.494 12.050 13.317 1.00 88.38 370 PHE A N 1
ATOM 3002 C CA . PHE A 1 370 ? 7.886 12.247 14.721 1.00 88.38 370 PHE A CA 1
ATOM 3003 C C . PHE A 1 370 ? 9.222 11.591 15.071 1.00 88.38 370 PHE A C 1
ATOM 3005 O O . PHE A 1 370 ? 10.002 12.142 15.842 1.00 88.38 370 PHE A O 1
ATOM 3012 N N . GLU A 1 371 ? 9.500 10.439 14.463 1.00 87.19 371 GLU A N 1
ATOM 3013 C CA . GLU A 1 371 ? 10.734 9.671 14.622 1.00 87.19 371 GLU A CA 1
ATOM 3014 C C . GLU A 1 371 ? 11.987 10.466 14.204 1.00 87.19 371 GLU A C 1
ATOM 3016 O O . GLU A 1 371 ? 13.098 10.123 14.602 1.00 87.19 371 GLU A O 1
ATOM 3021 N N . TRP A 1 372 ? 11.812 11.531 13.415 1.00 86.69 372 TRP A N 1
ATOM 3022 C CA . TRP A 1 372 ? 12.889 12.335 12.845 1.00 86.69 372 TRP A CA 1
ATOM 3023 C C . TRP A 1 372 ? 12.993 13.749 13.436 1.00 86.69 372 TRP A C 1
ATOM 3025 O O . TRP A 1 372 ? 13.944 14.457 13.106 1.00 86.69 372 TRP A O 1
ATOM 3035 N N . LEU A 1 373 ? 12.079 14.168 14.323 1.00 87.75 373 LEU A N 1
ATOM 3036 C CA . LEU A 1 373 ? 12.023 15.545 14.840 1.00 87.75 373 LEU A CA 1
ATOM 3037 C C . LEU A 1 373 ? 13.327 15.990 15.515 1.00 87.75 373 LEU A C 1
ATOM 3039 O O . LEU A 1 373 ? 13.853 17.048 15.172 1.00 87.75 373 LEU A O 1
ATOM 3043 N N . ASP A 1 374 ? 13.897 15.170 16.401 1.00 85.12 374 ASP A N 1
ATOM 3044 C CA . ASP A 1 374 ? 15.157 15.497 17.090 1.00 85.12 374 ASP A CA 1
ATOM 3045 C C . ASP A 1 374 ? 16.337 15.581 16.112 1.00 85.12 374 ASP A C 1
ATOM 3047 O O . ASP A 1 374 ? 17.182 16.478 16.193 1.00 85.12 374 ASP A O 1
ATOM 3051 N N . SER A 1 375 ? 16.359 14.672 15.131 1.00 84.25 375 SER A N 1
ATOM 3052 C CA . SER A 1 375 ? 17.382 14.661 14.081 1.00 84.25 375 SER A CA 1
ATOM 3053 C C . SER A 1 375 ? 17.309 15.924 13.230 1.00 84.25 375 SER A C 1
ATOM 3055 O O . SER A 1 375 ? 18.352 16.497 12.919 1.00 84.25 375 SER A O 1
ATOM 3057 N N . ILE A 1 376 ? 16.097 16.380 12.891 1.00 84.50 376 ILE A N 1
ATOM 3058 C CA . ILE A 1 376 ? 15.871 17.606 12.119 1.00 84.50 376 ILE A CA 1
ATOM 3059 C C . ILE A 1 376 ? 16.186 18.852 12.940 1.00 84.50 376 ILE A C 1
ATOM 3061 O O . ILE A 1 376 ? 16.874 19.728 12.419 1.00 84.50 376 ILE A O 1
ATOM 3065 N N . LYS A 1 377 ? 15.780 18.914 14.217 1.00 86.31 377 LYS A N 1
ATOM 3066 C CA . LYS A 1 377 ? 16.129 20.029 15.116 1.00 86.31 377 LYS A CA 1
ATOM 3067 C C . LYS A 1 377 ? 17.634 20.272 15.106 1.00 86.31 377 LYS A C 1
ATOM 3069 O O . LYS A 1 377 ? 18.082 21.402 14.929 1.00 86.31 377 LYS A O 1
ATOM 3074 N N . SER A 1 378 ? 18.409 19.194 15.227 1.00 85.19 378 SER A N 1
ATOM 3075 C CA . SER A 1 378 ? 19.866 19.276 15.221 1.00 85.19 378 SER A CA 1
ATOM 3076 C C . SER A 1 378 ? 20.476 19.404 13.815 1.00 85.19 378 SER A C 1
ATOM 3078 O O . SER A 1 378 ? 21.542 19.996 13.708 1.00 85.19 378 SER A O 1
ATOM 3080 N N . ALA A 1 379 ? 19.841 18.911 12.743 1.00 82.38 379 ALA A N 1
ATOM 3081 C CA . ALA A 1 379 ? 20.340 19.072 11.368 1.00 82.38 379 ALA A CA 1
ATOM 3082 C C . ALA A 1 379 ? 20.190 20.506 10.845 1.00 82.38 379 ALA A C 1
ATOM 3084 O O . ALA A 1 379 ? 21.061 20.998 10.133 1.00 82.38 379 ALA A O 1
ATOM 3085 N N . LEU A 1 380 ? 19.079 21.155 11.195 1.00 82.50 380 LEU A N 1
ATOM 3086 C CA . LEU A 1 380 ? 18.736 22.513 10.777 1.00 82.50 380 LEU A CA 1
ATOM 3087 C C . LEU A 1 380 ? 19.169 23.577 11.800 1.00 82.50 380 LEU A C 1
ATOM 3089 O O . LEU A 1 380 ? 18.887 24.752 11.607 1.00 82.50 380 LEU A O 1
ATOM 3093 N N . ASN A 1 381 ? 19.852 23.188 12.886 1.00 83.06 381 ASN A N 1
ATOM 3094 C CA . ASN A 1 381 ? 20.260 24.085 13.976 1.00 83.06 381 ASN A CA 1
ATOM 3095 C C . ASN A 1 381 ? 19.107 24.958 14.516 1.00 83.06 381 ASN A C 1
ATOM 3097 O O . ASN A 1 381 ? 19.288 26.144 14.799 1.00 83.06 381 ASN A O 1
ATOM 3101 N N . ILE A 1 382 ? 17.918 24.372 14.682 1.00 85.25 382 ILE A N 1
ATOM 3102 C CA . ILE A 1 382 ? 16.739 25.096 15.171 1.00 85.25 382 ILE A CA 1
ATOM 3103 C C . ILE A 1 382 ? 16.933 25.395 16.658 1.00 85.25 382 ILE A C 1
ATOM 3105 O O . ILE A 1 382 ? 16.883 24.500 17.505 1.00 85.25 382 ILE A O 1
ATOM 3109 N N . THR A 1 383 ? 17.169 26.669 16.965 1.00 82.69 383 THR A N 1
ATOM 3110 C CA . THR A 1 383 ? 17.384 27.166 18.334 1.00 82.69 383 THR A CA 1
ATOM 3111 C C . THR A 1 383 ? 16.133 27.790 18.945 1.00 82.69 383 THR A C 1
ATOM 3113 O O . THR A 1 383 ? 16.022 27.846 20.167 1.00 82.69 383 THR A O 1
ATOM 3116 N N . ASP A 1 384 ? 15.188 28.228 18.113 1.00 85.25 384 ASP A N 1
ATOM 3117 C CA . ASP A 1 384 ? 13.932 28.829 18.550 1.00 85.25 384 ASP A CA 1
ATOM 3118 C C . ASP A 1 384 ? 12.878 27.760 18.884 1.00 85.25 384 ASP A C 1
ATOM 3120 O O . ASP A 1 384 ? 12.471 26.960 18.036 1.00 85.25 384 ASP A O 1
ATOM 3124 N N . GLU A 1 385 ? 12.418 27.757 20.136 1.00 85.06 385 GLU A N 1
ATOM 3125 C CA . GLU A 1 385 ? 11.408 26.810 20.624 1.00 85.06 385 GLU A CA 1
ATOM 3126 C C . GLU A 1 385 ? 10.024 27.061 20.006 1.00 85.06 385 GLU A C 1
ATOM 3128 O O . GLU A 1 385 ? 9.252 26.114 19.852 1.00 85.06 385 GLU A O 1
ATOM 3133 N N . LEU A 1 386 ? 9.702 28.296 19.594 1.00 85.88 386 LEU A N 1
ATOM 3134 C CA . LEU A 1 386 ? 8.427 28.588 18.924 1.00 85.88 386 LEU A CA 1
ATOM 3135 C C . LEU A 1 386 ? 8.372 27.928 17.541 1.00 85.88 386 LEU A C 1
ATOM 3137 O O . LEU A 1 386 ? 7.406 27.233 17.225 1.00 85.88 386 LEU A O 1
ATOM 3141 N N . THR A 1 387 ? 9.438 28.080 16.757 1.00 85.75 387 THR A N 1
ATOM 3142 C CA . THR A 1 387 ? 9.607 27.438 15.448 1.00 85.75 387 THR A CA 1
ATOM 3143 C C . THR A 1 387 ? 9.547 25.918 15.568 1.00 85.75 387 THR A C 1
ATOM 3145 O O . THR A 1 387 ? 8.827 25.261 14.816 1.00 85.75 387 THR A O 1
ATOM 3148 N N . PHE A 1 388 ? 10.257 25.338 16.542 1.00 88.00 388 PHE A N 1
ATOM 3149 C CA . PHE A 1 388 ? 10.226 23.890 16.744 1.00 88.00 388 PHE A CA 1
ATOM 3150 C C . PHE A 1 388 ? 8.837 23.398 17.175 1.00 88.00 388 PHE A C 1
ATOM 3152 O O . PHE A 1 388 ? 8.355 22.397 16.650 1.00 88.00 388 PHE A O 1
ATOM 3159 N N . SER A 1 389 ? 8.151 24.131 18.056 1.00 86.44 389 SER A N 1
ATOM 3160 C CA . SER A 1 389 ? 6.777 23.819 18.466 1.00 86.44 389 SER A CA 1
ATOM 3161 C C . SER A 1 389 ? 5.794 23.840 17.287 1.00 86.44 389 SER A C 1
ATOM 3163 O O . SER A 1 389 ? 4.987 22.918 17.144 1.00 86.44 389 SER A O 1
ATOM 3165 N N . ALA A 1 390 ? 5.918 24.814 16.376 1.00 87.19 390 ALA A N 1
ATOM 3166 C CA . ALA A 1 390 ? 5.122 24.860 15.147 1.00 87.19 390 ALA A CA 1
ATOM 3167 C C . ALA A 1 390 ? 5.345 23.616 14.264 1.00 87.19 390 ALA A C 1
ATOM 3169 O O . ALA A 1 390 ? 4.384 23.010 13.787 1.00 87.19 390 ALA A O 1
ATOM 3170 N N . ILE A 1 391 ? 6.599 23.168 14.115 1.00 88.81 391 ILE A N 1
ATOM 3171 C CA . ILE A 1 391 ? 6.929 21.942 13.370 1.00 88.81 391 ILE A CA 1
ATOM 3172 C C . ILE A 1 391 ? 6.295 20.714 14.028 1.00 88.81 391 ILE A C 1
ATOM 3174 O O . ILE A 1 391 ? 5.728 19.876 13.325 1.00 88.81 391 ILE A O 1
ATOM 3178 N N . ILE A 1 392 ? 6.353 20.594 15.359 1.00 89.94 392 ILE A N 1
ATOM 3179 C CA . ILE A 1 392 ? 5.730 19.474 16.079 1.00 89.94 392 ILE A CA 1
ATOM 3180 C C . ILE A 1 392 ? 4.211 19.477 15.863 1.00 89.94 392 ILE A C 1
ATOM 3182 O O . ILE A 1 392 ? 3.632 18.418 15.613 1.00 89.94 392 ILE A O 1
ATOM 3186 N N . HIS A 1 393 ? 3.561 20.641 15.928 1.00 88.56 393 HIS A N 1
ATOM 3187 C CA . HIS A 1 393 ? 2.112 20.756 15.733 1.00 88.56 393 HIS A CA 1
ATOM 3188 C C . HIS A 1 393 ? 1.692 20.344 14.315 1.00 88.56 393 HIS A C 1
ATOM 3190 O O . HIS A 1 393 ? 0.834 19.470 14.150 1.00 88.56 393 HIS A O 1
ATOM 3196 N N . ASN A 1 394 ? 2.390 20.855 13.296 1.00 87.94 394 ASN A N 1
ATOM 3197 C CA . ASN A 1 394 ? 2.192 20.468 11.894 1.00 87.94 394 ASN A CA 1
ATOM 3198 C C . ASN A 1 394 ? 2.442 18.971 11.675 1.00 87.94 394 ASN A C 1
ATOM 3200 O O . ASN A 1 394 ? 1.688 18.284 10.978 1.00 87.94 394 ASN A O 1
ATOM 3204 N N . SER A 1 395 ? 3.468 18.439 12.340 1.00 90.38 395 SER A N 1
ATOM 3205 C CA . SER A 1 395 ? 3.782 17.015 12.320 1.00 90.38 395 SER A CA 1
ATOM 3206 C C . SER A 1 395 ? 2.637 16.199 12.916 1.00 90.38 395 SER A C 1
ATOM 3208 O O . SER A 1 395 ? 2.171 15.236 12.309 1.00 90.38 395 SER A O 1
ATOM 3210 N N . LEU A 1 396 ? 2.099 16.618 14.067 1.00 90.69 396 LEU A N 1
ATOM 3211 C CA . LEU A 1 396 ? 1.000 15.926 14.740 1.00 90.69 396 LEU A CA 1
ATOM 3212 C C . LEU A 1 396 ? -0.250 15.916 13.875 1.00 90.69 396 LEU A C 1
ATOM 3214 O O . LEU A 1 396 ? -0.872 14.864 13.732 1.00 90.69 396 LEU A O 1
ATOM 3218 N N . LYS A 1 397 ? -0.569 17.044 13.233 1.00 87.44 397 LYS A N 1
ATOM 3219 C CA . LYS A 1 397 ? -1.709 17.202 12.321 1.00 87.44 397 LYS A CA 1
ATOM 3220 C C . LYS A 1 397 ? -1.696 16.171 11.187 1.00 87.44 397 LYS A C 1
ATOM 3222 O O . LYS A 1 397 ? -2.750 15.633 10.855 1.00 87.44 397 LYS A O 1
ATOM 3227 N N . MET A 1 398 ? -0.522 15.792 10.680 1.00 85.62 398 MET A N 1
ATOM 3228 C CA . MET A 1 398 ? -0.360 14.902 9.516 1.00 85.62 398 MET A CA 1
ATOM 3229 C C . MET A 1 398 ? 0.128 13.469 9.850 1.00 85.62 398 MET A C 1
ATOM 3231 O O . MET A 1 398 ? 0.162 12.603 8.974 1.00 85.62 398 MET A O 1
ATOM 3235 N N . SER A 1 399 ? 0.460 13.170 11.113 1.00 89.69 399 SER A N 1
ATOM 3236 C CA . SER A 1 399 ? 0.842 11.815 11.558 1.00 89.69 399 SER A CA 1
ATOM 3237 C C . SER A 1 399 ? -0.293 10.788 11.462 1.00 89.69 399 SER A C 1
ATOM 3239 O O . SER A 1 399 ? -1.470 11.126 11.546 1.00 89.69 399 SER A O 1
ATOM 3241 N N . ILE A 1 400 ? 0.043 9.505 11.358 1.00 90.75 400 ILE A N 1
ATOM 3242 C CA . ILE A 1 400 ? -0.937 8.409 11.402 1.00 90.75 400 ILE A CA 1
ATOM 3243 C C . ILE A 1 400 ? -0.832 7.705 12.752 1.00 90.75 400 ILE A C 1
ATOM 3245 O O . ILE A 1 400 ? 0.264 7.526 13.271 1.00 90.75 400 ILE A O 1
ATOM 3249 N N . SER A 1 401 ? -1.953 7.295 13.340 1.00 91.06 401 SER A N 1
ATOM 3250 C CA . SER A 1 401 ? -1.898 6.546 14.595 1.00 91.06 401 SER A CA 1
ATOM 3251 C C . SER A 1 401 ? -1.249 5.178 14.384 1.00 91.06 401 SER A C 1
ATOM 3253 O O . SER A 1 401 ? -1.604 4.436 13.465 1.00 91.06 401 SER A O 1
ATOM 3255 N N . LYS A 1 402 ? -0.287 4.834 15.239 1.00 92.81 402 LYS A N 1
ATOM 3256 C CA . LYS A 1 402 ? 0.528 3.621 15.094 1.00 92.81 402 LYS A CA 1
ATOM 3257 C C . LYS A 1 402 ? -0.272 2.321 15.228 1.00 92.81 402 LYS A C 1
ATOM 3259 O O . LYS A 1 402 ? 0.149 1.297 14.696 1.00 92.81 402 LYS A O 1
ATOM 3264 N N . HIS A 1 403 ? -1.436 2.361 15.877 1.00 92.19 403 HIS A N 1
ATOM 3265 C CA . HIS A 1 403 ? -2.299 1.191 16.069 1.00 92.19 403 HIS A CA 1
ATOM 3266 C C . HIS A 1 403 ? -2.822 0.584 14.759 1.00 92.19 403 HIS A C 1
ATOM 3268 O O . HIS A 1 403 ? -3.167 -0.593 14.737 1.00 92.19 403 HIS A O 1
ATOM 3274 N N . PHE A 1 404 ? -2.822 1.340 13.655 1.00 92.50 404 PHE A N 1
ATOM 3275 C CA . PHE A 1 404 ? -3.202 0.821 12.343 1.00 92.50 404 PHE A CA 1
ATOM 3276 C C . PHE A 1 404 ? -2.140 -0.077 11.699 1.00 92.50 404 PHE A C 1
ATOM 3278 O O . PHE A 1 404 ? -2.475 -0.879 10.830 1.00 92.50 404 PHE A O 1
ATOM 3285 N N . LEU A 1 405 ? -0.864 0.046 12.084 1.00 91.25 405 LEU A N 1
ATOM 3286 C CA . LEU A 1 405 ? 0.246 -0.645 11.413 1.00 91.25 405 LEU A CA 1
ATOM 3287 C C . LEU A 1 405 ? 0.058 -2.165 11.265 1.00 91.25 405 LEU A C 1
ATOM 3289 O O . LEU A 1 405 ? 0.319 -2.665 10.167 1.00 91.25 405 LEU A O 1
ATOM 3293 N N . PRO A 1 406 ? -0.411 -2.904 12.293 1.00 92.81 406 PRO A N 1
ATOM 3294 C CA . PRO A 1 406 ? -0.626 -4.349 12.190 1.00 92.81 406 PRO A CA 1
ATOM 3295 C C . PRO A 1 406 ? -1.732 -4.744 11.203 1.00 92.81 406 PRO A C 1
ATOM 3297 O O . PRO A 1 406 ? -1.773 -5.889 10.760 1.00 92.81 406 PRO A O 1
ATOM 3300 N N . TYR A 1 407 ? -2.618 -3.808 10.855 1.00 94.38 407 TYR A N 1
ATOM 3301 C CA . TYR A 1 407 ? -3.770 -4.038 9.985 1.00 94.38 407 TYR A CA 1
ATOM 3302 C C . TYR A 1 407 ? -3.482 -3.710 8.521 1.00 94.38 407 TYR A C 1
ATOM 3304 O O . TYR A 1 407 ? -4.305 -3.992 7.659 1.00 94.38 407 TYR A O 1
ATOM 3312 N N . PHE A 1 408 ? -2.317 -3.153 8.193 1.00 95.38 408 PHE A N 1
ATOM 3313 C CA . PHE A 1 408 ? -1.910 -2.977 6.803 1.00 95.38 408 PHE A CA 1
ATOM 3314 C C . PHE A 1 408 ? -1.076 -4.156 6.313 1.00 95.38 408 PHE A C 1
ATOM 3316 O O . PHE A 1 408 ? -0.125 -4.584 6.969 1.00 95.38 408 PHE A O 1
ATOM 3323 N N . ALA A 1 409 ? -1.375 -4.607 5.097 1.00 95.81 409 ALA A N 1
ATOM 3324 C CA . ALA A 1 409 ? -0.591 -5.579 4.357 1.00 95.81 409 ALA A CA 1
ATOM 3325 C C . ALA A 1 409 ? 0.897 -5.197 4.299 1.00 95.81 409 ALA A C 1
ATOM 3327 O O . ALA A 1 409 ? 1.301 -4.033 4.436 1.00 95.81 409 ALA A O 1
ATOM 3328 N N . ASN A 1 410 ? 1.731 -6.198 4.064 1.00 94.62 410 ASN A N 1
ATOM 3329 C CA . ASN A 1 410 ? 3.130 -5.985 3.755 1.00 94.62 410 ASN A CA 1
ATOM 3330 C C . ASN A 1 410 ? 3.289 -5.646 2.273 1.00 94.62 410 ASN A C 1
ATOM 3332 O O . ASN A 1 410 ? 2.504 -6.077 1.424 1.00 94.62 410 ASN A O 1
ATOM 3336 N N . VAL A 1 411 ? 4.322 -4.861 1.976 1.00 93.38 411 VAL A N 1
ATOM 3337 C CA . VAL A 1 411 ? 4.702 -4.498 0.613 1.00 93.38 411 VAL A CA 1
ATOM 3338 C C . VAL A 1 411 ? 6.127 -4.974 0.378 1.00 93.38 411 VAL A C 1
ATOM 3340 O O . VAL A 1 411 ? 7.027 -4.645 1.146 1.00 93.38 411 VAL A O 1
ATOM 3343 N N . SER A 1 412 ? 6.338 -5.784 -0.657 1.00 91.56 412 SER A N 1
ATOM 3344 C CA . SER A 1 412 ? 7.682 -6.247 -1.027 1.00 91.56 412 SER A CA 1
ATOM 3345 C C . SER A 1 412 ? 8.521 -5.081 -1.580 1.00 91.56 412 SER A C 1
ATOM 3347 O O . SER A 1 412 ? 7.926 -4.164 -2.148 1.00 91.56 412 SER A O 1
ATOM 3349 N N . PRO A 1 413 ? 9.862 -5.170 -1.620 1.00 84.94 413 PRO A N 1
ATOM 3350 C CA . PRO A 1 413 ? 10.716 -4.160 -2.269 1.00 84.94 413 PRO A CA 1
ATOM 3351 C C . PRO A 1 413 ? 10.358 -3.848 -3.736 1.00 84.94 413 PRO A C 1
ATOM 3353 O O . PRO A 1 413 ? 10.596 -2.747 -4.229 1.00 84.94 413 PRO A O 1
ATOM 3356 N N . ASN A 1 414 ? 9.745 -4.808 -4.437 1.00 86.75 414 ASN A N 1
ATOM 3357 C CA . ASN A 1 414 ? 9.290 -4.666 -5.822 1.00 86.75 414 ASN A CA 1
ATOM 3358 C C . ASN A 1 414 ? 7.833 -4.199 -5.959 1.00 86.75 414 ASN A C 1
ATOM 3360 O O . ASN A 1 414 ? 7.308 -4.150 -7.066 1.00 86.75 414 ASN A O 1
ATOM 3364 N N . GLY A 1 415 ? 7.174 -3.832 -4.859 1.00 90.75 415 GLY A N 1
ATOM 3365 C CA . GLY A 1 415 ? 5.829 -3.265 -4.868 1.00 90.75 415 GLY A CA 1
ATOM 3366 C C . GLY A 1 415 ? 4.694 -4.265 -5.091 1.00 90.75 415 GLY A C 1
ATOM 3367 O O . GLY A 1 415 ? 3.707 -3.926 -5.745 1.00 90.75 415 GLY A O 1
ATOM 3368 N N . ALA A 1 416 ? 4.823 -5.491 -4.580 1.00 94.81 416 ALA A N 1
ATOM 3369 C CA . ALA A 1 416 ? 3.740 -6.460 -4.422 1.00 94.81 416 ALA A CA 1
ATOM 3370 C C . ALA A 1 416 ? 3.107 -6.381 -3.024 1.00 94.81 416 ALA A C 1
ATOM 3372 O O . ALA A 1 416 ? 3.816 -6.134 -2.051 1.00 94.81 416 ALA A O 1
ATOM 3373 N N . LEU A 1 417 ? 1.802 -6.643 -2.925 1.00 96.44 417 LEU A N 1
ATOM 3374 C CA . LEU A 1 417 ? 1.052 -6.730 -1.668 1.00 96.44 417 LEU A CA 1
ATOM 3375 C C . LEU A 1 417 ? 0.957 -8.173 -1.181 1.00 96.44 417 LEU A C 1
ATOM 3377 O O . LEU A 1 417 ? 0.630 -9.067 -1.964 1.00 96.44 417 LEU A O 1
ATOM 3381 N N . PHE A 1 418 ? 1.156 -8.395 0.115 1.00 95.31 418 PHE A N 1
ATOM 3382 C CA . PHE A 1 418 ? 0.948 -9.706 0.720 1.00 95.31 418 PHE A CA 1
ATOM 3383 C C . PHE A 1 418 ? 0.568 -9.620 2.200 1.00 95.31 418 PHE A C 1
ATOM 3385 O O . PHE A 1 418 ? 0.930 -8.673 2.900 1.00 95.31 418 PHE A O 1
ATOM 3392 N N . TYR A 1 419 ? -0.148 -10.634 2.682 1.00 91.25 419 TYR A N 1
ATOM 3393 C CA . TYR A 1 419 ? -0.540 -10.759 4.085 1.00 91.25 419 TYR A CA 1
ATOM 3394 C C . TYR A 1 419 ? 0.236 -11.858 4.810 1.00 91.25 419 TYR A C 1
ATOM 3396 O O . TYR A 1 419 ? 0.599 -12.877 4.225 1.00 91.25 419 TYR A O 1
ATOM 3404 N N . GLY A 1 420 ? 0.428 -11.659 6.115 1.00 83.38 420 GLY A N 1
ATOM 3405 C CA . GLY A 1 420 ? 1.095 -12.611 6.997 1.00 83.38 420 GLY A CA 1
ATOM 3406 C C . GLY A 1 420 ? 2.617 -12.643 6.842 1.00 83.38 420 GLY A C 1
ATOM 3407 O O . GLY A 1 420 ? 3.226 -11.839 6.132 1.00 83.38 420 GLY A O 1
ATOM 3408 N N . ASN A 1 421 ? 3.231 -13.606 7.527 1.00 81.00 421 ASN A N 1
ATOM 3409 C CA . ASN A 1 421 ? 4.679 -13.809 7.553 1.00 81.00 421 ASN A CA 1
ATOM 3410 C C . ASN A 1 421 ? 5.120 -14.734 6.410 1.00 81.00 421 ASN A C 1
ATOM 3412 O O . ASN A 1 421 ? 5.683 -15.803 6.642 1.00 81.00 421 ASN A O 1
ATOM 3416 N N . ILE A 1 422 ? 4.815 -14.349 5.169 1.00 83.12 422 ILE A N 1
ATOM 3417 C CA . ILE A 1 422 ? 5.308 -15.068 3.992 1.00 83.12 422 ILE A CA 1
ATOM 3418 C C . ILE A 1 422 ? 6.799 -14.768 3.859 1.00 83.12 422 ILE A C 1
ATOM 3420 O O . ILE A 1 422 ? 7.195 -13.618 3.676 1.00 83.12 422 ILE A O 1
ATOM 3424 N N . ASP A 1 423 ? 7.629 -15.807 3.926 1.00 85.12 423 ASP A N 1
ATOM 3425 C CA . ASP A 1 423 ? 9.033 -15.686 3.557 1.00 85.12 423 ASP A CA 1
ATOM 3426 C C . ASP A 1 423 ? 9.108 -15.346 2.067 1.00 85.12 423 ASP A C 1
ATOM 3428 O O . ASP A 1 423 ? 8.817 -16.193 1.227 1.00 85.12 423 ASP A O 1
ATOM 3432 N N . ILE A 1 424 ? 9.478 -14.118 1.719 1.00 85.75 424 ILE A N 1
ATOM 3433 C CA . ILE A 1 424 ? 9.655 -13.700 0.322 1.00 85.75 424 ILE A CA 1
ATOM 3434 C C . ILE A 1 424 ? 11.037 -14.074 -0.230 1.00 85.75 424 ILE A C 1
ATOM 3436 O O . ILE A 1 424 ? 11.310 -13.855 -1.409 1.00 85.75 424 ILE A O 1
ATOM 3440 N N . THR A 1 425 ? 11.901 -14.693 0.583 1.00 86.31 425 THR A N 1
ATOM 3441 C CA . THR A 1 425 ? 13.213 -15.158 0.134 1.00 86.31 425 THR A CA 1
ATOM 3442 C C . THR A 1 425 ? 13.044 -16.180 -0.984 1.00 86.31 425 THR A C 1
ATOM 3444 O O . THR A 1 425 ? 12.229 -17.111 -0.915 1.00 86.31 425 THR A O 1
ATOM 3447 N N . ASN A 1 426 ? 13.850 -16.010 -2.029 1.00 88.12 426 ASN A N 1
ATOM 3448 C CA . ASN A 1 426 ? 13.828 -16.828 -3.234 1.00 88.12 426 ASN A CA 1
ATOM 3449 C C . ASN A 1 426 ? 12.472 -16.864 -3.960 1.00 88.12 426 ASN A C 1
ATOM 3451 O O . ASN A 1 426 ? 12.071 -17.906 -4.484 1.00 88.12 426 ASN A O 1
ATOM 3455 N N . LYS A 1 427 ? 11.727 -15.757 -3.945 1.00 92.31 427 LYS A N 1
ATOM 3456 C CA . LYS A 1 427 ? 10.457 -15.596 -4.661 1.00 92.31 427 LYS A CA 1
ATOM 3457 C C . LYS A 1 427 ? 10.483 -14.266 -5.389 1.00 92.31 427 LYS A C 1
ATOM 3459 O O . LYS A 1 427 ? 10.984 -13.280 -4.858 1.00 92.31 427 LYS A O 1
ATOM 3464 N N . VAL A 1 428 ? 9.921 -14.232 -6.590 1.00 93.38 428 VAL A N 1
ATOM 3465 C CA . VAL A 1 428 ? 9.830 -12.990 -7.364 1.00 93.38 428 VAL A CA 1
ATOM 3466 C C . VAL A 1 428 ? 8.389 -12.523 -7.346 1.00 93.38 428 VAL A C 1
ATOM 3468 O O . VAL A 1 428 ? 7.541 -13.078 -8.041 1.00 93.38 428 VAL A O 1
ATOM 3471 N N . LEU A 1 429 ? 8.111 -11.497 -6.548 1.00 94.44 429 LEU A N 1
ATOM 3472 C CA . LEU A 1 429 ? 6.815 -10.829 -6.529 1.00 94.44 429 LEU A CA 1
ATOM 3473 C C . LEU A 1 429 ? 6.941 -9.522 -7.310 1.00 94.44 429 LEU A C 1
ATOM 3475 O O . LEU A 1 429 ? 7.518 -8.551 -6.829 1.00 94.44 429 LEU A O 1
ATOM 3479 N N . GLN A 1 430 ? 6.459 -9.515 -8.549 1.00 93.25 430 GLN A N 1
ATOM 3480 C CA . GLN A 1 430 ? 6.542 -8.338 -9.407 1.00 93.25 430 GLN A CA 1
ATOM 3481 C C . GLN A 1 430 ? 5.531 -7.255 -8.988 1.00 93.25 430 GLN A C 1
ATOM 3483 O O . GLN A 1 430 ? 4.514 -7.568 -8.355 1.00 93.25 430 GLN A O 1
ATOM 3488 N N . PRO A 1 431 ? 5.764 -5.996 -9.403 1.00 92.69 431 PRO A N 1
ATOM 3489 C CA . PRO A 1 431 ? 4.882 -4.871 -9.122 1.00 92.69 431 PRO A CA 1
ATOM 3490 C C . PRO A 1 431 ? 3.395 -5.150 -9.329 1.00 92.69 431 PRO A C 1
ATOM 3492 O O . PRO A 1 431 ? 2.962 -5.702 -10.348 1.00 92.69 431 PRO A O 1
ATOM 3495 N N . GLY A 1 432 ? 2.593 -4.761 -8.343 1.00 93.31 432 GLY A N 1
ATOM 3496 C CA . GLY A 1 432 ? 1.141 -4.866 -8.407 1.00 93.31 432 GLY A CA 1
ATOM 3497 C C . GLY A 1 432 ? 0.584 -6.271 -8.233 1.00 93.31 432 GLY A C 1
ATOM 3498 O O . GLY A 1 432 ? -0.635 -6.433 -8.319 1.00 93.31 432 GLY A O 1
ATOM 3499 N N . SER A 1 433 ? 1.434 -7.280 -8.018 1.00 96.00 433 SER A N 1
ATOM 3500 C CA . SER A 1 433 ? 0.952 -8.599 -7.616 1.00 96.00 433 SER A CA 1
ATOM 3501 C C . SER A 1 433 ? 0.376 -8.561 -6.196 1.00 96.00 433 SER A C 1
ATOM 3503 O O . SER A 1 433 ? 0.804 -7.756 -5.366 1.00 96.00 433 SER A O 1
ATOM 3505 N N . ILE A 1 434 ? -0.652 -9.375 -5.942 1.00 97.25 434 ILE A N 1
ATOM 3506 C CA . ILE A 1 434 ? -1.385 -9.410 -4.669 1.00 97.25 434 ILE A CA 1
ATOM 3507 C C . ILE A 1 434 ? -1.520 -10.858 -4.206 1.00 97.25 434 ILE A C 1
ATOM 3509 O O . ILE A 1 434 ? -2.083 -11.690 -4.922 1.00 97.25 434 ILE A O 1
ATOM 3513 N N . LEU A 1 435 ? -1.036 -11.147 -3.002 1.00 96.19 435 LEU A N 1
ATOM 3514 C CA . LEU A 1 435 ? -1.205 -12.428 -2.327 1.00 96.19 435 LEU A CA 1
ATOM 3515 C C . LEU A 1 435 ? -2.198 -12.237 -1.181 1.00 96.19 435 LEU A C 1
ATOM 3517 O O . LEU A 1 435 ? -1.920 -11.510 -0.224 1.00 96.19 435 LEU A O 1
ATOM 3521 N N . GLN A 1 436 ? -3.356 -12.887 -1.278 1.00 94.06 436 GLN A N 1
ATOM 3522 C CA . GLN A 1 436 ? -4.298 -12.951 -0.163 1.00 94.06 436 GLN A CA 1
ATOM 3523 C C . GLN A 1 436 ? -3.720 -13.776 0.999 1.00 94.06 436 GLN A C 1
ATOM 3525 O O . GLN A 1 436 ? -2.715 -14.475 0.864 1.00 94.06 436 GLN A O 1
ATOM 3530 N N . GLU A 1 437 ? -4.376 -13.715 2.158 1.00 90.31 437 GLU A N 1
ATOM 3531 C CA . GLU A 1 437 ? -4.026 -14.548 3.313 1.00 90.31 437 GLU A CA 1
ATOM 3532 C C . GLU A 1 437 ? -4.012 -16.043 2.951 1.00 90.31 437 GLU A C 1
ATOM 3534 O O . GLU A 1 437 ? -4.832 -16.506 2.156 1.00 90.31 437 GLU A O 1
ATOM 3539 N N . ASN A 1 438 ? -3.143 -16.827 3.592 1.00 89.00 438 ASN A N 1
ATOM 3540 C CA . ASN A 1 438 ? -3.046 -18.283 3.408 1.00 89.00 438 ASN A CA 1
ATOM 3541 C C . ASN A 1 438 ? -2.682 -18.728 1.977 1.00 89.00 438 ASN A C 1
ATOM 3543 O O . ASN A 1 438 ? -3.114 -19.793 1.533 1.00 89.00 438 ASN A O 1
ATOM 3547 N N . VAL A 1 439 ? -1.925 -17.918 1.235 1.00 91.75 439 VAL A N 1
ATOM 3548 C CA . VAL A 1 439 ? -1.286 -18.340 -0.021 1.00 91.75 439 VAL A CA 1
ATOM 3549 C C . VAL A 1 439 ? 0.042 -19.026 0.297 1.00 91.75 439 VAL A C 1
ATOM 3551 O O . VAL A 1 439 ? 0.870 -18.469 1.015 1.00 91.75 439 VAL A O 1
ATOM 3554 N N . ASP A 1 440 ? 0.257 -20.214 -0.269 1.00 90.88 440 ASP A N 1
ATOM 3555 C CA . ASP A 1 440 ? 1.544 -20.910 -0.214 1.00 90.88 440 ASP A CA 1
ATOM 3556 C C . ASP A 1 440 ? 2.325 -20.671 -1.512 1.00 90.88 440 ASP A C 1
ATOM 3558 O O . ASP A 1 440 ? 1.864 -20.995 -2.611 1.00 90.88 440 ASP A O 1
ATOM 3562 N N . CYS A 1 441 ? 3.519 -20.095 -1.387 1.00 90.81 441 CYS A N 1
ATOM 3563 C CA . CYS A 1 441 ? 4.428 -19.872 -2.502 1.00 90.81 441 CYS A CA 1
ATOM 3564 C C . CYS A 1 441 ? 5.682 -20.729 -2.332 1.00 90.81 441 CYS A C 1
ATOM 3566 O O . CYS A 1 441 ? 6.528 -20.474 -1.474 1.00 90.81 441 CYS A O 1
ATOM 3568 N N . GLY A 1 442 ? 5.849 -21.708 -3.217 1.00 90.62 442 GLY A N 1
ATOM 3569 C CA . GLY A 1 442 ? 7.035 -22.546 -3.298 1.00 90.62 442 GLY A CA 1
ATOM 3570 C C . GLY A 1 442 ? 8.294 -21.756 -3.663 1.00 90.62 442 GLY A C 1
ATOM 3571 O O . GLY A 1 442 ? 8.243 -20.631 -4.167 1.00 90.62 442 GLY A O 1
ATOM 3572 N N . LYS A 1 443 ? 9.461 -22.360 -3.421 1.00 92.00 443 LYS A N 1
ATOM 3573 C CA . LYS A 1 443 ? 10.763 -21.767 -3.770 1.00 92.00 443 LYS A CA 1
ATOM 3574 C C . LYS A 1 443 ? 10.863 -21.481 -5.268 1.00 92.00 443 LYS A C 1
ATOM 3576 O O . LYS A 1 443 ? 10.379 -22.265 -6.082 1.00 92.00 443 LYS A O 1
ATOM 3581 N N . CYS A 1 444 ? 11.517 -20.379 -5.613 1.00 90.88 444 CYS A N 1
ATOM 3582 C CA . CYS A 1 444 ? 11.718 -19.920 -6.984 1.00 90.88 444 CYS A CA 1
ATOM 3583 C C . CYS A 1 444 ? 10.416 -19.713 -7.771 1.00 90.88 444 CYS A C 1
ATOM 3585 O O . CYS A 1 444 ? 10.423 -19.729 -8.999 1.00 90.88 444 CYS A O 1
ATOM 3587 N N . SER A 1 445 ? 9.288 -19.542 -7.074 1.00 93.88 445 SER A N 1
ATOM 3588 C CA . SER A 1 445 ? 8.033 -19.175 -7.719 1.00 93.88 445 SER A CA 1
ATOM 3589 C C . SER A 1 445 ? 8.021 -17.691 -8.080 1.00 93.88 445 SER A C 1
ATOM 3591 O O . SER A 1 445 ? 8.676 -16.864 -7.434 1.00 93.88 445 SER A O 1
ATOM 3593 N N . MET A 1 446 ? 7.281 -17.354 -9.134 1.00 94.38 446 MET A N 1
ATOM 3594 C CA . MET A 1 446 ? 7.164 -15.983 -9.617 1.00 94.38 446 MET A CA 1
ATOM 3595 C C . MET A 1 446 ? 5.701 -15.568 -9.735 1.00 94.38 446 MET A C 1
ATOM 3597 O O . MET A 1 446 ? 4.897 -16.224 -10.393 1.00 94.38 446 MET A O 1
ATOM 3601 N N . MET A 1 447 ? 5.356 -14.431 -9.155 1.00 94.94 447 MET A N 1
ATOM 3602 C CA . MET A 1 447 ? 4.097 -13.752 -9.414 1.00 94.94 447 MET A CA 1
ATOM 3603 C C . MET A 1 447 ? 4.365 -12.554 -10.305 1.00 94.94 447 MET A C 1
ATOM 3605 O O . MET A 1 447 ? 4.964 -11.572 -9.876 1.00 94.94 447 MET A O 1
ATOM 3609 N N . MET A 1 448 ? 3.946 -12.649 -11.567 1.00 93.56 448 MET A N 1
ATOM 3610 C CA . MET A 1 448 ? 4.185 -11.591 -12.546 1.00 93.56 448 MET A CA 1
ATOM 3611 C C . MET A 1 448 ? 3.268 -10.388 -12.291 1.00 93.56 448 MET A C 1
ATOM 3613 O O . MET A 1 448 ? 2.264 -10.490 -11.579 1.00 93.56 448 MET A O 1
ATOM 3617 N N . ALA A 1 449 ? 3.589 -9.245 -12.895 1.00 92.31 449 ALA A N 1
ATOM 3618 C CA . ALA A 1 449 ? 2.931 -7.980 -12.582 1.00 92.31 449 ALA A CA 1
ATOM 3619 C C . ALA A 1 449 ? 1.391 -8.046 -12.656 1.00 92.31 449 ALA A C 1
ATOM 3621 O O . ALA A 1 449 ? 0.808 -8.607 -13.594 1.00 92.31 449 ALA A O 1
ATOM 3622 N N . GLY A 1 450 ? 0.725 -7.485 -11.645 1.00 92.50 450 GLY A N 1
ATOM 3623 C CA . GLY A 1 450 ? -0.741 -7.454 -11.542 1.00 92.50 450 GLY A CA 1
ATOM 3624 C C . GLY A 1 450 ? -1.435 -8.808 -11.322 1.00 92.50 450 GLY A C 1
ATOM 3625 O O . GLY A 1 450 ? -2.665 -8.873 -11.398 1.00 92.50 450 GLY A O 1
ATOM 3626 N N . SER A 1 451 ? -0.692 -9.902 -11.115 1.00 96.12 451 SER A N 1
ATOM 3627 C CA . SER A 1 451 ? -1.282 -11.213 -10.806 1.00 96.12 451 SER A CA 1
ATOM 3628 C C . SER A 1 451 ? -1.834 -11.270 -9.378 1.00 96.12 451 SER A C 1
ATOM 3630 O O . SER A 1 451 ? -1.337 -10.600 -8.478 1.00 96.12 451 SER A O 1
ATOM 3632 N N . VAL A 1 452 ? -2.884 -12.061 -9.165 1.00 97.25 452 VAL A N 1
ATOM 3633 C CA . VAL A 1 452 ? -3.553 -12.198 -7.865 1.00 97.25 452 VAL A CA 1
ATOM 3634 C C . VAL A 1 452 ? -3.586 -13.668 -7.470 1.00 97.25 452 VAL A C 1
ATOM 3636 O O . VAL A 1 452 ? -4.095 -14.485 -8.236 1.00 97.25 452 VAL A O 1
ATOM 3639 N N . ALA A 1 453 ? -3.086 -14.005 -6.285 1.00 95.50 453 ALA A N 1
ATOM 3640 C CA . ALA A 1 453 ? -3.227 -15.330 -5.694 1.00 95.50 453 ALA A CA 1
ATOM 3641 C C . ALA A 1 453 ? -4.304 -15.288 -4.610 1.00 95.50 453 ALA A C 1
ATOM 3643 O O . ALA A 1 453 ? -4.199 -14.520 -3.652 1.00 95.50 453 ALA A O 1
ATOM 3644 N N . LEU A 1 454 ? -5.359 -16.084 -4.797 1.00 94.81 454 LEU A N 1
ATOM 3645 C CA . LEU A 1 454 ? -6.492 -16.121 -3.876 1.00 94.81 454 LEU A CA 1
ATOM 3646 C C . LEU A 1 454 ? -6.168 -16.942 -2.626 1.00 94.81 454 LEU A C 1
ATOM 3648 O O . LEU A 1 454 ? -5.313 -17.827 -2.666 1.00 94.81 454 LEU A O 1
ATOM 3652 N N . SER A 1 455 ? -6.894 -16.705 -1.539 1.00 91.38 455 SER A N 1
ATOM 3653 C CA . SER A 1 455 ? -6.693 -17.411 -0.276 1.00 91.38 455 SER A CA 1
ATOM 3654 C C . SER A 1 455 ? -6.793 -18.931 -0.452 1.00 91.38 455 SER A C 1
ATOM 3656 O O . SER A 1 455 ? -7.723 -19.435 -1.087 1.00 91.38 455 SER A O 1
ATOM 3658 N N . GLY A 1 456 ? -5.809 -19.668 0.075 1.00 89.25 456 GLY A N 1
ATOM 3659 C CA . GLY A 1 456 ? -5.695 -21.122 -0.087 1.00 89.25 456 GLY A CA 1
ATOM 3660 C C . GLY A 1 456 ? -5.102 -21.583 -1.425 1.00 89.25 456 GLY A C 1
ATOM 3661 O O . GLY A 1 456 ? -5.128 -22.779 -1.724 1.00 89.25 456 GLY A O 1
ATOM 3662 N N . SER A 1 457 ? -4.595 -20.667 -2.254 1.00 92.44 457 SER A N 1
ATOM 3663 C CA . SER A 1 457 ? -3.860 -21.019 -3.475 1.00 92.44 457 SER A CA 1
ATOM 3664 C C . SER A 1 457 ? -2.450 -21.506 -3.160 1.00 92.44 457 SER A C 1
ATOM 3666 O O . SER A 1 457 ? -1.810 -21.019 -2.230 1.00 92.44 457 SER A O 1
ATOM 3668 N N . ILE A 1 458 ? -1.956 -22.435 -3.980 1.00 91.56 458 ILE A N 1
ATOM 3669 C CA . ILE A 1 458 ? -0.607 -22.994 -3.871 1.00 91.56 458 ILE A CA 1
ATOM 3670 C C . ILE A 1 458 ? 0.120 -22.762 -5.195 1.00 91.56 458 ILE A C 1
ATOM 3672 O O . ILE A 1 458 ? -0.304 -23.263 -6.238 1.00 91.56 458 ILE A O 1
ATOM 3676 N N . LEU A 1 459 ? 1.228 -22.024 -5.157 1.00 91.88 459 LEU A N 1
ATOM 3677 C CA . LEU A 1 459 ? 2.186 -21.951 -6.255 1.00 91.88 459 LEU A CA 1
ATOM 3678 C C . LEU A 1 459 ? 3.298 -22.961 -5.974 1.00 91.88 459 LEU A C 1
ATOM 3680 O O . LEU A 1 459 ? 4.115 -22.751 -5.083 1.00 91.88 459 LEU A O 1
ATOM 3684 N N . SER A 1 460 ? 3.352 -24.059 -6.728 1.00 91.75 460 SER A N 1
ATOM 3685 C CA . SER A 1 460 ? 4.428 -25.048 -6.575 1.00 91.75 460 SER A CA 1
ATOM 3686 C C . SER A 1 460 ? 5.816 -24.439 -6.865 1.00 91.75 460 SER A C 1
ATOM 3688 O O . SER A 1 460 ? 5.912 -23.414 -7.548 1.00 91.75 460 SER A O 1
ATOM 3690 N N . PRO A 1 461 ? 6.913 -25.044 -6.368 1.00 92.88 461 PRO A N 1
ATOM 3691 C CA . PRO A 1 461 ? 8.260 -24.555 -6.650 1.00 92.88 461 PRO A CA 1
ATOM 3692 C C . PRO A 1 461 ? 8.538 -24.421 -8.153 1.00 92.88 461 PRO A C 1
ATOM 3694 O O . PRO A 1 461 ? 8.148 -25.290 -8.931 1.00 92.88 461 PRO A O 1
ATOM 3697 N N . ASN A 1 462 ? 9.239 -23.356 -8.548 1.00 90.81 462 ASN A N 1
ATOM 3698 C CA . ASN A 1 462 ? 9.545 -22.992 -9.943 1.00 90.81 462 ASN A CA 1
ATOM 3699 C C . ASN A 1 462 ? 8.328 -22.674 -10.839 1.00 90.81 462 ASN A C 1
ATOM 3701 O O . ASN A 1 462 ? 8.481 -22.537 -12.053 1.00 90.81 462 ASN A O 1
ATOM 3705 N N . CYS A 1 463 ? 7.118 -22.548 -10.284 1.00 91.94 463 CYS A N 1
ATOM 3706 C CA . CYS A 1 463 ? 5.958 -22.094 -11.051 1.00 91.94 463 CYS A CA 1
ATOM 3707 C C . CYS A 1 463 ? 5.943 -20.573 -11.193 1.00 91.94 463 CYS A C 1
ATOM 3709 O O . CYS A 1 463 ? 6.353 -19.849 -10.287 1.00 91.94 463 CYS A O 1
ATOM 3711 N N . TYR A 1 464 ? 5.361 -20.079 -12.284 1.00 92.62 464 TYR A N 1
ATOM 3712 C CA . TYR A 1 464 ? 5.043 -18.663 -12.414 1.00 92.62 464 TYR A CA 1
ATOM 3713 C C . TYR A 1 464 ? 3.557 -18.437 -12.699 1.00 92.62 464 TYR A C 1
ATOM 3715 O O . TYR A 1 464 ? 2.929 -19.179 -13.455 1.00 92.62 464 TYR A O 1
ATOM 3723 N N . ALA A 1 465 ? 2.995 -17.391 -12.098 1.00 94.56 465 ALA A N 1
ATOM 3724 C CA . ALA A 1 465 ? 1.672 -16.876 -12.410 1.00 94.56 465 ALA A CA 1
ATOM 3725 C C . ALA A 1 465 ? 1.816 -15.774 -13.472 1.00 94.56 465 ALA A C 1
ATOM 3727 O O . ALA A 1 465 ? 2.459 -14.764 -13.183 1.00 94.56 465 ALA A O 1
ATOM 3728 N N . PRO A 1 466 ? 1.247 -15.928 -14.685 1.00 92.94 466 PRO A N 1
ATOM 3729 C CA . PRO A 1 466 ? 1.377 -14.937 -15.750 1.00 92.94 466 PRO A CA 1
ATOM 3730 C C . PRO A 1 466 ? 0.888 -13.542 -15.356 1.00 92.94 466 PRO A C 1
ATOM 3732 O O . PRO A 1 466 ? 0.130 -13.363 -14.401 1.00 92.94 466 PRO A O 1
ATOM 3735 N N . ARG A 1 467 ? 1.288 -12.538 -16.143 1.00 90.75 467 ARG A N 1
ATOM 3736 C CA . ARG A 1 467 ? 0.871 -11.150 -15.935 1.00 90.75 467 ARG A CA 1
ATOM 3737 C C . ARG A 1 467 ? -0.653 -11.061 -15.874 1.00 90.75 467 ARG A C 1
ATOM 3739 O O . ARG A 1 467 ? -1.340 -11.563 -16.763 1.00 90.75 467 ARG A O 1
ATOM 3746 N N . ASN A 1 468 ? -1.179 -10.394 -14.850 1.00 92.50 468 ASN A N 1
ATOM 3747 C CA . ASN A 1 468 ? -2.613 -10.335 -14.589 1.00 92.50 468 ASN A CA 1
ATOM 3748 C C . ASN A 1 468 ? -3.270 -11.734 -14.555 1.00 92.50 468 ASN A C 1
ATOM 3750 O O . ASN A 1 468 ? -4.392 -11.881 -15.028 1.00 92.50 468 ASN A O 1
ATOM 3754 N N . ALA A 1 469 ? -2.628 -12.790 -14.061 1.00 95.12 469 ALA A N 1
ATOM 3755 C CA . ALA A 1 469 ? -3.320 -14.055 -13.802 1.00 95.12 469 ALA A CA 1
ATOM 3756 C C . ALA A 1 469 ? -4.124 -13.981 -12.493 1.00 95.12 469 ALA A C 1
ATOM 3758 O O . ALA A 1 469 ? -3.841 -13.147 -11.635 1.00 95.12 469 ALA A O 1
ATOM 3759 N N . VAL A 1 470 ? -5.138 -14.838 -12.347 1.00 95.81 470 VAL A N 1
ATOM 3760 C CA . VAL A 1 470 ? -5.730 -15.154 -11.036 1.00 95.81 470 VAL A CA 1
ATOM 3761 C C . VAL A 1 470 ? -5.381 -16.603 -10.731 1.00 95.81 470 VAL A C 1
ATOM 3763 O O . VAL A 1 470 ? -5.767 -17.487 -11.495 1.00 95.81 470 VAL A O 1
ATOM 3766 N N . VAL A 1 471 ? -4.637 -16.841 -9.655 1.00 94.25 471 VAL A N 1
ATOM 3767 C CA . VAL A 1 471 ? -4.338 -18.186 -9.156 1.00 94.25 471 VAL A CA 1
ATOM 3768 C C . VAL A 1 471 ? -5.478 -18.593 -8.230 1.00 94.25 471 VAL A C 1
ATOM 3770 O O . VAL A 1 471 ? -5.767 -17.887 -7.266 1.00 94.25 471 VAL A O 1
ATOM 3773 N N . LEU A 1 472 ? -6.161 -19.682 -8.577 1.00 92.12 472 LEU A N 1
ATOM 3774 C CA . LEU A 1 472 ? -7.315 -20.200 -7.844 1.00 92.12 472 LEU A CA 1
ATOM 3775 C C . LEU A 1 472 ? -6.882 -21.254 -6.811 1.00 92.12 472 LEU A C 1
ATOM 3777 O O . LEU A 1 472 ? -5.916 -21.983 -7.060 1.00 92.12 472 LEU A O 1
ATOM 3781 N N . PRO A 1 473 ? -7.620 -21.405 -5.698 1.00 89.69 473 PRO A N 1
ATOM 3782 C CA . PRO A 1 473 ? -7.364 -22.466 -4.735 1.00 89.69 473 PRO A CA 1
ATOM 3783 C C . PRO A 1 473 ? -7.733 -23.841 -5.309 1.00 89.69 473 PRO A C 1
ATOM 3785 O O . PRO A 1 473 ? -8.726 -23.996 -6.023 1.00 89.69 473 PRO A O 1
ATOM 3788 N N . LEU A 1 474 ? -6.971 -24.875 -4.933 1.00 83.44 474 LEU A N 1
ATOM 3789 C CA . LEU A 1 474 ? -7.218 -26.263 -5.362 1.00 83.44 474 LEU A CA 1
ATOM 3790 C C . LEU A 1 474 ? -8.534 -26.842 -4.824 1.00 83.44 474 LEU A C 1
ATOM 3792 O O . LEU A 1 474 ? -9.045 -27.814 -5.371 1.00 83.44 474 LEU A O 1
ATOM 3796 N N . SER A 1 475 ? -9.096 -26.241 -3.772 1.00 80.75 475 SER A N 1
ATOM 3797 C CA . SER A 1 475 ? -10.354 -26.666 -3.144 1.00 80.75 475 SER A CA 1
ATOM 3798 C C . SER A 1 475 ? -11.570 -26.582 -4.073 1.00 80.75 475 SER A C 1
ATOM 3800 O O . SER A 1 475 ? -12.636 -27.077 -3.717 1.00 80.75 475 SER A O 1
ATOM 3802 N N . GLY A 1 476 ? -11.443 -25.936 -5.239 1.00 74.94 476 GLY A N 1
ATOM 3803 C CA . GLY A 1 476 ? -12.541 -25.754 -6.189 1.00 74.94 476 GLY A CA 1
ATOM 3804 C C . GLY A 1 476 ? -13.616 -24.778 -5.705 1.00 74.94 476 GLY A C 1
ATOM 3805 O O . GLY A 1 476 ? -14.645 -24.631 -6.366 1.00 74.94 476 GLY A O 1
ATOM 3806 N N . LYS A 1 477 ? -13.391 -24.096 -4.570 1.00 78.44 477 LYS A N 1
ATOM 3807 C CA . LYS A 1 477 ? -14.279 -23.037 -4.089 1.00 78.44 477 LYS A CA 1
ATOM 3808 C C . LYS A 1 477 ? -14.360 -21.931 -5.137 1.00 78.44 477 LYS A C 1
ATOM 3810 O O . LYS A 1 477 ? -13.342 -21.463 -5.651 1.00 78.44 477 LYS A O 1
ATOM 3815 N N . LYS A 1 478 ? -15.588 -21.524 -5.461 1.00 85.88 478 LYS A N 1
ATOM 3816 C CA . LYS A 1 478 ? -15.816 -20.375 -6.336 1.00 85.88 478 LYS A CA 1
ATOM 3817 C C . LYS A 1 478 ? -15.293 -19.116 -5.637 1.00 85.88 478 LYS A C 1
ATOM 3819 O O . LYS A 1 478 ? -15.430 -19.023 -4.421 1.00 85.88 478 LYS A O 1
ATOM 3824 N N . PRO A 1 479 ? -14.726 -18.147 -6.377 1.00 88.75 479 PRO A N 1
ATOM 3825 C CA . PRO A 1 479 ? -14.285 -16.894 -5.774 1.00 88.75 479 PRO A CA 1
ATOM 3826 C C . PRO A 1 479 ? -15.434 -16.155 -5.082 1.00 88.75 479 PRO A C 1
ATOM 3828 O O . PRO A 1 479 ? -15.257 -15.665 -3.979 1.00 88.75 479 PRO A O 1
ATOM 3831 N N . ILE A 1 480 ? -16.616 -16.123 -5.699 1.00 94.12 480 ILE A N 1
ATOM 3832 C CA . ILE A 1 480 ? -17.835 -15.570 -5.101 1.00 94.12 480 ILE A CA 1
ATOM 3833 C C . ILE A 1 480 ? -18.734 -16.741 -4.725 1.00 94.12 480 ILE A C 1
ATOM 3835 O O . ILE A 1 480 ? -19.096 -17.545 -5.597 1.00 94.12 480 ILE A O 1
ATOM 3839 N N . ASP A 1 481 ? -19.056 -16.844 -3.441 1.00 94.50 481 ASP A N 1
ATOM 3840 C CA . ASP A 1 481 ? -19.954 -17.870 -2.938 1.00 94.50 481 ASP A CA 1
ATOM 3841 C C . ASP A 1 481 ? -21.387 -17.670 -3.486 1.00 94.50 481 ASP A C 1
ATOM 3843 O O . ASP A 1 481 ? -21.856 -16.531 -3.558 1.00 94.50 481 ASP A O 1
ATOM 3847 N N . PRO A 1 482 ? -22.098 -18.734 -3.912 1.00 93.06 482 PRO A N 1
ATOM 3848 C CA . PRO A 1 482 ? -23.478 -18.627 -4.391 1.00 93.06 482 PRO A CA 1
ATOM 3849 C C . PRO A 1 482 ? -24.478 -18.060 -3.376 1.00 93.06 482 PRO A C 1
ATOM 3851 O O . PRO A 1 482 ? -25.542 -17.604 -3.790 1.00 93.06 482 PRO A O 1
ATOM 3854 N N . GLU A 1 483 ? -24.171 -18.124 -2.079 1.00 92.25 483 GLU A N 1
ATOM 3855 C CA . GLU A 1 483 ? -25.026 -17.610 -1.004 1.00 92.25 483 GLU A CA 1
ATOM 3856 C C . GLU A 1 483 ? -24.799 -16.119 -0.715 1.00 92.25 483 GLU A C 1
ATOM 3858 O O . GLU A 1 483 ? -25.502 -15.549 0.119 1.00 92.25 483 GLU A O 1
ATOM 3863 N N . ALA A 1 484 ? -23.832 -15.483 -1.385 1.00 93.19 484 ALA A N 1
ATOM 3864 C CA . ALA A 1 484 ? -23.632 -14.043 -1.303 1.00 93.19 484 ALA A CA 1
ATOM 3865 C C . ALA A 1 484 ? -24.707 -13.289 -2.108 1.00 93.19 484 ALA A C 1
ATOM 3867 O O . ALA A 1 484 ? -25.008 -13.625 -3.257 1.00 93.19 484 ALA A O 1
ATOM 3868 N N . GLU A 1 485 ? -25.259 -12.226 -1.524 1.00 93.19 485 GLU A N 1
ATOM 3869 C CA . GLU A 1 485 ? -26.283 -11.382 -2.142 1.00 93.19 485 GLU A CA 1
ATOM 3870 C C . GLU A 1 485 ? -25.673 -10.033 -2.558 1.00 93.19 485 GLU A C 1
ATOM 3872 O O . GLU A 1 485 ? -25.086 -9.316 -1.748 1.00 93.19 485 GLU A O 1
ATOM 3877 N N . LEU A 1 486 ? -25.823 -9.678 -3.839 1.00 94.25 486 LEU A N 1
ATOM 3878 C CA . LEU A 1 486 ? -25.296 -8.441 -4.424 1.00 94.25 486 LEU A CA 1
ATOM 3879 C C . LEU A 1 486 ? -26.447 -7.554 -4.909 1.00 94.25 486 LEU A C 1
ATOM 3881 O O . LEU A 1 486 ? -27.218 -7.958 -5.785 1.00 94.25 486 LEU A O 1
ATOM 3885 N N . GLN A 1 487 ? -26.541 -6.330 -4.391 1.00 91.94 487 GLN A N 1
ATOM 3886 C CA . GLN A 1 487 ? -27.536 -5.354 -4.826 1.00 91.94 487 GLN A CA 1
ATOM 3887 C C . GLN A 1 487 ? -26.949 -4.417 -5.886 1.00 91.94 487 GLN A C 1
ATOM 3889 O O . GLN A 1 487 ? -26.119 -3.569 -5.593 1.00 91.94 487 GLN A O 1
ATOM 3894 N N . PHE A 1 488 ? -27.390 -4.541 -7.137 1.00 90.94 488 PHE A N 1
ATOM 3895 C CA . PHE A 1 488 ? -26.825 -3.762 -8.241 1.00 90.94 488 PHE A CA 1
ATOM 3896 C C . PHE A 1 488 ? -27.204 -2.266 -8.206 1.00 90.94 488 PHE A C 1
ATOM 3898 O O . PHE A 1 488 ? -28.323 -1.929 -7.809 1.00 90.94 488 PHE A O 1
ATOM 3905 N N . PRO A 1 489 ? -26.320 -1.375 -8.701 1.00 94.94 489 PRO A N 1
ATOM 3906 C CA . PRO A 1 489 ? -25.024 -1.668 -9.333 1.00 94.94 489 PRO A CA 1
ATOM 3907 C C . PRO A 1 489 ? -23.907 -1.951 -8.312 1.00 94.94 489 PRO A C 1
ATOM 3909 O O . PRO A 1 489 ? -23.810 -1.267 -7.305 1.00 94.94 489 PRO A O 1
ATOM 3912 N N . VAL A 1 490 ? -23.036 -2.926 -8.597 1.00 95.50 490 VAL A N 1
ATOM 3913 C CA . VAL A 1 490 ? -21.809 -3.211 -7.823 1.00 95.50 490 VAL A CA 1
ATOM 3914 C C . VAL A 1 490 ? -20.649 -3.348 -8.801 1.00 95.50 490 VAL A C 1
ATOM 3916 O O . VAL A 1 490 ? -20.784 -4.000 -9.840 1.00 95.50 490 VAL A O 1
ATOM 3919 N N . GLU A 1 491 ? -19.504 -2.755 -8.476 1.00 97.12 491 GLU A N 1
ATOM 3920 C CA . GLU A 1 491 ? -18.282 -2.882 -9.261 1.00 97.12 491 GLU A CA 1
ATOM 3921 C C . GLU A 1 491 ? -17.303 -3.848 -8.584 1.00 97.12 491 GLU A C 1
ATOM 3923 O O . GLU A 1 491 ? -16.659 -3.519 -7.592 1.00 97.12 491 GLU A O 1
ATOM 3928 N N . LEU A 1 492 ? -17.147 -5.043 -9.157 1.00 96.12 492 LEU A N 1
ATOM 3929 C CA . LEU A 1 492 ? -16.190 -6.045 -8.690 1.00 96.12 492 LEU A CA 1
ATOM 3930 C C . LEU A 1 492 ? -15.011 -6.141 -9.665 1.00 96.12 492 LEU A C 1
ATOM 3932 O O . LEU A 1 492 ? -15.166 -6.520 -10.829 1.00 96.12 492 LEU A O 1
ATOM 3936 N N . LYS A 1 493 ? -13.810 -5.796 -9.195 1.00 95.69 493 LYS A N 1
ATOM 3937 C CA . LYS A 1 493 ? -12.566 -5.958 -9.956 1.00 95.69 493 LYS A CA 1
ATOM 3938 C C . LYS A 1 493 ? -12.032 -7.405 -9.910 1.00 95.69 493 LYS A C 1
ATOM 3940 O O . LYS A 1 493 ? -12.635 -8.342 -9.400 1.00 95.69 493 LYS A O 1
ATOM 3945 N N . LYS A 1 494 ? -10.864 -7.610 -10.515 1.00 94.12 494 LYS A N 1
ATOM 3946 C CA . LYS A 1 494 ? -10.232 -8.921 -10.706 1.00 94.12 494 LYS A CA 1
ATOM 3947 C C . LYS A 1 494 ? -9.797 -9.581 -9.389 1.00 94.12 494 LYS A C 1
ATOM 3949 O O . LYS A 1 494 ? -9.140 -8.940 -8.575 1.00 94.12 494 LYS A O 1
ATOM 3954 N N . GLY A 1 495 ? -10.023 -10.891 -9.265 1.00 94.00 495 GLY A N 1
ATOM 3955 C CA . GLY A 1 495 ? -9.445 -11.703 -8.187 1.00 94.00 495 GLY A CA 1
ATOM 3956 C C . GLY A 1 495 ? -10.027 -11.381 -6.811 1.00 94.00 495 GLY A C 1
ATOM 3957 O O . GLY A 1 495 ? -9.299 -11.407 -5.829 1.00 94.00 495 GLY A O 1
ATOM 3958 N N . ILE A 1 496 ? -11.308 -11.020 -6.764 1.00 96.00 496 ILE A N 1
ATOM 3959 C CA . ILE A 1 496 ? -12.048 -10.820 -5.517 1.00 96.00 496 ILE A CA 1
ATOM 3960 C C . ILE A 1 496 ? -12.579 -12.162 -5.032 1.00 96.00 496 ILE A C 1
ATOM 3962 O O . ILE A 1 496 ? -13.021 -12.979 -5.846 1.00 96.00 496 ILE A O 1
ATOM 3966 N N . THR A 1 497 ? -12.570 -12.355 -3.715 1.00 95.94 497 THR A N 1
ATOM 3967 C CA . THR A 1 497 ? -13.283 -13.455 -3.064 1.00 95.94 497 THR A CA 1
ATOM 3968 C C . THR A 1 497 ? -14.364 -12.928 -2.132 1.00 95.94 497 THR A C 1
ATOM 3970 O O . THR A 1 497 ? -14.109 -11.972 -1.407 1.00 95.94 497 THR A O 1
ATOM 3973 N N . VAL A 1 498 ? -15.540 -13.554 -2.136 1.00 96.62 498 VAL A N 1
ATOM 3974 C CA . VAL A 1 498 ? -16.683 -13.215 -1.276 1.00 96.62 498 VAL A CA 1
ATOM 3975 C C . VAL A 1 498 ? -17.188 -14.490 -0.611 1.00 96.62 498 VAL A C 1
ATOM 3977 O O . VAL A 1 498 ? -17.525 -15.446 -1.314 1.00 96.62 498 VAL A O 1
ATOM 3980 N N . GLY A 1 499 ? -17.201 -14.506 0.722 1.00 94.88 499 GLY A N 1
ATOM 3981 C CA . GLY A 1 499 ? -17.697 -15.621 1.524 1.00 94.88 499 GLY A CA 1
ATOM 3982 C C . GLY A 1 499 ? -19.227 -15.774 1.507 1.00 94.88 499 GLY A C 1
ATOM 3983 O O . GLY A 1 499 ? -19.938 -14.901 1.003 1.00 94.88 499 GLY A O 1
ATOM 3984 N N . PRO A 1 500 ? -19.741 -16.896 2.042 1.00 93.00 500 PRO A N 1
ATOM 3985 C CA . PRO A 1 500 ? -21.173 -17.183 2.105 1.00 93.00 500 PRO A CA 1
ATOM 3986 C C . PRO A 1 500 ? -21.924 -16.180 2.985 1.00 93.00 500 PRO A C 1
ATOM 3988 O O . PRO A 1 500 ? -21.356 -15.595 3.908 1.00 93.00 500 PRO A O 1
ATOM 3991 N N . HIS A 1 501 ? -23.214 -15.994 2.690 1.00 91.62 501 HIS A N 1
ATOM 3992 C CA . HIS A 1 501 ? -24.141 -15.105 3.409 1.00 91.62 501 HIS A CA 1
ATOM 3993 C C . HIS A 1 501 ? -23.720 -13.630 3.506 1.00 91.62 501 HIS A C 1
ATOM 3995 O O . HIS A 1 501 ? -24.322 -12.859 4.253 1.00 91.62 501 HIS A O 1
ATOM 4001 N N . THR A 1 502 ? -22.708 -13.219 2.747 1.00 93.44 502 THR A N 1
ATOM 4002 C CA . THR A 1 502 ? -22.285 -11.825 2.673 1.00 93.44 502 THR A CA 1
ATOM 4003 C C . THR A 1 502 ? -23.263 -11.017 1.832 1.00 93.44 502 THR A C 1
ATOM 4005 O O . THR A 1 502 ? -23.676 -11.446 0.752 1.00 93.44 502 THR A O 1
ATOM 4008 N N . PHE A 1 503 ? -23.605 -9.824 2.313 1.00 91.44 503 PHE A N 1
ATOM 4009 C CA . PHE A 1 503 ? -24.449 -8.875 1.604 1.00 91.44 503 PHE A CA 1
ATOM 4010 C C . PHE A 1 503 ? -23.648 -7.644 1.171 1.00 91.44 503 PHE A C 1
ATOM 4012 O O . PHE A 1 503 ? -23.060 -6.948 2.000 1.00 91.44 503 PHE A O 1
ATOM 4019 N N . ILE A 1 504 ? -23.662 -7.353 -0.132 1.00 94.38 504 ILE A N 1
ATOM 4020 C CA . ILE A 1 504 ? -23.035 -6.161 -0.709 1.00 94.38 504 ILE A CA 1
ATOM 4021 C C . ILE A 1 504 ? -24.121 -5.240 -1.258 1.00 94.38 504 ILE A C 1
ATOM 4023 O O . ILE A 1 504 ? -24.838 -5.606 -2.196 1.00 94.38 504 ILE A O 1
ATOM 4027 N N . SER A 1 505 ? -24.229 -4.047 -0.675 1.00 91.62 505 SER A N 1
ATOM 4028 C CA . SER A 1 505 ? -25.233 -3.060 -1.060 1.00 91.62 505 SER A CA 1
ATOM 4029 C C . SER A 1 505 ? -24.920 -2.359 -2.392 1.00 91.62 505 SER A C 1
ATOM 4031 O O . SER A 1 505 ? -23.888 -2.588 -3.030 1.00 91.62 505 SER A O 1
ATOM 4033 N N . LYS A 1 506 ? -25.839 -1.495 -2.834 1.00 91.94 506 LYS A N 1
ATOM 4034 C CA . LYS A 1 506 ? -25.723 -0.754 -4.097 1.00 91.94 506 LYS A CA 1
ATOM 4035 C C . LYS A 1 506 ? -24.579 0.263 -4.083 1.00 91.94 506 LYS A C 1
ATOM 4037 O O . LYS A 1 506 ? -24.226 0.836 -3.054 1.00 91.94 506 LYS A O 1
ATOM 4042 N N . ASN A 1 507 ? -24.055 0.531 -5.276 1.00 95.75 507 ASN A N 1
ATOM 4043 C CA . ASN A 1 507 ? -22.962 1.458 -5.571 1.00 95.75 507 ASN A CA 1
ATOM 4044 C C . ASN A 1 507 ? -21.637 1.134 -4.864 1.00 95.75 507 ASN A C 1
ATOM 4046 O O . ASN A 1 507 ? -20.780 2.007 -4.745 1.00 95.75 507 ASN A O 1
ATOM 4050 N N . VAL A 1 508 ? -21.446 -0.103 -4.405 1.00 97.00 508 VAL A N 1
ATOM 4051 C CA . VAL A 1 508 ? -20.174 -0.529 -3.817 1.00 97.00 508 VAL A CA 1
ATOM 4052 C C . VAL A 1 508 ? -19.145 -0.783 -4.920 1.00 97.00 508 VAL A C 1
ATOM 4054 O O . VAL A 1 508 ? -19.450 -1.429 -5.928 1.00 97.00 508 VAL A O 1
ATOM 4057 N N . SER A 1 509 ? -17.912 -0.312 -4.717 1.00 98.12 509 SER A N 1
ATOM 4058 C CA . SER A 1 509 ? -16.763 -0.626 -5.576 1.00 98.12 509 SER A CA 1
ATOM 4059 C C . SER A 1 509 ? -15.708 -1.391 -4.787 1.00 98.12 509 SER A C 1
ATOM 4061 O O . SER A 1 509 ? -15.264 -0.946 -3.730 1.00 98.12 509 SER A O 1
ATOM 4063 N N . VAL A 1 510 ? -15.303 -2.554 -5.299 1.00 98.12 510 VAL A N 1
ATOM 4064 C CA . VAL A 1 510 ? -14.334 -3.445 -4.655 1.00 98.12 510 VAL A CA 1
ATOM 4065 C C . VAL A 1 510 ? -13.108 -3.628 -5.546 1.00 98.12 510 VAL A C 1
ATOM 4067 O O . VAL A 1 510 ? -13.192 -4.073 -6.694 1.00 98.12 510 VAL A O 1
ATOM 4070 N N . GLY A 1 511 ? -11.943 -3.290 -4.998 1.00 97.06 511 GLY A N 1
ATOM 4071 C CA . GLY A 1 511 ? -10.643 -3.349 -5.648 1.00 97.06 511 GLY A CA 1
ATOM 4072 C C . GLY A 1 511 ? -10.147 -4.769 -5.928 1.00 97.06 511 GLY A C 1
ATOM 4073 O O . GLY A 1 511 ? -10.635 -5.765 -5.405 1.00 97.06 511 GLY A O 1
ATOM 4074 N N . SER A 1 512 ? -9.151 -4.876 -6.813 1.00 95.75 512 SER A N 1
ATOM 4075 C CA . SER A 1 512 ? -8.591 -6.177 -7.207 1.00 95.75 512 SER A CA 1
ATOM 4076 C C . SER A 1 512 ? -7.897 -6.868 -6.038 1.00 95.75 512 SER A C 1
ATOM 4078 O O . SER A 1 512 ? -7.220 -6.197 -5.266 1.00 95.75 512 SER A O 1
ATOM 4080 N N . GLY A 1 513 ? -8.001 -8.194 -5.955 1.00 95.88 513 GLY A N 1
ATOM 4081 C CA . GLY A 1 513 ? -7.332 -8.990 -4.922 1.00 95.88 513 GLY A CA 1
ATOM 4082 C C . GLY A 1 513 ? -7.957 -8.919 -3.532 1.00 95.88 513 GLY A C 1
ATOM 4083 O O . GLY A 1 513 ? -7.419 -9.533 -2.617 1.00 95.88 513 GLY A O 1
ATOM 4084 N N . THR A 1 514 ? -9.071 -8.208 -3.357 1.00 97.81 514 THR A N 1
ATOM 4085 C CA . THR A 1 514 ? -9.730 -8.066 -2.055 1.00 97.81 514 THR A CA 1
ATOM 4086 C C . THR A 1 514 ? -10.431 -9.356 -1.627 1.00 97.81 514 THR A C 1
ATOM 4088 O O . THR A 1 514 ? -11.105 -10.005 -2.432 1.00 97.81 514 THR A O 1
ATOM 4091 N N . LYS A 1 515 ? -10.273 -9.721 -0.354 1.00 96.75 515 LYS A N 1
ATOM 4092 C CA . LYS A 1 515 ? -10.960 -10.842 0.292 1.00 96.75 515 LYS A CA 1
ATOM 4093 C C . LYS A 1 515 ? -12.066 -10.309 1.195 1.00 96.75 515 LYS A C 1
ATOM 4095 O O . LYS A 1 515 ? -11.796 -9.486 2.059 1.00 96.75 515 LYS A O 1
ATOM 4100 N N . ILE A 1 516 ? -13.283 -10.803 1.009 1.00 97.38 516 ILE A N 1
ATOM 4101 C CA . ILE A 1 516 ? -14.430 -10.542 1.876 1.00 97.38 516 ILE A CA 1
ATOM 4102 C C . ILE A 1 516 ? -14.842 -11.866 2.524 1.00 97.38 516 ILE A C 1
ATOM 4104 O O . ILE A 1 516 ? -15.057 -12.852 1.810 1.00 97.38 516 ILE A O 1
ATOM 4108 N N . GLY A 1 517 ? -14.899 -11.880 3.855 1.00 95.19 517 GLY A N 1
ATOM 4109 C CA . GLY A 1 517 ? -15.291 -13.020 4.680 1.00 95.19 517 GLY A CA 1
ATOM 4110 C C . GLY A 1 517 ? -16.749 -13.453 4.513 1.00 95.19 517 GLY A C 1
ATOM 4111 O O . GLY A 1 517 ? -17.461 -13.009 3.605 1.00 95.19 517 GLY A O 1
ATOM 4112 N N . ALA A 1 518 ? -17.172 -14.372 5.375 1.00 92.81 518 ALA A N 1
ATOM 4113 C CA . ALA A 1 518 ? -18.552 -14.819 5.520 1.00 92.81 518 ALA A CA 1
ATOM 4114 C C . ALA A 1 518 ? -19.363 -13.854 6.399 1.00 92.81 518 ALA A C 1
ATOM 4116 O O . ALA A 1 518 ? -18.806 -13.198 7.276 1.00 92.81 518 ALA A O 1
ATOM 4117 N N . ASN A 1 519 ? -20.681 -13.805 6.186 1.00 89.50 519 ASN A N 1
ATOM 4118 C CA . ASN A 1 519 ? -21.622 -12.986 6.966 1.00 89.50 519 ASN A CA 1
ATOM 4119 C C . ASN A 1 519 ? -21.262 -11.486 7.038 1.00 89.50 519 ASN A C 1
ATOM 4121 O O . ASN A 1 519 ? -21.632 -10.804 7.995 1.00 89.50 519 ASN A O 1
ATOM 4125 N N . VAL A 1 520 ? -20.534 -10.963 6.050 1.00 92.12 520 VAL A N 1
ATOM 4126 C CA . VAL A 1 520 ? -20.142 -9.550 6.022 1.00 92.12 520 VAL A CA 1
ATOM 4127 C C . VAL A 1 520 ? -21.301 -8.705 5.502 1.00 92.12 520 VAL A C 1
ATOM 4129 O O . VAL A 1 520 ? -21.976 -9.083 4.541 1.00 92.12 520 VAL A O 1
ATOM 4132 N N . PHE A 1 521 ? -21.506 -7.530 6.095 1.00 89.94 521 PHE A N 1
ATOM 4133 C CA . PHE A 1 521 ? -22.428 -6.519 5.579 1.00 89.94 521 PHE A CA 1
ATOM 4134 C C . PHE A 1 521 ? -21.649 -5.311 5.057 1.00 89.94 521 PHE A C 1
ATOM 4136 O O . PHE A 1 521 ? -20.899 -4.683 5.801 1.00 89.94 521 PHE A O 1
ATOM 4143 N N . ILE A 1 522 ? -21.835 -4.970 3.779 1.00 92.44 522 ILE A N 1
ATOM 4144 C CA . ILE A 1 522 ? -21.201 -3.802 3.157 1.00 92.44 522 ILE A CA 1
ATOM 4145 C C . ILE A 1 522 ? -22.268 -2.773 2.795 1.00 92.44 522 ILE A C 1
ATOM 4147 O O . ILE A 1 522 ? -23.101 -3.030 1.921 1.00 92.44 522 ILE A O 1
ATOM 4151 N N . GLY A 1 523 ? -22.211 -1.613 3.453 1.00 88.69 523 GLY A N 1
ATOM 4152 C CA . GLY A 1 523 ? -23.116 -0.486 3.251 1.00 88.69 523 GLY A CA 1
ATOM 4153 C C . GLY A 1 523 ? -23.078 0.121 1.845 1.00 88.69 523 GLY A C 1
ATOM 4154 O O . GLY A 1 523 ? -22.220 -0.171 1.013 1.00 88.69 523 GLY A O 1
ATOM 4155 N N . GLU A 1 524 ? -24.050 0.984 1.567 1.00 88.94 524 GLU A N 1
ATOM 4156 C CA . GLU A 1 524 ? -24.181 1.702 0.299 1.00 88.94 524 GLU A CA 1
ATOM 4157 C C . GLU A 1 524 ? -22.989 2.631 0.044 1.00 88.94 524 GLU A C 1
ATOM 4159 O O . GLU A 1 524 ? -22.467 3.263 0.962 1.00 88.94 524 GLU A O 1
ATOM 4164 N N . ASN A 1 525 ? -22.591 2.755 -1.225 1.00 92.56 525 ASN A N 1
ATOM 4165 C CA . ASN A 1 525 ? -21.516 3.651 -1.680 1.00 92.56 525 ASN A CA 1
ATOM 4166 C C . ASN A 1 525 ? -20.140 3.409 -1.016 1.00 92.56 525 ASN A C 1
ATOM 4168 O O . ASN A 1 525 ? -19.294 4.304 -1.007 1.00 92.56 525 ASN A O 1
ATOM 4172 N N . VAL A 1 526 ? -19.897 2.224 -0.450 1.00 94.31 526 VAL A N 1
ATOM 4173 C CA . VAL A 1 526 ? -18.584 1.868 0.106 1.00 94.31 526 VAL A CA 1
ATOM 4174 C C . VAL A 1 526 ? -17.556 1.695 -1.013 1.00 94.31 526 VAL A C 1
ATOM 4176 O O . VAL A 1 526 ? -17.822 1.065 -2.042 1.00 94.31 526 VAL A O 1
ATOM 4179 N N . VAL A 1 527 ? -16.344 2.203 -0.785 1.00 96.44 527 VAL A N 1
ATOM 4180 C CA . VAL A 1 527 ? -15.195 2.019 -1.681 1.00 96.44 527 VAL A CA 1
ATOM 4181 C C . VAL A 1 527 ? -14.123 1.209 -0.968 1.00 96.44 527 VAL A C 1
ATOM 4183 O O . VAL A 1 527 ? -13.492 1.675 -0.021 1.00 96.44 527 VAL A O 1
ATOM 4186 N N . ILE A 1 528 ? -13.875 -0.005 -1.452 1.00 97.38 528 ILE A N 1
ATOM 4187 C CA . ILE A 1 528 ? -12.810 -0.877 -0.958 1.00 97.38 528 ILE A CA 1
ATOM 4188 C C . ILE A 1 528 ? -11.680 -0.873 -1.977 1.00 97.38 528 ILE A C 1
ATOM 4190 O O . ILE A 1 528 ? -11.859 -1.302 -3.116 1.00 97.38 528 ILE A O 1
ATOM 4194 N N . HIS A 1 529 ? -10.501 -0.397 -1.585 1.00 96.75 529 HIS A N 1
ATOM 4195 C CA . HIS A 1 529 ? -9.333 -0.377 -2.458 1.00 96.75 529 HIS A CA 1
ATOM 4196 C C . HIS A 1 529 ? -8.744 -1.788 -2.673 1.00 96.75 529 HIS A C 1
ATOM 4198 O O . HIS A 1 529 ? -9.366 -2.814 -2.398 1.00 96.75 529 HIS A O 1
ATOM 4204 N N . LYS A 1 530 ? -7.575 -1.862 -3.321 1.00 96.44 530 LYS A N 1
ATOM 4205 C CA . LYS A 1 530 ? -6.988 -3.131 -3.766 1.00 96.44 530 LYS A CA 1
ATOM 4206 C C . LYS A 1 530 ? -6.401 -3.919 -2.604 1.00 96.44 530 LYS A C 1
ATOM 4208 O O . LYS A 1 530 ? -5.775 -3.343 -1.719 1.00 96.44 530 LYS A O 1
ATOM 4213 N N . GLY A 1 531 ? -6.515 -5.239 -2.710 1.00 96.50 531 GLY A N 1
ATOM 4214 C CA . GLY A 1 531 ? -5.856 -6.186 -1.826 1.00 96.50 531 GLY A CA 1
ATOM 4215 C C . GLY A 1 531 ? -6.231 -5.996 -0.368 1.00 96.50 531 GLY A C 1
ATOM 4216 O O . GLY A 1 531 ? -5.363 -6.203 0.456 1.00 96.50 531 GLY A O 1
ATOM 4217 N N . CYS A 1 532 ? -7.453 -5.552 -0.064 1.00 97.62 532 CYS A N 1
ATOM 4218 C CA . CYS A 1 532 ? -7.940 -5.451 1.310 1.00 97.62 532 CYS A CA 1
ATOM 4219 C C . CYS A 1 532 ? -8.424 -6.819 1.809 1.00 97.62 532 CYS A C 1
ATOM 4221 O O . CYS A 1 532 ? -8.772 -7.694 1.008 1.00 97.62 532 CYS A O 1
ATOM 4223 N N . THR A 1 533 ? -8.525 -6.975 3.124 1.00 96.94 533 THR A N 1
ATOM 4224 C CA . THR A 1 533 ? -9.148 -8.146 3.750 1.00 96.94 533 THR A CA 1
ATOM 4225 C C . THR A 1 533 ? -10.243 -7.678 4.690 1.00 96.94 533 THR A C 1
ATOM 4227 O O . THR A 1 533 ? -9.991 -6.840 5.547 1.00 96.94 533 THR A O 1
ATOM 4230 N N . ILE A 1 534 ? -11.448 -8.206 4.527 1.00 96.69 534 ILE A N 1
ATOM 4231 C CA . ILE A 1 534 ? -12.562 -8.021 5.451 1.00 96.69 534 ILE A CA 1
ATOM 4232 C C . ILE A 1 534 ? -12.785 -9.371 6.122 1.00 96.69 534 ILE A C 1
ATOM 4234 O O . ILE A 1 534 ? -13.042 -10.354 5.418 1.00 96.69 534 ILE A O 1
ATOM 4238 N N . ASP A 1 535 ? -12.608 -9.421 7.439 1.00 93.50 535 ASP A N 1
ATOM 4239 C CA . ASP A 1 535 ? -12.795 -10.646 8.214 1.00 93.50 535 ASP A CA 1
ATOM 4240 C C . ASP A 1 535 ? -14.280 -11.044 8.270 1.00 93.50 535 ASP A C 1
ATOM 4242 O O . ASP A 1 535 ? -15.165 -10.317 7.811 1.00 93.50 535 ASP A O 1
ATOM 4246 N N . ASP A 1 536 ? -14.540 -12.252 8.764 1.00 92.12 536 ASP A N 1
ATOM 4247 C CA . ASP A 1 536 ? -15.898 -12.764 8.908 1.00 92.12 536 ASP A CA 1
ATOM 4248 C C . ASP A 1 536 ? -16.695 -11.902 9.898 1.00 92.12 536 ASP A C 1
ATOM 4250 O O . ASP A 1 536 ? -16.150 -11.336 10.844 1.00 92.12 536 ASP A O 1
ATOM 4254 N N . ASP A 1 537 ? -18.005 -11.822 9.676 1.00 88.62 537 ASP A N 1
ATOM 4255 C CA . ASP A 1 537 ? -18.950 -11.107 10.530 1.00 88.62 537 ASP A CA 1
ATOM 4256 C C . ASP A 1 537 ? -18.717 -9.578 10.624 1.00 88.62 537 ASP A C 1
ATOM 4258 O O . ASP A 1 537 ? -19.310 -8.916 11.471 1.00 88.62 537 ASP A O 1
ATOM 4262 N N . GLU A 1 538 ? -17.903 -8.957 9.776 1.00 90.12 538 GLU A N 1
ATOM 4263 C CA . GLU A 1 538 ? -17.688 -7.502 9.820 1.00 90.12 538 GLU A CA 1
ATOM 4264 C C . GLU A 1 538 ? -18.871 -6.697 9.234 1.00 90.12 538 GLU A C 1
ATOM 4266 O O . GLU A 1 538 ? -19.568 -7.143 8.315 1.00 90.12 538 GLU A O 1
ATOM 4271 N N . ILE A 1 539 ? -19.079 -5.476 9.743 1.00 86.94 539 ILE A N 1
ATOM 4272 C CA . ILE A 1 539 ? -20.069 -4.513 9.230 1.00 86.94 539 ILE A CA 1
ATOM 4273 C C . ILE A 1 539 ? -19.337 -3.253 8.782 1.00 86.94 539 ILE A C 1
ATOM 4275 O O . ILE A 1 539 ? -18.705 -2.580 9.591 1.00 86.94 539 ILE A O 1
ATOM 4279 N N . ILE A 1 540 ? -19.449 -2.915 7.498 1.00 89.94 540 ILE A N 1
ATOM 4280 C CA . ILE A 1 540 ? -18.870 -1.695 6.935 1.00 89.94 540 ILE A CA 1
ATOM 4281 C C . ILE A 1 540 ? -19.997 -0.675 6.714 1.00 89.94 540 ILE A C 1
ATOM 4283 O O . ILE A 1 540 ? -20.909 -0.961 5.929 1.00 89.94 540 ILE A O 1
ATOM 4287 N N . PRO A 1 541 ? -19.940 0.510 7.351 1.00 86.25 541 PRO A N 1
ATOM 4288 C CA . PRO A 1 541 ? -21.000 1.508 7.255 1.00 86.25 541 PRO A CA 1
ATOM 4289 C C . PRO A 1 541 ? -21.069 2.145 5.862 1.00 86.25 541 PRO A C 1
ATOM 4291 O O . PRO A 1 541 ? -20.147 2.048 5.049 1.00 86.25 541 PRO A O 1
ATOM 4294 N N . ASN A 1 542 ? -22.181 2.824 5.582 1.00 85.88 542 ASN A N 1
ATOM 4295 C CA . ASN A 1 542 ? -22.391 3.523 4.314 1.00 85.88 542 ASN A CA 1
ATOM 4296 C C . ASN A 1 542 ? -21.303 4.585 4.064 1.00 85.88 542 ASN A C 1
ATOM 4298 O O . ASN A 1 542 ? -20.819 5.230 4.991 1.00 85.88 542 ASN A O 1
ATOM 4302 N N . ASN A 1 543 ? -20.970 4.817 2.792 1.00 89.25 543 ASN A N 1
ATOM 4303 C CA . ASN A 1 543 ? -19.998 5.822 2.336 1.00 89.25 543 ASN A CA 1
ATOM 4304 C C . ASN A 1 543 ? -18.571 5.649 2.899 1.00 89.25 543 ASN A C 1
ATOM 4306 O O . ASN A 1 543 ? -17.766 6.579 2.837 1.00 89.25 543 ASN A O 1
ATOM 4310 N N . PHE A 1 544 ? -18.240 4.479 3.447 1.00 91.69 544 PHE A N 1
ATOM 4311 C CA . PHE A 1 544 ? -16.924 4.225 4.021 1.00 91.69 544 PHE A CA 1
ATOM 4312 C C . PHE A 1 544 ? -15.865 3.953 2.944 1.00 91.69 544 PHE A C 1
ATOM 4314 O O . PHE A 1 544 ? -16.138 3.307 1.928 1.00 91.69 544 PHE A O 1
ATOM 4321 N N . VAL A 1 545 ? -14.628 4.402 3.184 1.00 94.00 545 VAL A N 1
ATOM 4322 C CA . VAL A 1 545 ? -13.490 4.174 2.280 1.00 94.00 545 VAL A CA 1
ATOM 4323 C C . VAL A 1 545 ? -12.415 3.350 2.982 1.00 94.00 545 VAL A C 1
ATOM 4325 O O . VAL A 1 545 ? -11.797 3.798 3.948 1.00 94.00 545 VAL A O 1
ATOM 4328 N N . ILE A 1 546 ? -12.157 2.151 2.455 1.00 95.69 546 ILE A N 1
ATOM 4329 C CA . ILE A 1 546 ? -11.129 1.233 2.954 1.00 95.69 546 ILE A CA 1
ATOM 4330 C C . ILE A 1 546 ? -9.876 1.356 2.078 1.00 95.69 546 ILE A C 1
ATOM 4332 O O . ILE A 1 546 ? -9.933 0.966 0.908 1.00 95.69 546 ILE A O 1
ATOM 4336 N N . PRO A 1 547 ? -8.740 1.855 2.600 1.00 95.94 547 PRO A N 1
ATOM 4337 C CA . PRO A 1 547 ? -7.525 2.077 1.823 1.00 95.94 547 PRO A CA 1
ATOM 4338 C C . PRO A 1 547 ? -6.832 0.765 1.434 1.00 95.94 547 PRO A C 1
ATOM 4340 O O . PRO A 1 547 ? -7.086 -0.297 1.999 1.00 95.94 547 PRO A O 1
ATOM 4343 N N . THR A 1 548 ? -5.942 0.852 0.441 1.00 95.81 548 THR A N 1
ATOM 4344 C CA . THR A 1 548 ? -5.219 -0.289 -0.141 1.00 95.81 548 THR A CA 1
ATOM 4345 C C . THR A 1 548 ? -4.528 -1.127 0.933 1.00 95.81 548 THR A C 1
ATOM 4347 O O . THR A 1 548 ? -3.816 -0.591 1.781 1.00 95.81 548 THR A O 1
ATOM 4350 N N . GLY A 1 549 ? -4.696 -2.448 0.865 1.00 96.44 549 GLY A N 1
ATOM 4351 C CA . GLY A 1 549 ? -4.027 -3.380 1.768 1.00 96.44 549 GLY A CA 1
ATOM 4352 C C . GLY A 1 549 ? -4.513 -3.340 3.218 1.00 96.44 549 GLY A C 1
ATOM 4353 O O . GLY A 1 549 ? -3.887 -3.973 4.063 1.00 96.44 549 GLY A O 1
ATOM 4354 N N . PHE A 1 550 ? -5.590 -2.623 3.546 1.00 96.94 550 PHE A N 1
ATOM 4355 C CA . PHE A 1 550 ? -6.116 -2.606 4.911 1.00 96.94 550 PHE A CA 1
ATOM 4356 C C . PHE A 1 550 ? -6.900 -3.885 5.229 1.00 96.94 550 PHE A C 1
ATOM 4358 O O . PHE A 1 550 ? -7.689 -4.373 4.416 1.00 96.94 550 PHE A O 1
ATOM 4365 N N . LYS A 1 551 ? -6.672 -4.424 6.424 1.00 96.19 551 LYS A N 1
ATOM 4366 C CA . LYS A 1 551 ? -7.449 -5.486 7.046 1.00 96.19 551 LYS A CA 1
ATOM 4367 C C . LYS A 1 551 ? -8.510 -4.830 7.926 1.00 96.19 551 LYS A C 1
ATOM 4369 O O . LYS A 1 551 ? -8.193 -4.319 8.997 1.00 96.19 551 LYS A O 1
ATOM 4374 N N . TYR A 1 552 ? -9.741 -4.792 7.431 1.00 95.06 552 TYR A N 1
ATOM 4375 C CA . TYR A 1 552 ? -10.852 -4.168 8.131 1.00 95.06 552 TYR A CA 1
ATOM 4376 C C . TYR A 1 552 ? -11.214 -4.967 9.374 1.00 95.06 552 TYR A C 1
ATOM 4378 O O . TYR A 1 552 ? -11.392 -6.181 9.307 1.00 95.06 552 TYR A O 1
ATOM 4386 N N . ASN A 1 553 ? -11.327 -4.245 10.481 1.00 91.38 553 ASN A N 1
ATOM 4387 C CA . ASN A 1 553 ? -11.831 -4.747 11.740 1.00 91.38 553 ASN A CA 1
ATOM 4388 C C . ASN A 1 553 ? -12.556 -3.604 12.451 1.00 91.38 553 ASN A C 1
ATOM 4390 O O . ASN A 1 553 ? -11.973 -2.536 12.672 1.00 91.38 553 ASN A O 1
ATOM 4394 N N . GLN A 1 554 ? -13.812 -3.825 12.819 1.00 87.00 554 GLN A N 1
ATOM 4395 C CA . GLN A 1 554 ? -14.655 -2.772 13.371 1.00 87.00 554 GLN A CA 1
ATOM 4396 C C . GLN A 1 554 ? -14.134 -2.198 14.700 1.00 87.00 554 GLN A C 1
ATOM 4398 O O . GLN A 1 554 ? -14.239 -0.994 14.925 1.00 87.00 554 GLN A O 1
ATOM 4403 N N . SER A 1 555 ? -13.491 -3.016 15.543 1.00 86.19 555 SER A N 1
ATOM 4404 C CA . SER A 1 555 ? -12.901 -2.559 16.816 1.00 86.19 555 SER A CA 1
ATOM 4405 C C . SER A 1 555 ? -11.678 -1.654 16.645 1.00 86.19 555 SER A C 1
ATOM 4407 O O . SER A 1 555 ? -11.318 -0.930 17.563 1.00 86.19 555 SER A O 1
ATOM 4409 N N . VAL A 1 556 ? -11.044 -1.687 15.471 1.00 90.19 556 VAL A N 1
ATOM 4410 C CA . VAL A 1 556 ? -9.874 -0.861 15.131 1.00 90.19 556 VAL A CA 1
ATOM 4411 C C . VAL A 1 556 ? -10.307 0.449 14.494 1.00 90.19 556 VAL A C 1
ATOM 4413 O O . VAL A 1 556 ? -9.687 1.486 14.693 1.00 90.19 556 VAL A O 1
ATOM 4416 N N . VAL A 1 557 ? -11.348 0.386 13.665 1.00 91.12 557 VAL A N 1
ATOM 4417 C CA . VAL A 1 557 ? -11.885 1.549 12.958 1.00 91.12 557 VAL A CA 1
ATOM 4418 C C . VAL A 1 557 ? -12.690 2.444 13.898 1.00 91.12 557 VAL A C 1
ATOM 4420 O O . VAL A 1 557 ? -12.678 3.662 13.708 1.00 91.12 557 VAL A O 1
ATOM 4423 N N . GLU A 1 558 ? -13.350 1.850 14.899 1.00 90.06 558 GLU A N 1
ATOM 4424 C CA . GLU A 1 558 ? -14.223 2.544 15.851 1.00 90.06 558 GLU A CA 1
ATOM 4425 C C . GLU A 1 558 ? -15.154 3.517 15.113 1.00 90.06 558 GLU A C 1
ATOM 4427 O O . GLU A 1 558 ? -15.747 3.130 14.120 1.00 90.06 558 GLU A O 1
ATOM 4432 N N . PHE A 1 559 ? -15.270 4.781 15.512 1.00 88.44 559 PHE A N 1
ATOM 4433 C CA . PHE A 1 559 ? -16.208 5.739 14.908 1.00 88.44 559 PHE A CA 1
ATOM 4434 C C . PHE A 1 559 ? -15.632 6.488 13.706 1.00 88.44 559 PHE A C 1
ATOM 4436 O O . PHE A 1 559 ? -16.217 7.469 13.238 1.00 88.44 559 PHE A O 1
ATOM 4443 N N . SER A 1 560 ? -14.460 6.082 13.214 1.00 87.38 560 SER A N 1
ATOM 4444 C CA . SER A 1 560 ? -13.853 6.764 12.082 1.00 87.38 560 SER A CA 1
ATOM 4445 C C . SER A 1 560 ? -14.729 6.631 10.842 1.00 87.38 560 SER A C 1
ATOM 4447 O O . SER A 1 560 ? -15.305 5.579 10.590 1.00 87.38 560 SER A O 1
ATOM 4449 N N . LYS A 1 561 ? -14.796 7.697 10.035 1.00 80.88 561 LYS A N 1
ATOM 4450 C CA . LYS A 1 561 ? -15.438 7.691 8.706 1.00 80.88 561 LYS A CA 1
ATOM 4451 C C . LYS A 1 561 ? -14.437 7.436 7.573 1.00 80.88 561 LYS A C 1
ATOM 4453 O O . LYS A 1 561 ? -14.834 7.163 6.442 1.00 80.88 561 LYS A O 1
ATOM 4458 N N . SER A 1 562 ? -13.136 7.515 7.861 1.00 83.44 562 SER A N 1
ATOM 4459 C CA . SER A 1 562 ? -12.072 7.321 6.873 1.00 83.44 562 SER A CA 1
ATOM 4460 C C . SER A 1 562 ? -10.792 6.803 7.517 1.00 83.44 562 SER A C 1
ATOM 4462 O O . SER A 1 562 ? -10.316 7.363 8.506 1.00 83.44 562 SER A O 1
ATOM 4464 N N . ILE A 1 563 ? -10.181 5.784 6.920 1.00 90.31 563 ILE A N 1
ATOM 4465 C CA . ILE A 1 563 ? -8.881 5.273 7.368 1.00 90.31 563 ILE A CA 1
ATOM 4466 C C . ILE A 1 563 ? -7.762 5.947 6.572 1.00 90.31 563 ILE A C 1
ATOM 4468 O O . ILE A 1 563 ? -7.881 6.097 5.351 1.00 90.31 563 ILE A O 1
ATOM 4472 N N . PRO A 1 564 ? -6.664 6.357 7.230 1.00 89.12 564 PRO A N 1
ATOM 4473 C CA . PRO A 1 564 ? -5.543 6.981 6.545 1.00 89.12 564 PRO A CA 1
ATOM 4474 C C . PRO A 1 564 ? -4.910 6.036 5.519 1.00 89.12 564 PRO A C 1
ATOM 4476 O O . PRO A 1 564 ? -4.802 4.828 5.729 1.00 89.12 564 PRO A O 1
ATOM 4479 N N . LYS A 1 565 ? -4.433 6.595 4.406 1.00 88.12 565 LYS A N 1
ATOM 4480 C CA . LYS A 1 565 ? -3.674 5.843 3.404 1.00 88.12 565 LYS A CA 1
ATOM 4481 C C . LYS A 1 565 ? -2.253 5.599 3.924 1.00 88.12 565 LYS A C 1
ATOM 4483 O O . LYS A 1 565 ? -1.498 6.540 4.140 1.00 88.12 565 LYS A O 1
ATOM 4488 N N . VAL A 1 566 ? -1.899 4.332 4.135 1.00 91.12 566 VAL A N 1
ATOM 4489 C CA . VAL A 1 566 ? -0.530 3.901 4.499 1.00 91.12 566 VAL A CA 1
ATOM 4490 C C . VAL A 1 566 ? 0.192 3.253 3.321 1.00 91.12 566 VAL A C 1
ATOM 4492 O O . VAL A 1 566 ? 1.421 3.297 3.236 1.00 91.12 566 VAL A O 1
ATOM 4495 N N . ILE A 1 567 ? -0.578 2.638 2.422 1.00 92.12 567 ILE A N 1
ATOM 4496 C CA . ILE A 1 567 ? -0.073 2.023 1.204 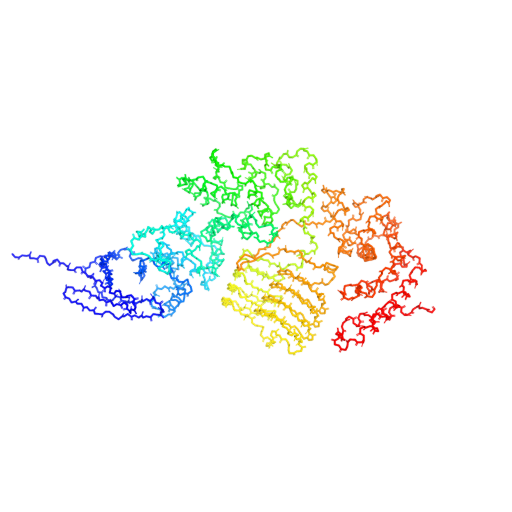1.00 92.12 567 ILE A CA 1
ATOM 4497 C C . ILE A 1 567 ? -0.614 2.789 0.010 1.00 92.12 567 ILE A C 1
ATOM 4499 O O . ILE A 1 567 ? -1.826 2.864 -0.216 1.00 92.12 567 ILE A O 1
ATOM 4503 N N . GLU A 1 568 ? 0.313 3.305 -0.776 1.00 85.62 568 GLU A N 1
ATOM 4504 C CA . GLU A 1 568 ? 0.046 4.032 -2.002 1.00 85.62 568 GLU A CA 1
ATOM 4505 C C . GLU A 1 568 ? 0.375 3.169 -3.210 1.00 85.62 568 GLU A C 1
ATOM 4507 O O . GLU A 1 568 ? 0.995 2.104 -3.118 1.00 85.62 568 GLU A O 1
ATOM 4512 N N . LYS A 1 569 ? -0.108 3.608 -4.367 1.00 83.38 569 LYS A N 1
ATOM 4513 C CA . LYS A 1 569 ? 0.072 2.896 -5.621 1.00 83.38 569 LYS A CA 1
ATOM 4514 C C . LYS A 1 569 ? 0.528 3.873 -6.688 1.00 83.38 569 LYS A C 1
ATOM 4516 O O . LYS A 1 569 ? -0.252 4.731 -7.084 1.00 83.38 569 LYS A O 1
ATOM 4521 N N . SER A 1 570 ? 1.725 3.656 -7.220 1.00 75.56 570 SER A N 1
ATOM 4522 C CA . SER A 1 570 ? 2.196 4.331 -8.430 1.00 75.56 570 SER A CA 1
ATOM 4523 C C . SER A 1 570 ? 2.116 3.346 -9.589 1.00 75.56 570 SER A C 1
ATOM 4525 O O . SER A 1 570 ? 2.625 2.234 -9.488 1.00 75.56 570 SER A O 1
ATOM 4527 N N . GLN A 1 571 ? 1.393 3.711 -10.652 1.00 78.12 571 GLN A N 1
ATOM 4528 C CA . GLN A 1 571 ? 1.087 2.845 -11.801 1.00 78.12 571 GLN A CA 1
ATOM 4529 C C . GLN A 1 571 ? 0.545 1.461 -11.398 1.00 78.12 571 GLN A C 1
ATOM 4531 O O . GLN A 1 571 ? -0.659 1.301 -11.177 1.00 78.12 571 GLN A O 1
ATOM 4536 N N . THR A 1 572 ? 1.393 0.442 -11.307 1.00 84.25 572 THR A N 1
ATOM 4537 C CA . THR A 1 572 ? 1.076 -0.911 -10.841 1.00 84.25 572 THR A CA 1
ATOM 4538 C C . THR A 1 572 ? 1.722 -1.252 -9.500 1.00 84.25 572 THR A C 1
ATOM 4540 O O . THR A 1 572 ? 1.107 -2.018 -8.763 1.00 84.25 572 THR A O 1
ATOM 4543 N N . ALA A 1 573 ? 2.876 -0.679 -9.157 1.00 87.75 573 ALA A N 1
ATOM 4544 C CA . ALA A 1 573 ? 3.602 -0.927 -7.912 1.00 87.75 573 ALA A CA 1
ATOM 4545 C C . ALA A 1 573 ? 2.906 -0.336 -6.673 1.00 87.75 573 ALA A C 1
ATOM 4547 O O . ALA A 1 573 ? 2.325 0.749 -6.718 1.00 87.75 573 ALA A O 1
ATOM 4548 N N . PHE A 1 574 ? 3.006 -1.046 -5.549 1.00 91.44 574 PHE A N 1
ATOM 4549 C CA . PHE A 1 574 ? 2.602 -0.564 -4.229 1.00 91.44 574 PHE A CA 1
ATOM 4550 C C . PHE A 1 574 ? 3.805 -0.035 -3.440 1.00 91.44 574 PHE A C 1
ATOM 4552 O O . PHE A 1 574 ? 4.896 -0.592 -3.548 1.00 91.44 574 PHE A O 1
ATOM 4559 N N . PHE A 1 575 ? 3.596 0.989 -2.614 1.00 88.31 575 PHE A N 1
ATOM 4560 C CA . PHE A 1 575 ? 4.609 1.573 -1.731 1.00 88.31 575 PHE A CA 1
ATOM 4561 C C . PHE A 1 575 ? 4.021 1.728 -0.334 1.00 88.31 575 PHE A C 1
ATOM 4563 O O . PHE A 1 575 ? 2.917 2.244 -0.183 1.00 88.31 575 PHE A O 1
ATOM 4570 N N . LYS A 1 576 ? 4.733 1.244 0.687 1.00 89.88 576 LYS A N 1
ATOM 4571 C CA . LYS A 1 576 ? 4.311 1.350 2.088 1.00 89.88 576 LYS A CA 1
ATOM 4572 C C . LYS A 1 576 ? 5.157 2.400 2.786 1.00 89.88 576 LYS A C 1
ATOM 4574 O O . LYS A 1 576 ? 6.383 2.315 2.775 1.00 89.88 576 LYS A O 1
ATOM 4579 N N . ARG A 1 577 ? 4.487 3.353 3.426 1.00 88.69 577 ARG A N 1
ATOM 4580 C CA . ARG A 1 577 ? 5.108 4.312 4.339 1.00 88.69 577 ARG A CA 1
ATOM 4581 C C . ARG A 1 577 ? 5.738 3.577 5.528 1.00 88.69 577 ARG A C 1
ATOM 4583 O O . ARG A 1 577 ? 5.090 2.724 6.133 1.00 88.69 577 ARG A O 1
ATOM 4590 N N . LEU A 1 578 ? 6.982 3.919 5.861 1.00 87.62 578 LEU A N 1
ATOM 4591 C CA . LEU A 1 578 ? 7.735 3.330 6.975 1.00 87.62 578 LEU A CA 1
ATOM 4592 C C . LEU A 1 578 ? 7.710 4.197 8.241 1.00 87.62 578 LEU A C 1
ATOM 4594 O O . LEU A 1 578 ? 7.700 3.646 9.336 1.00 87.62 578 LEU A O 1
ATOM 4598 N N . ASN A 1 579 ? 7.647 5.525 8.101 1.00 89.38 579 ASN A N 1
ATOM 4599 C CA . ASN A 1 579 ? 7.690 6.468 9.230 1.00 89.38 579 ASN A CA 1
ATOM 4600 C C . ASN A 1 579 ? 6.462 7.358 9.311 1.00 89.38 579 ASN A C 1
ATOM 4602 O O . ASN A 1 579 ? 5.623 7.366 8.418 1.00 89.38 579 ASN A O 1
ATOM 4606 N N . GLY A 1 580 ? 6.398 8.191 10.345 1.00 89.19 580 GLY A N 1
ATOM 4607 C CA . GLY A 1 580 ? 5.350 9.178 10.527 1.00 89.19 580 GLY A CA 1
ATOM 4608 C C . GLY A 1 580 ? 4.123 8.570 11.188 1.00 89.19 580 GLY A C 1
ATOM 4609 O O . GLY A 1 580 ? 2.991 8.997 10.934 1.00 89.19 580 GLY A O 1
ATOM 4610 N N . PHE A 1 581 ? 4.367 7.549 11.997 1.00 92.25 581 PHE A N 1
ATOM 4611 C CA . PHE A 1 581 ? 3.376 6.959 12.862 1.00 92.25 581 PHE A CA 1
ATOM 4612 C C . PHE A 1 581 ? 3.586 7.514 14.263 1.00 92.25 581 PHE A C 1
ATOM 4614 O O . PHE A 1 581 ? 4.713 7.719 14.703 1.00 92.25 581 PHE A O 1
ATOM 4621 N N . VAL A 1 582 ? 2.497 7.786 14.968 1.00 93.12 582 VAL A N 1
ATOM 4622 C CA . VAL A 1 582 ? 2.555 8.379 16.299 1.00 93.12 582 VAL A CA 1
ATOM 4623 C C . VAL A 1 582 ? 1.706 7.575 17.269 1.00 93.12 582 VAL A C 1
ATOM 4625 O O . VAL A 1 582 ? 0.621 7.096 16.932 1.00 93.12 582 VAL A O 1
ATOM 4628 N N . ASP A 1 583 ? 2.238 7.402 18.469 1.00 94.12 583 ASP A N 1
ATOM 4629 C CA . ASP A 1 583 ? 1.554 6.841 19.625 1.00 94.12 583 ASP A CA 1
ATOM 4630 C C . ASP A 1 583 ? 1.720 7.792 20.819 1.00 94.12 583 ASP A C 1
ATOM 4632 O O . ASP A 1 583 ? 2.552 8.709 20.802 1.00 94.12 583 ASP A O 1
ATOM 4636 N N . LEU A 1 584 ? 0.921 7.583 21.864 1.00 93.88 584 LEU A N 1
ATOM 4637 C CA . LEU A 1 584 ? 0.964 8.412 23.064 1.00 93.88 584 LEU A CA 1
ATOM 4638 C C . LEU A 1 584 ? 2.355 8.412 23.717 1.00 93.88 584 LEU A C 1
ATOM 4640 O O . LEU A 1 584 ? 2.797 9.444 24.216 1.00 93.88 584 LEU A O 1
ATOM 4644 N N . SER A 1 585 ? 3.075 7.287 23.677 1.00 92.38 585 SER A N 1
ATOM 4645 C CA . SER A 1 585 ? 4.405 7.174 24.285 1.00 92.38 585 SER A CA 1
ATOM 4646 C C . SER A 1 585 ? 5.421 8.119 23.632 1.00 92.38 585 SER A C 1
ATOM 4648 O O . SER A 1 585 ? 6.251 8.714 24.324 1.00 92.38 585 SER A O 1
ATOM 4650 N N . MET A 1 586 ? 5.334 8.304 22.310 1.00 91.12 586 MET A N 1
ATOM 4651 C CA . MET A 1 586 ? 6.148 9.265 21.566 1.00 91.12 586 MET A CA 1
ATOM 4652 C C . MET A 1 586 ? 5.760 10.703 21.913 1.00 91.12 586 MET A C 1
ATOM 4654 O O . MET A 1 586 ? 6.640 11.526 22.157 1.00 91.12 586 MET A O 1
ATOM 4658 N N . ILE A 1 587 ? 4.460 11.000 22.016 1.00 92.38 587 ILE A N 1
ATOM 4659 C CA . ILE A 1 587 ? 3.982 12.335 22.407 1.00 92.38 587 ILE A CA 1
ATOM 4660 C C . ILE A 1 587 ? 4.456 12.704 23.811 1.00 92.38 587 ILE A C 1
ATOM 4662 O O . ILE A 1 587 ? 4.954 13.808 24.008 1.00 92.38 587 ILE A O 1
ATOM 4666 N N . ILE A 1 588 ? 4.371 11.789 24.778 1.00 91.38 588 ILE A N 1
ATOM 4667 C CA . ILE A 1 588 ? 4.830 12.047 26.149 1.00 91.38 588 ILE A CA 1
ATOM 4668 C C . ILE A 1 588 ? 6.327 12.391 26.173 1.00 91.38 588 ILE A C 1
ATOM 4670 O O . ILE A 1 588 ? 6.727 13.308 26.891 1.00 91.38 588 ILE A O 1
ATOM 4674 N N . LYS A 1 589 ? 7.145 11.685 25.380 1.00 88.88 589 LYS A N 1
ATOM 4675 C CA . LYS A 1 589 ? 8.601 11.893 25.316 1.00 88.88 589 LYS A CA 1
ATOM 4676 C C . LYS A 1 589 ? 8.987 13.195 24.618 1.00 88.88 589 LYS A C 1
ATOM 4678 O O . LYS A 1 589 ? 9.880 13.886 25.096 1.00 88.88 589 LYS A O 1
ATOM 4683 N N . THR A 1 590 ? 8.340 13.512 23.498 1.00 85.56 590 THR A N 1
ATOM 4684 C CA . THR A 1 590 ? 8.766 14.606 22.611 1.00 85.56 590 THR A CA 1
ATOM 4685 C C . THR A 1 590 ? 7.991 15.904 22.850 1.00 85.56 590 THR A C 1
ATOM 4687 O O . THR A 1 590 ? 8.557 16.986 22.730 1.00 85.56 590 THR A O 1
ATOM 4690 N N . ALA A 1 591 ? 6.700 15.830 23.187 1.00 86.19 591 ALA A N 1
ATOM 4691 C CA . ALA A 1 591 ? 5.804 16.987 23.214 1.00 86.19 591 ALA A CA 1
ATOM 4692 C C . ALA A 1 591 ? 4.618 16.814 24.182 1.00 86.19 591 ALA A C 1
ATOM 4694 O O . ALA A 1 591 ? 3.453 16.877 23.788 1.00 86.19 591 ALA A O 1
ATOM 4695 N N . ARG A 1 592 ? 4.902 16.632 25.479 1.00 88.06 592 ARG A N 1
ATOM 4696 C CA . ARG A 1 592 ? 3.882 16.361 26.515 1.00 88.06 592 ARG A CA 1
ATOM 4697 C C . ARG A 1 592 ? 2.727 17.373 26.555 1.00 88.06 592 ARG A C 1
ATOM 4699 O O . ARG A 1 592 ? 1.600 17.008 26.861 1.00 88.06 592 ARG A O 1
ATOM 4706 N N . HIS A 1 593 ? 2.989 18.636 26.224 1.00 87.25 593 HIS A N 1
ATOM 4707 C CA . HIS A 1 593 ? 1.970 19.690 26.200 1.00 87.25 593 HIS A CA 1
ATOM 4708 C C . HIS A 1 593 ? 0.911 19.507 25.093 1.00 87.25 593 HIS A C 1
ATOM 4710 O O . HIS A 1 593 ? -0.138 20.136 25.164 1.00 87.25 593 HIS A O 1
ATOM 4716 N N . LEU A 1 594 ? 1.145 18.629 24.108 1.00 90.31 594 LEU A N 1
ATOM 4717 C CA . LEU A 1 594 ? 0.227 18.347 22.996 1.00 90.31 594 LEU A CA 1
ATOM 4718 C C . LEU A 1 594 ? -0.633 17.091 23.205 1.00 90.31 594 LEU A C 1
ATOM 4720 O O . LEU A 1 594 ? -1.285 16.642 22.264 1.00 90.31 594 LEU A O 1
ATOM 4724 N N . ILE A 1 595 ? -0.664 16.503 24.408 1.00 91.62 595 ILE A N 1
ATOM 4725 C CA . ILE A 1 595 ? -1.486 15.308 24.684 1.00 91.62 595 ILE A CA 1
ATOM 4726 C C . ILE A 1 595 ? -2.964 15.557 24.345 1.00 91.62 595 ILE A C 1
ATOM 4728 O O . ILE A 1 595 ? -3.598 14.700 23.735 1.00 91.62 595 ILE A O 1
ATOM 4732 N N . VAL A 1 596 ? -3.500 16.734 24.681 1.00 91.25 596 VAL A N 1
ATOM 4733 C CA . VAL A 1 596 ? -4.890 17.097 24.358 1.00 91.25 596 VAL A CA 1
ATOM 4734 C C . VAL A 1 596 ? -5.095 17.165 22.842 1.00 91.25 596 VAL A C 1
ATOM 4736 O O . VAL A 1 596 ? -6.018 16.542 22.334 1.00 91.25 596 VAL A O 1
ATOM 4739 N N . ASN A 1 597 ? -4.187 17.800 22.093 1.00 92.25 597 ASN A N 1
ATOM 4740 C CA . ASN A 1 597 ? -4.270 17.847 20.626 1.00 92.25 597 ASN A CA 1
ATOM 4741 C C . ASN A 1 597 ? -4.147 16.460 19.975 1.00 92.25 597 ASN A C 1
ATOM 4743 O O . ASN A 1 597 ? -4.772 16.184 18.951 1.00 92.25 597 ASN A O 1
ATOM 4747 N N . PHE A 1 598 ? -3.347 15.569 20.565 1.00 92.94 598 PHE A N 1
ATOM 4748 C CA . PHE A 1 598 ? -3.257 14.178 20.128 1.00 92.94 598 PHE A CA 1
ATOM 4749 C C . PHE A 1 598 ? -4.587 13.441 20.337 1.00 92.94 598 PHE A C 1
ATOM 4751 O O . PHE A 1 598 ? -5.027 12.716 19.446 1.00 92.94 598 PHE A O 1
ATOM 4758 N N . LEU A 1 599 ? -5.252 13.664 21.472 1.00 93.25 599 LEU A N 1
ATOM 4759 C CA . LEU A 1 599 ? -6.570 13.101 21.759 1.00 93.25 599 LEU A CA 1
ATOM 4760 C C . LEU A 1 599 ? -7.664 13.672 20.853 1.00 93.25 599 LEU A C 1
ATOM 4762 O O . LEU A 1 599 ? -8.462 12.904 20.333 1.00 93.25 599 LEU A O 1
ATOM 4766 N N . GLU A 1 600 ? -7.672 14.982 20.596 1.00 93.19 600 GLU A N 1
ATOM 4767 C CA . GLU A 1 600 ? -8.602 15.618 19.649 1.00 93.19 600 GLU A CA 1
ATOM 4768 C C . GLU A 1 600 ? -8.509 14.969 18.263 1.00 93.19 600 GLU A C 1
ATOM 4770 O O . GLU A 1 600 ? -9.522 14.636 17.640 1.00 93.19 600 GLU A O 1
ATOM 4775 N N . LYS A 1 601 ? -7.278 14.711 17.805 1.00 90.56 601 LYS A N 1
ATOM 4776 C CA . LYS A 1 601 ? -7.015 14.010 16.546 1.00 90.56 601 LYS A CA 1
ATOM 4777 C C . LYS A 1 601 ? -7.522 12.564 16.547 1.00 90.56 601 LYS A C 1
ATOM 4779 O O . LYS A 1 601 ? -7.878 12.047 15.488 1.00 90.56 601 LYS A O 1
ATOM 4784 N N . LEU A 1 602 ? -7.535 11.910 17.704 1.00 91.81 602 LEU A N 1
ATOM 4785 C CA . LEU A 1 602 ? -8.019 10.542 17.874 1.00 91.81 602 LEU A CA 1
ATOM 4786 C C . LEU A 1 602 ? -9.421 10.470 18.492 1.00 91.81 602 LEU A C 1
ATOM 4788 O O . LEU A 1 602 ? -9.810 9.422 18.993 1.00 91.81 602 LEU A O 1
ATOM 4792 N N . SER A 1 603 ? -10.202 11.548 18.408 1.00 92.75 603 SER A N 1
ATOM 4793 C CA . SER A 1 603 ? -11.571 11.625 18.943 1.00 92.75 603 SER A CA 1
ATOM 4794 C C . SER A 1 603 ? -12.494 10.509 18.438 1.00 92.75 603 SER A C 1
ATOM 4796 O O . SER A 1 603 ? -13.385 10.074 19.161 1.00 92.75 603 SER A O 1
ATOM 4798 N N . ALA A 1 604 ? -12.248 9.994 17.231 1.00 91.94 604 ALA A N 1
ATOM 4799 C CA . ALA A 1 604 ? -12.985 8.871 16.651 1.00 91.94 604 ALA A CA 1
ATOM 4800 C C . ALA A 1 604 ? -12.567 7.480 17.181 1.00 91.94 604 ALA A C 1
ATOM 4802 O O . ALA A 1 604 ? -13.208 6.494 16.820 1.00 91.94 604 ALA A O 1
ATOM 4803 N N . PHE A 1 605 ? -11.519 7.393 18.010 1.00 94.00 605 PHE A N 1
ATOM 4804 C CA . PHE A 1 605 ? -10.937 6.144 18.527 1.00 94.00 605 PHE A CA 1
ATOM 4805 C C . PHE A 1 605 ? -10.859 6.129 20.072 1.00 94.00 605 PHE A C 1
ATOM 4807 O O . PHE A 1 605 ? -9.771 6.021 20.651 1.00 94.00 605 PHE A O 1
ATOM 4814 N N . PRO A 1 606 ? -11.984 6.318 20.785 1.00 95.06 606 PRO A N 1
ATOM 4815 C CA . PRO A 1 606 ? -12.001 6.355 22.244 1.00 95.06 606 PRO A CA 1
ATOM 4816 C C . PRO A 1 606 ? -11.426 5.087 22.894 1.00 95.06 606 PRO A C 1
ATOM 4818 O O . PRO A 1 606 ? -10.685 5.207 23.871 1.00 95.06 606 PRO A O 1
ATOM 4821 N N . ALA A 1 607 ? -11.713 3.886 22.381 1.00 94.56 607 ALA A N 1
ATOM 4822 C CA . ALA A 1 607 ? -11.203 2.642 22.959 1.00 94.56 607 ALA A CA 1
ATOM 4823 C C . ALA A 1 607 ? -9.681 2.522 22.774 1.00 94.56 607 ALA A C 1
ATOM 4825 O O . ALA A 1 607 ? -8.958 2.224 23.729 1.00 94.56 607 ALA A O 1
ATOM 4826 N N . GLU A 1 608 ? -9.169 2.839 21.582 1.00 95.00 608 GLU A N 1
ATOM 4827 C CA . GLU A 1 608 ? -7.736 2.943 21.305 1.00 95.00 608 GLU A CA 1
ATOM 4828 C C . GLU A 1 608 ? -7.034 3.908 22.267 1.00 95.00 608 GLU A C 1
ATOM 4830 O O . GLU A 1 608 ? -6.000 3.571 22.853 1.00 95.00 608 GLU A O 1
ATOM 4835 N N . CYS A 1 609 ? -7.596 5.106 22.449 1.00 95.12 609 CYS A N 1
ATOM 4836 C CA . CYS A 1 609 ? -7.059 6.093 23.375 1.00 95.12 609 CYS A CA 1
ATOM 4837 C C . CYS A 1 609 ? -7.052 5.556 24.812 1.00 95.12 609 CYS A C 1
ATOM 4839 O O . CYS A 1 609 ? -6.035 5.687 25.495 1.00 95.12 609 CYS A O 1
ATOM 4841 N N . GLY A 1 610 ? -8.126 4.889 25.248 1.00 94.94 610 GLY A N 1
ATOM 4842 C CA . GLY A 1 610 ? -8.207 4.253 26.565 1.00 94.94 610 GLY A CA 1
ATOM 4843 C C . GLY A 1 610 ? -7.099 3.220 26.769 1.00 94.94 610 GLY A C 1
ATOM 4844 O O . GLY A 1 610 ? -6.393 3.241 27.783 1.00 94.94 610 GLY A O 1
ATOM 4845 N N . ARG A 1 611 ? -6.861 2.381 25.753 1.00 94.44 611 ARG A N 1
ATOM 4846 C CA . ARG A 1 611 ? -5.788 1.380 25.751 1.00 94.44 611 ARG A CA 1
ATOM 4847 C C . ARG A 1 611 ? -4.401 2.014 25.856 1.00 94.44 611 ARG A C 1
ATOM 4849 O O . ARG A 1 611 ? -3.595 1.594 26.685 1.00 94.44 611 ARG A O 1
ATOM 4856 N N . GLN A 1 612 ? -4.115 3.042 25.054 1.00 94.19 612 GLN A N 1
ATOM 4857 C CA . GLN A 1 612 ? -2.821 3.735 25.102 1.00 94.19 612 GLN A CA 1
ATOM 4858 C C . GLN A 1 612 ? -2.589 4.426 26.449 1.00 94.19 612 GLN A C 1
ATOM 4860 O O . GLN A 1 612 ? -1.462 4.428 26.946 1.00 94.19 612 GLN A O 1
ATOM 4865 N N . PHE A 1 613 ? -3.637 4.975 27.064 1.00 92.94 613 PHE A N 1
ATOM 4866 C CA . PHE A 1 613 ? -3.553 5.577 28.393 1.00 92.94 613 PHE A CA 1
ATOM 4867 C C . PHE A 1 613 ? -3.234 4.545 29.470 1.00 92.94 613 PHE A C 1
ATOM 4869 O O . PHE A 1 613 ? -2.363 4.791 30.302 1.00 92.94 613 PHE A O 1
ATOM 4876 N N . ALA A 1 614 ? -3.879 3.378 29.428 1.00 92.12 614 ALA A N 1
ATOM 4877 C CA . ALA A 1 614 ? -3.587 2.293 30.359 1.00 92.12 614 ALA A CA 1
ATOM 4878 C C . ALA A 1 614 ? -2.134 1.818 30.235 1.00 92.12 614 ALA A C 1
ATOM 4880 O O . ALA A 1 614 ? -1.460 1.627 31.241 1.00 92.12 614 ALA A O 1
ATOM 4881 N N . GLN A 1 615 ? -1.617 1.714 29.008 1.00 91.38 615 GLN A N 1
ATOM 4882 C CA . GLN A 1 615 ? -0.236 1.290 28.747 1.00 91.38 615 GLN A CA 1
ATOM 4883 C C . GLN A 1 615 ? 0.828 2.321 29.162 1.00 91.38 615 GLN A C 1
ATOM 4885 O O . GLN A 1 615 ? 1.998 1.966 29.283 1.00 91.38 615 GLN A O 1
ATOM 4890 N N . ASN A 1 616 ? 0.451 3.588 29.364 1.00 90.06 616 ASN A N 1
ATOM 4891 C CA . ASN A 1 616 ? 1.373 4.681 29.692 1.00 90.06 616 ASN A CA 1
ATOM 4892 C C . ASN A 1 616 ? 1.018 5.380 31.016 1.00 90.06 616 ASN A C 1
ATOM 4894 O O . ASN A 1 616 ? 1.466 6.505 31.242 1.00 90.06 616 ASN A O 1
ATOM 4898 N N . CYS A 1 617 ? 0.227 4.743 31.888 1.00 85.62 617 CYS A N 1
ATOM 4899 C CA . CYS A 1 617 ? -0.325 5.373 33.090 1.00 85.62 617 CYS A CA 1
ATOM 4900 C C . CYS A 1 617 ? 0.742 6.009 33.994 1.00 85.62 617 CYS A C 1
ATOM 4902 O O . CYS A 1 617 ? 0.529 7.102 34.513 1.00 85.62 617 CYS A O 1
ATOM 4904 N N . ASP A 1 618 ? 1.909 5.376 34.111 1.00 82.75 618 ASP A N 1
ATOM 4905 C CA . ASP A 1 618 ? 2.994 5.810 35.000 1.00 82.75 618 ASP A CA 1
ATOM 4906 C C . ASP A 1 618 ? 3.738 7.058 34.501 1.00 82.75 618 ASP A C 1
ATOM 4908 O O . ASP A 1 618 ? 4.460 7.707 35.255 1.00 82.75 618 ASP A O 1
ATOM 4912 N N . LEU A 1 619 ? 3.582 7.403 33.220 1.00 83.44 619 LEU A N 1
ATOM 4913 C CA . LEU A 1 619 ? 4.285 8.517 32.578 1.00 83.44 619 LEU A CA 1
ATOM 4914 C C . LEU A 1 619 ? 3.433 9.796 32.520 1.00 83.44 619 LEU A C 1
ATOM 4916 O O . LEU A 1 619 ? 3.876 10.840 32.027 1.00 83.44 619 LEU A O 1
ATOM 4920 N N . LEU A 1 620 ? 2.194 9.727 33.001 1.00 83.81 620 LEU A N 1
ATOM 4921 C CA . LEU A 1 620 ? 1.191 10.766 32.837 1.00 83.81 620 LEU A CA 1
ATOM 4922 C C . LEU A 1 620 ? 0.984 11.565 34.131 1.00 83.81 620 LEU A C 1
ATOM 4924 O O . LEU A 1 620 ? 0.788 11.016 35.209 1.00 83.81 620 LEU A O 1
ATOM 4928 N N . GLU A 1 621 ? 0.998 12.889 34.007 1.00 80.62 621 GLU A N 1
ATOM 4929 C CA . GLU A 1 621 ? 0.659 13.835 35.070 1.00 80.62 621 GLU A CA 1
ATOM 4930 C C . GLU A 1 621 ? -0.395 14.774 34.501 1.00 80.62 621 GLU A C 1
ATOM 4932 O O . GLU A 1 621 ? -0.191 15.360 33.435 1.00 80.62 621 GLU A O 1
ATOM 4937 N N . PHE A 1 622 ? -1.519 14.902 35.198 1.00 79.88 622 PHE A N 1
ATOM 4938 C CA . PHE A 1 622 ? -2.665 15.668 34.728 1.00 79.88 622 PHE A CA 1
ATOM 4939 C C . PHE A 1 622 ? -3.094 16.713 35.751 1.00 79.88 622 PHE A C 1
ATOM 4941 O O . PHE A 1 622 ? -2.952 16.514 36.961 1.00 79.88 622 PHE A O 1
ATOM 4948 N N . SER A 1 623 ? -3.618 17.826 35.239 1.00 81.56 623 SER A N 1
ATOM 4949 C CA . SER A 1 623 ? -4.351 18.818 36.020 1.00 81.56 623 SER A CA 1
ATOM 4950 C C . SER A 1 623 ? -5.750 18.303 36.370 1.00 81.56 623 SER A C 1
ATOM 4952 O O . SER A 1 623 ? -6.248 17.357 35.759 1.00 81.56 623 SER A O 1
ATOM 4954 N N . GLU A 1 624 ? -6.396 18.945 37.343 1.00 76.25 624 GLU A N 1
ATOM 4955 C CA . GLU A 1 624 ? -7.775 18.618 37.737 1.00 76.25 624 GLU A CA 1
ATOM 4956 C C . GLU A 1 624 ? -8.766 18.800 36.568 1.00 76.25 624 GLU A C 1
ATOM 4958 O O . GLU A 1 624 ? -9.660 17.978 36.391 1.00 76.25 624 GLU A O 1
ATOM 4963 N N . ASP A 1 625 ? -8.523 19.774 35.683 1.00 85.19 625 ASP A N 1
ATOM 4964 C CA . ASP A 1 625 ? -9.377 20.084 34.520 1.00 85.19 625 ASP A CA 1
ATOM 4965 C C . ASP A 1 625 ? -9.250 19.081 33.351 1.00 85.19 625 ASP A C 1
ATOM 4967 O O . ASP A 1 625 ? -9.934 19.189 32.328 1.00 85.19 625 ASP A O 1
ATOM 4971 N N . PHE A 1 626 ? -8.358 18.090 33.453 1.00 87.00 626 PHE A N 1
ATOM 4972 C CA . PHE A 1 626 ? -8.131 17.133 32.367 1.00 87.00 626 PHE A CA 1
ATOM 4973 C C . PHE A 1 626 ? -9.353 16.237 32.108 1.00 87.00 626 PHE A C 1
ATOM 4975 O O . PHE A 1 626 ? -9.610 15.863 30.962 1.00 87.00 626 PHE A O 1
ATOM 4982 N N . ALA A 1 627 ? -10.146 15.949 33.147 1.00 88.06 627 ALA A N 1
ATOM 4983 C CA . ALA A 1 627 ? -11.408 15.219 33.019 1.00 88.06 627 ALA A CA 1
ATOM 4984 C C . ALA A 1 627 ? -12.388 15.940 32.076 1.00 88.06 627 ALA A C 1
ATOM 4986 O O . ALA A 1 627 ? -12.972 15.320 31.187 1.00 88.06 627 ALA A O 1
ATOM 4987 N N . ASP A 1 628 ? -12.516 17.262 32.218 1.00 91.56 628 ASP A N 1
ATOM 4988 C CA . ASP A 1 628 ? -13.396 18.070 31.369 1.00 91.56 628 ASP A CA 1
ATOM 4989 C C . ASP A 1 628 ? -12.913 18.097 29.919 1.00 91.56 628 ASP A C 1
ATOM 4991 O O . ASP A 1 628 ? -13.725 18.025 28.999 1.00 91.56 628 ASP A O 1
ATOM 4995 N N . SER A 1 629 ? -11.594 18.111 29.707 1.00 93.00 629 SER A N 1
ATOM 4996 C CA . SER A 1 629 ? -11.005 18.025 28.365 1.00 93.00 629 SER A CA 1
ATOM 4997 C C . SER A 1 629 ? -11.309 16.679 27.696 1.00 93.00 629 SER A C 1
ATOM 4999 O O . SER A 1 629 ? -11.706 16.644 26.535 1.00 93.00 629 SER A O 1
ATOM 5001 N N . LEU A 1 630 ? -11.182 15.564 28.426 1.00 93.06 630 LEU A N 1
ATOM 5002 C CA . LEU A 1 630 ? -11.518 14.232 27.909 1.00 93.06 630 LEU A CA 1
ATOM 5003 C C . LEU A 1 630 ? -13.000 14.111 27.548 1.00 93.06 630 LEU A C 1
ATOM 5005 O O . LEU A 1 630 ? -13.332 13.598 26.478 1.00 93.06 630 LEU A O 1
ATOM 5009 N N . TYR A 1 631 ? -13.884 14.597 28.421 1.00 94.31 631 TYR A N 1
ATOM 5010 C CA . TYR A 1 631 ? -15.318 14.586 28.156 1.00 94.31 631 TYR A CA 1
ATOM 5011 C C . TYR A 1 631 ? -15.687 15.502 26.982 1.00 94.31 631 TYR A C 1
ATOM 5013 O O . TYR A 1 631 ? -16.509 15.129 26.153 1.00 94.31 631 TYR A O 1
ATOM 5021 N N . TYR A 1 632 ? -15.046 16.666 26.852 1.00 95.25 632 TYR A N 1
ATOM 5022 C CA . TYR A 1 632 ? -15.243 17.554 25.704 1.00 95.25 632 TYR A CA 1
ATOM 5023 C C . TYR A 1 632 ? -14.856 16.889 24.372 1.00 95.25 632 TYR A C 1
ATOM 5025 O O . TYR A 1 632 ? -15.534 17.092 23.369 1.00 95.25 632 TYR A O 1
ATOM 5033 N N . ILE A 1 633 ? -13.798 16.070 24.364 1.00 95.06 633 ILE A N 1
ATOM 5034 C CA . ILE A 1 633 ? -13.306 15.392 23.155 1.00 95.06 633 ILE A CA 1
ATOM 5035 C C . ILE A 1 633 ? -14.195 14.209 22.755 1.00 95.06 633 ILE A C 1
ATOM 5037 O O . ILE A 1 633 ? -14.530 14.071 21.580 1.00 95.06 633 ILE A O 1
ATOM 5041 N N . PHE A 1 634 ? -14.548 13.337 23.703 1.00 94.31 634 PHE A N 1
ATOM 5042 C CA . PHE A 1 634 ? -15.216 12.064 23.395 1.00 94.31 634 PHE A CA 1
ATOM 5043 C C . PHE A 1 634 ? -16.726 12.064 23.687 1.00 94.31 634 PHE A C 1
ATOM 5045 O O . PHE A 1 634 ? -17.450 11.192 23.197 1.00 94.31 634 PHE A O 1
ATOM 5052 N N . GLY A 1 635 ? -17.225 13.017 24.477 1.00 94.56 635 GLY A N 1
ATOM 5053 C CA . GLY A 1 635 ? -18.615 13.065 24.928 1.00 94.56 635 GLY A CA 1
ATOM 5054 C C . GLY A 1 635 ? -19.029 11.773 25.632 1.00 94.56 635 GLY A C 1
ATOM 5055 O O . GLY A 1 635 ? -18.294 11.214 26.442 1.00 94.56 635 GLY A O 1
ATOM 5056 N N . ILE A 1 636 ? -20.197 11.240 25.273 1.00 93.38 636 ILE A N 1
ATOM 5057 C CA . ILE A 1 636 ? -20.690 9.958 25.802 1.00 93.38 636 ILE A CA 1
ATOM 5058 C C . ILE A 1 636 ? -19.770 8.766 25.475 1.00 93.38 636 ILE A C 1
ATOM 5060 O O . ILE A 1 636 ? -19.754 7.780 26.215 1.00 93.38 636 ILE A O 1
ATOM 5064 N N . HIS A 1 637 ? -18.953 8.856 24.417 1.00 94.38 637 HIS A N 1
ATOM 5065 C CA . HIS A 1 637 ? -18.012 7.799 24.044 1.00 94.38 637 HIS A CA 1
ATOM 5066 C C . HIS A 1 637 ? -16.810 7.708 24.994 1.00 94.38 637 HIS A C 1
ATOM 5068 O O . HIS A 1 637 ? -16.064 6.728 24.938 1.00 94.38 637 HIS A O 1
ATOM 5074 N N . SER A 1 638 ? -16.654 8.650 25.937 1.00 95.69 638 SER A N 1
ATOM 5075 C CA . SER A 1 638 ? -15.723 8.495 27.060 1.00 95.69 638 SER A CA 1
ATOM 5076 C C . SER A 1 638 ? -15.983 7.211 27.862 1.00 95.69 638 SER A C 1
ATOM 5078 O O . SER A 1 638 ? -15.062 6.705 28.498 1.00 95.69 638 SER A O 1
ATOM 5080 N N . LEU A 1 639 ? -17.194 6.635 27.803 1.00 95.75 639 LEU A N 1
ATOM 5081 C CA . LEU A 1 639 ? -17.480 5.324 28.396 1.00 95.75 639 LEU A CA 1
ATOM 5082 C C . LEU A 1 639 ? -16.660 4.192 27.758 1.00 95.75 639 LEU A C 1
ATOM 5084 O O . LEU A 1 639 ? -16.201 3.311 28.480 1.00 95.75 639 LEU A O 1
ATOM 5088 N N . LEU A 1 640 ? -16.427 4.216 26.439 1.00 95.25 640 LEU A N 1
ATOM 5089 C CA . LEU A 1 640 ? -15.555 3.233 25.777 1.00 95.25 640 LEU A CA 1
ATOM 5090 C C . LEU A 1 640 ? -14.092 3.446 26.136 1.00 95.25 640 LEU A C 1
ATOM 5092 O O . LEU A 1 640 ? -13.380 2.480 26.399 1.00 95.25 640 LEU A O 1
ATOM 5096 N N . PHE A 1 641 ? -13.669 4.708 26.201 1.00 96.25 641 PHE A N 1
ATOM 5097 C CA . PHE A 1 641 ? -12.334 5.071 26.663 1.00 96.25 641 PHE A CA 1
ATOM 5098 C C . PHE A 1 641 ? -12.073 4.533 28.077 1.00 96.25 641 PHE A C 1
ATOM 5100 O O . PHE A 1 641 ? -11.068 3.862 28.310 1.00 96.25 641 PHE A O 1
ATOM 5107 N N . ALA A 1 642 ? -13.003 4.760 29.009 1.00 95.94 642 ALA A N 1
ATOM 5108 C CA . ALA A 1 642 ? -12.912 4.267 30.380 1.00 95.94 642 ALA A CA 1
ATOM 5109 C C . ALA A 1 642 ? -12.923 2.732 30.455 1.00 95.94 642 ALA A C 1
ATOM 5111 O O . ALA A 1 642 ? -12.109 2.136 31.166 1.00 95.94 642 ALA A O 1
ATOM 5112 N N . LEU A 1 643 ? -13.817 2.093 29.693 1.00 95.31 643 LEU A N 1
ATOM 5113 C CA . LEU A 1 643 ? -13.933 0.640 29.637 1.00 95.31 643 LEU A CA 1
ATOM 5114 C C . LEU A 1 643 ? -12.626 -0.009 29.170 1.00 95.31 643 LEU A C 1
ATOM 5116 O O . LEU A 1 643 ? -12.108 -0.899 29.849 1.00 95.31 643 LEU A O 1
ATOM 5120 N N . GLU A 1 644 ? -12.071 0.448 28.046 1.00 94.81 644 GLU A N 1
ATOM 5121 C CA . GLU A 1 644 ? -10.850 -0.146 27.502 1.00 94.81 644 GLU A CA 1
ATOM 5122 C C . GLU A 1 644 ? -9.624 0.182 28.360 1.00 94.81 644 GLU A C 1
ATOM 5124 O O . GLU A 1 644 ? -8.765 -0.680 28.554 1.00 94.81 644 GLU A O 1
ATOM 5129 N N . PHE A 1 645 ? -9.588 1.366 28.982 1.00 95.00 645 PHE A N 1
ATOM 5130 C CA . PHE A 1 645 ? -8.574 1.702 29.979 1.00 95.00 645 PHE A CA 1
ATOM 5131 C C . PHE A 1 645 ? -8.550 0.686 31.134 1.00 95.00 645 PHE A C 1
ATOM 5133 O O . PHE A 1 645 ? -7.500 0.124 31.459 1.00 95.00 645 PHE A O 1
ATOM 5140 N N . TRP A 1 646 ? -9.703 0.396 31.748 1.00 93.62 646 TRP A N 1
ATOM 5141 C CA . TRP A 1 646 ? -9.763 -0.560 32.858 1.00 93.62 646 TRP A CA 1
ATOM 5142 C C . TRP A 1 646 ? -9.510 -2.003 32.418 1.00 93.62 646 TRP A C 1
ATOM 5144 O O . TRP A 1 646 ? -8.864 -2.753 33.156 1.00 93.62 646 TRP A O 1
ATOM 5154 N N . ASN A 1 647 ? -9.991 -2.399 31.237 1.00 92.69 647 ASN A N 1
ATOM 5155 C CA . ASN A 1 647 ? -9.749 -3.731 30.686 1.00 92.69 647 ASN A CA 1
ATOM 5156 C C . ASN A 1 647 ? -8.261 -3.973 30.440 1.00 92.69 647 ASN A C 1
ATOM 5158 O O . ASN A 1 647 ? -7.737 -5.019 30.828 1.00 92.69 647 ASN A O 1
ATOM 5162 N N . GLU A 1 648 ? -7.571 -3.013 29.828 1.00 92.25 648 GLU A N 1
ATOM 5163 C CA . GLU A 1 648 ? -6.146 -3.130 29.537 1.00 92.25 648 GLU A CA 1
ATOM 5164 C C . GLU A 1 648 ? -5.309 -3.101 30.822 1.00 92.25 648 GLU A C 1
ATOM 5166 O O . GLU A 1 648 ? -4.437 -3.953 31.001 1.00 92.25 648 GLU A O 1
ATOM 5171 N N . LYS A 1 649 ? -5.657 -2.235 31.783 1.00 88.38 649 LYS A N 1
ATOM 5172 C CA . LYS A 1 649 ? -5.024 -2.212 33.110 1.00 88.38 649 LYS A CA 1
ATOM 5173 C C . LYS A 1 649 ? -5.187 -3.545 33.856 1.00 88.38 649 LYS A C 1
ATOM 5175 O O . LYS A 1 649 ? -4.244 -4.074 34.436 1.00 88.38 649 LYS A O 1
ATOM 5180 N N . LYS A 1 650 ? -6.359 -4.186 33.756 1.00 86.62 650 LYS A N 1
ATOM 5181 C CA . LYS A 1 650 ? -6.589 -5.532 34.314 1.00 86.62 650 LYS A CA 1
ATOM 5182 C C . LYS A 1 650 ? -5.742 -6.614 33.630 1.00 86.62 650 LYS A C 1
ATOM 5184 O O . LYS A 1 650 ? -5.418 -7.623 34.261 1.00 86.62 650 LYS A O 1
ATOM 5189 N N . LYS A 1 651 ? -5.391 -6.449 32.348 1.00 86.00 651 LYS A N 1
ATOM 5190 C CA . LYS A 1 651 ? -4.474 -7.365 31.645 1.00 86.00 651 LYS A CA 1
ATOM 5191 C C . LYS A 1 651 ? -3.028 -7.174 32.115 1.00 86.00 651 LYS A C 1
ATOM 5193 O O . LYS A 1 651 ? -2.344 -8.185 32.282 1.00 86.00 651 LYS A O 1
ATOM 5198 N N . SER A 1 652 ? -2.584 -5.935 32.354 1.00 72.94 652 SER A N 1
ATOM 5199 C CA . SER A 1 652 ? -1.231 -5.634 32.850 1.00 72.94 652 SER A CA 1
ATOM 5200 C C . SER A 1 652 ? -1.027 -6.018 34.321 1.00 72.94 652 SER A C 1
ATOM 5202 O O . SER A 1 652 ? 0.031 -6.539 34.671 1.00 72.94 652 SER A O 1
ATOM 5204 N N . ASP A 1 653 ? -2.056 -5.870 35.159 1.00 66.31 653 ASP A N 1
ATOM 5205 C CA . ASP A 1 653 ? -1.991 -6.072 36.618 1.00 66.31 653 ASP A CA 1
ATOM 5206 C C . ASP A 1 653 ? -2.010 -7.545 37.071 1.00 66.31 653 ASP A C 1
ATOM 5208 O O . ASP A 1 653 ? -2.040 -7.833 38.266 1.00 66.31 653 ASP A O 1
ATOM 5212 N N . LYS A 1 654 ? -1.909 -8.524 36.159 1.00 55.56 654 LYS A N 1
ATOM 5213 C CA . LYS A 1 654 ? -1.819 -9.953 36.533 1.00 55.56 654 LYS A CA 1
ATOM 5214 C C . LYS A 1 654 ? -0.570 -10.320 37.363 1.00 55.56 654 LYS A C 1
ATOM 5216 O O . LYS A 1 654 ? -0.457 -11.477 37.758 1.00 55.56 654 LYS A O 1
ATOM 5221 N N . ASN A 1 655 ? 0.332 -9.371 37.644 1.00 44.72 655 ASN A N 1
ATOM 5222 C CA . ASN A 1 655 ? 1.587 -9.582 38.376 1.00 44.72 655 ASN A CA 1
ATOM 5223 C C . ASN A 1 655 ? 1.856 -8.626 39.564 1.00 44.72 655 ASN A C 1
ATOM 5225 O O . ASN A 1 655 ? 2.942 -8.724 40.136 1.00 44.72 655 ASN A O 1
ATOM 5229 N N . LEU A 1 656 ? 0.940 -7.737 39.977 1.00 43.16 656 LEU A N 1
ATOM 5230 C CA . LEU A 1 656 ? 1.178 -6.829 41.117 1.00 43.16 656 LEU A CA 1
ATOM 5231 C C . LEU A 1 656 ? -0.060 -6.644 42.008 1.00 43.16 656 LEU A C 1
ATOM 5233 O O . LEU A 1 656 ? -1.172 -6.456 41.528 1.00 43.16 656 LEU A O 1
ATOM 5237 N N . ASP A 1 657 ? 0.172 -6.714 43.321 1.00 40.09 657 ASP A N 1
ATOM 5238 C CA . ASP A 1 657 ? -0.829 -6.556 44.377 1.00 40.09 657 ASP A CA 1
ATOM 5239 C C . ASP A 1 657 ? -1.486 -5.164 44.341 1.00 40.09 657 ASP A C 1
ATOM 5241 O O . ASP A 1 657 ? -0.827 -4.122 44.320 1.00 40.09 657 ASP A O 1
ATOM 5245 N N . ILE A 1 658 ? -2.816 -5.177 44.376 1.00 50.38 658 ILE A N 1
ATOM 5246 C CA . ILE A 1 658 ? -3.729 -4.032 44.365 1.00 50.38 658 ILE A CA 1
ATOM 5247 C C . ILE A 1 658 ? -3.590 -3.260 45.684 1.00 50.38 658 ILE A C 1
ATOM 5249 O O . ILE A 1 658 ? -3.916 -3.816 46.730 1.00 50.38 658 ILE A O 1
ATOM 5253 N N . SER A 1 659 ? -3.187 -1.981 45.678 1.00 44.31 659 SER A N 1
ATOM 5254 C CA . SER A 1 659 ? -3.499 -1.100 46.830 1.00 44.31 659 SER A CA 1
ATOM 5255 C C . SER A 1 659 ? -3.414 0.419 46.636 1.00 44.31 659 SER A C 1
ATOM 5257 O O . SER A 1 659 ? -3.749 1.138 47.574 1.00 44.31 659 SER A O 1
ATOM 5259 N N . THR A 1 660 ? -3.059 0.962 45.469 1.00 51.03 660 THR A N 1
ATOM 5260 C CA . THR A 1 660 ? -3.113 2.424 45.272 1.00 51.03 660 THR A CA 1
ATOM 5261 C C . THR A 1 660 ? -3.950 2.789 44.057 1.00 51.03 660 THR A C 1
ATOM 5263 O O . THR A 1 660 ? -3.492 2.649 42.924 1.00 51.03 660 THR A O 1
ATOM 5266 N N . GLU A 1 661 ? -5.177 3.264 44.303 1.00 60.81 661 GLU A N 1
ATOM 5267 C CA . GLU A 1 661 ? -5.963 3.992 43.303 1.00 60.81 661 GLU A CA 1
ATOM 5268 C C . GLU A 1 661 ? -5.127 5.166 42.796 1.00 60.81 661 GLU A C 1
ATOM 5270 O O . GLU A 1 661 ? -4.688 6.030 43.561 1.00 60.81 661 GLU A O 1
ATOM 5275 N N . SER A 1 662 ? -4.848 5.161 41.496 1.00 74.00 662 SER A N 1
ATOM 5276 C CA . SER A 1 662 ? -4.096 6.238 40.870 1.00 74.00 662 SER A CA 1
ATOM 5277 C C . SER A 1 662 ? -5.009 7.452 40.705 1.00 74.00 662 SER A C 1
ATOM 5279 O O . SER A 1 662 ? -6.208 7.303 40.475 1.00 74.00 662 SER A O 1
ATOM 5281 N N . LYS A 1 663 ? -4.449 8.669 40.740 1.00 82.19 663 LYS A N 1
ATOM 5282 C CA . LYS A 1 663 ? -5.199 9.896 40.396 1.00 82.19 663 LYS A CA 1
ATOM 5283 C C . LYS A 1 663 ? -5.917 9.780 39.044 1.00 82.19 663 LYS A C 1
ATOM 5285 O O . LYS A 1 663 ? -6.972 10.374 38.852 1.00 82.19 663 LYS A O 1
ATOM 5290 N N . LEU A 1 664 ? -5.351 9.000 38.120 1.00 85.44 664 LEU A N 1
ATOM 5291 C CA . LEU A 1 664 ? -5.951 8.721 36.825 1.00 85.44 664 LEU A CA 1
ATOM 5292 C C . LEU A 1 664 ? -7.245 7.913 36.965 1.00 85.44 664 LEU A C 1
ATOM 5294 O O . LEU A 1 664 ? -8.224 8.280 36.337 1.00 85.44 664 LEU A O 1
ATOM 5298 N N . ASP A 1 665 ? -7.310 6.897 37.832 1.00 88.19 665 ASP A N 1
ATOM 5299 C CA . ASP A 1 665 ? -8.552 6.140 38.061 1.00 88.19 665 ASP A CA 1
ATOM 5300 C C . ASP A 1 665 ? -9.695 7.059 38.528 1.00 88.19 665 ASP A C 1
ATOM 5302 O O . ASP A 1 665 ? -10.826 6.905 38.069 1.00 88.19 665 ASP A O 1
ATOM 5306 N N . THR A 1 666 ? -9.395 8.059 39.367 1.00 90.25 666 THR A N 1
ATOM 5307 C CA . THR A 1 666 ? -10.370 9.076 39.794 1.00 90.25 666 THR A CA 1
ATOM 5308 C C . THR A 1 666 ? -10.850 9.943 38.627 1.00 90.25 666 THR A C 1
ATOM 5310 O O . THR A 1 666 ? -12.049 10.176 38.499 1.00 90.25 666 THR A O 1
ATOM 5313 N N . ILE A 1 667 ? -9.942 10.377 37.745 1.00 90.75 667 ILE A N 1
ATOM 5314 C CA . ILE A 1 667 ? -10.285 11.135 36.528 1.00 90.75 667 ILE A CA 1
ATOM 5315 C C . ILE A 1 667 ? -11.169 10.293 35.594 1.00 90.75 667 ILE A C 1
ATOM 5317 O O . ILE A 1 667 ? -12.186 10.778 35.105 1.00 90.75 667 ILE A O 1
ATOM 5321 N N . ILE A 1 668 ? -10.815 9.021 35.371 1.00 93.12 668 ILE A N 1
ATOM 5322 C CA . ILE A 1 668 ? -11.581 8.097 34.519 1.00 93.12 668 ILE A CA 1
ATOM 5323 C C . ILE A 1 668 ? -12.977 7.823 35.101 1.00 93.12 668 ILE A C 1
ATOM 5325 O O . ILE A 1 668 ? -13.963 7.716 34.363 1.00 93.12 668 ILE A O 1
ATOM 5329 N N . LEU A 1 669 ? -13.088 7.736 36.427 1.00 94.19 669 LEU A N 1
ATOM 5330 C CA . LEU A 1 669 ? -14.377 7.615 37.098 1.00 94.19 669 LEU A CA 1
ATOM 5331 C C . LEU A 1 669 ? -15.229 8.881 36.920 1.00 94.19 669 LEU A C 1
ATOM 5333 O O . LEU A 1 669 ? -16.404 8.764 36.573 1.00 94.19 669 LEU A O 1
ATOM 5337 N N . 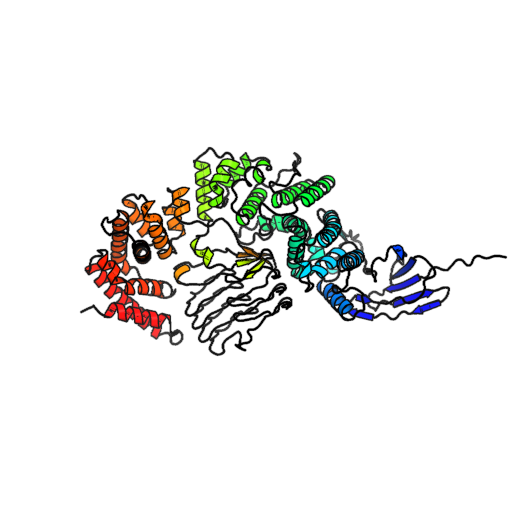ASP A 1 670 ? -14.650 10.074 37.093 1.00 93.50 670 ASP A N 1
ATOM 5338 C CA . ASP A 1 670 ? -15.368 11.347 36.931 1.00 93.50 670 ASP A CA 1
ATOM 5339 C C . ASP A 1 670 ? -15.953 11.504 35.517 1.00 93.50 670 ASP A C 1
ATOM 5341 O O . ASP A 1 670 ? -17.151 11.760 35.360 1.00 93.50 670 ASP A O 1
ATOM 5345 N N . ILE A 1 671 ? -15.158 11.238 34.471 1.00 94.81 671 ILE A N 1
ATOM 5346 C CA . ILE A 1 671 ? -15.657 11.294 33.084 1.00 94.81 671 ILE A CA 1
ATOM 5347 C C . ILE A 1 671 ? -16.732 10.237 32.813 1.00 94.81 671 ILE A C 1
ATOM 5349 O O . ILE A 1 671 ? -17.665 10.492 32.050 1.00 94.81 671 ILE A O 1
ATOM 5353 N N . SER A 1 672 ? -16.652 9.067 33.457 1.00 94.81 672 SER A N 1
ATOM 5354 C CA . SER A 1 672 ? -17.670 8.019 33.324 1.00 94.81 672 SER A CA 1
ATOM 5355 C C . SER A 1 672 ? -18.995 8.468 33.938 1.00 94.81 672 SER A C 1
ATOM 5357 O O . SER A 1 672 ? -20.045 8.318 33.315 1.00 94.81 672 SER A O 1
ATOM 5359 N N . ILE A 1 673 ? -18.955 9.076 35.130 1.00 95.19 673 ILE A N 1
ATOM 5360 C CA . ILE A 1 673 ? -20.136 9.634 35.802 1.00 95.19 673 ILE A CA 1
ATOM 5361 C C . ILE A 1 673 ? -20.776 10.725 34.936 1.00 95.19 673 ILE A C 1
ATOM 5363 O O . ILE A 1 673 ? -21.982 10.664 34.684 1.00 95.19 673 ILE A O 1
ATOM 5367 N N . LYS A 1 674 ? -19.977 11.673 34.423 1.00 94.94 674 LYS A N 1
ATOM 5368 C CA . LYS A 1 674 ? -20.447 12.726 33.504 1.00 94.94 674 LYS A CA 1
ATOM 5369 C C . LYS A 1 674 ? -21.076 12.146 32.236 1.00 94.94 674 LYS A C 1
ATOM 5371 O O . LYS A 1 674 ? -22.124 12.618 31.801 1.00 94.94 674 LYS A O 1
ATOM 5376 N N . SER A 1 675 ? -20.491 11.091 31.675 1.00 94.88 675 SER A N 1
ATOM 5377 C CA . SER A 1 675 ? -21.019 10.434 30.473 1.00 94.88 675 SER A CA 1
ATOM 5378 C C . SER A 1 675 ? -22.348 9.730 30.729 1.00 94.88 675 SER A C 1
ATOM 5380 O O . SER A 1 675 ? -23.273 9.871 29.935 1.00 94.88 675 SER A O 1
ATOM 5382 N N . PHE A 1 676 ? -22.499 9.040 31.864 1.00 94.56 676 PHE A N 1
ATOM 5383 C CA . PHE A 1 676 ? -23.780 8.435 32.239 1.00 94.56 676 PHE A CA 1
ATOM 5384 C C . PHE A 1 676 ? -24.876 9.470 32.507 1.00 94.56 676 PHE A C 1
ATOM 5386 O O . PHE A 1 676 ? -26.028 9.234 32.152 1.00 94.56 676 PHE A O 1
ATOM 5393 N N . GLN A 1 677 ? -24.537 10.622 33.093 1.00 93.50 677 GLN A N 1
ATOM 5394 C CA . GLN A 1 677 ? -25.493 11.720 33.292 1.00 93.50 677 GLN A CA 1
ATOM 5395 C C . GLN A 1 677 ? -26.037 12.280 31.970 1.00 93.50 677 GLN A C 1
ATOM 5397 O O . GLN A 1 677 ? -27.160 12.775 31.940 1.00 93.50 677 GLN A O 1
ATOM 5402 N N . ASN A 1 678 ? -25.257 12.175 30.892 1.00 93.88 678 ASN A N 1
ATOM 5403 C CA . ASN A 1 678 ? -25.572 12.715 29.571 1.00 93.88 678 ASN A CA 1
ATOM 5404 C C . ASN A 1 678 ? -25.882 11.630 28.527 1.00 93.88 678 ASN A C 1
ATOM 5406 O O . ASN A 1 678 ? -25.965 11.925 27.338 1.00 93.88 678 ASN A O 1
ATOM 5410 N N . ILE A 1 679 ? -26.079 10.373 28.937 1.00 91.31 679 ILE A N 1
ATOM 5411 C CA . ILE A 1 679 ? -26.348 9.267 28.002 1.00 91.31 679 ILE A CA 1
ATOM 5412 C C . ILE A 1 679 ? -27.651 9.461 27.211 1.00 91.31 679 ILE A C 1
ATOM 5414 O O . ILE A 1 679 ? -27.807 8.931 26.116 1.00 91.31 679 ILE A O 1
ATOM 5418 N N . ASN A 1 680 ? -28.559 10.279 27.748 1.00 87.50 680 ASN A N 1
ATOM 5419 C CA . ASN A 1 680 ? -29.806 10.700 27.116 1.00 87.50 680 ASN A CA 1
ATOM 5420 C C . ASN A 1 680 ? -29.624 11.588 25.870 1.00 87.50 680 ASN A C 1
ATOM 5422 O O . ASN A 1 680 ? -30.617 11.951 25.246 1.00 87.50 680 ASN A O 1
ATOM 5426 N N . GLN A 1 681 ? -28.388 11.963 25.528 1.00 88.12 681 GLN A N 1
ATOM 5427 C CA . GLN A 1 681 ? -28.069 12.666 24.285 1.00 88.12 681 GLN A CA 1
ATOM 5428 C C . GLN A 1 681 ? -28.150 11.761 23.049 1.00 88.12 681 GLN A C 1
ATOM 5430 O O . GLN A 1 681 ? -28.254 12.292 21.948 1.00 88.12 681 GLN A O 1
ATOM 5435 N N . LEU A 1 682 ? -28.125 10.432 23.217 1.00 87.50 682 LEU A N 1
ATOM 5436 C CA . LEU A 1 682 ? -28.356 9.501 22.112 1.00 87.50 682 LEU A CA 1
ATOM 5437 C C . LEU A 1 682 ? -29.783 9.647 21.581 1.00 87.50 682 LEU A C 1
ATOM 5439 O O . LEU A 1 682 ? -30.757 9.654 22.333 1.00 87.50 682 LEU A O 1
ATOM 5443 N N . THR A 1 683 ? -29.901 9.702 20.267 1.00 86.56 683 THR A N 1
ATOM 5444 C CA . THR A 1 683 ? -31.163 9.784 19.540 1.00 86.56 683 THR A CA 1
ATOM 5445 C C . THR A 1 683 ? -31.364 8.540 18.685 1.00 86.56 683 THR A C 1
ATOM 5447 O O . THR A 1 683 ? -30.463 7.726 18.509 1.00 86.56 683 THR A O 1
ATOM 5450 N N . VAL A 1 684 ? -32.568 8.369 18.141 1.00 80.81 684 VAL A N 1
ATOM 5451 C CA . VAL A 1 684 ? -32.844 7.286 17.187 1.00 80.81 684 VAL A CA 1
ATOM 5452 C C . VAL A 1 684 ? -31.993 7.440 15.920 1.00 80.81 684 VAL A C 1
ATOM 5454 O O . VAL A 1 684 ? -31.514 6.441 15.389 1.00 80.81 684 VAL A O 1
ATOM 5457 N N . ASP A 1 685 ? -31.776 8.676 15.467 1.00 78.12 685 ASP A N 1
ATOM 5458 C CA . ASP A 1 685 ? -31.045 8.984 14.232 1.00 78.12 685 ASP A CA 1
ATOM 5459 C C . ASP A 1 685 ? -29.566 8.560 14.337 1.00 78.12 685 ASP A C 1
ATOM 5461 O O . ASP A 1 685 ? -28.955 8.149 13.352 1.00 78.12 685 ASP A O 1
ATOM 5465 N N . ASP A 1 686 ? -29.010 8.541 15.554 1.00 79.00 686 ASP A N 1
ATOM 5466 C CA . ASP A 1 686 ? -27.651 8.060 15.826 1.00 79.00 686 ASP A CA 1
ATOM 5467 C C . ASP A 1 686 ? -27.463 6.568 15.492 1.00 79.00 686 ASP A C 1
ATOM 5469 O O . ASP A 1 686 ? -26.335 6.121 15.273 1.00 79.00 686 ASP A O 1
ATOM 5473 N N . PHE A 1 687 ? -28.544 5.784 15.419 1.00 75.12 687 PHE A N 1
ATOM 5474 C CA . PHE A 1 687 ? -28.501 4.367 15.042 1.00 75.12 687 PHE A CA 1
ATOM 5475 C C . PHE A 1 687 ? -28.575 4.146 13.524 1.00 75.12 687 PHE A C 1
ATOM 5477 O O . PHE A 1 687 ? -28.291 3.039 13.071 1.00 75.12 687 PHE A O 1
ATOM 5484 N N . GLU A 1 688 ? -28.895 5.170 12.722 1.00 64.19 688 GLU A N 1
ATOM 5485 C CA . GLU A 1 688 ? -28.983 5.036 11.259 1.00 64.19 688 GLU A CA 1
ATOM 5486 C C . GLU A 1 688 ? -27.604 4.859 10.587 1.00 64.19 688 GLU A C 1
ATOM 5488 O O . GLU A 1 688 ? -27.516 4.261 9.513 1.00 64.19 688 GLU A O 1
ATOM 5493 N N . GLU A 1 689 ? -26.513 5.317 11.222 1.00 61.44 689 GLU A N 1
ATOM 5494 C CA . GLU A 1 689 ? -25.125 5.135 10.746 1.00 61.44 689 GLU A CA 1
ATOM 5495 C C . GLU A 1 689 ? -24.437 3.851 11.293 1.00 61.44 689 GLU A C 1
ATOM 5497 O O . GLU A 1 689 ? -23.246 3.647 11.064 1.00 61.44 689 GLU A O 1
ATOM 5502 N N . ASP A 1 690 ? -25.177 2.967 11.983 1.00 65.69 690 ASP A N 1
ATOM 5503 C CA . ASP A 1 690 ? -24.807 1.624 12.501 1.00 65.69 690 ASP A CA 1
ATOM 5504 C C . ASP A 1 690 ? -23.673 1.553 13.560 1.00 65.69 690 ASP A C 1
ATOM 5506 O O . ASP A 1 690 ? -23.592 0.588 14.323 1.00 65.69 690 ASP A O 1
ATOM 5510 N N . MET A 1 691 ? -22.833 2.584 13.710 1.00 68.38 691 MET A N 1
ATOM 5511 C CA . MET A 1 691 ? -21.685 2.547 14.641 1.00 68.38 691 MET A CA 1
ATOM 5512 C C . MET A 1 691 ? -22.073 2.701 16.121 1.00 68.38 691 MET A C 1
ATOM 5514 O O . MET A 1 691 ? -21.420 2.134 17.000 1.00 68.38 691 MET A O 1
ATOM 5518 N N . ASN A 1 692 ? -23.175 3.397 16.415 1.00 83.56 692 ASN A N 1
ATOM 5519 C CA . ASN A 1 692 ? -23.642 3.581 17.793 1.00 83.56 692 ASN A CA 1
ATOM 5520 C C . ASN A 1 692 ? -24.309 2.330 18.379 1.00 83.56 692 ASN A C 1
ATOM 5522 O O . ASN A 1 692 ? -24.327 2.158 19.597 1.00 83.56 692 ASN A O 1
ATOM 5526 N N . SER A 1 693 ? -24.788 1.405 17.540 1.00 82.81 693 SER A N 1
ATOM 5527 C CA . SER A 1 693 ? -25.356 0.140 18.018 1.00 82.81 693 SER A CA 1
ATOM 5528 C C . SER A 1 693 ? -24.314 -0.684 18.789 1.00 82.81 693 SER A C 1
ATOM 5530 O O . SER A 1 693 ? -24.600 -1.229 19.856 1.00 82.81 693 SER A O 1
ATOM 5532 N N . LEU A 1 694 ? -23.066 -0.702 18.314 1.00 83.44 694 LEU A N 1
ATOM 5533 C CA . LEU A 1 694 ? -21.972 -1.416 18.968 1.00 83.44 694 LEU A CA 1
ATOM 5534 C C . LEU A 1 694 ? -21.433 -0.708 20.198 1.00 83.44 694 LEU A C 1
ATOM 5536 O O . LEU A 1 694 ? -21.102 -1.377 21.175 1.00 83.44 694 LEU A O 1
ATOM 5540 N N . PHE A 1 695 ? -21.377 0.624 20.172 1.00 90.06 695 PHE A N 1
ATOM 5541 C CA . PHE A 1 695 ? -21.093 1.416 21.365 1.00 90.06 695 PHE A CA 1
ATOM 5542 C C . PHE A 1 695 ? -22.037 1.031 22.505 1.00 90.06 695 PHE A C 1
ATOM 5544 O O . PHE A 1 695 ? -21.599 0.658 23.595 1.00 90.06 695 PHE A O 1
ATOM 5551 N N . VAL A 1 696 ? -23.339 1.074 22.224 1.00 91.44 696 VAL A N 1
ATOM 5552 C CA . VAL A 1 696 ? -24.380 0.782 23.205 1.00 91.44 696 VAL A CA 1
ATOM 5553 C C . VAL A 1 696 ? -24.308 -0.674 23.656 1.00 91.44 696 VAL A C 1
ATOM 5555 O O . VAL A 1 696 ? -24.428 -0.936 24.853 1.00 91.44 696 VAL A O 1
ATOM 5558 N N . LEU A 1 697 ? -24.033 -1.618 22.748 1.00 90.81 697 LEU A N 1
ATOM 5559 C CA . LEU A 1 697 ? -23.804 -3.015 23.119 1.00 90.81 697 LEU A CA 1
ATOM 5560 C C . LEU A 1 697 ? -22.609 -3.172 24.068 1.00 90.81 697 LEU A C 1
ATOM 5562 O O . LEU A 1 697 ? -22.732 -3.848 25.090 1.00 90.81 697 LEU A O 1
ATOM 5566 N N . ALA A 1 698 ? -21.474 -2.538 23.769 1.00 90.69 698 ALA A N 1
ATOM 5567 C CA . ALA A 1 698 ? -20.281 -2.609 24.606 1.00 90.69 698 ALA A CA 1
ATOM 5568 C C . ALA A 1 698 ? -20.532 -2.025 26.005 1.00 90.69 698 ALA A C 1
ATOM 5570 O O . ALA A 1 698 ? -20.121 -2.622 27.001 1.00 90.69 698 ALA A O 1
ATOM 5571 N N . VAL A 1 699 ? -21.265 -0.911 26.110 1.00 92.81 699 VAL A N 1
ATOM 5572 C CA . VAL A 1 699 ? -21.686 -0.359 27.408 1.00 92.81 699 VAL A CA 1
ATOM 5573 C C . VAL A 1 699 ? -22.633 -1.326 28.129 1.00 92.81 699 VAL A C 1
ATOM 5575 O O . VAL A 1 699 ? -22.421 -1.624 29.307 1.00 92.81 699 VAL A O 1
ATOM 5578 N N . ALA A 1 700 ? -23.630 -1.873 27.425 1.00 92.88 700 ALA A N 1
ATOM 5579 C CA . ALA A 1 700 ? -24.633 -2.766 28.001 1.00 92.88 700 ALA A CA 1
ATOM 5580 C C . ALA A 1 700 ? -24.035 -4.066 28.559 1.00 92.88 700 ALA A C 1
ATOM 5582 O O . ALA A 1 700 ? -24.410 -4.509 29.646 1.00 92.88 700 ALA A O 1
ATOM 5583 N N . GLN A 1 701 ? -23.060 -4.645 27.858 1.00 94.06 701 GLN A N 1
ATOM 5584 C CA . GLN A 1 701 ? -22.345 -5.848 28.295 1.00 94.06 701 GLN A CA 1
ATOM 5585 C C . GLN A 1 701 ? -21.482 -5.620 29.544 1.00 94.06 701 GLN A C 1
ATOM 5587 O O . GLN A 1 701 ? -21.163 -6.577 30.245 1.00 94.06 701 GLN A O 1
ATOM 5592 N N . ASN A 1 702 ? -21.103 -4.371 29.834 1.00 94.88 702 ASN A N 1
ATOM 5593 C CA . ASN A 1 702 ? -20.079 -4.053 30.829 1.00 94.88 702 ASN A CA 1
ATOM 5594 C C . ASN A 1 702 ? -20.577 -3.169 31.984 1.00 94.88 702 ASN A C 1
ATOM 5596 O O . ASN A 1 702 ? -19.764 -2.629 32.735 1.00 94.88 702 ASN A O 1
ATOM 5600 N N . PHE A 1 703 ? -21.893 -3.055 32.200 1.00 93.81 703 PHE A N 1
ATOM 5601 C CA . PHE A 1 703 ? -22.455 -2.310 33.339 1.00 93.81 703 PHE A CA 1
ATOM 5602 C C . PHE A 1 703 ? -21.883 -2.728 34.702 1.00 93.81 703 PHE A C 1
ATOM 5604 O O . PHE A 1 703 ? -21.717 -1.882 35.582 1.00 93.81 703 PHE A O 1
ATOM 5611 N N . ASP A 1 704 ? -21.569 -4.012 34.883 1.00 92.44 704 ASP A N 1
ATOM 5612 C CA . ASP A 1 704 ? -21.001 -4.513 36.136 1.00 92.44 704 ASP A CA 1
ATOM 5613 C C . ASP A 1 704 ? -19.592 -3.949 36.392 1.00 92.44 704 ASP A C 1
ATOM 5615 O O . ASP A 1 704 ? -19.286 -3.598 37.529 1.00 92.44 704 ASP A O 1
ATOM 5619 N N . ILE A 1 705 ? -18.781 -3.737 35.346 1.00 93.19 705 ILE A N 1
ATOM 5620 C CA . ILE A 1 705 ? -17.453 -3.108 35.468 1.00 93.19 705 ILE A CA 1
ATOM 5621 C C . ILE A 1 705 ? -17.594 -1.663 35.959 1.00 93.19 705 ILE A C 1
ATOM 5623 O O . ILE A 1 705 ? -16.911 -1.260 36.899 1.00 93.19 705 ILE A O 1
ATOM 5627 N N . PHE A 1 706 ? -18.517 -0.888 35.379 1.00 93.88 706 PHE A N 1
ATOM 5628 C CA . PHE A 1 706 ? -18.772 0.490 35.817 1.00 93.88 706 PHE A CA 1
ATOM 5629 C C . PHE A 1 706 ? -19.237 0.550 37.279 1.00 93.88 706 PHE A C 1
ATOM 5631 O O . PHE A 1 706 ? -18.798 1.415 38.039 1.00 93.88 706 PHE A O 1
ATOM 5638 N N . LYS A 1 707 ? -20.082 -0.402 37.697 1.00 93.06 707 LYS A N 1
ATOM 5639 C CA . LYS A 1 707 ? -20.534 -0.523 39.088 1.00 93.06 707 LYS A CA 1
ATOM 5640 C C . LYS A 1 707 ? -19.380 -0.851 40.039 1.00 93.06 707 LYS A C 1
ATOM 5642 O O . LYS A 1 707 ? -19.269 -0.221 41.087 1.00 93.06 707 LYS A O 1
ATOM 5647 N N . GLU A 1 708 ? -18.525 -1.810 39.682 1.00 92.75 708 GLU A N 1
ATOM 5648 C CA . GLU A 1 708 ? -17.336 -2.184 40.464 1.00 92.75 708 GLU A CA 1
ATOM 5649 C C . GLU A 1 708 ? -16.359 -1.014 40.629 1.00 92.75 708 GLU A C 1
ATOM 5651 O O . GLU A 1 708 ? -15.730 -0.880 41.676 1.00 92.75 708 GLU A O 1
ATOM 5656 N N . LYS A 1 709 ? -16.258 -0.146 39.616 1.00 92.25 709 LYS A N 1
ATOM 5657 C CA . LYS A 1 709 ? -15.375 1.029 39.609 1.00 92.25 709 LYS A CA 1
ATOM 5658 C C . LYS A 1 709 ? -15.954 2.266 40.300 1.00 92.25 709 LYS A C 1
ATOM 5660 O O . LYS A 1 709 ? -15.268 3.278 40.366 1.00 92.25 709 LYS A O 1
ATOM 5665 N N . GLY A 1 710 ? -17.169 2.183 40.848 1.00 92.81 710 GLY A N 1
ATOM 5666 C CA . GLY A 1 710 ? -17.748 3.232 41.693 1.00 92.81 710 GLY A CA 1
ATOM 5667 C C . GLY A 1 710 ? -18.739 4.169 41.001 1.00 92.81 710 GLY A C 1
ATOM 5668 O O . GLY A 1 710 ? -19.114 5.182 41.591 1.00 92.81 710 GLY A O 1
ATOM 5669 N N . VAL A 1 711 ? -19.205 3.856 39.785 1.00 94.44 711 VAL A N 1
ATOM 5670 C CA . VAL A 1 711 ? -20.303 4.617 39.166 1.00 94.44 711 VAL A CA 1
ATOM 5671 C C . VAL A 1 711 ? -21.588 4.414 39.992 1.00 94.44 711 VAL A C 1
ATOM 5673 O O . VAL A 1 711 ? -21.946 3.267 40.283 1.00 94.44 711 VAL A O 1
ATOM 5676 N N . PRO A 1 712 ? -22.314 5.491 40.363 1.00 95.81 712 PRO A N 1
ATOM 5677 C CA . PRO A 1 712 ? -23.536 5.395 41.154 1.00 95.81 712 PRO A CA 1
ATOM 5678 C C . PRO A 1 712 ? -24.562 4.417 40.551 1.00 95.81 712 PRO A C 1
ATOM 5680 O O . PRO A 1 712 ? -24.927 4.564 39.380 1.00 95.81 712 PRO A O 1
ATOM 5683 N N . PRO A 1 713 ? -25.096 3.459 41.336 1.00 93.69 713 PRO A N 1
ATOM 5684 C CA . PRO A 1 713 ? -26.076 2.486 40.847 1.00 93.69 713 PRO A CA 1
ATOM 5685 C C . PRO A 1 713 ? -27.328 3.118 40.224 1.00 93.69 713 PRO A C 1
ATOM 5687 O O . PRO A 1 713 ? -27.890 2.555 39.289 1.00 93.69 713 PRO A O 1
ATOM 5690 N N . GLU A 1 714 ? -27.741 4.293 40.708 1.00 94.12 714 GLU A N 1
ATOM 5691 C CA . GLU A 1 714 ? -28.879 5.052 40.171 1.00 94.12 714 GLU A CA 1
ATOM 5692 C C . GLU A 1 714 ? -28.643 5.500 38.722 1.00 94.12 714 GLU A C 1
ATOM 5694 O O . GLU A 1 714 ? -29.535 5.376 37.886 1.00 94.12 714 GLU A O 1
ATOM 5699 N N . LEU A 1 715 ? -27.428 5.956 38.393 1.00 93.50 715 LEU A N 1
ATOM 5700 C CA . LEU A 1 715 ? -27.073 6.350 37.027 1.00 93.50 715 LEU A CA 1
ATOM 5701 C C . LEU A 1 715 ? -27.060 5.145 36.087 1.00 93.50 715 LEU A C 1
ATOM 5703 O O . LEU A 1 715 ? -27.572 5.233 34.975 1.00 93.50 715 LEU A O 1
ATOM 5707 N N . ILE A 1 716 ? -26.546 4.004 36.553 1.00 93.19 716 ILE A N 1
ATOM 5708 C CA . ILE A 1 716 ? -26.557 2.750 35.787 1.00 93.19 716 ILE A CA 1
ATOM 5709 C C . ILE A 1 716 ? -27.996 2.285 35.527 1.00 93.19 716 ILE A C 1
ATOM 5711 O O . ILE A 1 716 ? -28.318 1.890 34.409 1.00 93.19 716 ILE A O 1
ATOM 5715 N N . ALA A 1 717 ? -28.872 2.341 36.534 1.00 92.75 717 ALA A N 1
ATOM 5716 C CA . ALA A 1 717 ? -30.278 1.965 36.385 1.00 92.75 717 ALA A CA 1
ATOM 5717 C C . ALA A 1 717 ? -31.013 2.880 35.389 1.00 92.75 717 ALA A C 1
ATOM 5719 O O . ALA A 1 717 ? -31.729 2.389 34.515 1.00 92.75 717 ALA A O 1
ATOM 5720 N N . ASN A 1 718 ? -30.781 4.193 35.470 1.00 92.94 718 ASN A N 1
ATOM 5721 C CA . ASN A 1 718 ? -31.342 5.163 34.529 1.00 92.94 718 ASN A CA 1
ATOM 5722 C C . ASN A 1 718 ? -30.831 4.935 33.100 1.00 92.94 718 ASN A C 1
ATOM 5724 O O . ASN A 1 718 ? -31.627 4.931 32.165 1.00 92.94 718 ASN A O 1
ATOM 5728 N N . ALA A 1 719 ? -29.530 4.683 32.933 1.00 92.88 719 ALA A N 1
ATOM 5729 C CA . ALA A 1 719 ? -28.923 4.379 31.640 1.00 92.88 719 ALA A CA 1
ATOM 5730 C C . ALA A 1 719 ? -29.483 3.090 31.023 1.00 92.88 719 ALA A C 1
ATOM 5732 O O . ALA A 1 719 ? -29.821 3.080 29.843 1.00 92.88 719 ALA A O 1
ATOM 5733 N N . LYS A 1 720 ? -29.647 2.022 31.820 1.00 93.75 720 LYS A N 1
ATOM 5734 C CA . LYS A 1 720 ? -30.288 0.770 31.380 1.00 93.75 720 LYS A CA 1
ATOM 5735 C C . LYS A 1 720 ? -31.698 1.006 30.860 1.00 93.75 720 LYS A C 1
ATOM 5737 O O . LYS A 1 720 ? -32.023 0.549 29.770 1.00 93.75 720 LYS A O 1
ATOM 5742 N N . LYS A 1 721 ? -32.510 1.729 31.636 1.00 93.62 721 LYS A N 1
ATOM 5743 C CA . LYS A 1 721 ? -33.886 2.056 31.262 1.00 93.62 721 LYS A CA 1
ATOM 5744 C C . LYS A 1 721 ? -33.932 2.865 29.965 1.00 93.62 721 LYS A C 1
ATOM 5746 O O . LYS A 1 721 ? -34.682 2.516 29.064 1.00 93.62 721 LYS A O 1
ATOM 5751 N N . PHE A 1 722 ? -33.110 3.906 29.868 1.00 93.44 722 PHE A N 1
ATOM 5752 C CA . PHE A 1 722 ? -33.059 4.759 28.687 1.00 93.44 722 PHE A CA 1
ATOM 5753 C C . PHE A 1 722 ? -32.611 3.993 27.434 1.00 93.44 722 PHE A C 1
ATOM 5755 O O . PHE A 1 722 ? -33.269 4.082 26.404 1.00 93.44 722 PHE A O 1
ATOM 5762 N N . ILE A 1 723 ? -31.535 3.200 27.524 1.00 93.31 723 ILE A N 1
ATOM 5763 C CA . ILE A 1 723 ? -31.059 2.381 26.400 1.00 93.31 723 ILE A CA 1
ATOM 5764 C C . ILE A 1 723 ? -32.135 1.384 25.960 1.00 93.31 723 ILE A C 1
ATOM 5766 O O . ILE A 1 723 ? -32.342 1.224 24.761 1.00 93.31 723 ILE A O 1
ATOM 5770 N N . PHE A 1 724 ? -32.827 0.738 26.904 1.00 93.81 724 PHE A N 1
ATOM 5771 C CA . PHE A 1 724 ? -33.929 -0.171 26.591 1.00 93.81 724 PHE A CA 1
ATOM 5772 C C . PHE A 1 724 ? -35.033 0.541 25.795 1.00 93.81 724 PHE A C 1
ATOM 5774 O O . PHE A 1 724 ? -35.404 0.075 24.723 1.00 93.81 724 PHE A O 1
ATOM 5781 N N . GLU A 1 725 ? -35.520 1.684 26.292 1.00 92.62 725 GLU A N 1
ATOM 5782 C CA . GLU A 1 725 ? -36.579 2.470 25.639 1.00 92.62 725 GLU A CA 1
ATOM 5783 C C . GLU A 1 725 ? -36.151 2.953 24.243 1.00 92.62 725 GLU A C 1
ATOM 5785 O O . GLU A 1 725 ? -36.915 2.840 23.285 1.00 92.62 725 GLU A O 1
ATOM 5790 N N . LEU A 1 726 ? -34.910 3.434 24.113 1.00 91.00 726 LEU A N 1
ATOM 5791 C CA . LEU A 1 726 ? -34.358 3.916 22.849 1.00 91.00 726 LEU A CA 1
ATOM 5792 C C . LEU A 1 726 ? -34.222 2.793 21.815 1.00 91.00 726 LEU A C 1
ATOM 5794 O O . LEU A 1 726 ? -34.633 2.951 20.668 1.00 91.00 726 LEU A O 1
ATOM 5798 N N . VAL A 1 727 ? -33.655 1.651 22.210 1.00 89.50 727 VAL A N 1
ATOM 5799 C CA . VAL A 1 727 ? -33.448 0.516 21.303 1.00 89.50 727 VAL A CA 1
ATOM 5800 C C . VAL A 1 727 ? -34.774 -0.129 20.903 1.00 89.50 727 VAL A C 1
ATOM 5802 O O . VAL A 1 727 ? -34.928 -0.498 19.740 1.00 89.50 727 VAL A O 1
ATOM 5805 N N . ASP A 1 728 ? -35.746 -0.219 21.814 1.00 89.44 728 ASP A N 1
ATOM 5806 C CA . ASP A 1 728 ? -37.099 -0.680 21.486 1.00 89.44 728 ASP A CA 1
ATOM 5807 C C . ASP A 1 728 ? -37.747 0.228 20.424 1.00 89.44 728 ASP A C 1
ATOM 5809 O O . ASP A 1 728 ? -38.246 -0.260 19.406 1.00 89.44 728 ASP A O 1
ATOM 5813 N N . GLU A 1 729 ? -37.630 1.554 20.572 1.00 88.56 729 GLU A N 1
ATOM 5814 C CA . GLU A 1 729 ? -38.109 2.505 19.561 1.00 88.56 729 GLU A CA 1
ATOM 5815 C C . GLU A 1 729 ? -37.401 2.325 18.203 1.00 88.56 729 GLU A C 1
ATOM 5817 O O . GLU A 1 729 ? -38.062 2.319 17.155 1.00 88.56 729 GLU A O 1
ATOM 5822 N N . VAL A 1 730 ? -36.075 2.139 18.205 1.00 85.69 730 VAL A N 1
ATOM 5823 C CA . VAL A 1 730 ? -35.281 1.887 16.988 1.00 85.69 730 VAL A CA 1
ATOM 5824 C C . VAL A 1 730 ? -35.759 0.610 16.288 1.00 85.69 730 VAL A C 1
ATOM 5826 O O . VAL A 1 730 ? -36.022 0.637 15.083 1.00 85.69 730 VAL A O 1
ATOM 5829 N N . ILE A 1 731 ? -35.945 -0.497 17.018 1.00 84.62 731 ILE A N 1
ATOM 5830 C CA . ILE A 1 731 ? -36.440 -1.762 16.449 1.00 84.62 731 ILE A CA 1
ATOM 5831 C C . ILE A 1 731 ? -37.840 -1.583 15.855 1.00 84.62 731 ILE A C 1
ATOM 5833 O O . ILE A 1 731 ? -38.094 -2.040 14.735 1.00 84.62 731 ILE A O 1
ATOM 5837 N N . VAL A 1 732 ? -38.745 -0.893 16.559 1.00 83.94 732 VAL A N 1
ATOM 5838 C CA . VAL A 1 732 ? -40.102 -0.626 16.063 1.00 83.94 732 VAL A CA 1
ATOM 5839 C C . VAL A 1 732 ? -40.051 0.154 14.752 1.00 83.94 732 VAL A C 1
ATOM 5841 O O . VAL A 1 732 ? -40.711 -0.245 13.790 1.00 83.94 732 VAL A O 1
ATOM 5844 N N . ARG A 1 733 ? -39.234 1.210 14.655 1.00 77.81 733 ARG A N 1
ATOM 5845 C CA . ARG A 1 733 ? -39.083 1.979 13.408 1.00 77.81 733 ARG A CA 1
ATOM 5846 C C . ARG A 1 733 ? -38.472 1.146 12.279 1.00 77.81 733 ARG A C 1
ATOM 5848 O O . ARG A 1 733 ? -38.986 1.190 11.161 1.00 77.81 733 ARG A O 1
ATOM 5855 N N . LEU A 1 734 ? -37.446 0.344 12.564 1.00 72.88 734 LEU A N 1
ATOM 5856 C CA . LEU A 1 734 ? -36.815 -0.539 11.575 1.00 72.88 734 LEU A CA 1
ATOM 5857 C C . LEU A 1 734 ? -37.783 -1.611 11.050 1.00 72.88 734 LEU A C 1
ATOM 5859 O O . LEU A 1 734 ? -37.790 -1.899 9.852 1.00 72.88 734 LEU A O 1
ATOM 5863 N N . SER A 1 735 ? -38.665 -2.145 11.903 1.00 68.94 735 SER A N 1
ATOM 5864 C CA . SER A 1 735 ? -39.658 -3.166 11.522 1.00 68.94 735 SER A CA 1
ATOM 5865 C C . SER A 1 735 ? -40.687 -2.685 10.480 1.00 68.94 735 SER A C 1
ATOM 5867 O O . SER A 1 735 ? -41.292 -3.493 9.770 1.00 68.94 735 SER A O 1
ATOM 5869 N N . VAL A 1 736 ? -40.862 -1.366 10.328 1.00 57.78 736 VAL A N 1
ATOM 5870 C CA . VAL A 1 736 ? -41.760 -0.760 9.329 1.00 57.78 736 VAL A CA 1
ATOM 5871 C C . VAL A 1 736 ? -41.153 -0.812 7.914 1.00 57.78 736 VAL A C 1
ATOM 5873 O O . VAL A 1 736 ? -41.889 -0.896 6.924 1.00 57.78 736 VAL A O 1
ATOM 5876 N N . PHE A 1 737 ? -39.822 -0.850 7.787 1.00 55.66 737 PHE A N 1
ATOM 5877 C CA . PHE A 1 737 ? -39.109 -0.899 6.507 1.00 55.66 737 PHE A CA 1
ATOM 5878 C C . PHE A 1 737 ? -38.778 -2.349 6.105 1.00 55.66 737 PHE A C 1
ATOM 5880 O O . PHE A 1 737 ? -37.683 -2.858 6.328 1.00 55.66 737 PHE A O 1
ATOM 5887 N N . ARG A 1 738 ? -39.731 -3.013 5.430 1.00 44.59 738 ARG A N 1
ATOM 5888 C CA . ARG A 1 738 ? -39.713 -4.441 5.008 1.00 44.59 738 ARG A CA 1
ATOM 5889 C C . ARG A 1 738 ? -38.487 -4.953 4.215 1.00 44.59 738 ARG A C 1
ATOM 5891 O O . ARG A 1 738 ? -38.472 -6.123 3.850 1.00 44.59 738 ARG A O 1
ATOM 5898 N N . GLN A 1 739 ? -37.495 -4.123 3.889 1.00 49.12 739 GLN A N 1
ATOM 5899 C CA . GLN A 1 739 ? -36.289 -4.522 3.140 1.00 49.12 739 GLN A CA 1
ATOM 5900 C C . GLN A 1 739 ? -34.984 -4.455 3.957 1.00 49.12 739 GLN A C 1
ATOM 5902 O O . GLN A 1 739 ? -33.933 -4.816 3.430 1.00 49.12 739 GLN A O 1
ATOM 5907 N N . GLN A 1 740 ? -35.037 -4.047 5.233 1.00 46.69 740 GLN A N 1
ATOM 5908 C CA . GLN A 1 740 ? -33.858 -3.840 6.090 1.00 46.69 740 GLN A CA 1
ATOM 5909 C C . GLN A 1 740 ? -33.780 -4.773 7.311 1.00 46.69 740 GLN A C 1
ATOM 5911 O O . GLN A 1 740 ? -32.954 -4.566 8.194 1.00 46.69 740 GLN A O 1
ATOM 5916 N N . GLU A 1 741 ? -34.529 -5.881 7.324 1.00 45.34 741 GLU A N 1
ATOM 5917 C CA . GLU A 1 741 ? -34.332 -7.011 8.254 1.00 45.34 741 GLU A CA 1
ATOM 5918 C C . GLU A 1 741 ? -32.986 -7.749 8.030 1.00 45.34 741 GLU A C 1
ATOM 5920 O O . GLU A 1 741 ? -32.908 -8.973 8.157 1.00 45.34 741 GLU A O 1
ATOM 5925 N N . LYS A 1 742 ? -31.894 -7.064 7.657 1.00 51.22 742 LYS A N 1
ATOM 5926 C CA . LYS A 1 742 ? -30.577 -7.675 7.397 1.00 51.22 742 LYS A CA 1
ATOM 5927 C C . LYS A 1 742 ? -29.833 -7.972 8.701 1.00 51.22 742 LYS A C 1
ATOM 5929 O O . LYS A 1 742 ? -28.799 -7.411 9.024 1.00 51.22 742 LYS A O 1
ATOM 5934 N N . LYS A 1 743 ? -30.455 -8.889 9.440 1.00 59.22 743 LYS A N 1
ATOM 5935 C CA . LYS A 1 743 ? -30.016 -9.923 10.384 1.00 59.22 743 LYS A CA 1
ATOM 5936 C C . LYS A 1 743 ? -28.869 -9.705 11.373 1.00 59.22 743 LYS A C 1
ATOM 5938 O O . LYS A 1 743 ? -28.920 -10.428 12.348 1.00 59.22 743 LYS A O 1
ATOM 5943 N N . LYS A 1 744 ? -27.930 -8.761 11.266 1.00 63.28 744 LYS A N 1
ATOM 5944 C CA . LYS A 1 744 ? -26.915 -8.561 12.325 1.00 63.28 744 LYS A CA 1
ATOM 5945 C C . LYS A 1 744 ? -27.205 -7.362 13.227 1.00 63.28 744 LYS A C 1
ATOM 5947 O O . LYS A 1 744 ? -27.259 -7.546 14.434 1.00 63.28 744 LYS A O 1
ATOM 5952 N N . MET A 1 745 ? -27.518 -6.189 12.673 1.00 72.44 745 MET A N 1
ATOM 5953 C CA . MET A 1 745 ? -27.922 -5.018 13.472 1.00 72.44 745 MET A CA 1
ATOM 5954 C C . MET A 1 745 ? -29.131 -5.341 14.366 1.00 72.44 745 MET A C 1
ATOM 5956 O O . MET A 1 745 ? -29.090 -5.117 15.566 1.00 72.44 745 MET A O 1
ATOM 5960 N N . VAL A 1 746 ? -30.178 -5.970 13.821 1.00 75.75 746 VAL A N 1
ATOM 5961 C CA . VAL A 1 746 ? -31.361 -6.372 14.607 1.00 75.75 746 VAL A CA 1
ATOM 5962 C C . VAL A 1 746 ? -31.008 -7.397 15.696 1.00 75.75 746 VAL A C 1
ATOM 5964 O O . VAL A 1 746 ? -31.541 -7.319 16.797 1.00 75.75 746 VAL A O 1
ATOM 5967 N N . GLN A 1 747 ? -30.073 -8.322 15.438 1.00 78.25 747 GLN A N 1
ATOM 5968 C CA . GLN A 1 747 ? -29.567 -9.239 16.471 1.00 78.25 747 GLN A CA 1
ATOM 5969 C C . GLN A 1 747 ? -28.804 -8.490 17.570 1.00 78.25 747 GLN A C 1
ATOM 5971 O O . GLN A 1 747 ? -29.024 -8.766 18.746 1.00 78.25 747 GLN A O 1
ATOM 5976 N N . THR A 1 748 ? -27.955 -7.525 17.204 1.00 82.56 748 THR A N 1
ATOM 5977 C CA . THR A 1 748 ? -27.257 -6.636 18.143 1.00 82.56 748 THR A CA 1
ATOM 5978 C C . THR A 1 748 ? -28.260 -5.868 19.005 1.00 82.56 748 THR A C 1
ATOM 5980 O O . THR A 1 748 ? -28.133 -5.866 20.225 1.00 82.56 748 THR A O 1
ATOM 5983 N N . LEU A 1 749 ? -29.292 -5.273 18.398 1.00 86.69 749 LEU A N 1
ATOM 5984 C CA . LEU A 1 749 ? -30.331 -4.521 19.107 1.00 86.69 749 LEU A CA 1
ATOM 5985 C C . LEU A 1 749 ? -31.150 -5.419 20.049 1.00 86.69 749 LEU A C 1
ATOM 5987 O O . LEU A 1 749 ? -31.378 -5.046 21.198 1.00 86.69 749 LEU A O 1
ATOM 5991 N N . HIS A 1 750 ? -31.523 -6.630 19.624 1.00 87.56 750 HIS A N 1
ATOM 5992 C CA . HIS A 1 750 ? -32.179 -7.594 20.514 1.00 87.56 750 HIS A CA 1
ATOM 5993 C C . HIS A 1 750 ? -31.285 -8.018 21.683 1.00 87.56 750 HIS A C 1
ATOM 5995 O O . HIS A 1 750 ? -31.754 -8.068 22.815 1.00 87.56 750 HIS A O 1
ATOM 6001 N N . LEU A 1 751 ? -29.991 -8.245 21.442 1.00 89.81 751 LEU A N 1
ATOM 6002 C CA . LEU A 1 751 ? -29.042 -8.551 22.511 1.00 89.81 751 LEU A CA 1
ATOM 6003 C C . LEU A 1 751 ? -28.931 -7.394 23.518 1.00 89.81 751 LEU A C 1
ATOM 6005 O O . LEU A 1 751 ? -28.844 -7.633 24.720 1.00 89.81 751 LEU A O 1
ATOM 6009 N N . ILE A 1 752 ? -28.964 -6.142 23.049 1.00 91.12 752 ILE A N 1
ATOM 6010 C CA . ILE A 1 752 ? -28.992 -4.967 23.931 1.00 91.12 752 ILE A CA 1
ATOM 6011 C C . ILE A 1 752 ? -30.263 -4.961 24.785 1.00 91.12 752 ILE A C 1
ATOM 6013 O O . ILE A 1 752 ? -30.178 -4.716 25.991 1.00 91.12 752 ILE A O 1
ATOM 6017 N N . ILE A 1 753 ? -31.425 -5.251 24.191 1.00 91.44 753 ILE A N 1
ATOM 6018 C CA . ILE A 1 753 ? -32.691 -5.373 24.925 1.00 91.44 753 ILE A CA 1
ATOM 6019 C C . ILE A 1 753 ? -32.569 -6.427 26.023 1.00 91.44 753 ILE A C 1
ATOM 6021 O O . ILE A 1 753 ? -32.856 -6.121 27.175 1.00 91.44 753 ILE A O 1
ATOM 6025 N N . ASP A 1 754 ? -32.073 -7.623 25.712 1.00 90.50 754 ASP A N 1
ATOM 6026 C CA . ASP A 1 754 ? -31.942 -8.702 26.696 1.00 90.50 754 ASP A CA 1
ATOM 6027 C C . ASP A 1 754 ? -31.033 -8.292 27.874 1.00 90.50 754 ASP A C 1
ATOM 6029 O O . ASP A 1 754 ? -31.396 -8.454 29.043 1.00 90.50 754 ASP A O 1
ATOM 6033 N N . LEU A 1 755 ? -29.889 -7.662 27.577 1.00 91.12 755 LEU A N 1
ATOM 6034 C CA . LEU A 1 755 ? -28.924 -7.186 28.580 1.00 91.12 755 LEU A CA 1
ATOM 6035 C C . LEU A 1 755 ? -29.457 -6.038 29.452 1.00 91.12 755 LEU A C 1
ATOM 6037 O O . LEU A 1 755 ? -29.048 -5.876 30.609 1.00 91.12 755 LEU A O 1
ATOM 6041 N N . THR A 1 756 ? -30.352 -5.215 28.906 1.00 89.00 756 THR A N 1
ATOM 6042 C CA . THR A 1 756 ? -30.939 -4.069 29.617 1.00 89.00 756 THR A CA 1
ATOM 6043 C C . THR A 1 756 ? -32.234 -4.424 30.345 1.00 89.00 756 THR A C 1
ATOM 6045 O O . THR A 1 756 ? -32.529 -3.820 31.378 1.00 89.00 756 THR A O 1
ATOM 6048 N N . HIS A 1 757 ? -32.947 -5.455 29.887 1.00 83.19 757 HIS A N 1
ATOM 6049 C CA . HIS A 1 757 ? -34.207 -5.925 30.456 1.00 83.19 757 HIS A CA 1
ATOM 6050 C C . HIS A 1 757 ? -34.019 -6.733 31.753 1.00 83.19 757 HIS A C 1
ATOM 6052 O O . HIS A 1 757 ? -34.830 -6.606 32.672 1.00 83.19 757 HIS A O 1
ATOM 6058 N N . GLU A 1 758 ? -32.941 -7.523 31.889 1.00 58.53 758 GLU A N 1
ATOM 6059 C CA . GLU A 1 758 ? -32.786 -8.526 32.966 1.00 58.53 758 GLU A CA 1
ATOM 6060 C C . GLU A 1 758 ? -32.786 -8.002 34.424 1.00 58.53 758 GLU A C 1
ATOM 6062 O O . GLU A 1 758 ? -32.788 -8.812 35.351 1.00 58.53 758 GLU A O 1
ATOM 6067 N N . LYS A 1 759 ? -32.811 -6.684 34.691 1.00 49.56 759 LYS A N 1
ATOM 6068 C CA . LYS A 1 759 ? -32.825 -6.130 36.068 1.00 49.56 759 LYS A CA 1
ATOM 6069 C C . LYS A 1 759 ? -33.615 -4.817 36.236 1.00 49.56 759 LYS A C 1
ATOM 6071 O O . LYS A 1 759 ? -33.182 -3.950 36.991 1.00 49.56 759 LYS A O 1
ATOM 6076 N N . LEU A 1 760 ? -34.747 -4.642 35.547 1.00 45.56 760 LEU A N 1
ATOM 6077 C CA . LEU A 1 760 ? -35.684 -3.527 35.817 1.00 45.56 760 LEU A CA 1
ATOM 6078 C C . LEU A 1 760 ? -36.690 -3.825 36.955 1.00 45.56 760 LEU A C 1
ATOM 6080 O O . LEU A 1 760 ? -37.588 -3.020 37.201 1.00 45.56 760 LEU A O 1
ATOM 6084 N N . GLY A 1 761 ? -36.542 -4.973 37.630 1.00 37.06 761 GLY A N 1
ATOM 6085 C CA . GLY A 1 761 ? -37.358 -5.412 38.768 1.00 37.06 761 GLY A CA 1
ATOM 6086 C C . GLY A 1 761 ? -36.748 -5.098 40.124 1.00 37.06 761 GLY A C 1
ATOM 6087 O O . GLY A 1 761 ? -35.517 -5.289 40.269 1.00 37.06 761 GLY A O 1
#

Organism: NCBI:txid1144522

InterPro domains:
  IPR001451 Hexapeptide repeat [PF00132] (495-530)
  IPR011004 Trimeric LpxA-like superfamily [SSF51161] (423-554)
  IPR018357 Hexapeptide transferase, conserved site [PS00101] (498-526)

pLDDT: mean 81.59, std 14.96, range [33.84, 98.12]

Foldseek 3Di:
DDDPPPQDAWEWEWEDEPPDDIWIWIDGDHDTDTFDWDDDDVPDIDTDDDDDGPDQWYWYWYHYPDDDIDIDTGGVVLQLFPDADDDNDPAPADDFLVRVLVSVVVCVVVVVGPADCPDPCNLSSLLNQLSRDDQPVSVSSLLSVLQDLDLVLLAADQSNLVSCLVSLLVNLVVAVPDFDWHFDDDPPVPDDDDDDDDPGDTDTDHLLNSCVSCLLRLLSSLSSCCNHANLLVSLSSVSSNDDPVCVVVCLPPPPPPPVQNLLSQDALDMPNLVSVLVSLVVQVVPQDDLVSLLSSVLSCLSHWHLPHPRARDRPPVHDHPLSSVLVSVLSNQQAYDLDLPIPQSIRLVRDPPLVVNLVCLLPVLRADFLSCLVSCCVSSVPPDPVSSVSNVLSNLVPFAAPLQVLQFFDADPSFETEDDDDDCPQEAEHFQEEEAPQEAEAHNEYEGFNEEEAHQFYHHHNHYARHNHYGDHPVPDDQEHPQEAEAPPEADDARHRAEHCEYAHYLEYAEHREYHYALEYHAANEYHYHREYEYHNYYHFHNAYHEYRGHDDCLSCQQPRYHDHQWDDRSRGIRGGDTRHDAVVSCLVPPVVCSLVSLLVCLRNLLSLLLSCLVCVVSDDDDPCVLVSLCVSNPLLLLNSLVNNVVNNVVVCPPDDDDDDDPVLVSSLVNNLRSLVCVLVDALVNCNRVSVLVSLLVCLVCLVVNVVSPRDPVSSLVNLVSLLVRLVVNLVVQVVVVPPPSPPSNVSSVSSNVSSVPPND

Secondary structure (DSSP, 8-state):
-------PPPEEEEEE-SSS--EEEEEETTEEEEEPPEEEETTEEE----S--SSSEEEEEEEESSSPPEEEEEEGGG--SS-------SSS-PPPHHHHHHHHHHHHHTTSS---TTSTTHHHHHHHHHHT--HHHHHHHHHHHHTS--GGGGS--HHHHHHHHHHHHHHHHHHSS-EEEEEPPP-GGG---TT-----PEEEEEHHHHHGGGHHHHHHHHHHHHHHH-HHHHHHHHTTTS-HHHHHHHTS---TT--TTTTTPPPS--S-HHHHHHHHHHHHHH--SHHHHHHHHHHHHHH--TT--------TT----HHHHHHHHHHHHHHS---THHIIIIIGGG-S-HHHHHHHHHHTT----GGGHHHHHHHTT---HHHHHHHHHHHHHH-EEGGGGGGBPEE-TTS-EE-SS---TT-EE-TT-EE-TT-EE-TT-EE-TT-EEPTT-EE-TT-EEPTT-EEPPTT---SB-TT-EE-SSEEE-TT-EE-TT-EE-TTEEE-TT-EE-SS-EE-TT-EE-TT-EE-TT-EE-TT-EE-TTBEE-HHHHTT-SB----EEEETTEEEE--S-EE-HHHHHHHHGGGHHHHHHHTTT-HHHHHHHHHHTGGG----TTHHHHHHHHHGGGHHHHHHHHHHHHHHHGGGS------HHHHHHHHHHHHHHHTGGG--SGGGTTSHHHHHHHHHHHTHHHHHHTT--HHHHHHHHHHHHHHHHHHHHHHHHSTT---TTHHHHHHHHHHHHHTT--

Radius of gyration: 33.16 Å; chains: 1; bounding box: 86×59×117 Å

Sequence (761 aa):
MDGKLQETPTSVIIYNGDSEAPIVHLHRETKFQKIALNQYRRGFWLFNLEGNFPGNSIDLCISQKKGPSKSFIIPFSSIKSNFTFLNIKNGEGLMSFAEFHAFFNSAISNRKINFSFDSNDQLSDIDCFLSSFNEGYLVYALIFISCQPWYSLFHFNEGLSGILFKYLKNILFLYFFKRKTELETPNFKKFSCQTDICVIKPRFISAPELFSSCEAFVDTFFAFVREQLGSGFAFLVSTIFTSINAIHQIMNDDNHNDFQLFDSAPPLTYENSTHIDSIFSDLFAIAQTEKDFEFLYFTWLSVCTPSTKFQFKLPNFVNPSLEIVTNIIKARLLVSEVSLENLQNGLFSKIQNLDELTDQISNNDCFIPFEWLDSIKSALNITDELTFSAIIHNSLKMSISKHFLPYFANVSPNGALFYGNIDITNKVLQPGSILQENVDCGKCSMMMAGSVALSGSILSPNCYAPRNAVVLPLSGKKPIDPEAELQFPVELKKGITVGPHTFISKNVSVGSGTKIGANVFIGENVVIHKGCTIDDDEIIPNNFVIPTGFKYNQSVVEFSKSIPKVIEKSQTAFFKRLNGFVDLSMIIKTARHLIVNFLEKLSAFPAECGRQFAQNCDLLEFSEDFADSLYYIFGIHSLLFALEFWNEKKKSDKNLDISTESKLDTIILDISIKSFQNINQLTVDDFEEDMNSLFVLAVAQNFDIFKEKGVPPELIANAKKFIFELVDEVIVRLSVFRQQEKKKMVQTLHLIIDLTHEKLG